Protein AF-0000000066082767 (afdb_homodimer)

GO terms:
  GO:0030170 pyridoxal phosphate binding (F, IDA)
  GO:0008483 transaminase activity (F, IDA)
  GO:0047300 pyridoxamine:pyruvate transaminase activity (F, EXP)

Solvent-accessible surface area (backbone atoms only — not comparable to full-atom values): 37564 Å² total; per-residue (Å²): 131,74,75,33,60,72,63,44,82,66,76,43,71,28,28,78,51,43,23,44,39,31,70,67,19,24,55,28,26,31,46,84,37,57,38,70,80,38,53,32,40,24,50,48,50,29,51,38,41,51,49,48,18,59,74,43,61,48,95,58,76,50,40,75,45,64,20,30,38,68,44,43,52,52,22,48,38,49,26,64,47,42,64,85,38,23,33,38,29,37,19,34,25,59,61,21,45,48,49,44,62,59,43,45,77,39,15,85,42,68,46,71,54,72,52,61,43,40,43,56,67,54,54,66,59,52,50,51,48,47,68,77,37,74,70,46,42,36,37,37,38,39,32,37,25,70,60,26,12,23,32,37,62,46,47,63,40,22,52,52,37,50,74,71,66,26,43,31,38,34,39,28,40,60,32,37,61,27,40,97,65,39,37,67,73,24,51,32,24,35,22,32,19,31,39,20,26,18,42,8,24,59,38,42,33,14,39,30,42,62,30,73,68,45,50,54,51,26,74,69,32,87,75,24,46,62,99,43,92,49,24,61,72,63,39,71,57,38,50,40,66,90,41,69,64,82,58,84,63,35,47,33,57,49,38,16,47,44,40,26,47,48,54,45,60,71,69,28,61,67,55,45,20,47,36,8,36,51,15,33,51,18,34,52,40,14,40,46,55,34,72,45,46,65,41,27,75,43,77,90,33,39,31,34,31,26,49,24,33,44,46,55,88,91,55,57,39,67,60,38,43,51,39,13,24,21,68,65,22,35,40,59,28,65,25,41,78,92,31,44,58,47,24,41,27,40,19,22,33,32,70,45,20,38,55,71,47,28,49,52,46,48,50,30,52,36,51,19,37,37,74,72,70,40,90,54,48,44,65,52,9,48,50,42,16,48,51,50,56,58,71,73,107,132,72,77,34,62,70,62,44,82,66,77,42,71,29,28,80,51,42,23,44,41,31,71,68,18,25,54,27,25,32,46,85,37,57,37,71,83,38,52,31,41,24,51,48,49,28,51,39,42,53,48,48,17,60,75,44,61,47,96,58,76,48,42,75,46,65,20,30,40,67,45,44,53,52,21,48,38,48,26,65,48,43,65,85,37,23,35,37,30,38,19,35,26,59,60,22,45,50,50,43,61,58,41,46,76,40,15,86,42,68,45,72,53,73,51,62,42,39,42,56,68,53,57,65,60,51,48,53,50,47,68,76,37,75,70,47,41,35,34,39,38,40,34,39,26,68,61,26,10,24,32,36,62,46,47,64,41,21,52,52,37,51,73,72,66,27,42,32,38,35,40,29,40,60,32,36,61,25,42,97,66,40,36,66,72,23,50,32,24,36,23,32,20,31,39,18,26,18,42,9,24,60,38,42,33,12,38,30,40,62,30,72,67,44,50,53,49,26,73,68,33,88,74,26,46,63,100,43,90,48,25,61,72,62,41,72,57,38,50,39,66,87,42,68,64,81,59,84,63,34,46,33,57,50,37,16,48,42,40,26,49,48,55,44,61,72,68,29,60,68,56,46,19,49,36,8,35,49,16,34,52,18,34,52,40,14,41,45,54,35,71,46,48,64,44,26,76,43,76,89,33,40,32,35,33,28,48,24,34,43,45,56,88,93,54,57,40,66,60,38,44,51,39,14,24,22,68,63,22,35,38,58,29,66,26,42,78,93,31,46,59,46,26,43,28,40,19,22,34,33,70,45,20,38,54,69,48,29,50,52,47,49,50,29,52,37,51,21,39,37,74,72,70,41,89,51,49,46,66,51,9,46,51,41,18,47,52,50,55,56,66,72,104

Foldseek 3Di:
DQPDDPPDAFPAEFELPLHAFDPLLVVLLVPDQDDCLPLVNLVLLLVLQVLLCVLQVHPDTKFKAWFFQVLVLLLLLQQQAAQQAQEEQEALDDVSVVSQVSNCVHYVRYHYDYDHNLEEDDLVVLLVVCVVCLRHAEYEDEQADQLNQFGYPLLSNLVSCVVSNHAYEYHCAAPRLQADDHCVSSVHQKYWYDCSWQLRANGTMIIIDHDPVSLVSSVVDPRNDDLDSSHPNQRSCVSHSVDDDSDDHPRSRSSSSSSSSCVSPVCDSVNSNVLLQLQQVLLQQLCVQQVWDWSRPDPVGRHSFKTKTFDDPPDFQVQLQVQLCRHQSYHWDARDDVRGRGTIMGGLHHPNSHNVNSLSVLVSNQVSCVVRVDNTPSVSSNVRSVVSVVVVD/DQPDDPPDAFPAEFEQPLHAFDPLLVVLLVPDQDDCLPLVLLVLLLVLQVLVCVLQVHPDTKFKAWFFLVLVLLLLLQQQAAQQAAEEQEALDDVSVVSQVSNCVHYVRYHYDYDHNLEEDDLVVLLVVCVVCLRHAEYEDEQADQLQQFGYPLLSNLVSCVVSNHAYAYHCAAPRLQADDHCVSSVHQKYWYDCSWQLRANGTMIIIDHDPVSLVSSVVDPRNDDLDSSHPNQRSCVSHSVDDDSDDHPRSRSSSSSSSSCVSPVCDSVNSNVLLQLQQVLLQQLCVQQVWHWSRPDPVGRHSFKTKTFDDPPDFQVQLQVQLCRHQSYHWDARDDVRGRGTIMGGLHHPNSHNVNSLSVLVSNQVSCVVRPDNTPSVSSNVRSVVSVVVVD

Structure (mmCIF, N/CA/C/O backbone):
data_AF-0000000066082767-model_v1
#
loop_
_entity.id
_entity.type
_entity.pdbx_description
1 polymer 'Pyridoxamine--pyruvate transaminase'
#
loop_
_atom_site.group_PDB
_atom_site.id
_atom_site.type_symbol
_atom_site.label_atom_id
_atom_site.label_alt_id
_atom_site.label_comp_id
_atom_site.label_asym_id
_atom_site.label_entity_id
_atom_site.label_seq_id
_atom_site.pdbx_PDB_ins_code
_atom_site.Cartn_x
_atom_site.Cartn_y
_atom_site.Cartn_z
_atom_site.occupancy
_atom_site.B_iso_or_equiv
_atom_site.auth_seq_id
_atom_site.auth_comp_id
_atom_site.auth_asym_id
_atom_site.auth_atom_id
_atom_site.pdbx_PDB_model_num
ATOM 1 N N . MET A 1 1 ? -21.656 31.875 -13.93 1 52.97 1 MET A N 1
ATOM 2 C CA . MET A 1 1 ? -21.344 30.609 -14.578 1 52.97 1 MET A CA 1
ATOM 3 C C . MET A 1 1 ? -20.047 30.016 -14.016 1 52.97 1 MET A C 1
ATOM 5 O O . MET A 1 1 ? -19.094 30.734 -13.742 1 52.97 1 MET A O 1
ATOM 9 N N . MET A 1 2 ? -20.094 28.703 -13.422 1 73 2 MET A N 1
ATOM 10 C CA . MET A 1 2 ? -18.938 28.031 -12.844 1 73 2 MET A CA 1
ATOM 11 C C . MET A 1 2 ? -17.875 27.781 -13.906 1 73 2 MET A C 1
ATOM 13 O O . MET A 1 2 ? -18.156 27.188 -14.945 1 73 2 MET A O 1
ATOM 17 N N . ARG A 1 3 ? -16.719 28.469 -13.93 1 83 3 ARG A N 1
ATOM 18 C CA . ARG A 1 3 ? -15.641 28.391 -14.914 1 83 3 ARG A CA 1
ATOM 19 C C . ARG A 1 3 ? -15.086 26.984 -15.016 1 83 3 ARG A C 1
ATOM 21 O O . ARG A 1 3 ? -14.773 26.516 -16.109 1 83 3 ARG A O 1
ATOM 28 N N . TYR A 1 4 ? -14.961 26.359 -13.758 1 90 4 TYR A N 1
ATOM 29 C CA . TYR A 1 4 ? -14.391 25.016 -13.711 1 90 4 TYR A CA 1
ATOM 30 C C . TYR A 1 4 ? -15.398 24.016 -13.156 1 90 4 TYR A C 1
ATOM 32 O O . TYR A 1 4 ? -15.812 24.109 -12 1 90 4 TYR A O 1
ATOM 40 N N . PRO A 1 5 ? -15.719 23.047 -14.086 1 89.06 5 PRO A N 1
ATOM 41 C CA . PRO A 1 5 ? -16.609 22.016 -13.562 1 89.06 5 PRO A CA 1
ATOM 42 C C . PRO A 1 5 ? -16 21.25 -12.391 1 89.06 5 PRO A C 1
ATOM 44 O O . PRO A 1 5 ? -14.781 21.031 -12.352 1 89.06 5 PRO A O 1
ATOM 47 N N . GLU A 1 6 ? -16.859 20.812 -11.484 1 86.06 6 GLU A N 1
ATOM 48 C CA . GLU A 1 6 ? -16.422 20.234 -10.219 1 86.06 6 GLU A CA 1
ATOM 49 C C . GLU A 1 6 ? -15.586 18.969 -10.445 1 86.06 6 GLU A C 1
ATOM 51 O O . GLU A 1 6 ? -14.695 18.656 -9.656 1 86.06 6 GLU A O 1
ATOM 56 N N . HIS A 1 7 ? -15.844 18.266 -11.523 1 90.44 7 HIS A N 1
ATOM 57 C CA . HIS A 1 7 ? -15.195 16.969 -11.711 1 90.44 7 HIS A CA 1
ATOM 58 C C . HIS A 1 7 ? -14.055 17.062 -12.719 1 90.44 7 HIS A C 1
ATOM 60 O O . HIS A 1 7 ? -13.461 16.062 -13.094 1 90.44 7 HIS A O 1
ATOM 66 N N . ALA A 1 8 ? -13.805 18.281 -13.148 1 91.75 8 ALA A N 1
ATOM 67 C CA . ALA A 1 8 ? -12.641 18.484 -14.008 1 91.75 8 ALA A CA 1
ATOM 68 C C . ALA A 1 8 ? -11.359 18.5 -13.188 1 91.75 8 ALA A C 1
ATOM 70 O O . ALA A 1 8 ? -11.391 18.75 -11.977 1 91.75 8 ALA A O 1
ATOM 71 N N . ASP A 1 9 ? -10.242 18.234 -13.836 1 92.62 9 ASP A N 1
ATOM 72 C CA . ASP A 1 9 ? -8.953 18.359 -13.156 1 92.62 9 ASP A CA 1
ATOM 73 C C . ASP A 1 9 ? -8.742 19.781 -12.641 1 92.62 9 ASP A C 1
ATOM 75 O O . ASP A 1 9 ? -9.031 20.75 -13.344 1 92.62 9 ASP A O 1
ATOM 79 N N . PRO A 1 10 ? -8.328 19.906 -11.461 1 94.62 10 PRO A N 1
ATOM 80 C CA . PRO A 1 10 ? -8.031 21.25 -10.953 1 94.62 10 PRO A CA 1
ATOM 81 C C . PRO A 1 10 ? -6.82 21.891 -11.633 1 94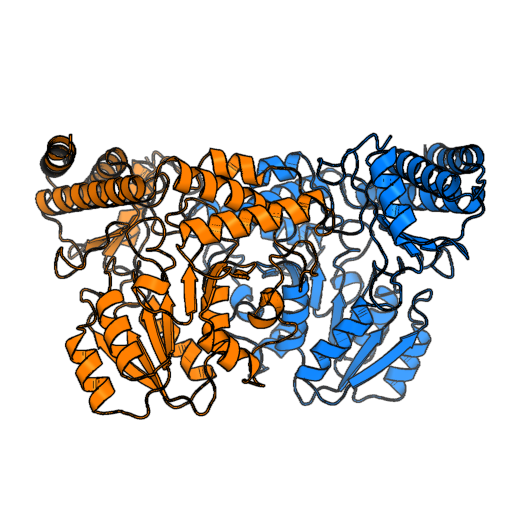.62 10 PRO A C 1
ATOM 83 O O . PRO A 1 10 ? -6 21.172 -12.227 1 94.62 10 PRO A O 1
ATOM 86 N N . VAL A 1 11 ? -6.77 23.219 -11.57 1 94.06 11 VAL A N 1
ATOM 87 C CA . VAL A 1 11 ? -5.621 23.922 -12.117 1 94.06 11 VAL A CA 1
ATOM 88 C C . VAL A 1 11 ? -4.457 23.875 -11.125 1 94.06 11 VAL A C 1
ATOM 90 O O . VAL A 1 11 ? -3.314 23.625 -11.516 1 94.06 11 VAL A O 1
ATOM 93 N N . ILE A 1 12 ? -4.738 24.141 -9.828 1 95.75 12 ILE A N 1
ATOM 94 C CA . ILE A 1 12 ? -3.748 24.125 -8.758 1 95.75 12 ILE A CA 1
ATOM 95 C C . ILE A 1 12 ? -4.332 23.438 -7.523 1 95.75 12 ILE A C 1
ATOM 97 O O . ILE A 1 12 ? -5.457 23.734 -7.117 1 95.75 12 ILE A O 1
ATOM 101 N N . THR A 1 13 ? -3.621 22.453 -7.023 1 97 13 THR A N 1
ATOM 102 C CA . THR A 1 13 ? -4 21.797 -5.773 1 97 13 THR A CA 1
ATOM 103 C C . THR A 1 13 ? -3.092 22.25 -4.633 1 97 13 THR A C 1
ATOM 105 O O . THR A 1 13 ? -1.888 21.984 -4.652 1 97 13 THR A O 1
ATOM 108 N N . LEU A 1 14 ? -3.656 22.969 -3.689 1 98.06 14 LEU A N 1
ATOM 109 C CA . LEU A 1 14 ? -2.936 23.484 -2.527 1 98.06 14 LEU A CA 1
ATOM 110 C C . LEU A 1 14 ? -3.506 22.906 -1.236 1 98.06 14 LEU A C 1
ATOM 112 O O . LEU A 1 14 ? -3.854 23.641 -0.318 1 98.06 14 LEU A O 1
ATOM 116 N N . THR A 1 15 ? -3.531 21.578 -1.198 1 97.06 15 THR A N 1
ATOM 117 C CA . THR A 1 15 ? -4.094 20.859 -0.056 1 97.06 15 THR A CA 1
ATOM 118 C C . THR A 1 15 ? -2.986 20.391 0.88 1 97.06 15 THR A C 1
ATOM 120 O O . THR A 1 15 ? -1.804 20.453 0.539 1 97.06 15 THR A O 1
ATOM 123 N N . ALA A 1 16 ? -3.414 19.953 2.08 1 94.25 16 ALA A N 1
ATOM 124 C CA . ALA A 1 16 ? -2.471 19.484 3.096 1 94.25 16 ALA A CA 1
ATOM 125 C C . ALA A 1 16 ? -2.195 17.984 2.947 1 94.25 16 ALA A C 1
ATOM 127 O O . ALA A 1 16 ? -1.761 17.328 3.898 1 94.25 16 ALA A O 1
ATOM 128 N N . GLY A 1 17 ? -2.51 17.312 1.76 1 87.06 17 GLY A N 1
ATOM 129 C CA . GLY A 1 17 ? -2.133 15.938 1.466 1 87.06 17 GLY A CA 1
ATOM 130 C C . GLY A 1 17 ? -3.322 15.031 1.213 1 87.06 17 GLY A C 1
ATOM 131 O O . GLY A 1 17 ? -4.367 15.18 1.854 1 87.06 17 GLY A O 1
ATOM 132 N N . PRO A 1 18 ? -3.188 14.078 0.307 1 90.94 18 PRO A N 1
ATOM 133 C CA . PRO A 1 18 ? -2.021 14 -0.577 1 90.94 18 PRO A CA 1
ATOM 134 C C . PRO A 1 18 ? -1.831 15.258 -1.422 1 90.94 18 PRO A C 1
ATOM 136 O O . PR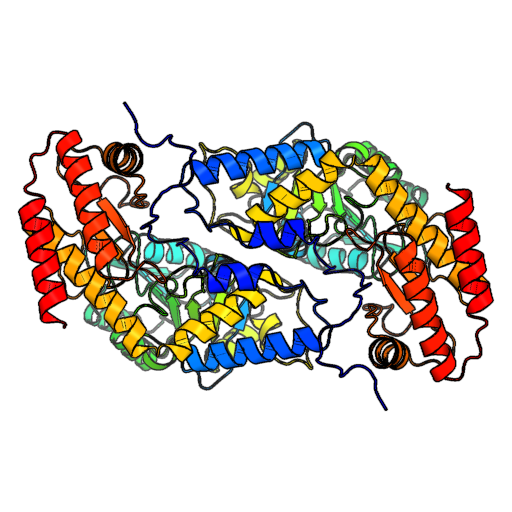O A 1 18 ? -2.795 15.977 -1.69 1 90.94 18 PRO A O 1
ATOM 139 N N . VAL A 1 19 ? -0.592 15.555 -1.691 1 93.25 19 VAL A N 1
ATOM 140 C CA . VAL A 1 19 ? -0.271 16.75 -2.461 1 93.25 19 VAL A CA 1
ATOM 141 C C . VAL A 1 19 ? 0.064 16.359 -3.9 1 93.25 19 VAL A C 1
ATOM 143 O O . VAL A 1 19 ? 0.229 15.18 -4.211 1 93.25 19 VAL A O 1
ATOM 146 N N . ASN A 1 20 ? 0.144 17.375 -4.711 1 91.44 20 ASN A N 1
ATOM 147 C CA . ASN A 1 20 ? 0.684 17.109 -6.039 1 91.44 20 ASN A CA 1
ATOM 148 C C . ASN A 1 20 ? 2.102 16.547 -5.969 1 91.44 20 ASN A C 1
ATOM 150 O O . ASN A 1 20 ? 2.908 16.984 -5.148 1 91.44 20 ASN A O 1
ATOM 154 N N . ALA A 1 21 ? 2.316 15.492 -6.691 1 97 21 ALA A N 1
ATOM 155 C CA . ALA A 1 21 ? 3.678 14.969 -6.773 1 97 21 ALA A CA 1
ATOM 156 C C . ALA A 1 21 ? 4.504 15.758 -7.789 1 97 21 ALA A C 1
ATOM 158 O O . ALA A 1 21 ? 3.953 16.375 -8.695 1 97 21 ALA A O 1
ATOM 159 N N . TYR A 1 22 ? 5.824 15.82 -7.582 1 98.44 22 TYR A N 1
ATOM 160 C CA . TYR A 1 22 ? 6.711 16.391 -8.586 1 98.44 22 TYR A CA 1
ATOM 161 C C . TYR A 1 22 ? 6.547 15.695 -9.93 1 98.44 22 TYR A C 1
ATOM 163 O O . TYR A 1 22 ? 6.391 14.469 -9.984 1 98.44 22 TYR A O 1
ATOM 171 N N . PRO A 1 23 ? 6.609 16.5 -11.031 1 97.94 23 PRO A N 1
ATOM 172 C CA . PRO A 1 23 ? 6.539 15.859 -12.352 1 97.94 23 PRO A CA 1
ATOM 173 C C . PRO A 1 23 ? 7.59 14.766 -12.531 1 97.94 23 PRO A C 1
ATOM 175 O O . PRO A 1 23 ? 7.32 13.75 -13.172 1 97.94 23 PRO A O 1
ATOM 178 N N . GLU A 1 24 ? 8.82 15.031 -12.016 1 98.56 24 GLU A N 1
ATOM 179 C CA . GLU A 1 24 ? 9.883 14.031 -12.094 1 98.56 24 GLU A CA 1
ATOM 180 C C . GLU A 1 24 ? 9.492 12.75 -11.367 1 98.56 24 GLU A C 1
ATOM 182 O O . GLU A 1 24 ? 9.805 11.648 -11.828 1 98.56 24 GLU A O 1
ATOM 187 N N . VAL A 1 25 ? 8.859 12.891 -10.219 1 98.81 25 VAL A N 1
ATOM 188 C CA . VAL A 1 25 ? 8.398 11.742 -9.438 1 98.81 25 VAL A CA 1
ATOM 189 C C . VAL A 1 25 ? 7.336 10.977 -10.227 1 98.81 25 VAL A C 1
ATOM 191 O O . VAL A 1 25 ? 7.355 9.742 -10.273 1 98.81 25 VAL A O 1
ATOM 194 N N . LEU A 1 26 ? 6.371 11.711 -10.867 1 98.56 26 LEU A N 1
ATOM 195 C CA . LEU A 1 26 ? 5.348 11.078 -11.688 1 98.56 26 LEU A CA 1
ATOM 196 C C . LEU A 1 26 ? 5.977 10.227 -12.781 1 98.56 26 LEU A C 1
ATOM 198 O O . LEU A 1 26 ? 5.508 9.125 -13.07 1 98.56 26 LEU A O 1
ATOM 202 N N . ARG A 1 27 ? 7.016 10.711 -13.422 1 98.25 27 ARG A N 1
ATOM 203 C CA . ARG A 1 27 ? 7.734 9.938 -14.43 1 98.25 27 ARG A CA 1
ATOM 204 C C . ARG A 1 27 ? 8.414 8.727 -13.805 1 98.25 27 ARG A C 1
ATOM 206 O O . ARG A 1 27 ? 8.477 7.66 -14.414 1 98.25 27 ARG A O 1
ATOM 213 N N . GLY A 1 28 ? 8.977 8.922 -12.57 1 98.56 28 GLY A N 1
ATOM 214 C CA . GLY A 1 28 ? 9.594 7.82 -11.852 1 98.56 28 GLY A CA 1
ATOM 215 C C . GLY A 1 28 ? 8.625 6.695 -11.539 1 98.56 28 GLY A C 1
ATOM 216 O O . GLY A 1 28 ? 9 5.52 -11.602 1 98.56 28 GLY A O 1
ATOM 217 N N . LEU A 1 29 ? 7.359 7.039 -11.203 1 98.44 29 LEU A N 1
ATOM 218 C CA . LEU A 1 29 ? 6.32 6.051 -10.938 1 98.44 29 LEU A CA 1
ATOM 219 C C . LEU A 1 29 ? 6.082 5.172 -12.156 1 98.44 29 LEU A C 1
ATOM 221 O O . LEU A 1 29 ? 5.707 4.008 -12.031 1 98.44 29 LEU A O 1
ATOM 225 N N . GLY A 1 30 ? 6.297 5.723 -13.328 1 97.75 30 GLY A N 1
ATOM 226 C CA . GLY A 1 30 ? 6.023 5.043 -14.586 1 97.75 30 GLY A CA 1
ATOM 227 C C . GLY A 1 30 ? 7.188 4.203 -15.07 1 97.75 30 GLY A C 1
ATOM 228 O O . GLY A 1 30 ? 7.145 3.652 -16.172 1 97.75 30 GLY A O 1
ATOM 229 N N . ARG A 1 31 ? 8.312 4.098 -14.305 1 97.19 31 ARG A N 1
ATOM 230 C CA . ARG A 1 31 ? 9.391 3.176 -14.656 1 97.19 31 ARG A CA 1
ATOM 231 C C . ARG A 1 31 ? 8.898 1.734 -14.68 1 97.19 31 ARG A C 1
ATOM 233 O O . ARG A 1 31 ? 7.848 1.424 -14.109 1 97.19 31 ARG A O 1
ATOM 240 N N . THR A 1 32 ? 9.633 0.895 -15.375 1 95.75 32 THR A N 1
ATOM 241 C CA . THR A 1 32 ? 9.305 -0.524 -15.469 1 95.75 32 THR A CA 1
ATOM 242 C C . THR A 1 32 ? 9.156 -1.138 -14.078 1 95.75 32 THR A C 1
ATOM 244 O O . THR A 1 32 ? 9.992 -0.912 -13.195 1 95.75 32 THR A O 1
ATOM 247 N N . VAL A 1 33 ? 8.102 -1.85 -13.906 1 96.5 33 VAL A N 1
ATOM 248 C CA . VAL A 1 33 ? 7.914 -2.625 -12.68 1 96.5 33 VAL A CA 1
ATOM 249 C C . VAL A 1 33 ? 8.758 -3.895 -12.742 1 96.5 33 VAL A C 1
ATOM 251 O O . VAL A 1 33 ? 8.445 -4.828 -13.484 1 96.5 33 VAL A O 1
ATOM 254 N N . LEU A 1 34 ? 9.773 -3.936 -11.992 1 95.88 34 LEU A N 1
ATOM 255 C CA . LEU A 1 34 ? 10.703 -5.066 -11.984 1 95.88 34 LEU A CA 1
ATOM 256 C C . LEU A 1 34 ? 10.25 -6.129 -10.984 1 95.88 34 LEU A C 1
ATOM 258 O O . LEU A 1 34 ? 9.555 -5.82 -10.016 1 95.88 34 LEU A O 1
ATOM 262 N N . TYR A 1 35 ? 10.641 -7.383 -11.273 1 95.81 35 TYR A N 1
ATOM 263 C CA . TYR A 1 35 ? 10.492 -8.469 -10.305 1 95.81 35 TYR A CA 1
ATOM 264 C C . TYR A 1 35 ? 11.25 -8.164 -9.023 1 95.81 35 TYR A C 1
ATOM 266 O O . TYR A 1 35 ? 12.391 -7.707 -9.062 1 95.81 35 TYR A O 1
ATOM 274 N N . ASP A 1 36 ? 10.625 -8.367 -7.832 1 95.75 36 ASP A N 1
ATOM 275 C CA . ASP A 1 36 ? 11.148 -7.891 -6.559 1 95.75 36 ASP A CA 1
ATOM 276 C C . ASP A 1 36 ? 12.438 -8.625 -6.188 1 95.75 36 ASP A C 1
ATOM 278 O O . ASP A 1 36 ? 13.242 -8.133 -5.395 1 95.75 36 ASP A O 1
ATOM 282 N N . TYR A 1 37 ? 12.68 -9.836 -6.844 1 94.56 37 TYR A N 1
ATOM 283 C CA . TYR A 1 37 ? 13.906 -10.555 -6.539 1 94.56 37 TYR A CA 1
ATOM 284 C C . TYR A 1 37 ? 14.883 -10.492 -7.711 1 94.56 37 TYR A C 1
ATOM 286 O O . TYR A 1 37 ? 15.883 -11.219 -7.734 1 94.56 37 TYR A O 1
ATOM 294 N N . ASP A 1 38 ? 14.578 -9.75 -8.711 1 95.38 38 ASP A N 1
ATOM 295 C CA . ASP A 1 38 ? 15.609 -9.406 -9.68 1 95.38 38 ASP A CA 1
ATOM 296 C C . ASP A 1 38 ? 16.719 -8.57 -9.031 1 95.38 38 ASP A C 1
ATOM 298 O O . ASP A 1 38 ? 16.438 -7.594 -8.336 1 95.38 38 ASP A O 1
ATOM 302 N N . PRO A 1 39 ? 17.938 -8.938 -9.258 1 95.69 39 PRO A N 1
ATOM 303 C CA . PRO A 1 39 ? 19.047 -8.188 -8.664 1 95.69 39 PRO A CA 1
ATOM 304 C C . PRO A 1 39 ? 18.984 -6.691 -8.977 1 95.69 39 PRO A C 1
ATOM 306 O O . PRO A 1 39 ? 19.391 -5.867 -8.156 1 95.69 39 PRO A O 1
ATOM 309 N N . ALA A 1 40 ? 18.469 -6.371 -10.156 1 96 40 ALA A N 1
ATOM 310 C CA . ALA A 1 40 ? 18.344 -4.961 -10.516 1 96 40 ALA A CA 1
ATOM 311 C C . ALA A 1 40 ? 17.422 -4.227 -9.539 1 96 40 ALA A C 1
ATOM 313 O O . ALA A 1 40 ? 17.75 -3.117 -9.102 1 96 40 ALA A O 1
ATOM 314 N N . PHE A 1 41 ? 16.344 -4.805 -9.164 1 97.56 41 PHE A N 1
ATOM 315 C CA . PHE A 1 41 ? 15.43 -4.168 -8.219 1 97.56 41 PHE A CA 1
ATOM 316 C C . PHE A 1 41 ? 16.016 -4.176 -6.816 1 97.56 41 PHE A C 1
ATOM 318 O O . PHE A 1 41 ? 15.891 -3.197 -6.078 1 97.56 41 PHE A O 1
ATOM 325 N N . GLN A 1 42 ? 16.531 -5.309 -6.453 1 97.38 42 GLN A N 1
ATOM 326 C CA . GLN A 1 42 ? 17.094 -5.414 -5.113 1 97.38 42 GLN A CA 1
ATOM 327 C C . GLN A 1 42 ? 18.172 -4.359 -4.883 1 97.38 42 GLN A C 1
ATOM 329 O O . GLN A 1 42 ? 18.25 -3.768 -3.805 1 97.38 42 GLN A O 1
ATOM 334 N N . LEU A 1 43 ? 19.031 -4.137 -5.898 1 97.75 43 LEU A N 1
ATOM 335 C CA . LEU A 1 43 ? 20.031 -3.086 -5.809 1 97.75 43 LEU A CA 1
ATOM 336 C C . LEU A 1 43 ? 19.375 -1.713 -5.719 1 97.75 43 LEU A C 1
ATOM 338 O O . LEU A 1 43 ? 19.812 -0.864 -4.934 1 97.75 43 LEU A O 1
ATOM 342 N N . LEU A 1 44 ? 18.375 -1.5 -6.539 1 98.19 44 LEU A N 1
ATOM 343 C CA . LEU A 1 44 ? 17.641 -0.242 -6.492 1 98.19 44 LEU A CA 1
ATOM 344 C C . LEU A 1 44 ? 17.062 -0.002 -5.102 1 98.19 44 LEU A C 1
ATOM 346 O O . LEU A 1 44 ? 17.188 1.096 -4.551 1 98.19 44 LEU A O 1
ATOM 350 N N . TYR A 1 45 ? 16.406 -1.004 -4.539 1 98.62 45 TYR A N 1
ATOM 351 C CA . TYR A 1 45 ? 15.789 -0.89 -3.227 1 98.62 45 TYR A CA 1
ATOM 352 C C . TYR A 1 45 ? 16.812 -0.503 -2.17 1 98.62 45 TYR A C 1
ATOM 354 O O . TYR A 1 45 ? 16.562 0.384 -1.349 1 98.62 45 TYR A O 1
ATOM 362 N N . GLU A 1 46 ? 17.953 -1.149 -2.18 1 98.62 46 GLU A N 1
ATOM 363 C CA . GLU A 1 46 ? 19.031 -0.848 -1.254 1 98.62 46 GLU A CA 1
ATOM 364 C C . GLU A 1 46 ? 19.5 0.601 -1.394 1 98.62 46 GLU A C 1
ATOM 366 O O . GLU A 1 46 ? 19.703 1.292 -0.394 1 98.62 46 GLU A O 1
ATOM 371 N N . LYS A 1 47 ? 19.625 1.06 -2.629 1 98.62 47 LYS A N 1
ATOM 372 C CA . LYS A 1 47 ? 20.047 2.434 -2.891 1 98.62 47 LYS A CA 1
ATOM 373 C C . LYS A 1 47 ? 19.016 3.43 -2.385 1 98.62 47 LYS A C 1
ATOM 375 O O . LYS A 1 47 ? 19.359 4.496 -1.878 1 98.62 47 LYS A O 1
ATOM 380 N N . VAL A 1 48 ? 17.766 3.076 -2.568 1 98.88 48 VAL A N 1
ATOM 381 C CA . VAL A 1 48 ? 16.688 3.949 -2.1 1 98.88 48 VAL A CA 1
ATOM 382 C C . VAL A 1 48 ? 16.75 4.066 -0.578 1 98.88 48 VAL A C 1
ATOM 384 O O . VAL A 1 48 ? 16.594 5.16 -0.028 1 98.88 48 VAL A O 1
ATOM 387 N N . VAL A 1 49 ? 16.969 2.951 0.137 1 98.88 49 VAL A N 1
ATOM 388 C CA . VAL A 1 49 ? 17.078 2.977 1.592 1 98.88 49 VAL A CA 1
ATOM 389 C C . VAL A 1 49 ? 18.297 3.803 2.004 1 98.88 49 VAL A C 1
ATOM 391 O O . VAL A 1 49 ? 18.25 4.539 2.992 1 98.88 49 VAL A O 1
ATOM 394 N N . ASP A 1 50 ? 19.422 3.725 1.244 1 98.88 50 ASP A N 1
ATOM 395 C CA . ASP A 1 50 ? 20.594 4.551 1.509 1 98.88 50 ASP A CA 1
ATOM 396 C C . ASP A 1 50 ? 20.25 6.039 1.397 1 98.88 50 ASP A C 1
ATOM 398 O O . ASP A 1 50 ? 20.672 6.84 2.23 1 98.88 50 ASP A O 1
ATOM 402 N N . LYS A 1 51 ? 19.547 6.402 0.377 1 98.88 51 LYS A N 1
ATOM 403 C CA . LYS A 1 51 ? 19.125 7.789 0.199 1 98.88 51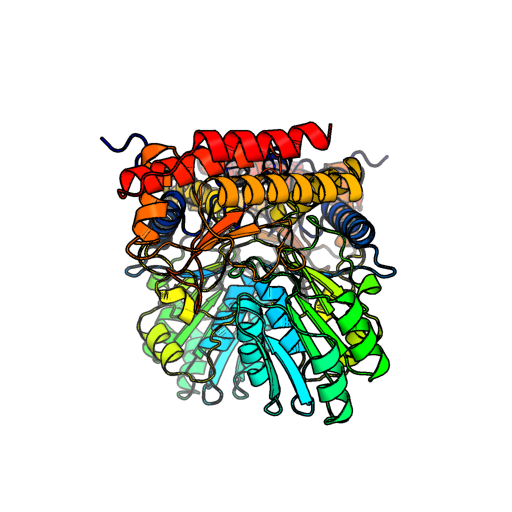 LYS A CA 1
ATOM 404 C C . LYS A 1 51 ? 18.234 8.242 1.349 1 98.88 51 LYS A C 1
ATOM 406 O O . LYS A 1 51 ? 18.359 9.367 1.84 1 98.88 51 LYS A O 1
ATOM 411 N N . ALA A 1 52 ? 17.312 7.367 1.722 1 98.94 52 ALA A N 1
ATOM 412 C CA . ALA A 1 52 ? 16.422 7.68 2.84 1 98.94 52 ALA A CA 1
ATOM 413 C C . ALA A 1 52 ? 17.219 7.875 4.129 1 98.94 52 ALA A C 1
ATOM 415 O O . ALA A 1 52 ? 16.906 8.766 4.93 1 98.94 52 ALA A O 1
ATOM 416 N N . GLN A 1 53 ? 18.172 7.027 4.355 1 98.94 53 GLN A N 1
ATOM 417 C CA . GLN A 1 53 ? 19.031 7.152 5.523 1 98.94 53 GLN A CA 1
ATOM 418 C C . GLN A 1 53 ? 19.719 8.523 5.562 1 98.94 53 GLN A C 1
ATOM 420 O O . GLN A 1 53 ? 19.75 9.172 6.605 1 98.94 53 GLN A O 1
ATOM 425 N N . LYS A 1 54 ? 20.234 8.914 4.438 1 98.88 54 LYS A N 1
ATOM 426 C CA . LYS A 1 54 ? 20.875 10.211 4.324 1 98.88 54 LYS A CA 1
ATOM 427 C C . LYS A 1 54 ? 19.891 11.352 4.559 1 98.88 54 LYS A C 1
ATOM 429 O O . LYS A 1 54 ? 20.172 12.281 5.312 1 98.88 54 LYS A O 1
ATOM 434 N N . ALA A 1 55 ? 18.766 11.258 3.939 1 98.88 55 ALA A N 1
ATOM 435 C CA . ALA A 1 55 ? 17.75 12.297 4.043 1 98.88 55 ALA A CA 1
ATOM 436 C C . ALA A 1 55 ? 17.266 12.453 5.48 1 98.88 55 ALA A C 1
ATOM 438 O O . ALA A 1 55 ? 17.031 13.57 5.945 1 98.88 55 ALA A O 1
ATOM 439 N N . MET A 1 56 ? 17.109 11.336 6.203 1 98.88 56 MET A N 1
ATOM 440 C CA . MET A 1 56 ? 16.578 11.328 7.562 1 98.88 56 MET A CA 1
ATOM 441 C C . MET A 1 56 ? 17.688 11.531 8.586 1 98.88 56 MET A C 1
ATOM 443 O O . MET A 1 56 ? 17.422 11.617 9.789 1 98.88 56 MET A O 1
ATOM 447 N N . ARG A 1 57 ? 18.922 11.57 8.125 1 98.62 57 ARG A N 1
ATOM 448 C CA . ARG A 1 57 ? 20.109 11.758 8.961 1 98.62 57 ARG A CA 1
ATOM 449 C C . ARG A 1 57 ? 20.156 10.711 10.07 1 98.62 57 ARG A C 1
ATOM 451 O O . ARG A 1 57 ? 20.312 11.055 11.25 1 98.62 57 ARG A O 1
ATOM 458 N N . LEU A 1 58 ? 20.016 9.492 9.656 1 98.69 58 LEU A N 1
ATOM 459 C CA . LEU A 1 58 ? 20.016 8.383 10.594 1 98.69 58 LEU A CA 1
ATOM 460 C C . LEU A 1 58 ? 21.375 7.699 10.641 1 98.69 58 LEU A C 1
ATOM 462 O O . LEU A 1 58 ? 22.031 7.551 9.609 1 98.69 58 LEU A O 1
ATOM 466 N N . SER A 1 59 ? 21.781 7.246 11.805 1 98.25 59 SER A N 1
ATOM 467 C CA . SER A 1 59 ? 23 6.461 11.961 1 98.25 59 SER A CA 1
ATOM 468 C C . SER A 1 59 ? 22.781 5.012 11.547 1 98.25 59 SER A C 1
ATOM 470 O O . SER A 1 59 ? 23.719 4.309 11.195 1 98.25 59 SER A O 1
ATOM 472 N N . ASN A 1 60 ? 21.578 4.5 11.672 1 98.12 60 ASN A N 1
ATOM 473 C CA . ASN A 1 60 ? 21.203 3.16 11.227 1 98.12 60 ASN A CA 1
ATOM 474 C C . ASN A 1 60 ? 20.219 3.205 10.07 1 98.12 60 ASN A C 1
ATOM 476 O O . ASN A 1 60 ? 19.828 4.285 9.625 1 98.12 60 ASN A O 1
ATOM 480 N N . LYS A 1 61 ? 19.812 2.076 9.469 1 98.56 61 LYS A N 1
ATOM 481 C CA . LYS A 1 61 ? 18.969 2.01 8.289 1 98.56 61 LYS A CA 1
ATOM 482 C C . LYS A 1 61 ? 17.5 2.27 8.648 1 98.56 61 LYS A C 1
ATOM 484 O O . LYS A 1 61 ? 17 1.747 9.648 1 98.56 61 LYS A O 1
ATOM 489 N N . PRO A 1 62 ? 16.875 3.141 7.926 1 98.75 62 PRO A N 1
ATOM 490 C CA . PRO A 1 62 ? 15.422 3.26 8.102 1 98.75 62 PRO A CA 1
ATOM 491 C C . PRO A 1 62 ? 14.664 2.045 7.578 1 98.75 62 PRO A C 1
ATOM 493 O O . PRO A 1 62 ? 15.234 1.209 6.875 1 98.75 62 PRO A O 1
ATOM 496 N N . VAL A 1 63 ? 13.43 1.969 7.977 1 98.69 63 VAL A N 1
ATOM 497 C CA . VAL A 1 63 ? 12.5 0.956 7.477 1 98.69 63 VAL A CA 1
ATOM 498 C C . VAL A 1 63 ? 11.508 1.597 6.516 1 98.69 63 VAL A C 1
ATOM 500 O O . VAL A 1 63 ? 11.016 2.703 6.762 1 98.69 63 VAL A O 1
ATOM 503 N N . ILE A 1 64 ? 11.289 0.991 5.395 1 98.81 64 ILE A N 1
ATOM 504 C CA . ILE A 1 64 ? 10.203 1.38 4.504 1 98.81 64 ILE A CA 1
ATOM 505 C C . ILE A 1 64 ? 9.062 0.366 4.605 1 98.81 64 ILE A C 1
ATOM 507 O O . ILE A 1 64 ? 9.266 -0.83 4.383 1 98.81 64 ILE A O 1
ATOM 511 N N . LEU A 1 65 ? 7.926 0.801 5.062 1 98.75 65 LEU A N 1
ATOM 512 C CA . LEU A 1 65 ? 6.719 -0.019 5.012 1 98.75 65 LEU A CA 1
ATOM 513 C C . LEU A 1 65 ? 5.879 0.325 3.787 1 98.75 65 LEU A C 1
ATOM 515 O O . LEU A 1 65 ? 5.938 1.448 3.283 1 98.75 65 LEU A O 1
ATOM 519 N N . HIS A 1 66 ? 5.141 -0.602 3.33 1 98.31 66 HIS A N 1
ATOM 520 C CA . HIS A 1 66 ? 4.488 -0.52 2.027 1 98.31 66 HIS A CA 1
ATOM 521 C C . HIS A 1 66 ? 2.994 -0.255 2.172 1 98.31 66 HIS A C 1
ATOM 523 O O . HIS A 1 66 ? 2.172 -1.093 1.796 1 98.31 66 HIS A O 1
ATOM 529 N N . GLY A 1 67 ? 2.623 0.848 2.582 1 97.94 67 GLY A N 1
ATOM 530 C CA . GLY A 1 67 ? 1.358 1.534 2.801 1 97.94 67 GLY A CA 1
ATOM 531 C C . GLY A 1 67 ? 1.529 2.977 3.238 1 97.94 67 GLY A C 1
ATOM 532 O O . GLY A 1 67 ? 2.607 3.369 3.688 1 97.94 67 GLY A O 1
ATOM 533 N N . GLU A 1 68 ? 0.506 3.793 3.061 1 97.81 68 GLU A N 1
ATOM 534 C CA . GLU A 1 68 ? 0.608 5.199 3.445 1 97.81 68 GLU A CA 1
ATOM 535 C C . GLU A 1 68 ? 0.856 5.344 4.945 1 97.81 68 GLU A C 1
ATOM 537 O O . GLU A 1 68 ? 0.71 4.379 5.699 1 97.81 68 GLU A O 1
ATOM 542 N N . PRO A 1 69 ? 1.296 6.453 5.43 1 97.88 69 PRO A N 1
ATOM 543 C CA . PRO A 1 69 ? 1.941 6.605 6.738 1 97.88 69 PRO A CA 1
ATOM 544 C C . PRO A 1 69 ? 1.032 6.207 7.895 1 97.88 69 PRO A C 1
ATOM 546 O O . PRO A 1 69 ? 1.519 5.875 8.977 1 97.88 69 PRO A O 1
ATOM 549 N N . VAL A 1 70 ? -0.261 6.203 7.727 1 97.75 70 VAL A N 1
ATOM 550 C CA . VAL A 1 70 ? -1.128 5.711 8.797 1 97.75 70 VAL A CA 1
ATOM 551 C C . VAL A 1 70 ? -0.781 4.258 9.109 1 97.75 70 VAL A C 1
ATOM 553 O O . VAL A 1 70 ? -0.845 3.838 10.273 1 97.75 70 VAL A O 1
ATOM 556 N N . LEU A 1 71 ? -0.398 3.516 8.102 1 98.31 71 LEU A N 1
ATOM 557 C CA . LEU A 1 71 ? 0.089 2.16 8.336 1 98.31 71 LEU A CA 1
ATOM 558 C C . LEU A 1 71 ? 1.244 2.16 9.328 1 98.31 71 LEU A C 1
ATOM 560 O O . LEU A 1 71 ? 1.27 1.348 10.258 1 98.31 71 LEU A O 1
ATOM 564 N N . GLY A 1 72 ? 2.201 3.039 9.125 1 98.56 72 GLY A N 1
ATOM 565 C CA . GLY A 1 72 ? 3.354 3.135 10.008 1 98.56 72 GLY A CA 1
ATOM 566 C C . GLY A 1 72 ? 2.986 3.525 11.422 1 98.56 72 GLY A C 1
ATOM 567 O O . GLY A 1 72 ? 3.547 2.992 12.383 1 98.56 72 GLY A O 1
ATOM 568 N N . LEU A 1 73 ? 2.08 4.473 11.547 1 98.75 73 LEU A N 1
ATOM 569 C CA . LEU A 1 73 ? 1.654 4.922 12.867 1 98.75 73 LEU A CA 1
ATOM 570 C C . LEU A 1 73 ? 0.954 3.799 13.625 1 98.75 73 LEU A C 1
ATOM 572 O O . LEU A 1 73 ? 1.241 3.561 14.805 1 98.75 73 LEU A O 1
ATOM 576 N N . GLU A 1 74 ? 0.05 3.115 12.945 1 98.38 74 GLU A N 1
ATOM 577 C CA . GLU A 1 74 ? -0.611 1.975 13.57 1 98.38 74 GLU A CA 1
ATOM 578 C C . GLU A 1 74 ? 0.396 0.894 13.953 1 98.38 74 GLU A C 1
ATOM 580 O O . GLU A 1 74 ? 0.323 0.327 15.047 1 98.38 74 GLU A O 1
ATOM 585 N N . ALA A 1 75 ? 1.282 0.575 13.031 1 98.62 75 ALA A N 1
ATOM 586 C CA . ALA A 1 75 ? 2.305 -0.441 13.266 1 98.62 75 ALA A CA 1
ATOM 587 C C . ALA A 1 75 ? 3.168 -0.082 14.477 1 98.62 75 ALA A C 1
ATOM 589 O O . ALA A 1 75 ? 3.533 -0.955 15.266 1 98.62 75 ALA A O 1
ATOM 590 N N . ALA A 1 76 ? 3.529 1.217 14.586 1 98.81 76 ALA A N 1
ATOM 591 C CA . ALA A 1 76 ? 4.332 1.679 15.719 1 98.81 76 ALA A CA 1
ATOM 592 C C . ALA A 1 76 ? 3.627 1.408 17.047 1 98.81 76 ALA A C 1
ATOM 594 O O . ALA A 1 76 ? 4.234 0.888 17.984 1 98.81 76 ALA A O 1
ATOM 595 N N . ALA A 1 77 ? 2.373 1.752 17.094 1 98.75 77 ALA A N 1
ATOM 596 C CA . ALA A 1 77 ? 1.596 1.497 18.312 1 98.75 77 ALA A CA 1
ATOM 597 C C . ALA A 1 77 ? 1.516 0.002 18.594 1 98.75 77 ALA A C 1
ATOM 599 O O . ALA A 1 77 ? 1.783 -0.43 19.719 1 98.75 77 ALA A O 1
ATOM 600 N N . ALA A 1 78 ? 1.213 -0.787 17.578 1 98.25 78 ALA A N 1
ATOM 601 C CA . ALA A 1 78 ? 0.992 -2.225 17.719 1 98.25 78 ALA A CA 1
ATOM 602 C C . ALA A 1 78 ? 2.275 -2.939 18.125 1 98.25 78 ALA A C 1
ATOM 604 O O . ALA A 1 78 ? 2.227 -3.965 18.812 1 98.25 78 ALA A O 1
ATOM 605 N N . SER A 1 79 ? 3.371 -2.443 17.719 1 98.69 79 SER A N 1
ATOM 606 C CA . SER A 1 79 ? 4.637 -3.145 17.922 1 98.69 79 SER A CA 1
ATOM 607 C C . SER A 1 79 ? 5.309 -2.732 19.219 1 98.69 79 SER A C 1
ATOM 609 O O . SER A 1 79 ? 5.875 -3.57 19.922 1 98.69 79 SER A O 1
ATOM 611 N N . LEU A 1 80 ? 5.227 -1.45 19.547 1 98.81 80 LEU A N 1
ATOM 612 C CA . LEU A 1 80 ? 6.023 -0.921 20.656 1 98.81 80 LEU A CA 1
ATOM 613 C C . LEU A 1 80 ? 5.246 -0.991 21.969 1 98.81 80 LEU A C 1
ATOM 615 O O . LEU A 1 80 ? 5.828 -1.248 23.016 1 98.81 80 LEU A O 1
ATOM 619 N N . ILE A 1 81 ? 3.957 -0.704 21.969 1 98.81 81 ILE A N 1
ATOM 620 C CA . ILE A 1 81 ? 3.154 -0.583 23.172 1 98.81 81 ILE A CA 1
ATOM 621 C C . ILE A 1 81 ? 2.682 -1.965 23.625 1 98.81 81 ILE A C 1
ATOM 623 O O . ILE A 1 81 ? 2.121 -2.723 22.828 1 98.81 81 ILE A O 1
ATOM 627 N N . SER A 1 82 ? 2.902 -2.326 24.844 1 98 82 SER A N 1
ATOM 628 C CA . SER A 1 82 ? 2.43 -3.555 25.484 1 98 82 SER A CA 1
ATOM 629 C C . SER A 1 82 ? 1.397 -3.258 26.562 1 98 82 SER A C 1
ATOM 631 O O . SER A 1 82 ? 1.244 -2.109 26.984 1 98 82 SER A O 1
ATOM 633 N N . PRO A 1 83 ? 0.705 -4.266 27 1 97.69 83 PRO A N 1
ATOM 634 C CA . PRO A 1 83 ? -0.36 -4.047 27.984 1 97.69 83 PRO A CA 1
ATOM 635 C C . PRO A 1 83 ? 0.158 -3.459 29.297 1 97.69 83 PRO A C 1
ATOM 637 O O . PRO A 1 83 ? -0.595 -2.809 30.031 1 97.69 83 PRO A O 1
ATOM 640 N N . ASP A 1 84 ? 1.395 -3.613 29.578 1 97.69 84 ASP A N 1
ATOM 641 C CA . ASP A 1 84 ? 1.971 -3.154 30.844 1 97.69 84 ASP A CA 1
ATOM 642 C C . ASP A 1 84 ? 2.49 -1.723 30.719 1 97.69 84 ASP A C 1
ATOM 644 O O . ASP A 1 84 ? 2.812 -1.085 31.719 1 97.69 84 ASP A O 1
ATOM 648 N N . ASP A 1 85 ? 2.484 -1.172 29.531 1 98.75 85 ASP A N 1
ATOM 649 C CA . ASP A 1 85 ? 3 0.178 29.328 1 98.75 85 ASP A CA 1
ATOM 650 C C . ASP A 1 85 ? 2.004 1.228 29.812 1 98.75 85 ASP A C 1
ATOM 652 O O . ASP A 1 85 ? 0.792 1.062 29.656 1 98.75 85 ASP A O 1
ATOM 656 N N . VAL A 1 86 ? 2.512 2.227 30.469 1 98.88 86 VAL A N 1
ATOM 657 C CA . VAL A 1 86 ? 1.758 3.455 30.703 1 98.88 86 VAL A CA 1
ATOM 658 C C . VAL A 1 86 ? 2.098 4.48 29.609 1 98.88 86 VAL A C 1
ATOM 660 O O . VAL A 1 86 ? 3.24 4.934 29.516 1 98.88 86 VAL A O 1
ATOM 663 N N . VAL A 1 87 ? 1.087 4.824 28.828 1 98.94 87 VAL A N 1
ATOM 664 C CA . VAL A 1 87 ? 1.29 5.668 27.656 1 98.94 87 VAL A CA 1
ATOM 665 C C . VAL A 1 87 ? 0.828 7.09 27.953 1 98.94 87 VAL A C 1
ATOM 667 O O . VAL A 1 87 ? -0.271 7.297 28.469 1 98.94 87 VAL A O 1
ATOM 670 N N . LEU A 1 88 ? 1.651 8.062 27.688 1 98.94 88 LEU A N 1
ATOM 671 C CA . LEU A 1 88 ? 1.268 9.469 27.672 1 98.94 88 LEU A CA 1
ATOM 672 C C . LEU A 1 88 ? 1.082 9.961 26.234 1 98.94 88 LEU A C 1
ATOM 674 O O . LEU A 1 88 ? 2.045 10.031 25.469 1 98.94 88 LEU A O 1
ATOM 678 N N . ASN A 1 89 ? -0.113 10.234 25.859 1 98.94 89 ASN A N 1
ATOM 679 C CA . ASN A 1 89 ? -0.417 10.805 24.562 1 98.94 89 ASN A CA 1
ATOM 680 C C . ASN A 1 89 ? -0.488 12.328 24.609 1 98.94 89 ASN A C 1
ATOM 682 O O . ASN A 1 89 ? -1.196 12.891 25.438 1 98.94 89 ASN A O 1
ATOM 686 N N . LEU A 1 90 ? 0.267 13.008 23.781 1 98.94 90 LEU A N 1
ATOM 687 C CA . LEU A 1 90 ? 0.232 14.461 23.656 1 98.94 90 LEU A CA 1
ATOM 688 C C . LEU A 1 90 ? -0.646 14.891 22.484 1 98.94 90 LEU A C 1
ATOM 690 O O . LEU A 1 90 ? -0.287 14.68 21.328 1 98.94 90 LEU A O 1
ATOM 694 N N . ALA A 1 91 ? -1.793 15.492 22.766 1 98.56 91 ALA A N 1
ATOM 695 C CA . ALA A 1 91 ? -2.807 15.805 21.766 1 98.56 91 ALA A CA 1
ATOM 696 C C . ALA A 1 91 ? -2.963 17.312 21.578 1 98.56 91 ALA A C 1
ATOM 698 O O . ALA A 1 91 ? -3.506 18 22.453 1 98.56 91 ALA A O 1
ATOM 699 N N . SER A 1 92 ? -2.455 17.828 20.469 1 98.38 92 SER A N 1
ATOM 700 C CA . SER A 1 92 ? -2.611 19.234 20.141 1 98.38 92 SER A CA 1
ATOM 701 C C . SER A 1 92 ? -3.457 19.422 18.891 1 98.38 92 SER A C 1
ATOM 703 O O . SER A 1 92 ? -3.516 20.531 18.328 1 98.38 92 SER A O 1
ATOM 705 N N . GLY A 1 93 ? -4.066 18.375 18.422 1 98.06 93 GLY A N 1
ATOM 706 C CA . GLY A 1 93 ? -4.898 18.375 17.234 1 98.06 93 GLY A CA 1
ATOM 707 C C . GLY A 1 93 ? -5.547 17.016 16.969 1 98.06 93 GLY A C 1
ATOM 708 O O . GLY A 1 93 ? -5.453 16.109 17.797 1 98.06 93 GLY A O 1
ATOM 709 N N . VAL A 1 94 ? -6.219 16.953 15.828 1 97.94 94 VAL A N 1
ATOM 710 C CA . VAL A 1 94 ? -7.031 15.797 15.453 1 97.94 94 VAL A CA 1
ATOM 711 C C . VAL A 1 94 ? -6.152 14.555 15.383 1 97.94 94 VAL A C 1
ATOM 713 O O . VAL A 1 94 ? -6.523 13.492 15.891 1 97.94 94 VAL A O 1
ATOM 716 N N . TYR A 1 95 ? -4.984 14.641 14.773 1 97.88 95 TYR A N 1
ATOM 717 C CA . TYR A 1 95 ? -4.129 13.484 14.555 1 97.88 95 TYR A CA 1
ATOM 718 C C . TYR A 1 95 ? -3.447 13.055 15.852 1 97.88 95 TYR A C 1
ATOM 720 O O . TYR A 1 95 ? -3.35 11.859 16.141 1 97.88 95 TYR A O 1
ATOM 728 N N . GLY A 1 96 ? -2.992 14.039 16.594 1 98.25 96 GLY A N 1
ATOM 729 C CA . GLY A 1 96 ? -2.469 13.688 17.906 1 98.25 96 GLY A CA 1
ATOM 730 C C . GLY A 1 96 ? -3.484 12.984 18.781 1 98.25 96 GLY A C 1
ATOM 731 O O . GLY A 1 96 ? -3.164 11.984 19.438 1 98.25 96 GLY A O 1
ATOM 732 N N . LYS A 1 97 ? -4.695 13.523 18.828 1 97.94 97 LYS A N 1
ATOM 733 C CA . LYS A 1 97 ? -5.781 12.898 19.578 1 97.94 97 LYS A CA 1
ATOM 734 C C . LYS A 1 97 ? -6.055 11.484 19.078 1 97.94 97 LYS A C 1
ATOM 736 O O . LYS A 1 97 ? -6.246 10.562 19.875 1 97.94 97 LYS A O 1
ATOM 741 N N . GLY A 1 98 ? -6.102 11.359 17.781 1 96.81 98 GLY A N 1
ATOM 742 C CA . GLY A 1 98 ? -6.402 10.086 17.141 1 96.81 98 GLY A CA 1
ATOM 743 C C . GLY A 1 98 ? -5.438 8.984 17.531 1 96.81 98 GLY A C 1
ATOM 744 O O . GLY A 1 98 ? -5.84 7.832 17.703 1 96.81 98 GLY A O 1
ATOM 745 N N . PHE A 1 99 ? -4.148 9.312 17.641 1 98.31 99 PHE A N 1
ATOM 746 C CA . PHE A 1 99 ? -3.168 8.297 18.016 1 98.31 99 PHE A CA 1
ATOM 747 C C . PHE A 1 99 ? -3.5 7.695 19.375 1 98.31 99 PHE A C 1
ATOM 749 O O . PHE A 1 99 ? -3.285 6.504 19.594 1 98.31 99 PHE A O 1
ATOM 756 N N . GLY A 1 100 ? -4.02 8.484 20.281 1 97.06 100 GLY A N 1
ATOM 757 C CA . GLY A 1 100 ? -4.418 7.992 21.578 1 97.06 100 GLY A CA 1
ATOM 758 C C . GLY A 1 100 ? -5.422 6.859 21.516 1 97.06 100 GLY A C 1
ATOM 759 O O . GLY A 1 100 ? -5.344 5.902 22.281 1 97.06 100 GLY A O 1
ATOM 760 N N . TYR A 1 101 ? -6.285 6.945 20.531 1 92.75 101 TYR A N 1
ATOM 761 C CA . TYR A 1 101 ? -7.281 5.895 20.344 1 92.75 101 TYR A CA 1
ATOM 762 C C . TYR A 1 101 ? -6.621 4.578 19.938 1 92.75 101 TYR A C 1
ATOM 764 O O . TYR A 1 101 ? -7.008 3.512 20.422 1 92.75 101 TYR A O 1
ATOM 772 N N . TRP A 1 102 ? -5.547 4.566 19.078 1 92.88 102 TRP A N 1
ATOM 773 C CA . TRP A 1 102 ? -4.797 3.373 18.703 1 92.88 102 TRP A CA 1
ATOM 774 C C . TRP A 1 102 ? -4.016 2.82 19.891 1 92.88 102 TRP A C 1
ATOM 776 O O . TRP A 1 102 ? -3.984 1.606 20.109 1 92.88 102 TRP A O 1
ATOM 786 N N . ALA A 1 103 ? -3.438 3.781 20.594 1 97.25 103 ALA A N 1
ATOM 787 C CA . ALA A 1 103 ? -2.617 3.369 21.734 1 97.25 103 ALA A CA 1
ATOM 788 C C . ALA A 1 103 ? -3.447 2.607 22.75 1 97.25 103 ALA A C 1
ATOM 790 O O . ALA A 1 103 ? -2.971 1.641 23.359 1 97.25 103 ALA A O 1
ATOM 791 N N . LYS A 1 104 ? -4.66 2.988 22.922 1 96.38 104 LYS A N 1
ATOM 792 C CA . LYS A 1 104 ? -5.543 2.402 23.922 1 96.38 104 LYS A CA 1
ATOM 793 C C . LYS A 1 104 ? -5.871 0.951 23.578 1 96.38 104 LYS A C 1
ATOM 795 O O . LYS A 1 104 ? -6.203 0.162 24.469 1 96.38 104 LYS A O 1
ATOM 800 N N . ARG A 1 105 ? -5.762 0.555 22.375 1 95.5 105 ARG A N 1
ATOM 801 C CA . ARG A 1 105 ? -6.004 -0.816 21.938 1 95.5 105 ARG A CA 1
ATOM 802 C C . ARG A 1 105 ? -4.973 -1.771 22.531 1 95.5 105 ARG A C 1
ATOM 804 O O . ARG A 1 105 ? -5.25 -2.959 22.703 1 95.5 105 ARG A O 1
ATOM 811 N N . TYR A 1 106 ? -3.836 -1.189 22.875 1 97.19 106 TYR A N 1
ATOM 812 C CA . TYR A 1 106 ? -2.719 -2.059 23.234 1 97.19 106 TYR A CA 1
ATOM 813 C C . TYR A 1 106 ? -2.387 -1.938 24.703 1 97.19 106 TYR A C 1
ATOM 815 O O . TYR A 1 106 ? -1.782 -2.842 25.297 1 97.19 106 TYR A O 1
ATOM 823 N N . SER A 1 107 ? -2.768 -0.798 25.312 1 97.81 107 SER A N 1
ATOM 824 C CA . SER A 1 107 ? -2.611 -0.612 26.75 1 97.81 107 SER A CA 1
ATOM 825 C C . SER A 1 107 ? -3.797 0.14 27.344 1 97.81 107 SER A C 1
ATOM 827 O O . SER A 1 107 ? -4.172 1.208 26.859 1 97.81 107 SER A O 1
ATOM 829 N N . PRO A 1 108 ? -4.348 -0.399 28.5 1 96.75 108 PRO A N 1
ATOM 830 C CA . PRO A 1 108 ? -5.445 0.323 29.141 1 96.75 108 PRO A CA 1
ATOM 831 C C . PRO A 1 108 ? -4.965 1.525 29.953 1 96.75 108 PRO A C 1
ATOM 833 O O . PRO A 1 108 ? -5.781 2.301 30.453 1 96.75 108 PRO A O 1
ATOM 836 N N . HIS A 1 109 ? -3.656 1.707 30.125 1 98.25 109 HIS A N 1
ATOM 837 C CA . HIS A 1 109 ? -3.082 2.775 30.938 1 98.25 109 HIS A CA 1
ATOM 838 C C . HIS A 1 109 ? -2.68 3.967 30.078 1 98.25 109 HIS A C 1
ATOM 840 O O . HIS A 1 109 ? -1.495 4.164 29.781 1 98.25 109 HIS A O 1
ATOM 846 N N . LEU A 1 110 ? -3.656 4.762 29.75 1 98.38 110 LEU A N 1
ATOM 847 C CA . LEU A 1 110 ? -3.426 5.922 28.891 1 98.38 110 LEU A CA 1
ATOM 848 C C . LEU A 1 110 ? -3.617 7.219 29.656 1 98.38 110 LEU A C 1
ATOM 850 O O . LEU A 1 110 ? -4.648 7.414 30.312 1 98.38 110 LEU A O 1
ATOM 854 N N . LEU A 1 111 ? -2.648 8.047 29.703 1 98.69 111 LEU A N 1
ATOM 855 C CA . LEU A 1 111 ? -2.693 9.438 30.141 1 98.69 111 LEU A CA 1
ATOM 856 C C . LEU A 1 111 ? -2.627 10.383 28.938 1 98.69 111 LEU A C 1
ATOM 858 O O . LEU A 1 111 ? -2.174 10 27.859 1 98.69 111 LEU A O 1
ATOM 862 N N . GLU A 1 112 ? -3.135 11.602 29.156 1 98.69 112 GLU A N 1
ATOM 863 C CA . GLU A 1 112 ? -3.164 12.523 28.016 1 98.69 112 GLU A CA 1
ATOM 864 C C . GLU A 1 112 ? -2.957 13.961 28.484 1 98.69 112 GLU A C 1
ATOM 866 O O . GLU A 1 112 ? -3.479 14.375 29.516 1 98.69 112 GLU A O 1
ATOM 871 N N . ILE A 1 113 ? -2.113 14.664 27.844 1 98.88 113 ILE A N 1
ATOM 872 C CA . ILE A 1 113 ? -2.115 16.125 27.844 1 98.88 113 ILE A CA 1
ATOM 873 C C . ILE A 1 113 ? -2.795 16.625 26.578 1 98.88 113 ILE A C 1
ATOM 875 O O . ILE A 1 113 ? -2.33 16.359 25.469 1 98.88 113 ILE A O 1
ATOM 879 N N . GLU A 1 114 ? -3.904 17.219 26.688 1 98.62 114 GLU A N 1
ATOM 880 C CA . GLU A 1 114 ? -4.621 17.781 25.562 1 98.62 114 GLU A CA 1
ATOM 881 C C . GLU A 1 114 ? -4.707 19.297 25.656 1 98.62 114 GLU A C 1
ATOM 883 O O . GLU A 1 114 ? -4.957 19.844 26.75 1 98.62 114 GLU A O 1
ATOM 888 N N . VAL A 1 115 ? -4.406 20.047 24.625 1 98.62 115 VAL A N 1
ATOM 889 C CA . VAL A 1 115 ? -4.5 21.5 24.578 1 98.62 115 VAL A CA 1
ATOM 890 C C . VAL A 1 115 ? -5.488 21.906 23.484 1 98.62 115 VAL A C 1
ATOM 892 O O . VAL A 1 115 ? -5.875 21.094 22.641 1 98.62 115 VAL A O 1
ATOM 895 N N . PRO A 1 116 ? -5.996 23.172 23.547 1 98.44 116 PRO A N 1
ATOM 896 C CA . PRO A 1 116 ? -6.805 23.625 22.422 1 98.44 116 PRO A CA 1
ATOM 897 C C . PRO A 1 116 ? -6.086 23.484 21.078 1 98.44 116 PRO A C 1
ATOM 899 O O . PRO A 1 116 ? -4.875 23.688 21 1 98.44 116 PRO A O 1
ATOM 902 N N . TYR A 1 117 ? -6.762 23.141 20.016 1 98.44 117 TYR A N 1
ATOM 903 C CA . TYR A 1 117 ? -6.156 22.703 18.766 1 98.44 117 TYR A CA 1
ATOM 904 C C . TYR A 1 117 ? -5.551 23.875 18.016 1 98.44 117 TYR A C 1
ATOM 906 O O . TYR A 1 117 ? -4.902 23.703 16.984 1 98.44 117 TYR A O 1
ATOM 914 N N . ASN A 1 118 ? -5.68 25.109 18.5 1 98.5 118 ASN A N 1
ATOM 915 C CA . ASN A 1 118 ? -4.926 26.219 17.953 1 98.5 118 ASN A CA 1
ATOM 916 C C . ASN A 1 118 ? -3.643 26.469 18.75 1 98.5 118 ASN A C 1
ATOM 918 O O . ASN A 1 118 ? -2.902 27.422 18.453 1 98.5 118 ASN A O 1
ATOM 922 N N . GLU A 1 119 ? -3.375 25.672 19.75 1 98.56 119 GLU A N 1
ATOM 923 C CA . GLU A 1 119 ? -2.189 25.781 20.594 1 98.56 119 GLU A CA 1
ATOM 924 C C . GLU A 1 119 ? -1.25 24.594 20.391 1 98.56 119 GLU A C 1
ATOM 926 O O . GLU A 1 119 ? -1.556 23.688 19.625 1 98.56 119 GLU A O 1
ATOM 931 N N . ALA A 1 120 ? -0.039 24.641 20.984 1 98.62 120 ALA A N 1
ATOM 932 C CA . ALA A 1 120 ? 0.959 23.578 20.953 1 98.62 120 ALA A CA 1
ATOM 933 C C . ALA A 1 120 ? 1.193 23.031 22.359 1 98.62 120 ALA A C 1
ATOM 935 O O . ALA A 1 120 ? 0.845 23.672 23.359 1 98.62 120 ALA A O 1
ATOM 936 N N . ILE A 1 121 ? 1.757 21.859 22.438 1 98.88 121 ILE A N 1
ATOM 937 C CA . ILE A 1 121 ? 2.1 21.234 23.703 1 98.88 121 ILE A CA 1
ATOM 938 C C . ILE A 1 121 ? 3.205 22.031 24.391 1 98.88 121 ILE A C 1
ATOM 940 O O . ILE A 1 121 ? 4.23 22.344 23.781 1 98.88 121 ILE A O 1
ATOM 944 N N . ASP A 1 122 ? 2.967 22.375 25.625 1 98.69 122 ASP A N 1
ATOM 945 C CA . ASP A 1 122 ? 3.988 23.031 26.438 1 98.69 122 ASP A CA 1
ATOM 946 C C . ASP A 1 122 ? 4.973 22 27.016 1 98.69 122 ASP A C 1
ATOM 948 O O . ASP A 1 122 ? 4.59 21.141 27.797 1 98.69 122 ASP A O 1
ATOM 952 N N . PRO A 1 123 ? 6.262 22.125 26.672 1 98.81 123 PRO A N 1
ATOM 953 C CA . PRO A 1 123 ? 7.234 21.172 27.219 1 98.81 123 PRO A CA 1
ATOM 954 C C . PRO A 1 123 ? 7.215 21.125 28.75 1 98.81 123 PRO A C 1
ATOM 956 O O . PRO A 1 123 ? 7.449 20.078 29.344 1 98.81 123 PRO A O 1
ATOM 959 N N . GLN A 1 124 ? 6.918 22.25 29.344 1 98.69 124 GLN A N 1
ATOM 960 C CA . GLN A 1 124 ? 6.863 22.266 30.797 1 98.69 124 GLN A CA 1
ATOM 961 C C . GLN A 1 124 ? 5.738 21.375 31.312 1 98.69 124 GLN A C 1
ATOM 963 O O . GLN A 1 124 ? 5.895 20.703 32.344 1 98.69 124 GLN A O 1
ATOM 968 N N . ALA A 1 125 ? 4.613 21.391 30.656 1 98.88 125 ALA A N 1
ATOM 969 C CA . ALA A 1 125 ? 3.516 20.5 31.031 1 98.88 125 ALA A CA 1
ATOM 970 C C . ALA A 1 125 ? 3.93 19.047 30.922 1 98.88 125 ALA A C 1
ATOM 972 O O . ALA A 1 125 ? 3.525 18.219 31.734 1 98.88 125 ALA A O 1
ATOM 973 N N . VAL A 1 126 ? 4.715 18.703 29.938 1 98.94 126 VAL A N 1
ATOM 974 C CA . VAL A 1 126 ? 5.227 17.359 29.75 1 98.94 126 VAL A CA 1
ATOM 975 C C . VAL A 1 126 ? 6.16 16.984 30.906 1 98.94 126 VAL A C 1
ATOM 977 O O . VAL A 1 126 ? 6.043 15.906 31.484 1 98.94 126 VAL A O 1
ATOM 980 N N . ALA A 1 127 ? 7.07 17.922 31.219 1 98.88 127 ALA A N 1
ATOM 981 C CA . ALA A 1 127 ? 7.996 17.688 32.312 1 98.88 127 ALA A CA 1
ATOM 982 C C . ALA A 1 127 ? 7.242 17.406 33.625 1 98.88 127 ALA A C 1
ATOM 984 O O . ALA A 1 127 ? 7.59 16.484 34.375 1 98.88 127 ALA A O 1
ATOM 985 N N . ASP A 1 128 ? 6.242 18.234 33.875 1 98.88 128 ASP A N 1
ATOM 986 C CA . ASP A 1 128 ? 5.449 18.094 35.094 1 98.88 128 ASP A CA 1
ATOM 987 C C . ASP A 1 128 ? 4.73 16.75 35.125 1 98.88 128 ASP A C 1
ATOM 989 O O . ASP A 1 128 ? 4.68 16.078 36.156 1 98.88 128 ASP A O 1
ATOM 993 N N . MET A 1 129 ? 4.191 16.359 34 1 98.88 129 MET A N 1
ATOM 994 C CA . MET A 1 129 ? 3.482 15.078 33.906 1 98.88 129 MET A CA 1
ATOM 995 C C . MET A 1 129 ? 4.43 13.914 34.156 1 98.88 129 MET A C 1
ATOM 997 O O . MET A 1 129 ? 4.09 12.961 34.844 1 98.88 129 MET A O 1
ATOM 1001 N N . LEU A 1 130 ? 5.594 13.945 33.531 1 98.88 130 LEU A N 1
ATOM 1002 C CA . LEU A 1 130 ? 6.578 12.875 33.688 1 98.88 130 LEU A CA 1
ATOM 1003 C C . LEU A 1 130 ? 7.051 12.766 35.125 1 98.88 130 LEU A C 1
ATOM 1005 O O . LEU A 1 130 ? 7.293 11.664 35.625 1 98.88 130 LEU A O 1
ATOM 1009 N N . LYS A 1 131 ? 7.215 13.875 35.75 1 98.69 131 LYS A N 1
ATOM 1010 C CA . LYS A 1 131 ? 7.605 13.883 37.156 1 98.69 131 LYS A CA 1
ATOM 1011 C C . LYS A 1 131 ? 6.512 13.273 38.031 1 98.69 131 LYS A C 1
ATOM 1013 O O . LYS A 1 131 ? 6.805 12.5 38.938 1 98.69 131 LYS A O 1
ATOM 1018 N N . ALA A 1 132 ? 5.305 13.625 37.781 1 98.75 132 ALA A N 1
ATOM 1019 C CA . ALA A 1 132 ? 4.164 13.172 38.562 1 98.75 132 ALA A CA 1
ATOM 1020 C C . ALA A 1 132 ? 3.871 11.695 38.312 1 98.75 132 ALA A C 1
ATOM 1022 O O . ALA A 1 132 ? 3.301 11.008 39.156 1 98.75 132 ALA A O 1
ATOM 1023 N N . HIS A 1 133 ? 4.285 11.195 37.156 1 98.81 133 HIS A N 1
ATOM 1024 C CA . HIS A 1 133 ? 4.008 9.828 36.719 1 98.81 133 HIS A CA 1
ATOM 1025 C C . HIS A 1 133 ? 5.277 9.117 36.281 1 98.81 133 HIS A C 1
ATOM 1027 O O . HIS A 1 133 ? 5.449 8.852 35.094 1 98.81 133 HIS A O 1
ATOM 1033 N N . PRO A 1 134 ? 6.039 8.703 37.188 1 98.62 134 PRO A N 1
ATOM 1034 C CA . PRO A 1 134 ? 7.309 8.062 36.844 1 98.62 134 PRO A CA 1
ATOM 1035 C C . PRO A 1 134 ? 7.117 6.73 36.125 1 98.62 134 PRO A C 1
ATOM 1037 O O . PRO A 1 134 ? 8.062 6.211 35.531 1 98.62 134 PRO A O 1
ATOM 1040 N N . GLU A 1 135 ? 5.875 6.195 36.125 1 98.62 135 GLU A N 1
ATOM 1041 C CA . GLU A 1 135 ? 5.586 4.895 35.531 1 98.62 135 GLU A CA 1
ATOM 1042 C C . GLU A 1 135 ? 5.371 5.008 34.031 1 98.62 135 GLU A C 1
ATOM 1044 O O . GLU A 1 135 ? 5.25 3.996 33.344 1 98.62 135 GLU A O 1
ATOM 1049 N N . ILE A 1 136 ? 5.34 6.219 33.5 1 98.88 136 ILE A N 1
ATOM 1050 C CA . ILE A 1 136 ? 5.168 6.398 32.062 1 98.88 136 ILE A CA 1
ATOM 1051 C C . ILE A 1 136 ? 6.336 5.754 31.297 1 98.88 136 ILE A C 1
ATOM 1053 O O . ILE A 1 136 ? 7.496 6.035 31.594 1 98.88 136 ILE A O 1
ATOM 1057 N N . THR A 1 137 ? 6.02 4.906 30.312 1 98.94 137 THR A N 1
ATOM 1058 C CA . THR A 1 137 ? 7.078 4.195 29.609 1 98.94 137 THR A CA 1
ATOM 1059 C C . THR A 1 137 ? 7.066 4.543 28.109 1 98.94 137 THR A C 1
ATOM 1061 O O . THR A 1 137 ? 8.039 4.289 27.406 1 98.94 137 THR A O 1
ATOM 1064 N N . VAL A 1 138 ? 5.98 5.043 27.562 1 98.94 138 VAL A N 1
ATOM 1065 C CA . VAL A 1 138 ? 5.855 5.434 26.156 1 98.94 138 VAL A CA 1
ATOM 1066 C C . VAL A 1 138 ? 5.184 6.801 26.062 1 98.94 138 VAL A C 1
ATOM 1068 O O . VAL A 1 138 ? 4.223 7.082 26.781 1 98.94 138 VAL A O 1
ATOM 1071 N N . VAL A 1 139 ? 5.672 7.703 25.266 1 98.94 139 VAL A N 1
ATOM 1072 C CA . VAL A 1 139 ? 5.078 8.992 24.938 1 98.94 139 VAL A CA 1
ATOM 1073 C C . VAL A 1 139 ? 4.871 9.102 23.422 1 98.94 139 VAL A C 1
ATOM 1075 O O . VAL A 1 139 ? 5.711 8.648 22.641 1 98.94 139 VAL A O 1
ATOM 1078 N N . SER A 1 140 ? 3.762 9.594 23 1 98.94 140 SER A N 1
ATOM 1079 C CA . SER A 1 140 ? 3.494 9.828 21.594 1 98.94 140 SER A CA 1
ATOM 1080 C C . SER A 1 140 ? 3.18 11.297 21.328 1 98.94 140 SER A C 1
ATOM 1082 O O . SER A 1 140 ? 2.549 11.961 22.156 1 98.94 140 SER A O 1
ATOM 1084 N N . VAL A 1 141 ? 3.623 11.852 20.188 1 98.94 141 VAL A N 1
ATOM 1085 C CA . VAL A 1 141 ? 3.389 13.25 19.844 1 98.94 141 VAL A CA 1
ATOM 1086 C C . VAL A 1 141 ? 3.344 13.406 18.312 1 98.94 141 VAL A C 1
ATOM 1088 O O . VAL A 1 141 ? 4.082 12.727 17.594 1 98.94 141 VAL A O 1
ATOM 1091 N N . CYS A 1 142 ? 2.441 14.156 17.828 1 98.88 142 CYS A N 1
ATOM 1092 C CA . CYS A 1 142 ? 2.412 14.602 16.438 1 98.88 142 CYS A CA 1
ATOM 1093 C C . CYS A 1 142 ? 3.186 15.906 16.281 1 98.88 142 CYS A C 1
ATOM 1095 O O . CYS A 1 142 ? 2.881 16.906 16.938 1 98.88 142 CYS A O 1
ATOM 1097 N N . HIS A 1 143 ? 4.207 15.906 15.438 1 98.88 143 HIS A N 1
ATOM 1098 C CA . HIS A 1 143 ? 5.02 17.094 15.25 1 98.88 143 HIS A CA 1
ATOM 1099 C C . HIS A 1 143 ? 4.207 18.219 14.617 1 98.88 143 HIS A C 1
ATOM 1101 O O . HIS A 1 143 ? 4.105 19.312 15.172 1 98.88 143 HIS A O 1
ATOM 1107 N N . HIS A 1 144 ? 3.676 17.969 13.469 1 98.69 144 HIS A N 1
ATOM 1108 C CA . HIS A 1 144 ? 2.803 18.891 12.758 1 98.69 144 HIS A CA 1
ATOM 1109 C C . HIS A 1 144 ? 1.399 18.312 12.602 1 98.69 144 HIS A C 1
ATOM 1111 O O . HIS A 1 144 ? 1.199 17.344 11.875 1 98.69 144 HIS A O 1
ATOM 1117 N N . ASP A 1 145 ? 0.455 18.859 13.305 1 98.31 145 ASP A N 1
ATOM 1118 C CA . ASP A 1 145 ? -0.942 18.469 13.125 1 98.31 145 ASP A CA 1
ATOM 1119 C C . ASP A 1 145 ? -1.597 19.281 12.008 1 98.31 145 ASP A C 1
ATOM 1121 O O . ASP A 1 145 ? -2.156 20.359 12.258 1 98.31 145 ASP A O 1
ATOM 1125 N N . THR A 1 146 ? -1.693 18.734 10.844 1 97.19 146 THR A N 1
ATOM 1126 C CA . THR A 1 146 ? -2.059 19.469 9.641 1 97.19 146 THR A CA 1
ATOM 1127 C C . THR A 1 146 ? -3.48 20.016 9.75 1 97.19 146 THR A C 1
ATOM 1129 O O . THR A 1 146 ? -3.783 21.094 9.234 1 97.19 146 THR A O 1
ATOM 1132 N N . PRO A 1 147 ? -4.426 19.344 10.422 1 97.25 147 PRO A N 1
ATOM 1133 C CA . PRO A 1 147 ? -5.766 19.906 10.555 1 97.25 147 PRO A CA 1
ATOM 1134 C C . PRO A 1 147 ? -5.762 21.25 11.281 1 97.25 147 PRO A C 1
ATOM 1136 O O . PRO A 1 147 ? -6.684 22.062 11.109 1 97.25 147 PRO A O 1
ATOM 1139 N N . SER A 1 148 ? -4.738 21.5 12.094 1 97.12 148 SER A N 1
ATOM 1140 C CA . SER A 1 148 ? -4.66 22.734 12.867 1 97.12 148 SER A CA 1
ATOM 1141 C C . SER A 1 148 ? -3.594 23.672 12.305 1 97.12 148 SER A C 1
ATOM 1143 O O . SER A 1 148 ? -3.574 24.859 12.633 1 97.12 148 SER A O 1
ATOM 1145 N N . GLY A 1 149 ? -2.674 23.078 11.453 1 98.19 149 GLY A N 1
ATOM 1146 C CA . GLY A 1 149 ? -1.552 23.875 10.977 1 98.19 149 GLY A CA 1
ATOM 1147 C C . GLY A 1 149 ? -0.592 24.281 12.078 1 98.19 149 GLY A C 1
ATOM 1148 O O . GLY A 1 149 ? 0.06 25.312 11.992 1 98.19 149 GLY A O 1
ATOM 1149 N N . THR A 1 150 ? -0.541 23.516 13.172 1 98.56 150 THR A N 1
ATOM 1150 C CA . THR A 1 150 ? 0.31 23.859 14.305 1 98.56 150 THR A CA 1
ATOM 1151 C C . THR A 1 150 ? 1.44 22.844 14.453 1 98.56 150 THR A C 1
ATOM 1153 O O . THR A 1 150 ? 1.296 21.688 14.055 1 98.56 150 THR A O 1
ATOM 1156 N N . ILE A 1 151 ? 2.576 23.234 15.016 1 98.5 151 ILE A N 1
ATOM 1157 C CA . ILE A 1 151 ? 3.734 22.375 15.242 1 98.5 151 ILE A CA 1
ATOM 1158 C C . ILE A 1 151 ? 4.023 22.266 16.734 1 98.5 151 ILE A C 1
ATOM 1160 O O . ILE A 1 151 ? 3.865 23.25 17.469 1 98.5 151 ILE A O 1
ATOM 1164 N N . ASN A 1 152 ? 4.441 21.141 17.172 1 98.88 152 ASN A N 1
ATOM 1165 C CA . ASN A 1 152 ? 4.902 20.922 18.531 1 98.88 152 ASN A CA 1
ATOM 1166 C C . ASN A 1 152 ? 6.426 20.969 18.625 1 98.88 152 ASN A C 1
ATOM 1168 O O . ASN A 1 152 ? 7.117 20.594 17.688 1 98.88 152 ASN A O 1
ATOM 1172 N N . PRO A 1 153 ? 6.977 21.469 19.719 1 98.69 153 PRO A N 1
ATOM 1173 C CA . PRO A 1 153 ? 8.43 21.5 19.906 1 98.69 153 PRO A CA 1
ATOM 1174 C C . PRO A 1 153 ? 9.008 20.141 20.266 1 98.69 153 PRO A C 1
ATOM 1176 O O . PRO A 1 153 ? 9.469 19.938 21.391 1 98.69 153 PRO A O 1
ATOM 1179 N N . ILE A 1 154 ? 9.172 19.219 19.297 1 98.75 154 ILE A N 1
ATOM 1180 C CA . ILE A 1 154 ? 9.422 17.797 19.547 1 98.75 154 ILE A CA 1
ATOM 1181 C C . ILE A 1 154 ? 10.867 17.609 19.984 1 98.75 154 ILE A C 1
ATOM 1183 O O . ILE A 1 154 ? 11.195 16.609 20.625 1 98.75 154 ILE A O 1
ATOM 1187 N N . ASP A 1 155 ? 11.82 18.531 19.625 1 98.81 155 ASP A N 1
ATOM 1188 C CA . ASP A 1 155 ? 13.18 18.406 20.141 1 98.81 155 ASP A CA 1
ATOM 1189 C C . ASP A 1 155 ? 13.203 18.562 21.656 1 98.81 155 ASP A C 1
ATOM 1191 O O . ASP A 1 155 ? 13.844 17.781 22.359 1 98.81 155 ASP A O 1
ATOM 1195 N N . ALA A 1 156 ? 12.492 19.609 22.141 1 98.81 156 ALA A N 1
ATOM 1196 C CA . ALA A 1 156 ? 12.406 19.844 23.578 1 98.81 156 ALA A CA 1
ATOM 1197 C C . ALA A 1 156 ? 11.672 18.703 24.281 1 98.81 156 ALA A C 1
ATOM 1199 O O . ALA A 1 156 ? 12.102 18.219 25.344 1 98.81 156 ALA A O 1
ATOM 1200 N N . ILE A 1 157 ? 10.57 18.25 23.719 1 98.94 157 ILE A N 1
ATOM 1201 C CA . ILE A 1 157 ? 9.781 17.172 24.281 1 98.94 157 ILE A CA 1
ATOM 1202 C C . ILE A 1 157 ? 10.609 15.883 24.312 1 98.94 157 ILE A C 1
ATOM 1204 O O . ILE A 1 157 ? 10.625 15.172 25.328 1 98.94 157 ILE A O 1
ATOM 1208 N N . GLY A 1 158 ? 11.289 15.602 23.172 1 98.88 158 GLY A N 1
ATOM 1209 C CA . GLY A 1 158 ? 12.117 14.406 23.094 1 98.88 158 GLY A CA 1
ATOM 1210 C C . GLY A 1 158 ? 13.219 14.375 24.141 1 98.88 158 GLY A C 1
ATOM 1211 O O . GLY A 1 158 ? 13.531 13.312 24.688 1 98.88 158 GLY A O 1
ATOM 1212 N N . ALA A 1 159 ? 13.836 15.531 24.422 1 98.88 159 ALA A N 1
ATOM 1213 C CA . ALA A 1 159 ? 14.859 15.617 25.453 1 98.88 159 ALA A CA 1
ATOM 1214 C C . ALA A 1 159 ? 14.297 15.234 26.812 1 98.88 159 ALA A C 1
ATOM 1216 O O . ALA A 1 159 ? 14.945 14.516 27.578 1 98.88 159 ALA A O 1
ATOM 1217 N N . LEU A 1 160 ? 13.094 15.719 27.141 1 98.94 160 LEU A N 1
ATOM 1218 C CA . LEU A 1 160 ? 12.438 15.422 28.422 1 98.94 160 LEU A CA 1
ATOM 1219 C C . LEU A 1 160 ? 12.094 13.945 28.516 1 98.94 160 LEU A C 1
ATOM 1221 O O . LEU A 1 160 ? 12.32 13.32 29.562 1 98.94 160 LEU A O 1
ATOM 1225 N N . VAL A 1 161 ? 11.562 13.359 27.422 1 98.94 161 VAL A N 1
ATOM 1226 C CA . VAL A 1 161 ? 11.141 11.961 27.391 1 98.94 161 VAL A CA 1
ATOM 1227 C C . VAL A 1 161 ? 12.359 11.055 27.547 1 98.94 161 VAL A C 1
ATOM 1229 O O . VAL A 1 161 ? 12.312 10.062 28.266 1 98.94 161 VAL A O 1
ATOM 1232 N N . SER A 1 162 ? 13.422 11.414 26.812 1 98.81 162 SER A N 1
ATOM 1233 C CA . SER A 1 162 ? 14.664 10.656 26.891 1 98.81 162 SER A CA 1
ATOM 1234 C C . SER A 1 162 ? 15.234 10.672 28.312 1 98.81 162 SER A C 1
ATOM 1236 O O . SER A 1 162 ? 15.656 9.633 28.828 1 98.81 162 SER A O 1
ATOM 1238 N N . ALA A 1 163 ? 15.25 11.828 28.922 1 98.69 163 ALA A N 1
ATOM 1239 C CA . ALA A 1 163 ? 15.758 11.953 30.281 1 98.69 163 ALA A CA 1
ATOM 1240 C C . ALA A 1 163 ? 14.93 11.109 31.25 1 98.69 163 ALA A C 1
ATOM 1242 O O . ALA A 1 163 ? 15.461 10.57 32.219 1 98.69 163 ALA A O 1
ATOM 1243 N N . HIS A 1 164 ? 13.672 10.984 31.047 1 98.75 164 HIS A N 1
ATOM 1244 C CA . HIS A 1 164 ? 12.75 10.195 31.859 1 98.75 164 HIS A CA 1
ATOM 1245 C C . HIS A 1 164 ? 12.961 8.703 31.625 1 98.75 164 HIS A C 1
ATOM 1247 O O . HIS A 1 164 ? 12.594 7.883 32.469 1 98.75 164 HIS A O 1
ATOM 1253 N N . GLY A 1 165 ? 13.531 8.352 30.469 1 98.75 165 GLY A N 1
ATOM 1254 C CA . GLY A 1 165 ? 13.781 6.965 30.125 1 98.75 165 GLY A CA 1
ATOM 1255 C C . GLY A 1 165 ? 12.641 6.328 29.344 1 98.75 165 GLY A C 1
ATOM 1256 O O . GLY A 1 165 ? 12.672 5.129 29.062 1 98.75 165 GLY A O 1
ATOM 1257 N N . ALA A 1 166 ? 11.602 7.062 28.984 1 98.94 166 ALA A N 1
ATOM 1258 C CA . ALA A 1 166 ? 10.461 6.555 28.219 1 98.94 166 ALA A CA 1
ATOM 1259 C C . ALA A 1 166 ? 10.781 6.492 26.734 1 98.94 166 ALA A C 1
ATOM 1261 O O . ALA A 1 166 ? 11.742 7.117 26.266 1 98.94 166 ALA A O 1
ATOM 1262 N N . TYR A 1 167 ? 10.07 5.688 25.984 1 98.94 167 TYR A N 1
ATOM 1263 C CA . TYR A 1 167 ? 10.148 5.637 24.531 1 98.94 167 TYR A CA 1
ATOM 1264 C C . TYR A 1 167 ? 9.32 6.75 23.906 1 98.94 167 TYR A C 1
ATOM 1266 O O . TYR A 1 167 ? 8.25 7.09 24.406 1 98.94 167 TYR A O 1
ATOM 1274 N N . LEU A 1 168 ? 9.773 7.312 22.828 1 98.94 168 LEU A N 1
ATOM 1275 C CA . LEU A 1 168 ? 9.062 8.391 22.141 1 98.94 168 LEU A CA 1
ATOM 1276 C C . LEU A 1 168 ? 8.664 7.973 20.734 1 98.94 168 LEU A C 1
ATOM 1278 O O . LEU A 1 168 ? 9.516 7.582 19.938 1 98.94 168 LEU A O 1
ATOM 1282 N N . ILE A 1 169 ? 7.383 7.992 20.422 1 98.94 169 ILE A N 1
ATOM 1283 C CA . ILE A 1 169 ? 6.844 7.84 19.062 1 98.94 169 ILE A CA 1
ATOM 1284 C C . ILE A 1 169 ? 6.496 9.211 18.5 1 98.94 169 ILE A C 1
ATOM 1286 O O . ILE A 1 169 ? 5.727 9.969 19.094 1 98.94 169 ILE A O 1
ATOM 1290 N N . VAL A 1 170 ? 7.035 9.547 17.328 1 98.94 170 VAL A N 1
ATOM 1291 C CA . VAL A 1 170 ? 6.816 10.852 16.703 1 98.94 170 VAL A CA 1
ATOM 1292 C C . VAL A 1 170 ? 6.141 10.68 15.352 1 98.94 170 VAL A C 1
ATOM 1294 O O . VAL A 1 170 ? 6.637 9.945 14.492 1 98.94 170 VAL A O 1
ATOM 1297 N N . ASP A 1 171 ? 4.992 11.281 15.195 1 98.94 171 ASP A N 1
ATOM 1298 C CA . ASP A 1 171 ? 4.359 11.453 13.891 1 98.94 171 ASP A CA 1
ATOM 1299 C C . ASP A 1 171 ? 4.902 12.695 13.172 1 98.94 171 ASP A C 1
ATOM 1301 O O . ASP A 1 171 ? 4.562 13.82 13.531 1 98.94 171 ASP A O 1
ATOM 1305 N N . ALA A 1 172 ? 5.707 12.469 12.195 1 98.88 172 ALA A N 1
ATOM 1306 C CA . ALA A 1 172 ? 6.32 13.555 11.43 1 98.88 172 ALA A CA 1
ATOM 1307 C C . ALA A 1 172 ? 5.914 13.492 9.961 1 98.88 172 ALA A C 1
ATOM 1309 O O . ALA A 1 172 ? 6.664 13.922 9.086 1 98.88 172 ALA A O 1
ATOM 1310 N N . VAL A 1 173 ? 4.773 13.008 9.656 1 98.56 173 VAL A N 1
ATOM 1311 C CA . VAL A 1 173 ? 4.285 12.711 8.312 1 98.56 173 VAL A CA 1
ATOM 1312 C C . VAL A 1 173 ? 4.27 13.992 7.48 1 98.56 173 VAL A C 1
ATOM 1314 O O . VAL A 1 173 ? 4.68 13.984 6.316 1 98.56 173 VAL A O 1
ATOM 1317 N N . SER A 1 174 ? 3.85 15.086 8.055 1 98.19 174 SER A N 1
ATOM 1318 C CA . SER A 1 174 ? 3.646 16.297 7.277 1 98.19 174 SER A CA 1
ATOM 1319 C C . SER A 1 174 ? 4.727 17.344 7.574 1 98.19 174 SER A C 1
ATOM 1321 O O . SER A 1 174 ? 4.648 18.484 7.113 1 98.19 174 SER A O 1
ATOM 1323 N N . SER A 1 175 ? 5.727 17.016 8.438 1 98.44 175 SER A N 1
ATOM 1324 C CA . SER A 1 175 ? 6.789 17.953 8.773 1 98.44 175 SER A CA 1
ATOM 1325 C C . SER A 1 175 ? 8.094 17.594 8.086 1 98.44 175 SER A C 1
ATOM 1327 O O . SER A 1 175 ? 8.789 18.453 7.551 1 98.44 175 SER A O 1
ATOM 1329 N N . PHE A 1 176 ? 8.445 16.312 8.055 1 98.75 176 PHE A N 1
ATOM 1330 C CA . PHE A 1 176 ? 9.688 15.852 7.445 1 98.75 176 PHE A CA 1
ATOM 1331 C C . PHE A 1 176 ? 9.75 16.266 5.98 1 98.75 176 PHE A C 1
ATOM 1333 O O . PHE A 1 176 ? 8.773 16.109 5.246 1 98.75 176 PHE A O 1
ATOM 1340 N N . GLY A 1 177 ? 10.875 16.734 5.57 1 98.56 177 GLY A N 1
ATOM 1341 C CA . GLY A 1 177 ? 11.094 17.156 4.195 1 98.56 177 GLY A CA 1
ATOM 1342 C C . GLY A 1 177 ? 10.758 18.625 3.959 1 98.56 177 GLY A C 1
ATOM 1343 O O . GLY A 1 177 ? 11.219 19.219 2.984 1 98.56 177 GLY A O 1
ATOM 1344 N N . GLY A 1 178 ? 9.844 19.219 4.855 1 98.62 178 GLY A N 1
ATOM 1345 C CA . GLY A 1 178 ? 9.406 20.594 4.656 1 98.62 178 GLY A CA 1
ATOM 1346 C C . GLY A 1 178 ? 9.945 21.547 5.711 1 98.62 178 GLY A C 1
ATOM 1347 O O . GLY A 1 178 ? 9.758 22.766 5.605 1 98.62 178 GLY A O 1
ATOM 1348 N N . MET A 1 179 ? 10.547 21.016 6.777 1 98.62 179 MET A N 1
ATOM 1349 C CA . MET A 1 179 ? 11.188 21.781 7.848 1 98.62 179 MET A CA 1
ATOM 1350 C C . MET A 1 179 ? 12.281 20.953 8.516 1 98.62 179 MET A C 1
ATOM 1352 O O . MET A 1 179 ? 12.422 19.766 8.25 1 98.62 179 MET A O 1
ATOM 1356 N N . LYS A 1 180 ? 13.102 21.656 9.305 1 98.44 180 LYS A N 1
ATOM 1357 C CA . LYS A 1 180 ? 14.18 20.953 10 1 98.44 180 LYS A CA 1
ATOM 1358 C C . LYS A 1 180 ? 13.633 20.031 11.078 1 98.44 180 LYS A C 1
ATOM 1360 O O . LYS A 1 180 ? 13.203 20.484 12.141 1 98.44 180 LYS A O 1
ATOM 1365 N N . THR A 1 181 ? 13.633 18.734 10.852 1 98.69 181 THR A N 1
ATOM 1366 C CA . THR A 1 181 ? 13.281 17.703 11.828 1 98.69 181 THR A CA 1
ATOM 1367 C C . THR A 1 181 ? 13.852 16.344 11.414 1 98.69 181 THR A C 1
ATOM 1369 O O . THR A 1 181 ? 13.812 15.984 10.234 1 98.69 181 THR A O 1
ATOM 1372 N N . HIS A 1 182 ? 14.477 15.672 12.336 1 98.75 182 HIS A N 1
ATOM 1373 C CA . HIS A 1 182 ? 15.055 14.359 12.102 1 98.75 182 HIS A CA 1
ATOM 1374 C C . HIS A 1 182 ? 14.914 13.469 13.328 1 98.75 182 HIS A C 1
ATOM 1376 O O . HIS A 1 182 ? 14.812 13.961 14.453 1 98.75 182 HIS A O 1
ATOM 1382 N N . PRO A 1 183 ? 14.883 12.125 13.078 1 98.81 183 PRO A N 1
ATOM 1383 C CA . PRO A 1 183 ? 14.617 11.195 14.18 1 98.81 183 PRO A CA 1
ATOM 1384 C C . PRO A 1 183 ? 15.594 11.352 15.336 1 98.81 183 PRO A C 1
ATOM 1386 O O . PRO A 1 183 ? 15.18 11.383 16.5 1 98.81 183 PRO A O 1
ATOM 1389 N N . GLU A 1 184 ? 16.844 11.492 15.086 1 98.5 184 GLU A N 1
ATOM 1390 C CA . GLU A 1 184 ? 17.828 11.5 16.156 1 98.5 184 GLU A CA 1
ATOM 1391 C C . GLU A 1 184 ? 17.891 12.867 16.844 1 98.5 184 GLU A C 1
ATOM 1393 O O . GLU A 1 184 ? 18.188 12.961 18.031 1 98.5 184 GLU A O 1
ATOM 1398 N N . ASP A 1 185 ? 17.547 13.992 16.094 1 98.25 185 ASP A N 1
ATOM 1399 C CA . ASP A 1 185 ? 17.484 15.328 16.688 1 98.25 185 ASP A CA 1
ATOM 1400 C C . ASP A 1 185 ? 16.453 15.375 17.812 1 98.25 185 ASP A C 1
ATOM 1402 O O . ASP A 1 185 ? 16.688 15.992 18.859 1 98.25 185 ASP A O 1
ATOM 1406 N N . CYS A 1 186 ? 15.336 14.742 17.656 1 98.75 186 CYS A N 1
ATOM 1407 C CA . CYS A 1 186 ? 14.266 14.773 18.641 1 98.75 186 CYS A CA 1
ATOM 1408 C C . CYS A 1 186 ? 14.289 13.531 19.516 1 98.75 186 CYS A C 1
ATOM 1410 O O . CYS A 1 186 ? 13.359 13.289 20.281 1 98.75 186 CYS A O 1
ATOM 1412 N N . LYS A 1 187 ? 15.289 12.672 19.344 1 98.75 187 LYS A N 1
ATOM 1413 C CA . LYS A 1 187 ? 15.492 11.477 20.156 1 98.75 187 LYS A CA 1
ATOM 1414 C C . LYS A 1 187 ? 14.289 10.539 20.062 1 98.75 187 LYS A C 1
ATOM 1416 O O . LYS A 1 187 ? 13.867 9.961 21.062 1 98.75 187 LYS A O 1
ATOM 1421 N N . ALA A 1 188 ? 13.703 10.484 18.906 1 98.94 188 ALA A N 1
ATOM 1422 C CA . ALA A 1 188 ? 12.578 9.578 18.688 1 98.94 188 ALA A CA 1
ATOM 1423 C C . ALA A 1 188 ? 13.039 8.125 18.719 1 98.94 188 ALA A C 1
ATOM 1425 O O . ALA A 1 188 ? 14.109 7.793 18.219 1 98.94 188 ALA A O 1
ATOM 1426 N N . ASP A 1 189 ? 12.258 7.262 19.344 1 98.94 189 ASP A N 1
ATOM 1427 C CA . ASP A 1 189 ? 12.484 5.824 19.25 1 98.94 189 ASP A CA 1
ATOM 1428 C C . ASP A 1 189 ? 11.836 5.246 18 1 98.94 189 ASP A C 1
ATOM 1430 O O . ASP A 1 189 ? 12.367 4.32 17.375 1 98.94 189 ASP A O 1
ATOM 1434 N N . ILE A 1 190 ? 10.68 5.723 17.703 1 98.94 190 ILE A N 1
ATOM 1435 C CA . ILE A 1 190 ? 10.047 5.477 16.406 1 98.94 190 ILE A CA 1
ATOM 1436 C C . ILE A 1 19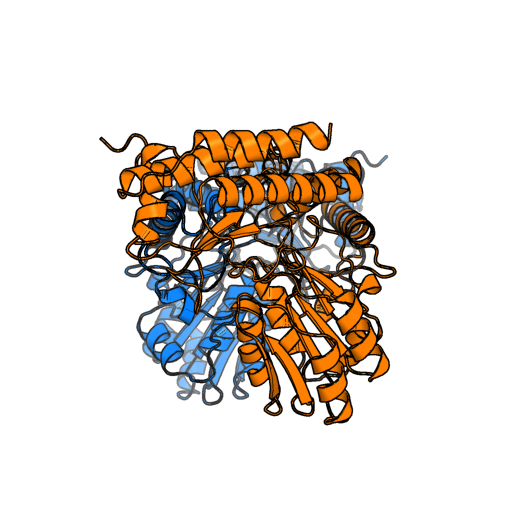0 ? 9.602 6.801 15.797 1 98.94 190 ILE A C 1
ATOM 1438 O O . ILE A 1 190 ? 8.812 7.539 16.391 1 98.94 190 ILE A O 1
ATOM 1442 N N . TYR A 1 191 ? 10.172 7.152 14.688 1 98.94 191 TYR A N 1
ATOM 1443 C CA . TYR A 1 191 ? 9.883 8.336 13.891 1 98.94 191 TYR A CA 1
ATOM 1444 C C . TYR A 1 191 ? 9.172 7.949 12.594 1 98.94 191 TYR A C 1
ATOM 1446 O O . TYR A 1 191 ? 9.75 7.27 11.742 1 98.94 191 TYR A O 1
ATOM 1454 N N . VAL A 1 192 ? 7.895 8.359 12.438 1 98.94 192 VAL A N 1
ATOM 1455 C CA . VAL A 1 192 ? 7.09 7.926 11.297 1 98.94 192 VAL A CA 1
ATOM 1456 C C . VAL A 1 192 ? 6.879 9.094 10.336 1 98.94 192 VAL A C 1
ATOM 1458 O O . VAL A 1 192 ? 6.465 10.18 10.758 1 98.94 192 VAL A O 1
ATOM 1461 N N . THR A 1 193 ? 7.145 8.898 9.117 1 98.81 193 THR A N 1
ATOM 1462 C CA . THR A 1 193 ? 6.844 9.859 8.062 1 98.81 193 THR A CA 1
ATOM 1463 C C . THR A 1 193 ? 6.543 9.148 6.746 1 98.81 193 THR A C 1
ATOM 1465 O O . THR A 1 193 ? 6.211 7.961 6.738 1 98.81 193 THR A O 1
ATOM 1468 N N . GLY A 1 194 ? 6.48 9.836 5.664 1 97.81 194 GLY A N 1
ATOM 1469 C CA . GLY A 1 194 ? 6.211 9.305 4.34 1 97.81 194 GLY A CA 1
ATOM 1470 C C . GLY A 1 194 ? 6.457 10.305 3.227 1 97.81 194 GLY A C 1
ATOM 1471 O O . GLY A 1 194 ? 6.785 11.461 3.488 1 97.81 194 GLY A O 1
ATOM 1472 N N . PRO A 1 195 ? 6.348 9.836 2.066 1 97.56 195 PRO A N 1
ATOM 1473 C CA . PRO A 1 195 ? 6.727 10.688 0.938 1 97.56 195 PRO A CA 1
ATOM 1474 C C . PRO A 1 195 ? 5.566 11.547 0.438 1 97.56 195 PRO A C 1
ATOM 1476 O O . PRO A 1 195 ? 5.77 12.445 -0.388 1 97.56 195 PRO A O 1
ATOM 1479 N N . ASN A 1 196 ? 4.379 11.406 0.881 1 97.31 196 ASN A N 1
ATOM 1480 C CA . ASN A 1 196 ? 3.176 11.883 0.21 1 97.31 196 ASN A CA 1
ATOM 1481 C C . ASN A 1 196 ? 2.834 13.312 0.625 1 97.31 196 ASN A C 1
ATOM 1483 O O . ASN A 1 196 ? 1.732 13.797 0.357 1 97.31 196 ASN A O 1
ATOM 1487 N N . LYS A 1 197 ? 3.691 14 1.341 1 97.88 197 LYS A N 1
ATOM 1488 C CA . LYS A 1 197 ? 3.525 15.398 1.739 1 97.88 197 LYS A CA 1
ATOM 1489 C C . LYS A 1 197 ? 4.668 16.266 1.212 1 97.88 197 LYS A C 1
ATOM 1491 O O . LYS A 1 197 ? 4.773 16.484 0.006 1 97.88 197 LYS A O 1
ATOM 1496 N N . CYS A 1 198 ? 5.645 16.562 2.051 1 98.5 198 CYS A N 1
ATOM 1497 C CA . CYS A 1 198 ? 6.664 17.547 1.711 1 98.5 198 CYS A CA 1
ATOM 1498 C C . CYS A 1 198 ? 7.672 16.969 0.725 1 98.5 198 CYS A C 1
ATOM 1500 O O . CYS A 1 198 ? 8.375 17.719 0.04 1 98.5 198 CYS A O 1
ATOM 1502 N N . LEU A 1 199 ? 7.75 15.625 0.617 1 98.44 199 LEU A N 1
ATOM 1503 C CA . LEU A 1 199 ? 8.664 15.023 -0.348 1 98.44 199 LEU A CA 1
ATOM 1504 C C . LEU A 1 199 ? 8.047 14.992 -1.74 1 98.44 199 LEU A C 1
ATOM 1506 O O . LEU A 1 199 ? 8.727 14.68 -2.721 1 98.44 199 LEU A O 1
ATOM 1510 N N . GLY A 1 200 ? 6.777 15.328 -1.847 1 98.06 200 GLY A N 1
ATOM 1511 C CA . GLY A 1 200 ? 6.133 15.508 -3.137 1 98.06 200 GLY A CA 1
ATOM 1512 C C . GLY A 1 200 ? 6 14.211 -3.922 1 98.06 200 GLY A C 1
ATOM 1513 O O . GLY A 1 200 ? 6.316 14.172 -5.113 1 98.06 200 GLY A O 1
ATOM 1514 N N . ALA A 1 201 ? 5.633 13.172 -3.32 1 98.25 201 ALA A N 1
ATOM 1515 C CA . ALA A 1 201 ? 5.375 11.867 -3.912 1 98.25 201 ALA A CA 1
ATOM 1516 C C . ALA A 1 201 ? 3.996 11.344 -3.51 1 98.25 201 ALA A C 1
ATOM 1518 O O . ALA A 1 201 ? 3.314 11.953 -2.682 1 98.25 201 ALA A O 1
ATOM 1519 N N . PRO A 1 202 ? 3.459 10.328 -4.141 1 97.88 202 PRO A N 1
ATOM 1520 C CA . PRO A 1 202 ? 2.117 9.836 -3.824 1 97.88 202 PRO A CA 1
ATOM 1521 C C . PRO A 1 202 ? 2.059 9.102 -2.488 1 97.88 202 PRO A C 1
ATOM 1523 O O . PRO A 1 202 ? 3.1 8.727 -1.938 1 97.88 202 PRO A O 1
ATOM 1526 N N . PRO A 1 203 ? 0.809 8.984 -1.985 1 97.75 203 PRO A N 1
ATOM 1527 C CA . PRO A 1 203 ? 0.666 8.164 -0.777 1 97.75 203 PRO A CA 1
ATOM 1528 C C . PRO A 1 203 ? 0.769 6.668 -1.062 1 97.75 203 PRO A C 1
ATOM 1530 O O . PRO A 1 203 ? 0.003 6.137 -1.868 1 97.75 203 PRO A O 1
ATOM 1533 N N . GLY A 1 204 ? 1.728 5.984 -0.483 1 97.5 204 GLY A N 1
ATOM 1534 C CA . GLY A 1 204 ? 1.833 4.551 -0.719 1 97.5 204 GLY A CA 1
ATOM 1535 C C . GLY A 1 204 ? 2.922 3.889 0.103 1 97.5 204 GLY A C 1
ATOM 1536 O O . GLY A 1 204 ? 3.047 2.662 0.108 1 97.5 204 GLY A O 1
ATOM 1537 N N . LEU A 1 205 ? 3.705 4.719 0.763 1 98.75 205 LEU A N 1
ATOM 1538 C CA . LEU A 1 205 ? 4.812 4.191 1.555 1 98.75 205 LEU A CA 1
ATOM 1539 C C . LEU A 1 205 ? 4.895 4.891 2.906 1 98.75 205 LEU A C 1
ATOM 1541 O O . LEU A 1 205 ? 4.41 6.016 3.059 1 98.75 205 LEU A O 1
ATOM 1545 N N . THR A 1 206 ? 5.445 4.211 3.859 1 98.81 206 THR A N 1
ATOM 1546 C CA . THR A 1 206 ? 5.898 4.777 5.125 1 98.81 206 THR A CA 1
ATOM 1547 C C . THR A 1 206 ? 7.422 4.742 5.219 1 98.81 206 THR A C 1
ATOM 1549 O O . THR A 1 206 ? 8.047 3.75 4.848 1 98.81 206 THR A O 1
ATOM 1552 N N . MET A 1 207 ? 8.023 5.785 5.574 1 98.88 207 MET A N 1
ATOM 1553 C CA . MET A 1 207 ? 9.414 5.836 6.004 1 98.88 207 MET A CA 1
ATOM 1554 C C . MET A 1 207 ? 9.516 5.938 7.523 1 98.88 207 MET A C 1
ATOM 1556 O O . MET A 1 207 ? 8.789 6.719 8.148 1 98.88 207 MET A O 1
ATOM 1560 N N . MET A 1 208 ? 10.414 5.168 8.07 1 98.81 208 MET A N 1
ATOM 1561 C CA . MET A 1 208 ? 10.422 5.09 9.523 1 98.81 208 MET A CA 1
ATOM 1562 C C . MET A 1 208 ? 11.852 5.008 10.055 1 98.81 208 MET A C 1
ATOM 1564 O O . MET A 1 208 ? 12.664 4.227 9.555 1 98.81 208 MET A O 1
ATOM 1568 N N . GLY A 1 209 ? 12.211 5.918 10.977 1 98.88 209 GLY A N 1
ATOM 1569 C CA . GLY A 1 209 ? 13.383 5.711 11.805 1 98.88 209 GLY A CA 1
ATOM 1570 C C . GLY A 1 209 ? 13.086 4.938 13.07 1 98.88 209 GLY A C 1
ATOM 1571 O O . GLY A 1 209 ? 12.094 5.207 13.75 1 98.88 209 GLY A O 1
ATOM 1572 N N . VAL A 1 210 ? 13.859 3.912 13.383 1 98.94 210 VAL A N 1
ATOM 1573 C CA . VAL A 1 210 ? 13.68 3.09 14.57 1 98.94 210 VAL A CA 1
ATOM 1574 C C . VAL A 1 210 ? 14.984 3.023 15.367 1 98.94 210 VAL A C 1
ATOM 1576 O O . VAL A 1 210 ? 16.016 2.631 14.828 1 98.94 210 VAL A O 1
ATOM 1579 N N . SER A 1 211 ? 14.945 3.459 16.609 1 98.81 211 SER A N 1
ATOM 1580 C CA . SER A 1 211 ? 16.141 3.416 17.453 1 98.81 211 SER A CA 1
ATOM 1581 C C . SER A 1 211 ? 16.516 1.982 17.812 1 98.81 211 SER A C 1
ATOM 1583 O O . SER A 1 211 ? 15.672 1.081 17.734 1 98.81 211 SER A O 1
ATOM 1585 N N . GLU A 1 212 ? 17.75 1.78 18.266 1 98.38 212 GLU A N 1
ATOM 1586 C CA . GLU A 1 212 ? 18.203 0.456 18.672 1 98.38 212 GLU A CA 1
ATOM 1587 C C . GLU A 1 212 ? 17.391 -0.068 19.844 1 98.38 212 GLU A C 1
ATOM 1589 O O . GLU A 1 212 ? 17.047 -1.251 19.891 1 98.38 212 GLU A O 1
ATOM 1594 N N . ARG A 1 213 ? 17.094 0.776 20.812 1 98.5 213 ARG A N 1
ATOM 1595 C CA . ARG A 1 213 ? 16.344 0.318 21.969 1 98.5 213 ARG A CA 1
ATOM 1596 C C . ARG A 1 213 ? 14.898 0.003 21.609 1 98.5 213 ARG A C 1
ATOM 1598 O O . ARG A 1 213 ? 14.281 -0.886 22.203 1 98.5 213 ARG A O 1
ATOM 1605 N N . ALA A 1 214 ? 14.289 0.744 20.641 1 98.88 214 ALA A N 1
ATOM 1606 C CA . ALA A 1 214 ? 12.953 0.405 20.172 1 98.88 214 ALA A CA 1
ATOM 1607 C C . ALA A 1 214 ? 12.938 -0.946 19.469 1 98.88 214 ALA A C 1
ATOM 1609 O O . ALA A 1 214 ? 12.008 -1.736 19.641 1 98.88 214 ALA A O 1
ATOM 1610 N N . TRP A 1 215 ? 13.961 -1.206 18.641 1 98.81 215 TRP A N 1
ATOM 1611 C CA . TRP A 1 215 ? 14.086 -2.523 18.016 1 98.81 215 TRP A CA 1
ATOM 1612 C C . TRP A 1 215 ? 14.07 -3.621 19.078 1 98.81 215 TRP A C 1
ATOM 1614 O O . TRP A 1 215 ? 13.32 -4.594 18.953 1 98.81 215 TRP A O 1
ATOM 1624 N N . ALA A 1 216 ? 14.906 -3.428 20.078 1 98.81 216 ALA A N 1
ATOM 1625 C CA . ALA A 1 216 ? 15.023 -4.422 21.141 1 98.81 216 ALA A CA 1
ATOM 1626 C C . ALA A 1 216 ? 13.68 -4.645 21.828 1 98.81 216 ALA A C 1
ATOM 1628 O O . ALA A 1 216 ? 13.281 -5.785 22.078 1 98.81 216 ALA A O 1
ATOM 1629 N N . LYS A 1 217 ? 13 -3.568 22.125 1 98.81 217 LYS A N 1
ATOM 1630 C CA . LYS A 1 217 ? 11.711 -3.676 22.797 1 98.81 217 LYS A CA 1
ATOM 1631 C C . LYS A 1 217 ? 10.695 -4.398 21.922 1 98.81 217 LYS A C 1
ATOM 1633 O O . LYS A 1 217 ? 9.953 -5.262 22.391 1 98.81 217 LYS A O 1
ATOM 1638 N N . MET A 1 218 ? 10.625 -4.051 20.656 1 98.81 218 MET A N 1
ATOM 1639 C CA . MET A 1 218 ? 9.664 -4.656 19.75 1 98.81 218 MET A CA 1
ATOM 1640 C C . MET A 1 218 ? 9.953 -6.141 19.547 1 98.81 218 MET A C 1
ATOM 1642 O O . MET A 1 218 ? 9.023 -6.957 19.516 1 98.81 218 MET A O 1
ATOM 1646 N N . LYS A 1 219 ? 11.211 -6.492 19.406 1 98.5 219 LYS A N 1
ATOM 1647 C CA . LYS A 1 219 ? 11.594 -7.891 19.234 1 98.5 219 LYS A CA 1
ATOM 1648 C C . LYS A 1 219 ? 11.25 -8.711 20.484 1 98.5 219 LYS A C 1
ATOM 1650 O O . LYS A 1 219 ? 10.898 -9.883 20.375 1 98.5 219 LYS A O 1
ATOM 1655 N N . ALA A 1 220 ? 11.305 -8.062 21.656 1 98.12 220 ALA A N 1
ATOM 1656 C CA . ALA A 1 220 ? 11.023 -8.742 22.922 1 98.12 220 ALA A CA 1
ATOM 1657 C C . ALA A 1 220 ? 9.516 -8.797 23.203 1 98.12 220 ALA A C 1
ATOM 1659 O O . ALA A 1 220 ? 9.062 -9.555 24.047 1 98.12 220 ALA A O 1
ATOM 1660 N N . ASN A 1 221 ? 8.703 -7.969 22.516 1 97.75 221 ASN A N 1
ATOM 1661 C CA . ASN A 1 221 ? 7.254 -7.941 22.672 1 97.75 221 ASN A CA 1
ATOM 1662 C C . ASN A 1 221 ? 6.582 -9.078 21.906 1 97.75 221 ASN A C 1
ATOM 1664 O O . ASN A 1 221 ? 6.484 -9.031 20.688 1 97.75 221 ASN A O 1
ATOM 1668 N N . PRO A 1 222 ? 6.07 -10.109 22.562 1 96.38 222 PRO A N 1
ATOM 1669 C CA . PRO A 1 222 ? 5.465 -11.242 21.859 1 96.38 222 PRO A CA 1
ATOM 1670 C C . PRO A 1 222 ? 4.18 -10.859 21.125 1 96.38 222 PRO A C 1
ATOM 1672 O O . PRO A 1 222 ? 3.732 -11.594 20.234 1 96.38 222 PRO A O 1
ATOM 1675 N N . LEU A 1 223 ? 3.654 -9.695 21.469 1 96.31 223 LEU A N 1
ATOM 1676 C CA . LEU A 1 223 ? 2.402 -9.266 20.859 1 96.31 223 LEU A CA 1
ATOM 1677 C C . LEU A 1 223 ? 2.666 -8.398 19.641 1 96.31 223 LEU A C 1
ATOM 1679 O O . LEU A 1 223 ? 1.742 -8.078 18.891 1 96.31 223 LEU A O 1
ATOM 1683 N N . ALA A 1 224 ? 3.93 -7.977 19.422 1 97.81 224 ALA A N 1
ATOM 1684 C CA . ALA A 1 224 ? 4.254 -7.223 18.219 1 97.81 224 ALA A CA 1
ATOM 1685 C C . ALA A 1 224 ? 3.891 -8.016 16.953 1 97.81 224 ALA A C 1
ATOM 1687 O O . ALA A 1 224 ? 4.176 -9.219 16.875 1 97.81 224 ALA A O 1
ATOM 1688 N N . PRO A 1 225 ? 3.242 -7.352 15.961 1 97.56 225 PRO A N 1
ATOM 1689 C CA . PRO A 1 225 ? 2.824 -8.07 14.75 1 97.56 225 PRO A CA 1
ATOM 1690 C C . PRO A 1 225 ? 3.992 -8.734 14.031 1 97.56 225 PRO A C 1
ATOM 1692 O O . PRO A 1 225 ? 5.043 -8.117 13.844 1 97.56 225 PRO A O 1
ATOM 1695 N N . ARG A 1 226 ? 3.84 -9.969 13.68 1 97.31 226 ARG A N 1
ATOM 1696 C CA . ARG A 1 226 ? 4.719 -10.75 12.82 1 97.31 226 ARG A CA 1
ATOM 1697 C C . ARG A 1 226 ? 3.934 -11.391 11.68 1 97.31 226 ARG A C 1
ATOM 1699 O O . ARG A 1 226 ? 2.736 -11.656 11.82 1 97.31 226 ARG A O 1
ATOM 1706 N N . ALA A 1 227 ? 4.582 -11.648 10.461 1 96.75 227 ALA A N 1
ATOM 1707 C CA . ALA A 1 227 ? 3.881 -12.164 9.281 1 96.75 227 ALA A CA 1
ATOM 1708 C C . ALA A 1 227 ? 2.604 -11.375 9.016 1 96.75 227 ALA A C 1
ATOM 1710 O O . ALA A 1 227 ? 1.534 -11.961 8.82 1 96.75 227 ALA A O 1
ATOM 1711 N N . SER A 1 228 ? 2.738 -10.039 9.156 1 97.94 228 SER A N 1
ATOM 1712 C CA . SER A 1 228 ? 1.626 -9.109 9.023 1 97.94 228 SER A CA 1
ATOM 1713 C C . SER A 1 228 ? 2.037 -7.867 8.234 1 97.94 228 SER A C 1
ATOM 1715 O O . SER A 1 228 ? 3.193 -7.445 8.289 1 97.94 228 SER A O 1
ATOM 1717 N N . MET A 1 229 ? 1.052 -7.344 7.57 1 97.56 229 MET A N 1
ATOM 1718 C CA . MET A 1 229 ? 1.286 -6.074 6.891 1 97.56 229 MET A CA 1
ATOM 1719 C C . MET A 1 229 ? 1.643 -4.98 7.895 1 97.56 229 MET A C 1
ATOM 1721 O O . MET A 1 229 ? 2.225 -3.959 7.523 1 97.56 229 MET A O 1
ATOM 1725 N N . LEU A 1 230 ? 1.344 -5.172 9.18 1 97.94 230 LEU A N 1
ATOM 1726 C CA . LEU A 1 230 ? 1.619 -4.195 10.227 1 97.94 230 LEU A CA 1
ATOM 1727 C C . LEU A 1 230 ? 2.943 -4.496 10.922 1 97.94 230 LEU A C 1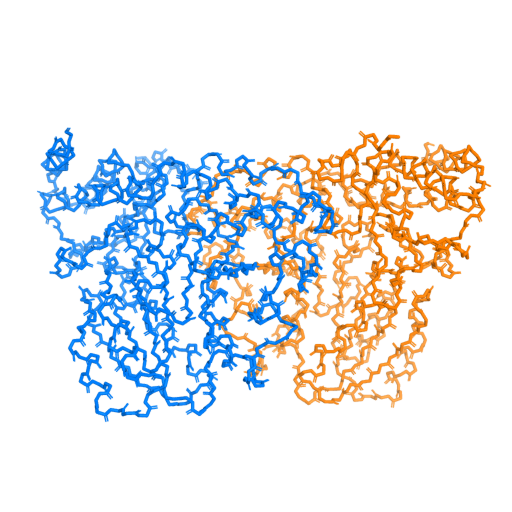
ATOM 1729 O O . LEU A 1 230 ? 3.279 -3.871 11.93 1 97.94 230 LEU A O 1
ATOM 1733 N N . SER A 1 231 ? 3.682 -5.457 10.422 1 98.69 231 SER A N 1
ATOM 1734 C CA . SER A 1 231 ? 4.918 -5.836 11.094 1 98.69 231 SER A CA 1
ATOM 1735 C C . SER A 1 231 ? 6.051 -4.875 10.75 1 98.69 231 SER A C 1
ATOM 1737 O O . SER A 1 231 ? 6.379 -4.688 9.578 1 98.69 231 SER A O 1
ATOM 1739 N N . ILE A 1 232 ? 6.613 -4.297 11.75 1 98.88 232 ILE A N 1
ATOM 1740 C CA . ILE A 1 232 ? 7.84 -3.527 11.57 1 98.88 232 ILE A CA 1
ATOM 1741 C C . ILE A 1 232 ? 9.047 -4.461 11.625 1 98.88 232 ILE A C 1
ATOM 1743 O O . ILE A 1 232 ? 9.938 -4.383 10.781 1 98.88 232 ILE A O 1
ATOM 1747 N N . VAL A 1 233 ? 9.047 -5.422 12.547 1 98.75 233 VAL A N 1
ATOM 1748 C CA . VAL A 1 233 ? 10.203 -6.258 12.859 1 98.75 233 VAL A CA 1
ATOM 1749 C C . VAL A 1 233 ? 10.562 -7.113 11.648 1 98.75 233 VAL A C 1
ATOM 1751 O O . VAL A 1 233 ? 11.742 -7.383 11.398 1 98.75 233 VAL A O 1
ATOM 1754 N N . ASP A 1 234 ? 9.578 -7.574 10.867 1 98.56 234 ASP A N 1
ATOM 1755 C CA . ASP A 1 234 ? 9.844 -8.438 9.719 1 98.56 234 ASP A CA 1
ATOM 1756 C C . ASP A 1 234 ? 10.641 -7.691 8.648 1 98.56 234 ASP A C 1
ATOM 1758 O O . ASP A 1 234 ? 11.305 -8.312 7.82 1 98.56 234 ASP A O 1
ATOM 1762 N N . TRP A 1 235 ? 10.625 -6.348 8.641 1 98.69 235 TRP A N 1
ATOM 1763 C CA . TRP A 1 235 ? 11.234 -5.547 7.582 1 98.69 235 TRP A CA 1
ATOM 1764 C C . TRP A 1 235 ? 12.609 -5.051 7.996 1 98.69 235 TRP A C 1
ATOM 1766 O O . TRP A 1 235 ? 13.273 -4.328 7.246 1 98.69 235 TRP A O 1
ATOM 1776 N N . GLU A 1 236 ? 13.094 -5.418 9.211 1 98.5 236 GLU A N 1
ATOM 1777 C CA . GLU A 1 236 ? 14.32 -4.871 9.789 1 98.5 236 GLU A CA 1
ATOM 1778 C C . GLU A 1 236 ? 15.484 -4.945 8.812 1 98.5 236 GLU A C 1
ATOM 1780 O O . GLU A 1 236 ? 16.234 -3.984 8.656 1 98.5 236 GLU A O 1
ATOM 1785 N N . ASN A 1 237 ? 15.57 -6.082 8.086 1 98.19 237 ASN A N 1
ATOM 1786 C CA . ASN A 1 237 ? 16.734 -6.297 7.242 1 98.19 237 ASN A CA 1
ATOM 1787 C C . ASN A 1 237 ? 16.359 -6.312 5.762 1 98.19 237 ASN A C 1
ATOM 1789 O O . ASN A 1 237 ? 17.188 -6.66 4.914 1 98.19 237 ASN A O 1
ATOM 1793 N N . ALA A 1 238 ? 15.156 -5.914 5.469 1 98 238 ALA A N 1
ATOM 1794 C CA . ALA A 1 238 ? 14.664 -5.992 4.094 1 98 238 ALA A CA 1
ATOM 1795 C C . ALA A 1 238 ? 15.414 -5.027 3.186 1 98 238 ALA A C 1
ATOM 1797 O O . ALA A 1 238 ? 15.352 -5.141 1.96 1 98 238 ALA A O 1
ATOM 1798 N N . TRP A 1 239 ? 16.156 -4.059 3.74 1 98.25 239 TRP A N 1
ATOM 1799 C CA . TRP A 1 239 ? 16.891 -3.08 2.959 1 98.25 239 TRP A CA 1
ATOM 1800 C C . TRP A 1 239 ? 18.047 -3.744 2.219 1 98.25 239 TRP A C 1
ATOM 1802 O O . TRP A 1 239 ? 18.484 -3.258 1.173 1 98.25 239 TRP A O 1
ATOM 1812 N N . SER A 1 240 ? 18.547 -4.875 2.756 1 98.06 240 SER A N 1
ATOM 1813 C CA . SER A 1 240 ? 19.719 -5.551 2.195 1 98.06 240 SER A CA 1
ATOM 1814 C C . SER A 1 240 ? 19.328 -6.402 0.991 1 98.06 240 SER A C 1
ATOM 1816 O O . SER A 1 240 ? 18.406 -7.215 1.068 1 98.06 240 SER A O 1
ATOM 1818 N N . ARG A 1 241 ? 20.047 -6.273 -0.097 1 95.88 241 ARG A N 1
ATOM 1819 C CA . ARG A 1 241 ? 19.766 -7.035 -1.312 1 95.88 241 ARG A CA 1
ATOM 1820 C C . ARG A 1 241 ? 19.969 -8.531 -1.078 1 95.88 241 ARG A C 1
ATOM 1822 O O . ARG A 1 241 ? 19.531 -9.352 -1.881 1 95.88 241 ARG A O 1
ATOM 1829 N N . ASP A 1 242 ? 20.578 -8.883 0.097 1 95.25 242 ASP A N 1
ATOM 1830 C CA . ASP A 1 242 ? 20.859 -10.281 0.39 1 95.25 242 ASP A CA 1
ATOM 1831 C C . ASP A 1 242 ? 19.781 -10.891 1.282 1 95.25 242 ASP A C 1
ATOM 1833 O O . ASP A 1 242 ? 19.891 -12.039 1.705 1 95.25 242 ASP A O 1
ATOM 1837 N N . LYS A 1 243 ? 18.797 -10.148 1.642 1 96.31 243 LYS A N 1
ATOM 1838 C CA . LYS A 1 243 ? 17.734 -10.602 2.527 1 96.31 243 LYS A CA 1
ATOM 1839 C C . LYS A 1 243 ? 16.375 -10.57 1.817 1 96.31 243 LYS A C 1
ATOM 1841 O O . LYS A 1 243 ? 16.172 -9.781 0.893 1 96.31 243 LYS A O 1
ATOM 1846 N N . PRO A 1 244 ? 15.516 -11.477 2.168 1 95.12 244 PRO A N 1
ATOM 1847 C CA . PRO A 1 244 ? 14.195 -11.531 1.532 1 95.12 244 PRO A CA 1
ATOM 1848 C C . PRO A 1 244 ? 13.281 -10.391 1.98 1 95.12 244 PRO A C 1
ATOM 1850 O O . PRO A 1 244 ? 13.484 -9.812 3.053 1 95.12 244 PRO A O 1
ATOM 1853 N N . PHE A 1 245 ? 12.352 -10.047 1.124 1 97.25 245 PHE A N 1
ATOM 1854 C CA . PHE A 1 245 ? 11.234 -9.203 1.53 1 97.25 245 PHE A CA 1
ATOM 1855 C C . PHE A 1 245 ? 10.195 -10.016 2.287 1 97.25 245 PHE A C 1
ATOM 1857 O O . PHE A 1 245 ? 9.93 -11.172 1.947 1 97.25 245 PHE A O 1
ATOM 1864 N N . PRO A 1 246 ? 9.594 -9.398 3.35 1 96.5 246 PRO A N 1
ATOM 1865 C CA . PRO A 1 246 ? 8.492 -10.109 4.016 1 96.5 246 PRO A CA 1
ATOM 1866 C C . PRO A 1 246 ? 7.301 -10.352 3.09 1 96.5 246 PRO A C 1
ATOM 1868 O O . PRO A 1 246 ? 6.652 -11.398 3.172 1 96.5 246 PRO A O 1
ATOM 1871 N N . PHE A 1 247 ? 6.996 -9.398 2.299 1 95.69 247 PHE A N 1
ATOM 1872 C CA . PHE A 1 247 ? 5.949 -9.43 1.285 1 95.69 247 PHE A CA 1
ATOM 1873 C C . PHE A 1 247 ? 6.375 -8.664 0.04 1 95.69 247 PHE A C 1
ATOM 1875 O O . PHE A 1 247 ? 7.449 -8.055 0.018 1 95.69 247 PHE A O 1
ATOM 1882 N N . THR A 1 248 ? 5.559 -8.727 -0.98 1 96.62 248 THR A N 1
ATOM 1883 C CA . THR A 1 248 ? 5.887 -8.039 -2.221 1 96.62 248 THR A CA 1
ATOM 1884 C C . THR A 1 248 ? 5.938 -6.527 -2.002 1 96.62 248 THR A C 1
ATOM 1886 O O . THR A 1 248 ? 4.957 -5.926 -1.556 1 96.62 248 THR A O 1
ATOM 1889 N N . PRO A 1 249 ? 7.074 -5.887 -2.221 1 97.88 249 PRO A N 1
ATOM 1890 C CA . PRO A 1 249 ? 7.152 -4.434 -2.062 1 97.88 249 PRO A CA 1
ATOM 1891 C C . PRO A 1 249 ? 6.367 -3.678 -3.133 1 97.88 249 PRO A C 1
ATOM 1893 O O . PRO A 1 249 ? 6.082 -4.23 -4.199 1 97.88 249 PRO A O 1
ATOM 1896 N N . SER A 1 250 ? 5.988 -2.438 -2.797 1 98.06 250 SER A N 1
ATOM 1897 C CA . SER A 1 250 ? 5.344 -1.537 -3.748 1 98.06 250 SER A CA 1
ATOM 1898 C C . SER A 1 250 ? 6.352 -0.981 -4.75 1 98.06 250 SER A C 1
ATOM 1900 O O . SER A 1 250 ? 6.816 0.152 -4.605 1 98.06 250 SER A O 1
ATOM 1902 N N . VAL A 1 251 ? 6.582 -1.658 -5.812 1 98.19 251 VAL A N 1
ATOM 1903 C CA . VAL A 1 251 ? 7.703 -1.434 -6.719 1 98.19 251 VAL A CA 1
ATOM 1904 C C . VAL A 1 251 ? 7.586 -0.049 -7.355 1 98.19 251 VAL A C 1
ATOM 1906 O O . VAL A 1 251 ? 8.547 0.726 -7.352 1 98.19 251 VAL A O 1
ATOM 1909 N N . SER A 1 252 ? 6.426 0.287 -7.871 1 98.31 252 SER A N 1
ATOM 1910 C CA . SER A 1 252 ? 6.25 1.583 -8.516 1 98.31 252 SER A CA 1
ATOM 1911 C C . SER A 1 252 ? 6.441 2.727 -7.527 1 98.31 252 SER A C 1
ATOM 1913 O O . SER A 1 252 ? 7.043 3.75 -7.859 1 98.31 252 SER A O 1
ATOM 1915 N N . GLU A 1 253 ? 5.902 2.557 -6.324 1 98.62 253 GLU A N 1
ATOM 1916 C CA . GLU A 1 253 ? 6.047 3.58 -5.297 1 98.62 253 GLU A CA 1
ATOM 1917 C C . GLU A 1 253 ? 7.512 3.75 -4.891 1 98.62 253 GLU A C 1
ATOM 1919 O O . GLU A 1 253 ? 7.945 4.859 -4.574 1 98.62 253 GLU A O 1
ATOM 1924 N N . ILE A 1 254 ? 8.242 2.658 -4.871 1 98.81 254 ILE A N 1
ATOM 1925 C CA . ILE A 1 254 ? 9.672 2.725 -4.582 1 98.81 254 ILE A CA 1
ATOM 1926 C C . ILE A 1 254 ? 10.383 3.496 -5.691 1 98.81 254 ILE A C 1
ATOM 1928 O O . ILE A 1 254 ? 11.266 4.312 -5.418 1 98.81 254 ILE A O 1
ATOM 1932 N N . ASN A 1 255 ? 10 3.234 -6.969 1 98.69 255 ASN A N 1
ATOM 1933 C CA . ASN A 1 255 ? 10.539 4.004 -8.086 1 98.69 255 ASN A CA 1
ATOM 1934 C C . ASN A 1 255 ? 10.305 5.5 -7.898 1 98.69 255 ASN A C 1
ATOM 1936 O O . ASN A 1 255 ? 11.203 6.309 -8.133 1 98.69 255 ASN A O 1
ATOM 1940 N N . GLY A 1 256 ? 9.078 5.828 -7.496 1 98.75 256 GLY A N 1
ATOM 1941 C CA . GLY A 1 256 ? 8.766 7.223 -7.23 1 98.75 256 GLY A CA 1
ATOM 1942 C C . GLY A 1 256 ? 9.562 7.805 -6.078 1 98.75 256 GLY A C 1
ATOM 1943 O O . GLY A 1 256 ? 10.039 8.938 -6.16 1 98.75 256 GLY A O 1
ATOM 1944 N N . LEU A 1 257 ? 9.672 7.043 -5 1 98.88 257 LEU A N 1
ATOM 1945 C CA . LEU A 1 257 ? 10.422 7.492 -3.83 1 98.88 257 LEU A CA 1
ATOM 1946 C C . LEU A 1 257 ? 11.883 7.742 -4.18 1 98.88 257 LEU A C 1
ATOM 1948 O O . LEU A 1 257 ? 12.5 8.68 -3.67 1 98.88 257 LEU A O 1
ATOM 1952 N N . ASP A 1 258 ? 12.453 6.879 -5.027 1 98.88 258 ASP A N 1
ATOM 1953 C CA . ASP A 1 258 ? 13.82 7.047 -5.512 1 98.88 258 ASP A CA 1
ATOM 1954 C C . ASP A 1 258 ? 14.039 8.453 -6.059 1 98.88 258 ASP A C 1
ATOM 1956 O O . ASP A 1 258 ? 14.977 9.148 -5.656 1 98.88 258 ASP A O 1
ATOM 1960 N N . VAL A 1 259 ? 13.125 8.898 -6.887 1 98.88 259 VAL A N 1
ATOM 1961 C CA . VAL A 1 259 ? 13.219 10.195 -7.547 1 98.88 259 VAL A CA 1
ATOM 1962 C C . VAL A 1 259 ? 12.977 11.305 -6.535 1 98.88 259 VAL A C 1
ATOM 1964 O O . VAL A 1 259 ? 13.688 12.312 -6.527 1 98.88 259 VAL A O 1
ATOM 1967 N N . ALA A 1 260 ? 12.016 11.148 -5.688 1 98.88 260 ALA A N 1
ATOM 1968 C CA . ALA A 1 260 ? 11.688 12.164 -4.691 1 98.88 260 ALA A CA 1
ATOM 1969 C C . ALA A 1 260 ? 12.891 12.453 -3.789 1 98.88 260 ALA A C 1
ATOM 1971 O O . ALA A 1 260 ? 13.18 13.609 -3.48 1 98.88 260 ALA A O 1
ATOM 1972 N N . LEU A 1 261 ? 13.531 11.383 -3.336 1 98.94 261 LEU A N 1
ATOM 1973 C CA . LEU A 1 261 ? 14.68 11.531 -2.453 1 98.94 261 LEU A CA 1
ATOM 1974 C C . LEU A 1 261 ? 15.844 12.195 -3.182 1 98.94 261 LEU A C 1
ATOM 1976 O O . LEU A 1 261 ? 16.562 13.016 -2.596 1 98.94 261 LEU A O 1
ATOM 1980 N N . ASP A 1 262 ? 16.031 11.859 -4.477 1 98.88 262 ASP A N 1
ATOM 1981 C CA . ASP A 1 262 ? 17.047 12.531 -5.273 1 98.88 262 ASP A CA 1
ATOM 1982 C C . ASP A 1 262 ? 16.766 14.031 -5.352 1 98.88 262 ASP A C 1
ATOM 1984 O O . ASP A 1 262 ? 17.688 14.852 -5.188 1 98.88 262 ASP A O 1
ATOM 1988 N N . LEU A 1 263 ? 15.523 14.414 -5.625 1 98.81 263 LEU A N 1
ATOM 1989 C CA . LEU A 1 263 ? 15.156 15.82 -5.73 1 98.81 263 LEU A CA 1
ATOM 1990 C C . LEU A 1 263 ? 15.453 16.547 -4.422 1 98.81 263 LEU A C 1
ATOM 1992 O O . LEU A 1 263 ? 16.031 17.641 -4.434 1 98.81 263 LEU A O 1
ATOM 1996 N N . TYR A 1 264 ? 15.125 15.977 -3.297 1 98.81 264 TYR A N 1
ATOM 1997 C CA . TYR A 1 264 ? 15.297 16.562 -1.975 1 98.81 264 TYR A CA 1
ATOM 1998 C C . TYR A 1 264 ? 16.781 16.75 -1.65 1 98.81 264 TYR A C 1
ATOM 2000 O O . TYR A 1 264 ? 17.203 17.828 -1.228 1 98.81 264 TYR A O 1
ATOM 2008 N N . LEU A 1 265 ? 17.531 15.695 -1.875 1 98.88 265 LEU A N 1
ATOM 2009 C CA . LEU A 1 265 ? 18.953 15.703 -1.525 1 98.88 265 LEU A CA 1
ATOM 2010 C C . LEU A 1 265 ? 19.75 16.594 -2.475 1 98.88 265 LEU A C 1
ATOM 2012 O O . LEU A 1 265 ? 20.672 17.281 -2.053 1 98.88 265 LEU A O 1
ATOM 2016 N N . ASN A 1 266 ? 19.375 16.625 -3.785 1 98.75 266 ASN A N 1
ATOM 2017 C CA . ASN A 1 266 ? 20.094 17.422 -4.773 1 98.75 266 ASN A CA 1
ATOM 2018 C C . ASN A 1 266 ? 19.875 18.906 -4.562 1 98.75 266 ASN A C 1
ATOM 2020 O O . ASN A 1 266 ? 20.781 19.719 -4.742 1 98.75 266 ASN A O 1
ATOM 2024 N N . GLU A 1 267 ? 18.625 19.266 -4.242 1 98.5 267 GLU A N 1
ATOM 2025 C CA . GLU A 1 267 ? 18.328 20.672 -3.963 1 98.5 267 GLU A CA 1
ATOM 2026 C C . GLU A 1 267 ? 19.016 21.125 -2.678 1 98.5 267 GLU A C 1
ATOM 2028 O O . GLU A 1 267 ? 19.422 22.281 -2.562 1 98.5 267 GLU A O 1
ATOM 2033 N N . GLY A 1 268 ? 19.172 20.188 -1.766 1 98.62 268 GLY A N 1
ATOM 2034 C CA . GLY A 1 268 ? 19.672 20.484 -0.437 1 98.62 268 GLY A CA 1
ATOM 2035 C C . GLY A 1 268 ? 18.578 20.75 0.579 1 98.62 268 GLY A C 1
ATOM 2036 O O . GLY A 1 268 ? 17.781 21.672 0.406 1 98.62 268 GLY A O 1
ATOM 2037 N N . PRO A 1 269 ? 18.547 19.984 1.656 1 98.56 269 PRO A N 1
ATOM 2038 C CA . PRO A 1 269 ? 17.453 20.062 2.635 1 98.56 269 PRO A CA 1
ATOM 2039 C C . PRO A 1 269 ? 17.203 21.484 3.127 1 98.56 269 PRO A C 1
ATOM 2041 O O . PRO A 1 269 ? 16.062 21.922 3.188 1 98.56 269 PRO A O 1
ATOM 2044 N N . GLU A 1 270 ? 18.234 22.219 3.432 1 98.56 270 GLU A N 1
ATOM 2045 C CA . GLU A 1 270 ? 18.078 23.562 3.98 1 98.56 270 GLU A CA 1
ATOM 2046 C C . GLU A 1 270 ? 17.375 24.484 2.99 1 98.56 270 GLU A C 1
ATOM 2048 O O . GLU A 1 270 ? 16.562 25.328 3.385 1 98.56 270 GLU A O 1
ATOM 2053 N N . ALA A 1 271 ? 17.703 24.359 1.715 1 98.69 271 ALA A N 1
ATOM 2054 C CA . ALA A 1 271 ? 17.031 25.141 0.682 1 98.69 271 ALA A CA 1
ATOM 2055 C C . ALA A 1 271 ? 15.562 24.75 0.572 1 98.69 271 ALA A C 1
ATOM 2057 O O . ALA A 1 271 ? 14.703 25.625 0.403 1 98.69 271 ALA A O 1
ATOM 2058 N N . VAL A 1 272 ? 15.305 23.469 0.662 1 98.81 272 VAL A N 1
ATOM 2059 C CA . VAL A 1 272 ? 13.938 22.969 0.605 1 98.81 272 VAL A CA 1
ATOM 2060 C C . VAL A 1 272 ? 13.133 23.516 1.778 1 98.81 272 VAL A C 1
ATOM 2062 O O . VAL A 1 272 ? 12.008 23.984 1.6 1 98.81 272 VAL A O 1
ATOM 2065 N N . TRP A 1 273 ? 13.742 23.547 2.988 1 98.75 273 TRP A N 1
ATOM 2066 C CA . TRP A 1 273 ? 13.07 24.047 4.18 1 98.75 273 TRP A CA 1
ATOM 2067 C C . TRP A 1 273 ? 12.797 25.547 4.055 1 98.75 273 TRP A C 1
ATOM 2069 O O . TRP A 1 273 ? 11.719 26.016 4.422 1 98.75 273 TRP A O 1
ATOM 2079 N N . ALA A 1 274 ? 13.719 26.219 3.512 1 98.56 274 ALA A N 1
ATOM 2080 C CA . ALA A 1 274 ? 13.625 27.672 3.41 1 98.56 274 ALA A CA 1
ATOM 2081 C C . ALA A 1 274 ? 12.477 28.094 2.5 1 98.56 274 ALA A C 1
ATOM 2083 O O . ALA A 1 274 ? 11.75 29.047 2.799 1 98.56 274 ALA A O 1
ATOM 2084 N N . ARG A 1 275 ? 12.312 27.438 1.347 1 98.44 275 ARG A N 1
ATOM 2085 C CA . ARG A 1 275 ? 11.242 27.844 0.445 1 98.44 275 ARG A CA 1
ATOM 2086 C C . ARG A 1 275 ? 9.875 27.484 1.024 1 98.44 275 ARG A C 1
ATOM 2088 O O . ARG A 1 275 ? 8.891 28.188 0.79 1 98.44 275 ARG A O 1
ATOM 2095 N N . HIS A 1 276 ? 9.82 26.344 1.792 1 98.75 276 HIS A N 1
ATOM 2096 C CA . HIS A 1 276 ? 8.578 26.062 2.512 1 98.75 276 HIS A CA 1
ATOM 2097 C C . HIS A 1 276 ? 8.242 27.188 3.492 1 98.75 276 HIS A C 1
ATOM 2099 O O . HIS A 1 276 ? 7.121 27.703 3.492 1 98.75 276 HIS A O 1
ATOM 2105 N N . ALA A 1 277 ? 9.195 27.562 4.273 1 98.62 277 ALA A N 1
ATOM 2106 C CA . ALA A 1 277 ? 9.016 28.594 5.289 1 98.62 277 ALA A CA 1
ATOM 2107 C C . ALA A 1 277 ? 8.625 29.938 4.656 1 98.62 277 ALA A C 1
ATOM 2109 O O . ALA A 1 277 ? 7.734 30.625 5.152 1 98.62 277 ALA A O 1
ATOM 2110 N N . LEU A 1 278 ? 9.281 30.297 3.586 1 98.75 278 LEU A N 1
ATOM 2111 C CA . LEU A 1 278 ? 9.016 31.562 2.91 1 98.75 278 LEU A CA 1
ATOM 2112 C C . LEU A 1 278 ? 7.59 31.594 2.357 1 98.75 278 LEU A C 1
ATOM 2114 O O . LEU A 1 278 ? 6.895 32.594 2.475 1 98.75 278 LEU A O 1
ATOM 2118 N N . THR A 1 279 ? 7.211 30.516 1.736 1 98.81 279 THR A N 1
ATOM 2119 C CA . THR A 1 279 ? 5.879 30.422 1.15 1 98.81 279 THR A CA 1
ATOM 2120 C C . THR A 1 279 ? 4.805 30.578 2.223 1 98.81 279 THR A C 1
ATOM 2122 O O . THR A 1 279 ? 3.846 31.328 2.041 1 98.81 279 THR A O 1
ATOM 2125 N N . ALA A 1 280 ? 5 29.906 3.336 1 98.75 280 ALA A N 1
ATOM 2126 C CA . ALA A 1 280 ? 4.043 29.969 4.438 1 98.75 280 ALA A CA 1
ATOM 2127 C C . ALA A 1 280 ? 4.012 31.359 5.051 1 98.75 280 ALA A C 1
ATOM 2129 O O . ALA A 1 280 ? 2.939 31.875 5.391 1 98.75 280 ALA A O 1
ATOM 2130 N N . LYS A 1 281 ? 5.164 31.953 5.219 1 98.62 281 LYS A N 1
ATOM 2131 C CA . LYS A 1 281 ? 5.258 33.281 5.777 1 98.62 281 LYS A CA 1
ATOM 2132 C C . LYS A 1 281 ? 4.531 34.312 4.895 1 98.62 281 LYS A C 1
ATOM 2134 O O . LYS A 1 281 ? 3.814 35.188 5.398 1 98.62 281 LYS A O 1
ATOM 2139 N N . ALA A 1 282 ? 4.758 34.188 3.6 1 98.81 282 ALA A N 1
ATOM 2140 C CA . ALA A 1 282 ? 4.07 35.031 2.648 1 98.81 282 ALA A CA 1
ATOM 2141 C C . ALA A 1 282 ? 2.559 34.844 2.727 1 98.81 282 ALA A C 1
ATOM 2143 O O . ALA A 1 282 ? 1.804 35.844 2.727 1 98.81 282 ALA A O 1
ATOM 2144 N N . MET A 1 283 ? 2.139 33.625 2.779 1 98.81 283 MET A N 1
ATOM 2145 C CA . MET A 1 283 ? 0.718 33.312 2.879 1 98.81 283 MET A CA 1
ATOM 2146 C C . MET A 1 283 ? 0.102 33.938 4.117 1 98.81 283 MET A C 1
ATOM 2148 O O . MET A 1 283 ? -0.932 34.594 4.031 1 98.81 283 MET A O 1
ATOM 2152 N N . ARG A 1 284 ? 0.726 33.781 5.273 1 98.81 284 ARG A N 1
ATOM 2153 C CA . ARG A 1 284 ? 0.188 34.312 6.527 1 98.81 284 ARG A CA 1
ATOM 2154 C C . ARG A 1 284 ? 0.161 35.844 6.527 1 98.81 284 ARG A C 1
ATOM 2156 O O . ARG A 1 284 ? -0.777 36.438 7.043 1 98.81 284 ARG A O 1
ATOM 2163 N N . ALA A 1 285 ? 1.187 36.438 5.957 1 98.69 285 ALA A N 1
ATOM 2164 C CA . ALA A 1 285 ? 1.201 37.906 5.844 1 98.69 285 ALA A CA 1
ATOM 2165 C C . ALA A 1 285 ? 0.012 38.406 5.027 1 98.69 285 ALA A C 1
ATOM 2167 O O . ALA A 1 285 ? -0.645 39.375 5.402 1 98.69 285 ALA A O 1
ATOM 2168 N N . GLY A 1 286 ? -0.215 37.719 3.9 1 98.81 286 GLY A N 1
ATOM 2169 C CA . GLY A 1 286 ? -1.344 38.094 3.059 1 98.81 286 GLY A CA 1
ATOM 2170 C C . GLY A 1 286 ? -2.684 37.906 3.74 1 98.81 286 GLY A C 1
ATOM 2171 O O . GLY A 1 286 ? -3.574 38.75 3.635 1 98.81 286 GLY A O 1
ATOM 2172 N N . VAL A 1 287 ? -2.854 36.781 4.422 1 98.62 287 VAL A N 1
ATOM 2173 C CA . VAL A 1 287 ? -4.078 36.469 5.148 1 98.62 287 VAL A CA 1
ATOM 2174 C C . VAL A 1 287 ? -4.375 37.562 6.16 1 98.62 287 VAL A C 1
ATOM 2176 O O . VAL A 1 287 ? -5.496 38.094 6.215 1 98.62 287 VAL A O 1
ATOM 2179 N N . THR A 1 288 ? -3.398 37.938 6.914 1 98.12 288 THR A N 1
ATOM 2180 C CA . THR A 1 288 ? -3.545 38.969 7.949 1 98.12 288 THR A CA 1
ATOM 2181 C C . THR A 1 288 ? -3.871 40.312 7.328 1 98.12 288 THR A C 1
ATOM 2183 O O . THR A 1 288 ? -4.758 41.031 7.809 1 98.12 288 THR A O 1
ATOM 2186 N N . ALA A 1 289 ? -3.225 40.625 6.273 1 98.31 289 ALA A N 1
ATOM 2187 C CA . ALA A 1 289 ? -3.418 41.906 5.617 1 98.31 289 ALA A CA 1
ATOM 2188 C C . ALA A 1 289 ? -4.816 42.031 5.016 1 98.31 289 ALA A C 1
ATOM 2190 O O . ALA A 1 289 ? -5.359 43.125 4.879 1 98.31 289 ALA A O 1
ATOM 2191 N N . MET A 1 290 ? -5.395 40.875 4.664 1 97.69 290 MET A N 1
ATOM 2192 C CA . MET A 1 290 ? -6.75 40.875 4.117 1 97.69 290 MET A CA 1
ATOM 2193 C C . MET A 1 290 ? -7.789 40.969 5.227 1 97.69 290 MET A C 1
ATOM 2195 O O . MET A 1 290 ? -8.984 41.062 4.957 1 97.69 290 MET A O 1
ATOM 2199 N N . GLY A 1 291 ? -7.32 40.969 6.461 1 95.94 291 GLY A N 1
ATOM 2200 C CA . GLY A 1 291 ? -8.234 41.062 7.59 1 95.94 291 GLY A CA 1
ATOM 2201 C C . GLY A 1 291 ? -8.703 39.719 8.086 1 95.94 291 GLY A C 1
ATOM 2202 O O . GLY A 1 291 ? -9.664 39.656 8.859 1 95.94 291 GLY A O 1
ATOM 2203 N N . LEU A 1 292 ? -8.094 38.688 7.609 1 97.44 292 LEU A N 1
ATOM 2204 C CA . LEU A 1 292 ? -8.398 37.312 8.078 1 97.44 292 LEU A CA 1
ATOM 2205 C C . LEU A 1 292 ? -7.445 36.906 9.195 1 97.44 292 LEU A C 1
ATOM 2207 O O . LEU A 1 292 ? -6.48 37.625 9.484 1 97.44 292 LEU A O 1
ATOM 2211 N N . SER A 1 293 ? -7.812 35.812 9.812 1 97.5 293 SER A N 1
ATOM 2212 C CA . SER A 1 293 ? -6.992 35.344 10.922 1 97.5 293 SER A CA 1
ATOM 2213 C C . SER A 1 293 ? -6.441 33.938 10.648 1 97.5 293 SER A C 1
ATOM 2215 O O . SER A 1 293 ? -7.125 33.125 10.062 1 97.5 293 SER A O 1
ATOM 2217 N N . VAL A 1 294 ? -5.234 33.75 11.109 1 98.38 294 VAL A N 1
ATOM 2218 C CA . VAL A 1 294 ? -4.613 32.438 11.109 1 98.38 294 VAL A CA 1
ATOM 2219 C C . VAL A 1 294 ? -5.07 31.656 12.336 1 98.38 294 VAL A C 1
ATOM 2221 O O . VAL A 1 294 ? -5.242 32.219 13.422 1 98.38 294 VAL A O 1
ATOM 2224 N N . TRP A 1 295 ? -5.301 30.344 12.195 1 98.5 295 TRP A N 1
ATOM 2225 C CA . TRP A 1 295 ? -5.844 29.5 13.25 1 98.5 295 TRP A CA 1
ATOM 2226 C C . TRP A 1 295 ? -4.867 29.375 14.414 1 98.5 295 TRP A C 1
ATOM 2228 O O . TRP A 1 295 ? -5.262 29.484 15.578 1 98.5 295 TRP A O 1
ATOM 2238 N N . ALA A 1 296 ? -3.564 29.141 14.102 1 98.62 296 ALA A N 1
ATOM 2239 C CA . ALA A 1 296 ? -2.547 29 15.141 1 98.62 296 ALA A CA 1
ATOM 2240 C C . ALA A 1 296 ? -2.533 30.203 16.078 1 98.62 296 ALA A C 1
ATOM 2242 O O . ALA A 1 296 ? -2.6 31.344 15.617 1 98.62 296 ALA A O 1
ATOM 2243 N N . ALA A 1 297 ? -2.424 29.984 17.297 1 98.25 297 ALA A N 1
ATOM 2244 C CA . ALA A 1 297 ? -2.535 31.047 18.312 1 98.25 297 ALA A CA 1
ATOM 2245 C C . ALA A 1 297 ? -1.376 32.031 18.203 1 98.25 297 ALA A C 1
ATOM 2247 O O . ALA A 1 297 ? -1.485 33.188 18.641 1 98.25 297 ALA A O 1
ATOM 2248 N N . SER A 1 298 ? -0.293 31.531 17.672 1 97.56 298 SER A N 1
ATOM 2249 C CA . SER A 1 298 ? 0.867 32.406 17.469 1 97.56 298 SER A CA 1
ATOM 2250 C C . SER A 1 298 ? 1.672 31.969 16.25 1 97.56 298 SER A C 1
ATOM 2252 O O . SER A 1 298 ? 1.584 30.812 15.828 1 97.56 298 SER A O 1
ATOM 2254 N N . ASP A 1 299 ? 2.449 32.844 15.719 1 96.5 299 ASP A N 1
ATOM 2255 C CA . ASP A 1 299 ? 3.293 32.562 14.562 1 96.5 299 ASP A CA 1
ATOM 2256 C C . ASP A 1 299 ? 4.363 31.516 14.906 1 96.5 299 ASP A C 1
ATOM 2258 O O . ASP A 1 299 ? 4.785 30.75 14.039 1 96.5 299 ASP A O 1
ATOM 2262 N N . SER A 1 300 ? 4.73 31.5 16.156 1 97.19 300 SER A N 1
ATOM 2263 C CA . SER A 1 300 ? 5.832 30.641 16.578 1 97.19 300 SER A CA 1
ATOM 2264 C C . SER A 1 300 ? 5.445 29.172 16.5 1 97.19 300 SER A C 1
ATOM 2266 O O . SER A 1 300 ? 6.316 28.297 16.438 1 97.19 300 SER A O 1
ATOM 2268 N N . ILE A 1 301 ? 4.129 28.859 16.469 1 98.44 301 ILE A N 1
ATOM 2269 C CA . ILE A 1 301 ? 3.713 27.469 16.406 1 98.44 301 ILE A CA 1
ATOM 2270 C C . ILE A 1 301 ? 2.986 27.203 15.094 1 98.44 301 ILE A C 1
ATOM 2272 O O . ILE A 1 301 ? 2.428 26.125 14.891 1 98.44 301 ILE A O 1
ATOM 2276 N N . ALA A 1 302 ? 2.934 28.234 14.227 1 98.62 302 ALA A N 1
ATOM 2277 C CA . ALA A 1 302 ? 2.34 28.062 12.898 1 98.62 302 ALA A CA 1
ATOM 2278 C C . ALA A 1 302 ? 3.266 27.266 11.984 1 98.62 302 ALA A C 1
ATOM 2280 O O . ALA A 1 302 ? 4.465 27.547 11.914 1 98.62 302 ALA A O 1
ATOM 2281 N N . SER A 1 303 ? 2.762 26.297 11.344 1 98.5 303 SER A N 1
ATOM 2282 C CA . SER A 1 303 ? 3.531 25.359 10.523 1 98.5 303 SER A CA 1
ATOM 2283 C C . SER A 1 303 ? 4.07 26.031 9.266 1 98.5 303 SER A C 1
ATOM 2285 O O . SER A 1 303 ? 3.371 26.828 8.641 1 98.5 303 SER A O 1
ATOM 2287 N N . PRO A 1 304 ? 5.254 25.734 8.805 1 98.44 304 PRO A N 1
ATOM 2288 C CA . PRO A 1 304 ? 5.77 26.234 7.52 1 98.44 304 PRO A CA 1
ATOM 2289 C C . PRO A 1 304 ? 5.215 25.453 6.328 1 98.44 304 PRO A C 1
ATOM 2291 O O . PRO A 1 304 ? 5.457 25.828 5.176 1 98.44 304 PRO A O 1
ATOM 2294 N N . THR A 1 305 ? 4.422 24.344 6.598 1 98.31 305 THR A N 1
ATOM 2295 C CA . THR A 1 305 ? 4.016 23.516 5.469 1 98.31 305 THR A CA 1
ATOM 2296 C C . THR A 1 305 ? 2.514 23.625 5.227 1 98.31 305 THR A C 1
ATOM 2298 O O . THR A 1 305 ? 2.016 23.219 4.18 1 98.31 305 THR A O 1
ATOM 2301 N N . THR A 1 306 ? 1.797 24.203 6.129 1 98.5 306 THR A N 1
ATOM 2302 C CA . THR A 1 306 ? 0.354 24.375 5.996 1 98.5 306 THR A CA 1
ATOM 2303 C C . THR A 1 306 ? -0.116 25.625 6.746 1 98.5 306 THR A C 1
ATOM 2305 O O . THR A 1 306 ? 0.235 25.828 7.91 1 98.5 306 THR A O 1
ATOM 2308 N N . THR A 1 307 ? -0.862 26.484 6.164 1 98.75 307 THR A N 1
ATOM 2309 C CA . THR A 1 307 ? -1.511 27.609 6.82 1 98.75 307 THR A CA 1
ATOM 2310 C C . THR A 1 307 ? -3.004 27.344 6.992 1 98.75 307 THR A C 1
ATOM 2312 O O . THR A 1 307 ? -3.729 27.172 6.012 1 98.75 307 THR A O 1
ATOM 2315 N N . ALA A 1 308 ? -3.432 27.25 8.203 1 98.75 308 ALA A N 1
ATOM 2316 C CA . ALA A 1 308 ? -4.855 27.109 8.516 1 98.75 308 ALA A CA 1
ATOM 2317 C C . ALA A 1 308 ? -5.496 28.469 8.75 1 98.75 308 ALA A C 1
ATOM 2319 O O . ALA A 1 308 ? -5.121 29.188 9.68 1 98.75 308 ALA A O 1
ATOM 2320 N N . VAL A 1 309 ? -6.43 28.891 7.879 1 98.69 309 VAL A N 1
ATOM 2321 C CA . VAL A 1 309 ? -7.09 30.188 7.957 1 98.69 309 VAL A CA 1
ATOM 2322 C C . VAL A 1 309 ? -8.461 30.031 8.617 1 98.69 309 VAL A C 1
ATOM 2324 O O . VAL A 1 309 ? -9.297 29.25 8.156 1 98.69 309 VAL A O 1
ATOM 2327 N N . ARG A 1 310 ? -8.734 30.781 9.641 1 98 310 ARG A N 1
ATOM 2328 C CA . ARG A 1 310 ? -10.016 30.734 10.344 1 98 310 ARG A CA 1
ATOM 2329 C C . ARG A 1 310 ? -11.164 31.125 9.422 1 98 310 ARG A C 1
ATOM 2331 O O . ARG A 1 310 ? -11.062 32.125 8.688 1 98 310 ARG A O 1
ATOM 2338 N N . THR A 1 311 ? -12.195 30.359 9.484 1 96.75 311 THR A N 1
ATOM 2339 C CA . THR A 1 311 ? -13.398 30.734 8.766 1 96.75 311 THR A CA 1
ATOM 2340 C C . THR A 1 311 ? -14.125 31.875 9.477 1 96.75 311 THR A C 1
ATOM 2342 O O . THR A 1 311 ? -14.5 31.75 10.641 1 96.75 311 THR A O 1
ATOM 2345 N N . PRO A 1 312 ? -14.344 32.969 8.82 1 95.38 312 PRO A N 1
ATOM 2346 C CA . PRO A 1 312 ? -15.062 34.062 9.469 1 95.38 312 PRO A CA 1
ATOM 2347 C C . PRO A 1 312 ? -16.5 33.688 9.836 1 95.38 312 PRO A C 1
ATOM 2349 O O . PRO A 1 312 ? -17.094 32.812 9.203 1 95.38 312 PRO A O 1
ATOM 2352 N N . ASP A 1 313 ? -17.047 34.406 10.805 1 93.12 313 ASP A N 1
ATOM 2353 C CA . ASP A 1 313 ? -18.438 34.188 11.203 1 93.12 313 ASP A CA 1
ATOM 2354 C C . ASP A 1 313 ? -19.375 34.375 10.023 1 93.12 313 ASP A C 1
ATOM 2356 O O . ASP A 1 313 ? -19.203 35.312 9.227 1 93.12 313 ASP A O 1
ATOM 2360 N N . GLY A 1 314 ? -20.266 33.469 9.953 1 92.56 314 GLY A N 1
ATOM 2361 C CA . GLY A 1 314 ? -21.297 33.594 8.93 1 92.56 314 GLY A CA 1
ATOM 2362 C C . GLY A 1 314 ? -20.891 33 7.598 1 92.56 314 GLY A C 1
ATOM 2363 O O . GLY A 1 314 ? -21.703 32.906 6.68 1 92.56 314 GLY A O 1
ATOM 2364 N N . VAL A 1 315 ? -19.656 32.656 7.449 1 95.25 315 VAL A N 1
ATOM 2365 C CA . VAL A 1 315 ? -19.172 32.062 6.207 1 95.25 315 VAL A CA 1
ATOM 2366 C C . VAL A 1 315 ? -19.25 30.547 6.297 1 95.25 315 VAL A C 1
ATOM 2368 O O . VAL A 1 315 ? -18.859 29.953 7.305 1 95.25 315 VAL A O 1
ATOM 2371 N N . ASP A 1 316 ? -19.906 29.891 5.332 1 96.88 316 ASP A N 1
ATOM 2372 C CA . ASP A 1 316 ? -19.891 28.438 5.207 1 96.88 316 ASP A CA 1
ATOM 2373 C C . ASP A 1 316 ? -18.578 27.953 4.598 1 96.88 316 ASP A C 1
ATOM 2375 O O . ASP A 1 316 ? -18.312 28.172 3.41 1 96.88 316 ASP A O 1
ATOM 2379 N N . GLU A 1 317 ? -17.781 27.297 5.363 1 97.75 317 GLU A N 1
ATOM 2380 C CA . GLU A 1 317 ? -16.422 26.906 4.969 1 97.75 317 GLU A CA 1
ATOM 2381 C C . GLU A 1 317 ? -16.453 26 3.738 1 97.75 317 GLU A C 1
ATOM 2383 O O . GLU A 1 317 ? -15.625 26.156 2.836 1 97.75 317 GLU A O 1
ATOM 2388 N N . LYS A 1 318 ? -17.297 25.016 3.697 1 96.81 318 LYS A N 1
ATOM 2389 C CA . LYS A 1 318 ? -17.422 24.125 2.543 1 96.81 318 LYS A CA 1
ATOM 2390 C C . LYS A 1 318 ? -17.75 24.922 1.278 1 96.81 318 LYS A C 1
ATOM 2392 O O . LYS A 1 318 ? -17.141 24.703 0.228 1 96.81 318 LYS A O 1
ATOM 2397 N N . ALA A 1 319 ? -18.703 25.797 1.361 1 96.62 319 ALA A N 1
ATOM 2398 C CA . ALA A 1 319 ? -19.094 26.641 0.23 1 96.62 319 ALA A CA 1
ATOM 2399 C C . ALA A 1 319 ? -17.922 27.516 -0.232 1 96.62 319 ALA A C 1
ATOM 2401 O O . ALA A 1 319 ? -17.766 27.766 -1.428 1 96.62 319 ALA A O 1
ATOM 2402 N N . LEU A 1 320 ? -17.172 27.969 0.73 1 97.25 320 LEU A N 1
ATOM 2403 C CA . LEU A 1 320 ? -15.992 28.781 0.428 1 97.25 320 LEU A CA 1
ATOM 2404 C C . LEU A 1 320 ? -15.016 28 -0.439 1 97.25 320 LEU A C 1
ATOM 2406 O O . LEU A 1 320 ? -14.555 28.5 -1.466 1 97.25 320 LEU A O 1
ATOM 2410 N N . ARG A 1 321 ? -14.656 26.781 -0.061 1 96.94 321 ARG A N 1
ATOM 2411 C CA . ARG A 1 321 ? -13.742 25.953 -0.825 1 96.94 321 ARG A CA 1
ATOM 2412 C C . ARG A 1 321 ? -14.305 25.625 -2.203 1 96.94 321 ARG A C 1
ATOM 2414 O O . ARG A 1 321 ? -13.578 25.609 -3.195 1 96.94 321 ARG A O 1
ATOM 2421 N N . GLN A 1 322 ? -15.594 25.344 -2.248 1 95.94 322 GLN A N 1
ATOM 2422 C CA . GLN A 1 322 ? -16.25 25.047 -3.521 1 95.94 322 GLN A CA 1
ATOM 2423 C C . GLN A 1 322 ? -16.172 26.25 -4.465 1 95.94 322 GLN A C 1
ATOM 2425 O O . GLN A 1 322 ? -15.961 26.078 -5.672 1 95.94 322 GLN A O 1
ATOM 2430 N N . ALA A 1 323 ? -16.344 27.438 -3.934 1 96.25 323 ALA A N 1
ATOM 2431 C CA . ALA A 1 323 ? -16.266 28.656 -4.738 1 96.25 323 ALA A CA 1
ATOM 2432 C C . ALA A 1 323 ? -14.844 28.859 -5.273 1 96.25 323 ALA A C 1
ATOM 2434 O O . ALA A 1 323 ? -14.664 29.25 -6.426 1 96.25 323 ALA A O 1
ATOM 2435 N N . ALA A 1 324 ? -13.852 28.656 -4.402 1 97.25 324 ALA A N 1
ATOM 2436 C CA . ALA A 1 324 ? -12.461 28.781 -4.84 1 97.25 324 ALA A CA 1
ATOM 2437 C C . ALA A 1 324 ? -12.172 27.844 -6.012 1 97.25 324 ALA A C 1
ATOM 2439 O O . ALA A 1 324 ? -11.531 28.25 -6.988 1 97.25 324 ALA A O 1
ATOM 2440 N N . ARG A 1 325 ? -12.633 26.609 -5.852 1 96.62 325 ARG A N 1
ATOM 2441 C CA . ARG A 1 325 ? -12.438 25.625 -6.902 1 96.62 325 ARG A CA 1
ATOM 2442 C C . ARG A 1 325 ? -13.203 25.984 -8.164 1 96.62 325 ARG A C 1
ATOM 2444 O O . ARG A 1 325 ? -12.656 25.953 -9.266 1 96.62 325 ARG A O 1
ATOM 2451 N N . ALA A 1 326 ? -14.43 26.344 -8.078 1 95.69 326 ALA A N 1
ATOM 2452 C CA . ALA A 1 326 ? -15.32 26.609 -9.203 1 95.69 326 ALA A CA 1
ATOM 2453 C C . ALA A 1 326 ? -14.898 27.859 -9.961 1 95.69 326 ALA A C 1
ATOM 2455 O O . ALA A 1 326 ? -15.047 27.938 -11.18 1 95.69 326 ALA A O 1
ATOM 2456 N N . ARG A 1 327 ? -14.398 28.844 -9.273 1 95.5 327 ARG A N 1
ATOM 2457 C CA . ARG A 1 327 ? -14.117 30.141 -9.875 1 95.5 327 ARG A CA 1
ATOM 2458 C C . ARG A 1 327 ? -12.672 30.203 -10.367 1 95.5 327 ARG A C 1
ATOM 2460 O O . ARG A 1 327 ? -12.398 30.844 -11.383 1 95.5 327 ARG A O 1
ATOM 2467 N N . TYR A 1 328 ? -11.773 29.594 -9.664 1 96.19 328 TYR A N 1
ATOM 2468 C CA . TYR A 1 328 ? -10.359 29.844 -9.938 1 96.19 328 TYR A CA 1
ATOM 2469 C C . TYR A 1 328 ? -9.625 28.547 -10.234 1 96.19 328 TYR A C 1
ATOM 2471 O O . TYR A 1 328 ? -8.453 28.562 -10.617 1 96.19 328 TYR A O 1
ATOM 2479 N N . GLY A 1 329 ? -10.258 27.359 -10.023 1 96.38 329 GLY A N 1
ATOM 2480 C CA . GLY A 1 329 ? -9.617 26.062 -10.242 1 96.38 329 GLY A CA 1
ATOM 2481 C C . GLY A 1 329 ? -8.648 25.688 -9.141 1 96.38 329 GLY A C 1
ATOM 2482 O O . GLY A 1 329 ? -7.75 24.875 -9.352 1 96.38 329 GLY A O 1
ATOM 2483 N N . VAL A 1 330 ? -8.727 26.375 -7.977 1 97.25 330 VAL A N 1
ATOM 2484 C CA . VAL A 1 330 ? -7.809 26.141 -6.871 1 97.25 330 VAL A CA 1
ATOM 2485 C C . VAL A 1 330 ? -8.484 25.281 -5.801 1 97.25 330 VAL A C 1
ATOM 2487 O O . VAL A 1 330 ? -9.609 25.578 -5.387 1 97.25 330 VAL A O 1
ATOM 2490 N N . VAL A 1 331 ? -7.801 24.219 -5.367 1 97.75 331 VAL A N 1
ATOM 2491 C CA . VAL A 1 331 ? -8.359 23.281 -4.398 1 97.75 331 VAL A CA 1
ATOM 2492 C C . VAL A 1 331 ? -7.664 23.453 -3.049 1 97.75 331 VAL A C 1
ATOM 2494 O O . VAL A 1 331 ? -6.434 23.438 -2.967 1 97.75 331 VAL A O 1
ATOM 2497 N N . PHE A 1 332 ? -8.438 23.734 -2.023 1 97.75 332 PHE A N 1
ATOM 2498 C CA . PHE A 1 332 ? -7.984 23.781 -0.639 1 97.75 332 PHE A CA 1
ATOM 2499 C C . PHE A 1 332 ? -8.516 22.594 0.146 1 97.75 332 PHE A C 1
ATOM 2501 O O . PHE A 1 332 ? -9.398 21.875 -0.326 1 97.75 332 PHE A O 1
ATOM 2508 N N . SER A 1 333 ? -7.98 22.297 1.317 1 96.88 333 SER A N 1
ATOM 2509 C CA . SER A 1 333 ? -8.484 21.234 2.18 1 96.88 333 SER A CA 1
ATOM 2510 C C . SER A 1 333 ? -9.266 21.812 3.357 1 96.88 333 SER A C 1
ATOM 2512 O O . SER A 1 333 ? -9.008 22.922 3.803 1 96.88 333 SER A O 1
ATOM 2514 N N . SER A 1 334 ? -10.172 21.062 3.826 1 95.81 334 SER A N 1
ATOM 2515 C CA . SER A 1 334 ? -10.992 21.438 4.98 1 95.81 334 SER A CA 1
ATOM 2516 C C . SER A 1 334 ? -10.312 21.047 6.285 1 95.81 334 SER A C 1
ATOM 2518 O O . SER A 1 334 ? -9.289 20.344 6.277 1 95.81 334 SER A O 1
ATOM 2520 N N . GLY A 1 335 ? -10.852 21.609 7.359 1 96 335 GLY A N 1
ATOM 2521 C CA . GLY A 1 335 ? -10.5 21.047 8.656 1 96 335 GLY A CA 1
ATOM 2522 C C . GLY A 1 335 ? -10.961 19.625 8.836 1 96 335 GLY A C 1
ATOM 2523 O O . GLY A 1 335 ? -11.625 19.062 7.961 1 96 335 GLY A O 1
ATOM 2524 N N . ARG A 1 336 ? -10.562 19.031 9.938 1 95.12 336 ARG A N 1
ATOM 2525 C CA . ARG A 1 336 ? -10.938 17.672 10.305 1 95.12 336 ARG A CA 1
ATOM 2526 C C . ARG A 1 336 ? -11.398 17.609 11.758 1 95.12 336 ARG A C 1
ATOM 2528 O O . ARG A 1 336 ? -10.922 18.359 12.602 1 95.12 336 ARG A O 1
ATOM 2535 N N . GLY A 1 337 ? -12.352 16.641 12 1 94.19 337 GLY A N 1
ATOM 2536 C CA . GLY A 1 337 ? -12.789 16.453 13.375 1 94.19 337 GLY A CA 1
ATOM 2537 C C . GLY A 1 337 ? -13.25 17.734 14.039 1 94.19 337 GLY A C 1
ATOM 2538 O O . GLY A 1 337 ? -14.109 18.438 13.5 1 94.19 337 GLY A O 1
ATOM 2539 N N . GLU A 1 338 ? -12.539 18.172 15.055 1 93.81 338 GLU A N 1
ATOM 2540 C CA . GLU A 1 338 ? -12.875 19.328 15.867 1 93.81 338 GLU A CA 1
ATOM 2541 C C . GLU A 1 338 ? -12.727 20.625 15.062 1 93.81 338 GLU A C 1
ATOM 2543 O O . GLU A 1 338 ? -13.328 21.641 15.406 1 93.81 338 GLU A O 1
ATOM 2548 N N . THR A 1 339 ? -11.977 20.547 13.984 1 96.81 339 THR A N 1
ATOM 2549 C CA . THR A 1 339 ? -11.688 21.766 13.219 1 96.81 339 THR A CA 1
ATOM 2550 C C . THR A 1 339 ? -12.539 21.812 11.953 1 96.81 339 THR A C 1
ATOM 2552 O O . THR A 1 339 ? -12.484 22.781 11.195 1 96.81 339 THR A O 1
ATOM 2555 N N . LEU A 1 340 ? -13.344 20.797 11.742 1 96.19 340 LEU A N 1
ATOM 2556 C CA . LEU A 1 340 ? -14.164 20.719 10.531 1 96.19 340 LEU A CA 1
ATOM 2557 C C . LEU A 1 340 ? -15.109 21.906 10.438 1 96.19 340 LEU A C 1
ATOM 2559 O O . LEU A 1 340 ? -15.82 22.219 11.398 1 96.19 340 LEU A O 1
ATOM 2563 N N . GLY A 1 341 ? -15.039 22.609 9.32 1 96.62 341 GLY A N 1
ATOM 2564 C CA . GLY A 1 341 ? -15.914 23.734 9.062 1 96.62 341 GLY A CA 1
ATOM 2565 C C . GLY A 1 341 ? -15.438 25.031 9.695 1 96.62 341 GLY A C 1
ATOM 2566 O O . GLY A 1 341 ? -15.984 26.109 9.43 1 96.62 341 GLY A O 1
ATOM 2567 N N . LYS A 1 342 ? -14.367 24.969 10.492 1 97.69 342 LYS A N 1
ATOM 2568 C CA . LYS A 1 342 ? -13.945 26.125 11.273 1 97.69 342 LYS A CA 1
ATOM 2569 C C . LYS A 1 342 ? -12.742 26.812 10.641 1 97.69 342 LYS A C 1
ATOM 2571 O O . LYS A 1 342 ? -12.414 27.953 10.984 1 97.69 342 LYS A O 1
ATOM 2576 N N . LEU A 1 343 ? -12.141 26.172 9.742 1 98.44 343 LEU A N 1
ATOM 2577 C CA . LEU A 1 343 ? -10.961 26.719 9.086 1 98.44 343 LEU A CA 1
ATOM 2578 C C . LEU A 1 343 ? -10.773 26.094 7.703 1 98.44 343 LEU A C 1
ATOM 2580 O O . LEU A 1 343 ? -11.398 25.078 7.379 1 98.44 343 LEU A O 1
ATOM 2584 N N . THR A 1 344 ? -10.031 26.75 6.871 1 98.44 344 THR A N 1
ATOM 2585 C CA . THR A 1 344 ? -9.57 26.266 5.574 1 98.44 344 THR A CA 1
ATOM 2586 C C . THR A 1 344 ? -8.055 26.094 5.574 1 98.44 344 THR A C 1
ATOM 2588 O O . THR A 1 344 ? -7.32 27 5.973 1 98.44 344 THR A O 1
ATOM 2591 N N . ARG A 1 345 ? -7.609 24.906 5.148 1 98.5 345 ARG A N 1
ATOM 2592 C CA . ARG A 1 345 ? -6.176 24.625 5.148 1 98.5 345 ARG A CA 1
ATOM 2593 C C . ARG A 1 345 ? -5.57 24.859 3.77 1 98.5 345 ARG A C 1
ATOM 2595 O O . ARG A 1 345 ? -6.039 24.312 2.773 1 98.5 345 ARG A O 1
ATOM 2602 N N . ILE A 1 346 ? -4.547 25.656 3.771 1 98.62 346 ILE A N 1
ATOM 2603 C CA . ILE A 1 346 ? -3.762 25.906 2.566 1 98.62 346 ILE A CA 1
ATOM 2604 C C . ILE A 1 346 ? -2.414 25.188 2.68 1 98.62 346 ILE A C 1
ATOM 2606 O O . ILE A 1 346 ? -1.6 25.531 3.543 1 98.62 346 ILE A O 1
ATOM 2610 N N . GLY A 1 347 ? -2.23 24.203 1.823 1 97.81 347 GLY A N 1
ATOM 2611 C CA . GLY A 1 347 ? -0.989 23.438 1.843 1 97.81 347 GLY A CA 1
ATOM 2612 C C . GLY A 1 347 ? 0.132 24.125 1.074 1 97.81 347 GLY A C 1
ATOM 2613 O O . GLY A 1 347 ? -0.096 24.688 0.006 1 97.81 347 GLY A O 1
ATOM 2614 N N . HIS A 1 348 ? 1.322 24.172 1.636 1 96.69 348 HIS A N 1
ATOM 2615 C CA . HIS A 1 348 ? 2.6 24.562 1.057 1 96.69 348 HIS A CA 1
ATOM 2616 C C . HIS A 1 348 ? 3.629 23.453 1.157 1 96.69 348 HIS A C 1
ATOM 2618 O O . HIS A 1 348 ? 4.598 23.562 1.915 1 96.69 348 HIS A O 1
ATOM 2624 N N . MET A 1 349 ? 3.373 22.406 0.439 1 97.94 349 MET A N 1
ATOM 2625 C CA . MET A 1 349 ? 4.211 21.219 0.598 1 97.94 349 MET A CA 1
ATOM 2626 C C . MET A 1 349 ? 4.801 20.781 -0.74 1 97.94 349 MET A C 1
ATOM 2628 O O . MET A 1 349 ? 4.109 20.797 -1.762 1 97.94 349 MET A O 1
ATOM 2632 N N . GLY A 1 350 ? 6.043 20.375 -0.714 1 97 350 GLY A N 1
ATOM 2633 C CA . GLY A 1 350 ? 6.676 19.812 -1.901 1 97 350 GLY A CA 1
ATOM 2634 C C . GLY A 1 350 ? 6.668 20.766 -3.08 1 97 350 GLY A C 1
ATOM 2635 O O . GLY A 1 350 ? 7.109 21.922 -2.961 1 97 350 GLY A O 1
ATOM 2636 N N . PRO A 1 351 ? 6.082 20.344 -4.195 1 96.75 351 PRO A N 1
ATOM 2637 C CA . PRO A 1 351 ? 6.129 21.172 -5.406 1 96.75 351 PRO A CA 1
ATOM 2638 C C . PRO A 1 351 ? 5.375 22.484 -5.254 1 96.75 351 PRO A C 1
ATOM 2640 O O . PRO A 1 351 ? 5.637 23.438 -5.988 1 96.75 351 PRO A O 1
ATOM 2643 N N . THR A 1 352 ? 4.508 22.578 -4.266 1 97.25 352 THR A N 1
ATOM 2644 C CA . THR A 1 352 ? 3.691 23.781 -4.145 1 97.25 352 THR A CA 1
ATOM 2645 C C . THR A 1 352 ? 4.23 24.688 -3.047 1 97.25 352 THR A C 1
ATOM 2647 O O . THR A 1 352 ? 3.617 25.703 -2.719 1 97.25 352 THR A O 1
ATOM 2650 N N . ALA A 1 353 ? 5.336 24.312 -2.49 1 98.25 353 ALA A N 1
ATOM 2651 C CA . ALA A 1 353 ? 6.023 25.188 -1.543 1 98.25 353 ALA A CA 1
ATOM 2652 C C . ALA A 1 353 ? 6.918 26.188 -2.27 1 98.25 353 ALA A C 1
ATOM 2654 O O . ALA A 1 353 ? 8.133 26.219 -2.053 1 98.25 353 ALA A O 1
ATOM 2655 N N . GLN A 1 354 ? 6.363 26.922 -3.17 1 97.88 354 GLN A N 1
ATOM 2656 C CA . GLN A 1 354 ? 6.934 28.047 -3.904 1 97.88 354 GLN A CA 1
ATOM 2657 C C . GLN A 1 354 ? 6.113 29.312 -3.691 1 97.88 354 GLN A C 1
ATOM 2659 O O . GLN A 1 354 ? 4.887 29.297 -3.793 1 97.88 354 GLN A O 1
ATOM 2664 N N . PRO A 1 355 ? 6.727 30.438 -3.438 1 97.88 355 PRO A N 1
ATOM 2665 C CA . PRO A 1 355 ? 6.035 31.656 -3.006 1 97.88 355 PRO A CA 1
ATOM 2666 C C . PRO A 1 355 ? 4.922 32.062 -3.963 1 97.88 355 PRO A C 1
ATOM 2668 O O . PRO A 1 355 ? 3.91 32.625 -3.531 1 97.88 355 PRO A O 1
ATOM 2671 N N . ILE A 1 356 ? 5.055 31.766 -5.254 1 98.06 356 ILE A N 1
ATOM 2672 C CA . ILE A 1 356 ? 4.055 32.188 -6.234 1 98.06 356 ILE A CA 1
ATOM 2673 C C . ILE A 1 356 ? 2.723 31.5 -5.918 1 98.06 356 ILE A C 1
ATOM 2675 O O . ILE A 1 356 ? 1.656 32.031 -6.223 1 98.06 356 ILE A O 1
ATOM 2679 N N . TYR A 1 357 ? 2.781 30.359 -5.289 1 98.31 357 TYR A N 1
ATOM 2680 C CA . TYR A 1 357 ? 1.551 29.656 -4.961 1 98.31 357 TYR A CA 1
ATOM 2681 C C . TYR A 1 357 ? 0.836 30.312 -3.787 1 98.31 357 TYR A C 1
ATOM 2683 O O . TYR A 1 357 ? -0.378 30.172 -3.629 1 98.31 357 TYR A O 1
ATOM 2691 N N . ALA A 1 358 ? 1.574 31.047 -2.91 1 98.62 358 ALA A N 1
ATOM 2692 C CA . ALA A 1 358 ? 0.912 31.859 -1.894 1 98.62 358 ALA A CA 1
ATOM 2693 C C . ALA A 1 358 ? 0.037 32.938 -2.533 1 98.62 358 ALA A C 1
ATOM 2695 O O . ALA A 1 358 ? -1.075 33.188 -2.068 1 98.62 358 ALA A O 1
ATOM 2696 N N . ILE A 1 359 ? 0.525 33.5 -3.605 1 98.44 359 ILE A N 1
ATOM 2697 C CA . ILE A 1 359 ? -0.211 34.531 -4.324 1 98.44 359 ILE A CA 1
ATOM 2698 C C . ILE A 1 359 ? -1.478 33.906 -4.934 1 98.44 359 ILE A C 1
ATOM 2700 O O . ILE A 1 359 ? -2.561 34.5 -4.824 1 98.44 359 ILE A O 1
ATOM 2704 N N . ALA A 1 360 ? -1.319 32.781 -5.539 1 98.25 360 ALA A N 1
ATOM 2705 C CA . ALA A 1 360 ? -2.467 32.094 -6.121 1 98.25 360 ALA A CA 1
ATOM 2706 C C . ALA A 1 360 ? -3.504 31.766 -5.051 1 98.25 360 ALA A C 1
ATOM 2708 O O . ALA A 1 360 ? -4.707 31.922 -5.273 1 98.25 360 ALA A O 1
ATOM 2709 N N . ALA A 1 361 ? -3.025 31.328 -3.916 1 98.69 361 ALA A N 1
ATOM 2710 C CA . ALA A 1 361 ? -3.908 30.953 -2.82 1 98.69 361 ALA A CA 1
ATOM 2711 C C . ALA A 1 361 ? -4.668 32.156 -2.273 1 98.69 361 ALA A C 1
ATOM 2713 O O . ALA A 1 361 ? -5.879 32.094 -2.051 1 98.69 361 ALA A O 1
ATOM 2714 N N . LEU A 1 362 ? -3.934 33.219 -2.08 1 98.69 362 LEU A N 1
ATOM 2715 C CA . LEU A 1 362 ? -4.551 34.438 -1.566 1 98.69 362 LEU A CA 1
ATOM 2716 C C . LEU A 1 362 ? -5.617 34.969 -2.525 1 98.69 362 LEU A C 1
ATOM 2718 O O . LEU A 1 362 ? -6.688 35.406 -2.094 1 98.69 362 LEU A O 1
ATOM 2722 N N . THR A 1 363 ? -5.312 34.906 -3.797 1 98.25 363 THR A N 1
ATOM 2723 C CA . THR A 1 363 ? -6.242 35.344 -4.824 1 98.25 363 THR A CA 1
ATOM 2724 C C . THR A 1 363 ? -7.52 34.531 -4.805 1 98.25 363 THR A C 1
ATOM 2726 O O . THR A 1 363 ? -8.625 35.062 -4.777 1 98.25 363 THR A O 1
ATOM 2729 N N . ALA A 1 364 ? -7.348 33.219 -4.785 1 98.06 364 ALA A N 1
ATOM 2730 C CA . ALA A 1 364 ? -8.5 32.312 -4.82 1 98.06 364 ALA A CA 1
ATOM 2731 C C . ALA A 1 364 ? -9.312 32.406 -3.533 1 98.06 364 ALA A C 1
ATOM 2733 O O . ALA A 1 364 ? -10.539 32.438 -3.57 1 98.06 364 ALA A O 1
ATOM 2734 N N . LEU A 1 365 ? -8.617 32.469 -2.379 1 98.25 365 LEU A N 1
ATOM 2735 C CA . LEU A 1 365 ? -9.273 32.562 -1.081 1 98.25 365 LEU A CA 1
ATOM 2736 C C . LEU A 1 365 ? -10.047 33.875 -0.973 1 98.25 365 LEU A C 1
ATOM 2738 O O . LEU A 1 365 ? -11.219 33.875 -0.593 1 98.25 365 LEU A O 1
ATOM 2742 N N . GLY A 1 366 ? -9.391 35 -1.271 1 97.75 366 GLY A N 1
ATOM 2743 C CA . GLY A 1 366 ? -10.031 36.312 -1.228 1 97.75 366 GLY A CA 1
ATOM 2744 C C . GLY A 1 366 ? -11.203 36.438 -2.182 1 97.75 366 GLY A C 1
ATOM 2745 O O . GLY A 1 366 ? -12.25 36.969 -1.824 1 97.75 366 GLY A O 1
ATOM 2746 N N . GLY A 1 367 ? -10.984 35.938 -3.43 1 96.38 367 GLY A N 1
ATOM 2747 C CA . GLY A 1 367 ? -12.062 35.969 -4.402 1 96.38 367 GLY A CA 1
ATOM 2748 C C . GLY A 1 367 ? -13.281 35.156 -3.957 1 96.38 367 GLY A C 1
ATOM 2749 O O . GLY A 1 367 ? -14.414 35.594 -4.156 1 96.38 367 GLY A O 1
ATOM 2750 N N . ALA A 1 368 ? -13.031 34 -3.408 1 96.38 368 ALA A N 1
ATOM 2751 C CA . ALA A 1 368 ? -14.117 33.188 -2.9 1 96.38 368 ALA A CA 1
ATOM 2752 C C . ALA A 1 368 ? -14.836 33.875 -1.741 1 96.38 368 ALA A C 1
ATOM 2754 O O . ALA A 1 368 ? -16.062 33.812 -1.638 1 96.38 368 ALA A O 1
ATOM 2755 N N . MET A 1 369 ? -14.094 34.5 -0.89 1 96.19 369 MET A N 1
ATOM 2756 C CA . MET A 1 369 ? -14.672 35.219 0.23 1 96.19 369 MET A CA 1
ATOM 2757 C C . MET A 1 369 ? -15.531 36.375 -0.267 1 96.19 369 MET A C 1
ATOM 2759 O O . MET A 1 369 ? -16.625 36.625 0.25 1 96.19 369 MET A O 1
ATOM 2763 N N . ASN A 1 370 ? -15.016 37.031 -1.24 1 93.81 370 ASN A N 1
ATOM 2764 C CA . ASN A 1 370 ? -15.781 38.125 -1.835 1 93.81 370 ASN A CA 1
ATOM 2765 C C . ASN A 1 370 ? -17.094 37.625 -2.439 1 93.81 370 ASN A C 1
ATOM 2767 O O . ASN A 1 370 ? -18.125 38.281 -2.305 1 93.81 370 ASN A O 1
ATOM 2771 N N . ALA A 1 371 ? -16.984 36.531 -3.08 1 90.69 371 ALA A N 1
ATOM 2772 C CA . ALA A 1 371 ? -18.172 35.938 -3.674 1 90.69 371 ALA A CA 1
ATOM 2773 C C . ALA A 1 371 ? -19.188 35.531 -2.602 1 90.69 371 ALA A C 1
ATOM 2775 O O . ALA A 1 371 ? -20.391 35.5 -2.857 1 90.69 371 ALA A O 1
ATOM 2776 N N . ALA A 1 372 ? -18.703 35.281 -1.435 1 89.81 372 ALA A N 1
ATOM 2777 C CA . ALA A 1 372 ? -19.562 34.906 -0.308 1 89.81 372 ALA A CA 1
ATOM 2778 C C . ALA A 1 372 ? -20.062 36.156 0.416 1 89.81 372 ALA A C 1
ATOM 2780 O O . ALA A 1 372 ? -20.75 36.062 1.433 1 89.81 372 ALA A O 1
ATOM 2781 N N . GLY A 1 373 ? -19.703 37.312 -0.036 1 89.31 373 GLY A N 1
ATOM 2782 C CA . GLY A 1 373 ? -20.25 38.562 0.489 1 89.31 373 GLY A CA 1
ATOM 2783 C C . GLY A 1 373 ? -19.312 39.25 1.461 1 89.31 373 GLY A C 1
ATOM 2784 O O . GLY A 1 373 ? -19.703 40.25 2.092 1 89.31 373 GLY A O 1
ATOM 2785 N N . ARG A 1 374 ? -18.141 38.719 1.573 1 89.38 374 ARG A N 1
ATOM 2786 C CA . ARG A 1 374 ? -17.156 39.375 2.428 1 89.38 374 ARG A CA 1
ATOM 2787 C C . ARG A 1 374 ? -16.234 40.281 1.613 1 89.38 374 ARG A C 1
ATOM 2789 O O . ARG A 1 374 ? -15.562 39.812 0.689 1 89.38 374 ARG A O 1
ATOM 2796 N N . LYS A 1 375 ? -16.312 41.5 1.848 1 90.12 375 LYS A N 1
ATOM 2797 C CA . LYS A 1 375 ? -15.492 42.406 1.074 1 90.12 375 LYS A CA 1
ATOM 2798 C C . LYS A 1 375 ? -14.07 42.5 1.626 1 90.12 375 LYS A C 1
ATOM 2800 O O . LYS A 1 375 ? -13.797 43.25 2.568 1 90.12 375 LYS A O 1
ATOM 2805 N N . LEU A 1 376 ? -13.18 41.719 1.028 1 93.81 376 LEU A N 1
ATOM 2806 C CA . LEU A 1 376 ? -11.781 41.688 1.443 1 93.81 376 LEU A CA 1
ATOM 2807 C C . LEU A 1 376 ? -10.922 42.531 0.494 1 93.81 376 LEU A C 1
ATOM 2809 O O . LEU A 1 376 ? -11.227 42.625 -0.697 1 93.81 376 LEU A O 1
ATOM 2813 N N . ALA A 1 377 ? -9.961 43.156 1.057 1 94.75 377 ALA A N 1
ATOM 2814 C CA . ALA A 1 377 ? -8.969 43.844 0.245 1 94.75 377 ALA A CA 1
ATOM 2815 C C . ALA A 1 377 ? -7.891 42.875 -0.253 1 94.75 377 ALA A C 1
ATOM 2817 O O . ALA A 1 377 ? -6.762 42.906 0.243 1 94.75 377 ALA A O 1
ATOM 2818 N N . ILE A 1 378 ? -8.141 42.188 -1.26 1 97.12 378 ILE A N 1
ATOM 2819 C CA . ILE A 1 378 ? -7.266 41.156 -1.786 1 97.12 378 ILE A CA 1
ATOM 2820 C C . ILE A 1 378 ? -5.922 41.75 -2.18 1 97.12 378 ILE A C 1
ATOM 2822 O O . ILE A 1 378 ? -4.867 41.188 -1.922 1 97.12 378 ILE A O 1
ATOM 2826 N N . GLY A 1 379 ? -5.977 42.875 -2.844 1 97.19 379 GLY A N 1
ATOM 2827 C CA . GLY A 1 379 ? -4.758 43.562 -3.246 1 97.19 379 GLY A CA 1
ATOM 2828 C C . GLY A 1 379 ? -3.811 43.844 -2.092 1 97.19 379 GLY A C 1
ATOM 2829 O O . GLY A 1 379 ? -2.594 43.688 -2.238 1 97.19 379 GLY A O 1
ATOM 2830 N N . LYS A 1 380 ? -4.367 44.25 -0.975 1 97.88 380 LYS A N 1
ATOM 2831 C CA . LYS A 1 380 ? -3.547 44.5 0.213 1 97.88 380 LYS A CA 1
ATOM 2832 C C . LYS A 1 380 ? -2.877 43.188 0.667 1 97.88 380 LYS A C 1
ATOM 2834 O O . LYS A 1 380 ? -1.727 43.219 1.111 1 97.88 380 LYS A O 1
ATOM 2839 N N . GLY A 1 381 ? -3.637 42.125 0.643 1 98.38 381 GLY A N 1
ATOM 2840 C CA . GLY A 1 381 ? -3.068 40.812 0.976 1 98.38 381 GLY A CA 1
ATOM 2841 C C . GLY A 1 381 ? -1.92 40.406 0.069 1 98.38 381 GLY A C 1
ATOM 2842 O O . GLY A 1 381 ? -0.877 39.969 0.543 1 98.38 381 GLY A O 1
ATOM 2843 N N . ILE A 1 382 ? -2.121 40.562 -1.241 1 98.38 382 ILE A N 1
ATOM 2844 C CA . ILE A 1 382 ? -1.108 40.219 -2.23 1 98.38 382 ILE A CA 1
ATOM 2845 C C . ILE A 1 382 ? 0.134 41.094 -2.023 1 98.38 382 ILE A C 1
ATOM 2847 O O . ILE A 1 382 ? 1.26 40.594 -2.057 1 98.38 382 ILE A O 1
ATOM 2851 N N . GLU A 1 383 ? -0.049 42.375 -1.763 1 98.62 383 GLU A N 1
ATOM 2852 C CA . GLU A 1 383 ? 1.07 43.281 -1.522 1 98.62 383 GLU A CA 1
ATOM 2853 C C . GLU A 1 383 ? 1.865 42.844 -0.289 1 98.62 383 GLU A C 1
ATOM 2855 O O . GLU A 1 383 ? 3.098 42.875 -0.298 1 98.62 383 GLU A O 1
ATOM 2860 N N . ALA A 1 384 ? 1.157 42.531 0.751 1 98.75 384 ALA A N 1
ATOM 2861 C CA . ALA A 1 384 ? 1.819 42.062 1.974 1 98.75 384 ALA A CA 1
ATOM 2862 C C . ALA A 1 384 ? 2.631 40.812 1.725 1 98.75 384 ALA A C 1
ATOM 2864 O O . ALA A 1 384 ? 3.75 40.688 2.229 1 98.75 384 ALA A O 1
ATOM 2865 N N . ALA A 1 385 ? 2.072 39.875 0.993 1 98.75 385 ALA A N 1
ATOM 2866 C CA . ALA A 1 385 ? 2.777 38.625 0.644 1 98.75 385 ALA A CA 1
ATOM 2867 C C . ALA A 1 385 ? 4.023 38.938 -0.187 1 98.75 385 ALA A C 1
ATOM 2869 O O . ALA A 1 385 ? 5.094 38.375 0.063 1 98.75 385 ALA A O 1
ATOM 2870 N N . LEU A 1 386 ? 3.871 39.781 -1.203 1 98.5 386 LEU A N 1
ATOM 2871 C CA . LEU A 1 386 ? 4.984 40.156 -2.072 1 98.5 386 LEU A CA 1
ATOM 2872 C C . LEU A 1 386 ? 6.098 40.844 -1.277 1 98.5 386 LEU A C 1
ATOM 2874 O O . LEU A 1 386 ? 7.281 40.625 -1.562 1 98.5 386 LEU A O 1
ATOM 2878 N N . ALA A 1 387 ? 5.727 41.625 -0.318 1 98.69 387 ALA A N 1
ATOM 2879 C CA . ALA A 1 387 ? 6.723 42.281 0.526 1 98.69 387 ALA A CA 1
ATOM 2880 C C . ALA A 1 387 ? 7.586 41.25 1.252 1 98.69 387 ALA A C 1
ATOM 2882 O O . ALA A 1 387 ? 8.805 41.438 1.37 1 98.69 387 ALA A O 1
ATOM 2883 N N . VAL A 1 388 ? 6.961 40.219 1.745 1 98.5 388 VAL A N 1
ATOM 2884 C CA . VAL A 1 388 ? 7.672 39.156 2.418 1 98.5 388 VAL A CA 1
ATOM 2885 C C . VAL A 1 388 ? 8.602 38.438 1.43 1 98.5 388 VAL A C 1
ATOM 2887 O O . VAL A 1 388 ? 9.766 38.188 1.738 1 98.5 388 VAL A O 1
ATOM 2890 N N . ILE A 1 389 ? 8.094 38.094 0.242 1 98.25 389 ILE A N 1
ATOM 2891 C CA . ILE A 1 389 ? 8.852 37.375 -0.779 1 98.25 389 ILE A CA 1
ATOM 2892 C C . ILE A 1 389 ? 10.047 38.219 -1.22 1 98.25 389 ILE A C 1
ATOM 2894 O O . ILE A 1 389 ? 11.172 37.719 -1.296 1 98.25 389 ILE A O 1
ATOM 2898 N N . ASP A 1 390 ? 9.82 39.5 -1.41 1 97.75 390 ASP A N 1
ATOM 2899 C CA . ASP A 1 390 ? 10.859 40.375 -1.929 1 97.75 390 ASP A CA 1
ATOM 2900 C C . ASP A 1 390 ? 11.922 40.656 -0.871 1 97.75 390 ASP A C 1
ATOM 2902 O O . ASP A 1 390 ? 13.086 40.875 -1.201 1 97.75 390 ASP A O 1
ATOM 2906 N N . ALA A 1 391 ? 11.57 40.625 0.357 1 97 391 ALA A N 1
ATOM 2907 C CA . ALA A 1 391 ? 12.516 40.844 1.444 1 97 391 ALA A CA 1
ATOM 2908 C C . ALA A 1 391 ? 13.484 39.656 1.571 1 97 391 ALA A C 1
ATOM 2910 O O . ALA A 1 391 ? 14.578 39.812 2.115 1 97 391 ALA A O 1
ATOM 2911 N N . ASP A 1 392 ? 13.094 38.531 1.168 1 92.69 392 ASP A N 1
ATOM 2912 C CA . ASP A 1 392 ? 13.914 37.312 1.219 1 92.69 392 ASP A CA 1
ATOM 2913 C C . ASP A 1 392 ? 14.891 37.281 0.044 1 92.69 392 ASP A C 1
ATOM 2915 O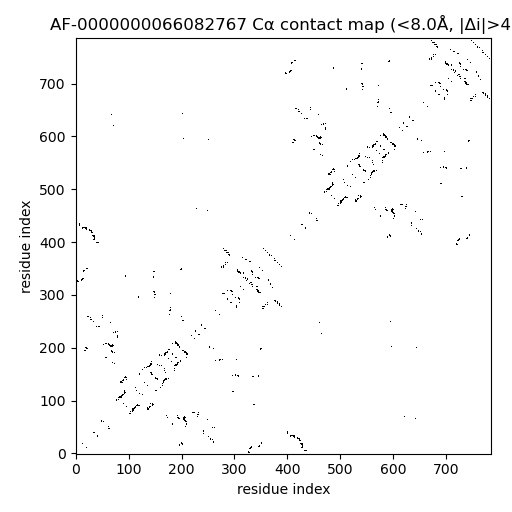 O . ASP A 1 392 ? 15.805 36.469 0.023 1 92.69 392 ASP A O 1
ATOM 2919 N N . ALA A 1 393 ? 14.688 38.031 -1.059 1 83.31 393 ALA A N 1
ATOM 2920 C CA . ALA A 1 393 ? 15.539 38.062 -2.24 1 83.31 393 ALA A CA 1
ATOM 2921 C C . ALA A 1 393 ? 16.828 38.812 -1.968 1 83.31 393 ALA A C 1
ATOM 2923 O O . ALA A 1 393 ? 17.891 38.469 -2.488 1 83.31 393 ALA A O 1
ATOM 2924 N N . MET B 1 1 ? 32 -14.344 -21.266 1 52.28 1 MET B N 1
ATOM 2925 C CA . MET B 1 1 ? 31.703 -12.992 -20.812 1 52.28 1 MET B CA 1
ATOM 2926 C C . MET B 1 1 ? 30.188 -12.797 -20.672 1 52.28 1 MET B C 1
ATOM 2928 O O . MET B 1 1 ? 29.422 -13.281 -21.484 1 52.28 1 MET B O 1
ATOM 2932 N N . MET B 1 2 ? 29.672 -12.414 -19.391 1 72.31 2 MET B N 1
ATOM 2933 C CA . MET B 1 2 ? 28.25 -12.227 -19.141 1 72.31 2 MET B CA 1
ATOM 2934 C C . MET B 1 2 ? 27.688 -11.07 -19.969 1 72.31 2 MET B C 1
ATOM 2936 O O . MET B 1 2 ? 28.234 -9.961 -19.938 1 72.31 2 MET B O 1
ATOM 2940 N N . ARG B 1 3 ? 26.844 -11.289 -20.984 1 82 3 ARG B N 1
ATOM 2941 C CA . ARG B 1 3 ? 26.281 -10.312 -21.906 1 82 3 ARG B CA 1
ATOM 2942 C C . ARG B 1 3 ? 25.531 -9.219 -21.172 1 82 3 ARG B C 1
ATOM 2944 O O . ARG B 1 3 ? 25.625 -8.039 -21.531 1 82 3 ARG B O 1
ATOM 2951 N N . TYR B 1 4 ? 24.766 -9.711 -20.094 1 89.69 4 TYR B N 1
ATOM 2952 C CA . TYR B 1 4 ? 23.953 -8.773 -19.328 1 89.69 4 TYR B CA 1
ATOM 2953 C C . TYR B 1 4 ? 24.391 -8.734 -17.875 1 89.69 4 TYR B C 1
ATOM 2955 O O . TYR B 1 4 ? 24.281 -9.742 -17.156 1 89.69 4 TYR B O 1
ATOM 2963 N N . PRO B 1 5 ? 24.875 -7.5 -17.516 1 88.81 5 PRO B N 1
ATOM 2964 C CA . PRO B 1 5 ? 25.219 -7.391 -16.094 1 88.81 5 PRO B CA 1
ATOM 2965 C C . PRO B 1 5 ? 24.016 -7.652 -15.18 1 88.81 5 PRO B C 1
ATOM 2967 O O . PRO B 1 5 ? 22.891 -7.301 -15.516 1 88.81 5 PRO B O 1
ATOM 2970 N N . GLU B 1 6 ? 24.297 -8.211 -14.016 1 85.81 6 GLU B N 1
ATOM 2971 C CA . GLU B 1 6 ? 23.266 -8.695 -13.102 1 85.81 6 GLU B CA 1
ATOM 2972 C C . GLU B 1 6 ? 22.359 -7.551 -12.648 1 85.81 6 GLU B C 1
ATOM 2974 O O . GLU B 1 6 ? 21.172 -7.762 -12.383 1 85.81 6 GLU B O 1
ATOM 2979 N N . HIS B 1 7 ? 22.891 -6.352 -12.594 1 90.12 7 HIS B N 1
ATOM 2980 C CA . HIS B 1 7 ? 22.125 -5.254 -12.023 1 90.12 7 HIS B CA 1
ATOM 2981 C C . HIS B 1 7 ? 21.578 -4.344 -13.117 1 90.12 7 HIS B C 1
ATOM 2983 O O . HIS B 1 7 ? 20.984 -3.299 -12.82 1 90.12 7 HIS B O 1
ATOM 2989 N N . ALA B 1 8 ? 21.797 -4.754 -14.336 1 91.69 8 ALA B N 1
ATOM 2990 C CA . ALA B 1 8 ? 21.172 -4.016 -15.43 1 91.69 8 ALA B CA 1
ATOM 2991 C C . ALA B 1 8 ? 19.703 -4.375 -15.57 1 91.69 8 ALA B C 1
ATOM 2993 O O . ALA B 1 8 ? 19.266 -5.43 -15.109 1 91.69 8 ALA B O 1
ATOM 2994 N N . ASP B 1 9 ? 18.938 -3.484 -16.172 1 92.62 9 ASP B N 1
ATOM 2995 C CA . ASP B 1 9 ? 17.547 -3.801 -16.469 1 92.62 9 ASP B CA 1
ATOM 2996 C C . ASP B 1 9 ? 17.438 -5.047 -17.344 1 92.62 9 ASP B C 1
ATOM 2998 O O . ASP B 1 9 ? 18.188 -5.203 -18.297 1 92.62 9 ASP B O 1
ATOM 3002 N N . PRO B 1 10 ? 16.594 -5.922 -16.984 1 94.56 10 PRO B N 1
ATOM 3003 C CA . PRO B 1 10 ? 16.406 -7.098 -17.844 1 94.56 10 PRO B CA 1
ATOM 3004 C C . PRO B 1 10 ? 15.758 -6.75 -19.188 1 94.56 10 PRO B C 1
ATOM 3006 O O . PRO B 1 10 ? 15.133 -5.695 -19.312 1 94.56 10 PRO B O 1
ATOM 3009 N N . VAL B 1 11 ? 15.969 -7.637 -20.156 1 94 11 VAL B N 1
ATOM 3010 C CA . VAL B 1 11 ? 15.336 -7.461 -21.469 1 94 11 VAL B CA 1
ATOM 3011 C C . VAL B 1 11 ? 13.883 -7.914 -21.406 1 94 11 VAL B C 1
ATOM 3013 O O . VAL B 1 11 ? 12.992 -7.23 -21.906 1 94 11 VAL B O 1
ATOM 3016 N N . ILE B 1 12 ? 13.641 -9.102 -20.797 1 95.62 12 ILE B N 1
ATOM 3017 C CA . ILE B 1 12 ? 12.305 -9.68 -20.656 1 95.62 12 ILE B CA 1
ATOM 3018 C C . ILE B 1 12 ? 12.148 -10.273 -19.266 1 95.62 12 ILE B C 1
ATOM 3020 O O . ILE B 1 12 ? 13.031 -10.984 -18.781 1 95.62 12 ILE B O 1
ATOM 3024 N N . THR B 1 13 ? 11.102 -9.852 -18.578 1 96.94 13 THR B N 1
ATOM 3025 C CA . THR B 1 13 ? 10.766 -10.438 -17.281 1 96.94 13 THR B CA 1
ATOM 3026 C C . THR B 1 13 ? 9.57 -11.375 -17.406 1 96.94 13 THR B C 1
ATOM 3028 O O . THR B 1 13 ? 8.469 -10.938 -17.734 1 96.94 13 THR B O 1
ATOM 3031 N N . LEU B 1 14 ? 9.805 -12.648 -17.203 1 98.06 14 LEU B N 1
ATOM 3032 C CA . LEU B 1 14 ? 8.781 -13.68 -17.281 1 98.06 14 LEU B CA 1
ATOM 3033 C C . LEU B 1 14 ? 8.609 -14.375 -15.93 1 98.06 14 LEU B C 1
ATOM 3035 O O . LEU B 1 14 ? 8.672 -15.609 -15.852 1 98.06 14 LEU B O 1
ATOM 3039 N N . THR B 1 15 ? 8.352 -13.562 -14.93 1 97.06 15 THR B N 1
ATOM 3040 C CA . THR B 1 15 ? 8.211 -14.07 -13.57 1 97.06 15 THR B CA 1
ATOM 3041 C C . THR B 1 15 ? 6.738 -14.219 -13.195 1 97.06 15 THR B C 1
ATOM 3043 O O . THR B 1 15 ? 5.859 -13.773 -13.938 1 97.06 15 THR B O 1
ATOM 3046 N N . ALA B 1 16 ? 6.5 -14.906 -12.062 1 94.06 16 ALA B N 1
ATOM 3047 C CA . ALA B 1 16 ? 5.145 -15.164 -11.594 1 94.06 16 ALA B CA 1
ATOM 3048 C C . ALA B 1 16 ? 4.664 -14.047 -10.664 1 94.06 16 ALA B C 1
ATOM 3050 O O . ALA B 1 16 ? 3.752 -14.258 -9.859 1 94.06 16 ALA B O 1
ATOM 3051 N N . GLY B 1 17 ? 5.305 -12.773 -10.656 1 86.75 17 GLY B N 1
ATOM 3052 C CA . GLY B 1 17 ? 4.812 -11.609 -9.938 1 86.75 17 GLY B CA 1
ATOM 3053 C C . GLY B 1 17 ? 5.785 -11.094 -8.891 1 86.75 17 GLY B C 1
ATOM 3054 O O . GLY B 1 17 ? 6.469 -11.883 -8.234 1 86.75 17 GLY B O 1
ATOM 3055 N N . PRO B 1 18 ? 5.863 -9.781 -8.734 1 90.94 18 PRO B N 1
ATOM 3056 C CA . PRO B 1 18 ? 5.195 -8.836 -9.625 1 90.94 18 PRO B CA 1
ATOM 3057 C C . PRO B 1 18 ? 5.637 -8.984 -11.078 1 90.94 18 PRO B C 1
ATOM 3059 O O . PRO B 1 18 ? 6.754 -9.43 -11.344 1 90.94 18 PRO B O 1
ATOM 3062 N N . VAL B 1 19 ? 4.715 -8.734 -11.953 1 93.38 19 VAL B N 1
ATOM 3063 C CA . VAL B 1 19 ? 5 -8.883 -13.375 1 93.38 19 VAL B CA 1
ATOM 3064 C C . VAL B 1 19 ? 5.238 -7.512 -14.008 1 93.38 19 VAL B C 1
ATOM 3066 O O . VAL B 1 19 ? 5 -6.48 -13.367 1 93.38 19 VAL B O 1
ATOM 3069 N N . ASN B 1 20 ? 5.707 -7.555 -15.211 1 91.94 20 ASN B N 1
ATOM 3070 C CA . ASN B 1 20 ? 5.742 -6.301 -15.961 1 91.94 20 ASN B CA 1
ATOM 3071 C C . ASN B 1 20 ? 4.348 -5.691 -16.094 1 91.94 20 ASN B C 1
ATOM 3073 O O . ASN B 1 20 ? 3.369 -6.41 -16.297 1 91.94 20 ASN B O 1
ATOM 3077 N N . ALA B 1 21 ? 4.277 -4.422 -15.812 1 97.12 21 ALA B N 1
ATOM 3078 C CA . ALA B 1 21 ? 3.014 -3.732 -16.047 1 97.12 21 ALA B CA 1
ATOM 3079 C C . ALA B 1 21 ? 2.881 -3.318 -17.516 1 97.12 21 ALA B C 1
ATOM 3081 O O . ALA B 1 21 ? 3.883 -3.164 -18.219 1 97.12 21 ALA B O 1
ATOM 3082 N N . TYR B 1 22 ? 1.644 -3.221 -18 1 98.5 22 TYR B N 1
ATOM 3083 C CA . TYR B 1 22 ? 1.412 -2.666 -19.344 1 98.5 22 TYR B CA 1
ATOM 3084 C C . TYR B 1 22 ? 1.987 -1.259 -19.453 1 98.5 22 TYR B C 1
ATOM 3086 O O . TYR B 1 22 ? 1.898 -0.468 -18.5 1 98.5 22 TYR B O 1
ATOM 3094 N N . PRO B 1 23 ? 2.564 -0.946 -20.656 1 98 23 PRO B N 1
ATOM 3095 C CA . PRO B 1 23 ? 3.059 0.42 -20.828 1 98 23 PRO B CA 1
ATOM 3096 C C . PRO B 1 23 ? 1.987 1.476 -20.562 1 98 23 PRO B C 1
ATOM 3098 O O . PRO B 1 23 ? 2.289 2.547 -20.031 1 98 23 PRO B O 1
ATOM 3101 N N . GLU B 1 24 ? 0.732 1.185 -21.016 1 98.56 24 GLU B N 1
ATOM 3102 C CA . GLU B 1 24 ? -0.374 2.107 -20.781 1 98.56 24 GLU B CA 1
ATOM 3103 C C . GLU B 1 24 ? -0.606 2.311 -19.281 1 98.56 24 GLU B C 1
ATOM 3105 O O . GLU B 1 24 ? -0.906 3.422 -18.844 1 98.56 24 GLU B O 1
ATOM 3110 N N . VAL B 1 25 ? -0.503 1.234 -18.516 1 98.81 25 VAL B N 1
ATOM 3111 C CA . VAL B 1 25 ? -0.667 1.302 -17.062 1 98.81 25 VAL B CA 1
ATOM 3112 C C . VAL B 1 25 ? 0.446 2.152 -16.453 1 98.81 25 VAL B C 1
ATOM 3114 O O . VAL B 1 25 ? 0.195 2.977 -15.578 1 98.81 25 VAL B O 1
ATOM 3117 N N . LEU B 1 26 ? 1.722 1.946 -16.922 1 98.56 26 LEU B N 1
ATOM 3118 C CA . LEU B 1 26 ? 2.844 2.746 -16.438 1 98.56 26 LEU B CA 1
ATOM 3119 C C . LEU B 1 26 ? 2.58 4.234 -16.656 1 98.56 26 LEU B C 1
ATOM 3121 O O . LEU B 1 26 ? 2.887 5.055 -15.789 1 98.56 26 LEU B O 1
ATOM 3125 N N . ARG B 1 27 ? 2.033 4.602 -17.797 1 98.25 27 ARG B N 1
ATOM 3126 C CA . ARG B 1 27 ? 1.67 5.992 -18.047 1 98.25 27 ARG B CA 1
ATOM 3127 C C . ARG B 1 27 ? 0.55 6.449 -17.125 1 98.25 27 ARG B C 1
ATOM 3129 O O . ARG B 1 27 ? 0.534 7.598 -16.672 1 98.25 27 ARG B O 1
ATOM 3136 N N . GLY B 1 28 ? -0.42 5.535 -16.859 1 98.56 28 GLY B N 1
ATOM 3137 C CA . GLY B 1 28 ? -1.498 5.836 -15.93 1 98.56 28 GLY B CA 1
ATOM 3138 C C . GLY B 1 28 ? -1.01 6.133 -14.523 1 98.56 28 GLY B C 1
ATOM 3139 O O . GLY B 1 28 ? -1.553 7.004 -13.844 1 98.56 28 GLY B O 1
ATOM 3140 N N . LEU B 1 29 ? 0.03 5.398 -14.062 1 98.38 29 LEU B N 1
ATOM 3141 C CA . LEU B 1 29 ? 0.627 5.621 -12.75 1 98.38 29 LEU B CA 1
ATOM 3142 C C . LEU B 1 29 ? 1.178 7.039 -12.641 1 98.38 29 LEU B C 1
ATOM 3144 O O . LEU B 1 29 ? 1.215 7.613 -11.547 1 98.38 29 LEU B O 1
ATOM 3148 N N . GLY B 1 30 ? 1.602 7.598 -13.742 1 97.69 30 GLY B N 1
ATOM 3149 C CA . GLY B 1 30 ? 2.238 8.906 -13.781 1 97.69 30 GLY B CA 1
ATOM 3150 C C . GLY B 1 30 ? 1.247 10.047 -13.914 1 97.69 30 GLY B C 1
ATOM 3151 O O . GLY B 1 30 ? 1.644 11.203 -14.078 1 97.69 30 GLY B O 1
ATOM 3152 N N . ARG B 1 31 ? -0.093 9.781 -13.922 1 97.19 31 ARG B N 1
ATOM 3153 C CA . ARG B 1 31 ? -1.083 10.852 -13.883 1 97.19 31 ARG B CA 1
ATOM 3154 C C . ARG B 1 31 ? -0.936 11.688 -12.625 1 97.19 31 ARG B C 1
ATOM 3156 O O . ARG B 1 31 ? -0.326 11.25 -11.648 1 97.19 31 ARG B O 1
ATOM 3163 N N . THR B 1 32 ? -1.464 12.898 -12.68 1 95.81 32 THR B N 1
ATOM 3164 C CA . THR B 1 32 ? -1.428 13.805 -11.539 1 95.81 32 THR B CA 1
ATOM 3165 C C . THR B 1 32 ? -2.02 13.148 -10.297 1 95.81 32 THR B C 1
ATOM 3167 O O . THR B 1 32 ? -3.086 12.531 -10.367 1 95.81 32 THR B O 1
ATOM 3170 N N . VAL B 1 33 ? -1.317 13.25 -9.219 1 96.62 33 VAL B N 1
ATOM 3171 C CA . VAL B 1 33 ? -1.837 12.805 -7.934 1 96.62 33 VAL B CA 1
ATOM 3172 C C . VAL B 1 33 ? -2.812 13.844 -7.383 1 96.62 33 VAL B C 1
ATOM 3174 O O . VAL B 1 33 ? -2.402 14.922 -6.938 1 96.62 33 VAL B O 1
ATOM 3177 N N . LEU B 1 34 ? -4.031 13.539 -7.387 1 95.81 34 LEU B N 1
ATOM 3178 C CA . LEU B 1 34 ? -5.074 14.453 -6.941 1 95.81 34 LEU B CA 1
ATOM 3179 C C . LEU B 1 34 ? -5.324 14.305 -5.445 1 95.81 34 LEU B C 1
ATOM 3181 O O . LEU B 1 34 ? -5.059 13.25 -4.871 1 95.81 34 LEU B O 1
ATOM 3185 N N . TYR B 1 35 ? -5.82 15.391 -4.844 1 95.75 35 TYR B N 1
ATOM 3186 C CA . TYR B 1 35 ? -6.324 15.344 -3.475 1 95.75 35 TYR B CA 1
ATOM 3187 C C . TYR B 1 35 ? -7.48 14.352 -3.354 1 95.75 35 TYR B C 1
ATOM 3189 O O . TYR B 1 35 ? -8.375 14.328 -4.199 1 95.75 35 TYR B O 1
ATOM 3197 N N . ASP B 1 36 ? -7.48 13.477 -2.309 1 95.81 36 ASP B N 1
ATOM 3198 C CA . ASP B 1 36 ? -8.391 12.344 -2.215 1 95.81 36 ASP B CA 1
ATOM 3199 C C . ASP B 1 36 ? -9.836 12.812 -2.031 1 95.81 36 ASP B C 1
ATOM 3201 O O . ASP B 1 36 ? -10.773 12.07 -2.324 1 95.81 36 ASP B O 1
ATOM 3205 N N . TYR B 1 37 ? -10.016 14.125 -1.588 1 94.62 37 TYR B N 1
ATOM 3206 C CA . TYR B 1 37 ? -11.375 14.609 -1.426 1 94.62 37 TYR B CA 1
ATOM 3207 C C . TYR B 1 37 ? -11.719 15.641 -2.498 1 94.62 37 TYR B C 1
ATOM 3209 O O . TYR B 1 37 ? -12.734 16.328 -2.398 1 94.62 37 TYR B O 1
ATOM 3217 N N . ASP B 1 38 ? -10.875 15.828 -3.447 1 95.44 38 ASP B N 1
ATOM 3218 C CA . ASP B 1 38 ? -11.289 16.547 -4.652 1 95.44 38 ASP B CA 1
ATOM 3219 C C . ASP B 1 38 ? -12.367 15.766 -5.402 1 95.44 38 ASP B C 1
ATOM 3221 O O . ASP B 1 38 ? -12.219 14.562 -5.648 1 95.44 38 ASP B O 1
ATOM 3225 N N . PRO B 1 39 ? -13.43 16.422 -5.77 1 95.75 39 PRO B N 1
ATOM 3226 C CA . PRO B 1 39 ? -14.5 15.727 -6.484 1 95.75 39 PRO B CA 1
ATOM 3227 C C . PRO B 1 39 ? -14 14.984 -7.727 1 95.75 39 PRO B C 1
ATOM 3229 O O . PRO B 1 39 ? -14.539 13.93 -8.078 1 95.75 39 PRO B O 1
ATOM 3232 N N . ALA B 1 40 ? -12.992 15.539 -8.367 1 95.94 40 ALA B N 1
ATOM 3233 C CA . ALA B 1 40 ? -12.43 14.883 -9.539 1 95.94 40 ALA B CA 1
ATOM 3234 C C . ALA B 1 40 ? -11.891 13.5 -9.188 1 95.94 40 ALA B C 1
ATOM 3236 O O . ALA B 1 40 ? -12.125 12.523 -9.906 1 95.94 40 ALA B O 1
ATOM 3237 N N . PHE B 1 41 ? -11.195 13.383 -8.094 1 97.5 41 PHE B N 1
ATOM 3238 C CA . PHE B 1 41 ? -10.664 12.086 -7.688 1 97.5 41 PHE B CA 1
ATOM 3239 C C . PHE B 1 41 ? -11.781 11.172 -7.195 1 97.5 41 PHE B C 1
ATOM 3241 O O . PHE B 1 41 ? -11.781 9.977 -7.477 1 97.5 41 PHE B O 1
ATOM 3248 N N . GLN B 1 42 ? -12.625 11.734 -6.398 1 97.44 42 GLN B N 1
ATOM 3249 C CA . GLN B 1 42 ? -13.719 10.93 -5.855 1 97.44 42 GLN B CA 1
ATOM 3250 C C . GLN B 1 42 ? -14.547 10.305 -6.977 1 97.44 42 GLN B C 1
ATOM 3252 O O . GLN B 1 42 ? -14.953 9.141 -6.879 1 97.44 42 GLN B O 1
ATOM 3257 N N . LEU B 1 43 ? -14.82 11.078 -8.016 1 97.81 43 LEU B N 1
ATOM 3258 C CA . LEU B 1 43 ? -15.523 10.547 -9.172 1 97.81 43 LEU B CA 1
ATOM 3259 C C . LEU B 1 43 ? -14.703 9.461 -9.859 1 97.81 43 LEU B C 1
ATOM 3261 O O . LEU B 1 43 ? -15.242 8.43 -10.266 1 97.81 43 LEU B O 1
ATOM 3265 N N . LEU B 1 44 ? -13.43 9.727 -10.023 1 98.19 44 LEU B N 1
ATOM 3266 C CA . LEU B 1 44 ? -12.539 8.734 -10.617 1 98.19 44 LEU B CA 1
ATOM 3267 C C . LEU B 1 44 ? -12.578 7.43 -9.82 1 98.19 44 LEU B C 1
ATOM 3269 O O . LEU B 1 44 ? -12.688 6.348 -10.398 1 98.19 44 LEU B O 1
ATOM 3273 N N . TYR B 1 45 ? -12.445 7.523 -8.516 1 98.62 45 TYR B N 1
ATOM 3274 C CA . TYR B 1 45 ? -12.43 6.352 -7.645 1 98.62 45 TYR B CA 1
ATOM 3275 C C . TYR B 1 45 ? -13.703 5.535 -7.816 1 98.62 45 TYR B C 1
ATOM 3277 O O . TYR B 1 45 ? -13.656 4.309 -7.938 1 98.62 45 TYR B O 1
ATOM 3285 N N . GLU B 1 46 ? -14.836 6.195 -7.832 1 98.62 46 GLU B N 1
ATOM 3286 C CA . GLU B 1 46 ? -16.125 5.543 -8.031 1 98.62 46 GLU B CA 1
ATOM 3287 C C . GLU B 1 46 ? -16.172 4.812 -9.375 1 98.62 46 GLU B C 1
ATOM 3289 O O . GLU B 1 46 ? -16.625 3.672 -9.453 1 98.62 46 GLU B O 1
ATOM 3294 N N . LYS B 1 47 ? -15.672 5.457 -10.414 1 98.69 47 LYS B N 1
ATOM 3295 C CA . LYS B 1 47 ? -15.641 4.852 -11.742 1 98.69 47 LYS B CA 1
ATOM 3296 C C . LYS B 1 47 ? -14.734 3.625 -11.773 1 98.69 47 LYS B C 1
ATOM 3298 O O . LYS B 1 47 ? -15.039 2.639 -12.445 1 98.69 47 LYS B O 1
ATOM 3303 N N . VAL B 1 48 ? -13.633 3.73 -11.07 1 98.88 48 VAL B N 1
ATOM 3304 C CA . VAL B 1 48 ? -12.711 2.602 -11.008 1 98.88 48 VAL B CA 1
ATOM 3305 C C . VAL B 1 48 ? -13.391 1.414 -10.328 1 98.88 48 VAL B C 1
ATOM 3307 O O . VAL B 1 48 ? -13.258 0.275 -10.781 1 98.88 48 VAL B O 1
ATOM 3310 N N . VAL B 1 49 ? -14.117 1.65 -9.234 1 98.88 49 VAL B N 1
ATOM 3311 C CA . VAL B 1 49 ? -14.828 0.582 -8.539 1 98.88 49 VAL B CA 1
ATOM 3312 C C . VAL B 1 49 ? -15.906 -0 -9.453 1 98.88 49 VAL B C 1
ATOM 3314 O O . VAL B 1 49 ? -16.125 -1.212 -9.461 1 98.88 49 VAL B O 1
ATOM 3317 N N . ASP B 1 50 ? -16.578 0.841 -10.273 1 98.88 50 ASP B N 1
ATOM 3318 C CA . ASP B 1 50 ? -17.562 0.359 -11.25 1 98.88 50 ASP B CA 1
ATOM 3319 C C . ASP B 1 50 ? -16.906 -0.582 -12.258 1 98.88 50 ASP B C 1
ATOM 3321 O O . ASP B 1 50 ? -17.469 -1.623 -12.594 1 98.88 50 ASP B O 1
ATOM 3325 N N . LYS B 1 51 ? -15.781 -0.21 -12.758 1 98.88 51 LYS B N 1
ATOM 3326 C CA . LYS B 1 51 ? -15.047 -1.056 -13.695 1 98.88 51 LYS B CA 1
ATOM 3327 C C . LYS B 1 51 ? -14.656 -2.381 -13.047 1 98.88 51 LYS B C 1
ATOM 3329 O O . LYS B 1 51 ? -14.75 -3.438 -13.68 1 98.88 51 LYS B O 1
ATOM 3334 N N . ALA B 1 52 ? -14.18 -2.293 -11.812 1 98.94 52 ALA B N 1
ATOM 3335 C CA . ALA B 1 52 ? -13.812 -3.504 -11.086 1 98.94 52 ALA B CA 1
ATOM 3336 C C . ALA B 1 52 ? -15.016 -4.418 -10.898 1 98.94 52 ALA B C 1
ATOM 3338 O O . ALA B 1 52 ? -14.898 -5.641 -11 1 98.94 52 ALA B O 1
ATOM 3339 N N . GLN B 1 53 ? -16.141 -3.832 -10.562 1 98.94 53 GLN B N 1
ATOM 3340 C CA . GLN B 1 53 ? -17.375 -4.594 -10.414 1 98.94 53 GLN B CA 1
ATOM 3341 C C . GLN B 1 53 ? -17.703 -5.359 -11.695 1 98.94 53 GLN B C 1
ATOM 3343 O O . GLN B 1 53 ? -18.031 -6.543 -11.648 1 98.94 53 GLN B O 1
ATOM 3348 N N . LYS B 1 54 ? -17.594 -4.672 -12.789 1 98.88 54 LYS B N 1
ATOM 3349 C CA . LYS B 1 54 ? -17.859 -5.289 -14.086 1 98.88 54 LYS B CA 1
ATOM 3350 C C . LYS B 1 54 ? -16.844 -6.395 -14.375 1 98.88 54 LYS B C 1
ATOM 3352 O O . LYS B 1 54 ? -17.219 -7.492 -14.797 1 98.88 54 LYS B O 1
ATOM 3357 N N . ALA B 1 55 ? -15.617 -6.121 -14.156 1 98.88 55 ALA B N 1
ATOM 3358 C CA . ALA B 1 55 ? -14.547 -7.078 -14.438 1 98.88 55 ALA B CA 1
ATOM 3359 C C . ALA B 1 55 ? -14.703 -8.336 -13.586 1 98.88 55 ALA B C 1
ATOM 3361 O O . ALA B 1 55 ? -14.469 -9.445 -14.07 1 98.88 55 ALA B O 1
ATOM 3362 N N . MET B 1 56 ? -15.109 -8.18 -12.32 1 98.88 56 MET B N 1
ATOM 3363 C CA . MET B 1 56 ? -15.219 -9.289 -11.375 1 98.88 56 MET B CA 1
ATOM 3364 C C . MET B 1 56 ? -16.594 -9.945 -11.469 1 98.88 56 MET B C 1
ATOM 3366 O O . MET B 1 56 ? -16.859 -10.938 -10.789 1 98.88 56 MET B O 1
ATOM 3370 N N . ARG B 1 57 ? -17.484 -9.375 -12.258 1 98.62 57 ARG B N 1
ATOM 3371 C CA . ARG B 1 57 ? -18.844 -9.859 -12.461 1 98.62 57 ARG B CA 1
ATOM 3372 C C . ARG B 1 57 ? -19.578 -10 -11.133 1 98.62 57 ARG B C 1
ATOM 3374 O O . ARG B 1 57 ? -20.156 -11.047 -10.836 1 98.62 57 ARG B O 1
ATOM 3381 N N . LEU B 1 58 ? -19.516 -8.945 -10.391 1 98.69 58 LEU B N 1
ATOM 3382 C CA . LEU B 1 58 ? -20.156 -8.93 -9.07 1 98.69 58 LEU B CA 1
ATOM 3383 C C . LEU B 1 58 ? -21.516 -8.234 -9.133 1 98.69 58 LEU B C 1
ATOM 3385 O O . LEU B 1 58 ? -21.672 -7.246 -9.844 1 98.69 58 LEU B O 1
ATOM 3389 N N . SER B 1 59 ? -22.453 -8.719 -8.352 1 98.19 59 SER B N 1
ATOM 3390 C CA . SER B 1 59 ? -23.75 -8.07 -8.211 1 98.19 59 SER B CA 1
ATOM 3391 C C . SER B 1 59 ? -23.672 -6.875 -7.262 1 98.19 59 SER B C 1
ATOM 3393 O O . SER B 1 59 ? -24.5 -5.965 -7.336 1 98.19 59 SER B O 1
ATOM 3395 N N . ASN B 1 60 ? -22.781 -6.895 -6.305 1 98.06 60 ASN B N 1
ATOM 3396 C CA . ASN B 1 60 ? -22.531 -5.789 -5.387 1 98.06 60 ASN B CA 1
ATOM 3397 C C . ASN B 1 60 ? -21.156 -5.172 -5.609 1 98.06 60 ASN B C 1
ATOM 3399 O O . ASN B 1 60 ? -20.406 -5.621 -6.473 1 98.06 60 ASN B O 1
ATOM 3403 N N . LYS B 1 61 ? -20.797 -4.082 -4.926 1 98.56 61 LYS B N 1
ATOM 3404 C CA . LYS B 1 61 ? -19.547 -3.348 -5.133 1 98.56 61 LYS B CA 1
ATOM 3405 C C . LYS B 1 61 ? -18.359 -4.082 -4.516 1 98.56 61 LYS B C 1
ATOM 3407 O O . LYS B 1 61 ? -18.453 -4.59 -3.393 1 98.56 61 LYS B O 1
ATOM 3412 N N . PRO B 1 62 ? -17.328 -4.25 -5.273 1 98.75 62 PRO B N 1
ATOM 3413 C CA . PRO B 1 62 ? -16.094 -4.758 -4.648 1 98.75 62 PRO B CA 1
ATOM 3414 C C . PRO B 1 62 ? -15.453 -3.746 -3.699 1 98.75 62 PRO B C 1
ATOM 3416 O O . PRO B 1 62 ? -15.828 -2.57 -3.699 1 98.75 62 PRO B O 1
ATOM 3419 N N . VAL B 1 63 ? -14.555 -4.246 -2.902 1 98.69 63 VAL B N 1
ATOM 3420 C CA . VAL B 1 63 ? -13.734 -3.418 -2.023 1 98.69 63 VAL B CA 1
ATOM 3421 C C . VAL B 1 63 ? -12.312 -3.326 -2.574 1 98.69 63 VAL B C 1
ATOM 3423 O O . VAL B 1 63 ? -11.766 -4.316 -3.059 1 98.69 63 VAL B O 1
ATOM 3426 N N . ILE B 1 64 ? -11.773 -2.156 -2.613 1 98.81 64 ILE B N 1
ATOM 3427 C CA . ILE B 1 64 ? -10.352 -1.976 -2.9 1 98.81 64 ILE B CA 1
ATOM 3428 C C . ILE B 1 64 ? -9.602 -1.636 -1.614 1 98.81 64 ILE B C 1
ATOM 3430 O O . ILE B 1 64 ? -9.922 -0.65 -0.944 1 98.81 64 ILE B O 1
ATOM 3434 N N . LEU B 1 65 ? -8.711 -2.49 -1.207 1 98.75 65 LEU B N 1
ATOM 3435 C CA . LEU B 1 65 ? -7.801 -2.18 -0.115 1 98.75 65 LEU B CA 1
ATOM 3436 C C . LEU B 1 65 ? -6.465 -1.669 -0.652 1 98.75 65 LEU B C 1
ATOM 3438 O O . LEU B 1 65 ? -6.074 -2.006 -1.771 1 98.75 65 LEU B O 1
ATOM 3442 N N . HIS B 1 66 ? -5.816 -0.887 0.11 1 98.31 66 HIS B N 1
ATOM 3443 C CA . HIS B 1 66 ? -4.668 -0.118 -0.35 1 98.31 66 HIS B CA 1
ATOM 3444 C C . HIS B 1 66 ? -3.361 -0.712 0.17 1 98.31 66 HIS B C 1
ATOM 3446 O O . HIS B 1 66 ? -2.654 -0.077 0.955 1 98.31 66 HIS B O 1
ATOM 3452 N N . GLY B 1 67 ? -2.967 -1.782 -0.301 1 97.94 67 GLY B N 1
ATOM 3453 C CA . GLY B 1 67 ? -1.807 -2.646 -0.147 1 97.94 67 GLY B CA 1
ATOM 3454 C C . GLY B 1 67 ? -1.846 -3.865 -1.051 1 97.94 67 GLY B C 1
ATOM 3455 O O . GLY B 1 67 ? -2.904 -4.227 -1.568 1 97.94 67 GLY B O 1
ATOM 3456 N N . GLU B 1 68 ? -0.708 -4.477 -1.295 1 97.81 68 GLU B N 1
ATOM 3457 C CA . GLU B 1 68 ? -0.668 -5.641 -2.176 1 97.81 68 GLU B CA 1
ATOM 3458 C C . GLU B 1 68 ? -1.502 -6.789 -1.611 1 97.81 68 GLU B C 1
ATOM 3460 O O . GLU B 1 68 ? -1.897 -6.762 -0.445 1 97.81 68 GLU B O 1
ATOM 3465 N N . PRO B 1 69 ? -1.866 -7.77 -2.367 1 97.88 69 PRO B N 1
ATOM 3466 C CA . PRO B 1 69 ? -2.959 -8.703 -2.08 1 97.88 69 PRO B CA 1
ATOM 3467 C C . PRO B 1 69 ? -2.738 -9.484 -0.79 1 97.88 69 PRO B C 1
ATOM 3469 O O . PRO B 1 69 ? -3.699 -9.969 -0.182 1 97.88 69 PRO B O 1
ATOM 3472 N N . VAL B 1 70 ? -1.53 -9.625 -0.317 1 97.75 70 VAL B N 1
ATOM 3473 C CA . VAL B 1 70 ? -1.323 -10.281 0.972 1 97.75 70 VAL B CA 1
ATOM 3474 C C . VAL B 1 70 ? -2.066 -9.516 2.064 1 97.75 70 VAL B C 1
ATOM 3476 O O . VAL B 1 70 ? -2.592 -10.109 3.006 1 97.75 70 VAL B O 1
ATOM 3479 N N . LEU B 1 71 ? -2.125 -8.203 1.92 1 98.25 71 LEU B N 1
ATOM 3480 C CA . LEU B 1 71 ? -2.934 -7.402 2.834 1 98.25 71 LEU B CA 1
ATOM 3481 C C . LEU B 1 71 ? -4.375 -7.902 2.859 1 98.25 71 LEU B C 1
ATOM 3483 O O . LEU B 1 71 ? -4.961 -8.062 3.934 1 98.25 71 LEU B O 1
ATOM 3487 N N . GLY B 1 72 ? -4.945 -8.117 1.697 1 98.5 72 GLY B N 1
ATOM 3488 C CA . GLY B 1 72 ? -6.316 -8.586 1.595 1 98.5 72 GLY B CA 1
ATOM 3489 C C . GLY B 1 72 ? -6.52 -9.961 2.201 1 98.5 72 GLY B C 1
ATOM 3490 O O . GLY B 1 72 ? -7.535 -10.211 2.855 1 98.5 72 GLY B O 1
ATOM 3491 N N . LEU B 1 73 ? -5.582 -10.852 1.953 1 98.75 73 LEU B N 1
ATOM 3492 C CA . LEU B 1 73 ? -5.676 -12.203 2.492 1 98.75 73 LEU B CA 1
ATOM 3493 C C . LEU B 1 73 ? -5.613 -12.188 4.016 1 98.75 73 LEU B C 1
ATOM 3495 O O . LEU B 1 73 ? -6.422 -12.836 4.68 1 98.75 73 LEU B O 1
ATOM 3499 N N . GLU B 1 74 ? -4.668 -11.438 4.551 1 98.38 74 GLU B N 1
ATOM 3500 C CA . GLU B 1 74 ? -4.59 -11.305 6.004 1 98.38 74 GLU B CA 1
ATOM 3501 C C . GLU B 1 74 ? -5.863 -10.688 6.57 1 98.38 74 GLU B C 1
ATOM 3503 O O . GLU B 1 74 ? -6.383 -11.148 7.59 1 98.38 74 GLU B O 1
ATOM 3508 N N . ALA B 1 75 ? -6.316 -9.617 5.941 1 98.62 75 ALA B N 1
ATOM 3509 C CA . ALA B 1 75 ? -7.527 -8.93 6.383 1 98.62 75 ALA B CA 1
ATOM 3510 C C . ALA B 1 75 ? -8.727 -9.867 6.375 1 98.62 75 ALA B C 1
ATOM 3512 O O . ALA B 1 75 ? -9.57 -9.812 7.273 1 98.62 75 ALA B O 1
ATOM 3513 N N . ALA B 1 76 ? -8.82 -10.711 5.328 1 98.81 76 ALA B N 1
ATOM 3514 C CA . ALA B 1 76 ? -9.914 -11.672 5.234 1 98.81 76 ALA B CA 1
ATOM 3515 C C . ALA B 1 76 ? -9.922 -12.625 6.43 1 98.81 76 ALA B C 1
ATOM 3517 O O . ALA B 1 76 ? -10.961 -12.859 7.043 1 98.81 76 ALA B O 1
ATOM 3518 N N . ALA B 1 77 ? -8.766 -13.148 6.742 1 98.75 77 ALA B N 1
ATOM 3519 C CA . ALA B 1 77 ? -8.656 -14.031 7.898 1 98.75 77 ALA B CA 1
ATOM 3520 C C . ALA B 1 77 ? -9.023 -13.305 9.188 1 98.75 77 ALA B C 1
ATOM 3522 O O . ALA B 1 77 ? -9.828 -13.805 9.977 1 98.75 77 ALA B O 1
ATOM 3523 N N . ALA B 1 78 ? -8.484 -12.109 9.359 1 98.19 78 ALA B N 1
ATOM 3524 C CA . ALA B 1 78 ? -8.648 -11.328 10.586 1 98.19 78 ALA B CA 1
ATOM 3525 C C . ALA B 1 78 ? -10.102 -10.914 10.781 1 98.19 78 ALA B C 1
ATOM 3527 O O . ALA B 1 78 ? -10.562 -10.766 11.914 1 98.19 78 ALA B O 1
ATOM 3528 N N . SER B 1 79 ? -10.789 -10.703 9.734 1 98.69 79 SER B N 1
ATOM 3529 C CA . SER B 1 79 ? -12.125 -10.125 9.805 1 98.69 79 SER B CA 1
ATOM 3530 C C . SER B 1 79 ? -13.188 -11.219 9.898 1 98.69 79 SER B C 1
ATOM 3532 O O . SER B 1 79 ? -14.164 -11.078 10.641 1 98.69 79 SER B O 1
ATOM 3534 N N . LEU B 1 80 ? -13 -12.297 9.164 1 98.81 80 LEU B N 1
ATOM 3535 C CA . LEU B 1 80 ? -14.062 -13.289 9.008 1 98.81 80 LEU B CA 1
ATOM 3536 C C . LEU B 1 80 ? -13.953 -14.367 10.078 1 98.81 80 LEU B C 1
ATOM 3538 O O . LEU B 1 80 ? -14.969 -14.859 10.57 1 98.81 80 LEU B O 1
ATOM 3542 N N . ILE B 1 81 ? -12.766 -14.828 10.414 1 98.81 81 ILE B N 1
ATOM 3543 C CA . ILE B 1 81 ? -12.555 -15.969 11.297 1 98.81 81 ILE B CA 1
ATOM 3544 C C . ILE B 1 81 ? -12.625 -15.516 12.758 1 98.81 81 ILE B C 1
ATOM 3546 O O . ILE B 1 81 ? -11.953 -14.555 13.141 1 98.81 81 ILE B O 1
ATOM 3550 N N . SER B 1 82 ? -13.414 -16.141 13.57 1 98 82 SER B N 1
ATOM 3551 C CA . SER B 1 82 ? -13.523 -15.906 15.008 1 98 82 SER B CA 1
ATOM 3552 C C . SER B 1 82 ? -13.008 -17.109 15.789 1 98 82 SER B C 1
ATOM 3554 O O . SER B 1 82 ? -12.812 -18.188 15.227 1 98 82 SER B O 1
ATOM 3556 N N . PRO B 1 83 ? -12.797 -16.953 17.062 1 97.69 83 PRO B N 1
ATOM 3557 C CA . PRO B 1 83 ? -12.242 -18.031 17.859 1 97.69 83 PRO B CA 1
ATOM 3558 C C . PRO B 1 83 ? -13.141 -19.266 17.891 1 97.69 83 PRO B C 1
ATOM 3560 O O . PRO B 1 83 ? -12.656 -20.391 18.109 1 97.69 83 PRO B O 1
ATOM 3563 N N . ASP B 1 84 ? -14.383 -19.109 17.609 1 97.75 84 ASP B N 1
ATOM 3564 C CA . ASP B 1 84 ? -15.336 -20.219 17.688 1 97.75 84 ASP B CA 1
ATOM 3565 C C . ASP B 1 84 ? -15.438 -20.938 16.344 1 97.75 84 ASP B C 1
ATOM 3567 O O . ASP B 1 84 ? -16.016 -22.031 16.266 1 97.75 84 ASP B O 1
ATOM 3571 N N . ASP B 1 85 ? -14.812 -20.438 15.336 1 98.75 85 ASP B N 1
ATOM 3572 C CA . ASP B 1 85 ? -14.891 -21.047 14.008 1 98.75 85 ASP B CA 1
ATOM 3573 C C . ASP B 1 85 ? -14 -22.281 13.914 1 98.75 85 ASP B C 1
ATOM 3575 O O . ASP B 1 85 ? -12.906 -22.312 14.477 1 98.75 85 ASP B O 1
ATOM 3579 N N . VAL B 1 86 ? -14.516 -23.297 13.297 1 98.88 86 VAL B N 1
ATOM 3580 C CA . VAL B 1 86 ? -13.688 -24.406 12.828 1 98.88 86 VAL B CA 1
ATOM 3581 C C . VAL B 1 86 ? -13.32 -24.203 11.367 1 98.88 86 VAL B C 1
ATOM 3583 O O . VAL B 1 86 ? -14.188 -24.188 10.492 1 98.88 86 VAL B O 1
ATOM 3586 N N . VAL B 1 87 ? -12.023 -24.031 11.133 1 98.94 87 VAL B N 1
ATOM 3587 C CA . VAL B 1 87 ? -11.523 -23.672 9.812 1 98.94 87 VAL B CA 1
ATOM 3588 C C . VAL B 1 87 ? -10.953 -24.891 9.109 1 98.94 87 VAL B C 1
ATOM 3590 O O . VAL B 1 87 ? -10.156 -25.641 9.695 1 98.94 87 VAL B O 1
ATOM 3593 N N . LEU B 1 88 ? -11.367 -25.156 7.906 1 98.94 88 LEU B N 1
ATOM 3594 C CA . LEU B 1 88 ? -10.727 -26.125 7.023 1 98.94 88 LEU B CA 1
ATOM 3595 C C . LEU B 1 88 ? -9.852 -25.422 5.992 1 98.94 88 LEU B C 1
ATOM 3597 O O . LEU B 1 88 ? -10.359 -24.703 5.129 1 98.94 88 LEU B O 1
ATOM 3601 N N . ASN B 1 89 ? -8.578 -25.562 6.109 1 98.94 89 ASN B N 1
ATOM 3602 C CA . ASN B 1 89 ? -7.637 -25.031 5.137 1 98.94 89 ASN B CA 1
ATOM 3603 C C . ASN B 1 89 ? -7.281 -26.062 4.066 1 98.94 89 ASN B C 1
ATOM 3605 O O . ASN B 1 89 ? -6.898 -27.188 4.391 1 98.94 89 ASN B O 1
ATOM 3609 N N . LEU B 1 90 ? -7.453 -25.719 2.812 1 98.94 90 LEU B N 1
ATOM 3610 C CA . LEU B 1 90 ? -7.07 -26.578 1.69 1 98.94 90 LEU B CA 1
ATOM 3611 C C . LEU B 1 90 ? -5.711 -26.156 1.137 1 98.94 90 LEU B C 1
ATOM 3613 O O . LEU B 1 90 ? -5.574 -25.094 0.537 1 98.94 90 LEU B O 1
ATOM 3617 N N . ALA B 1 91 ? -4.699 -27 1.322 1 98.56 91 ALA B N 1
ATOM 3618 C CA . ALA B 1 91 ? -3.314 -26.656 1.001 1 98.56 91 ALA B CA 1
ATOM 3619 C C . ALA B 1 91 ? -2.787 -27.531 -0.136 1 98.56 91 ALA B C 1
ATOM 3621 O O . ALA B 1 91 ? -2.539 -28.719 0.052 1 98.56 91 ALA B O 1
ATOM 3622 N N . SER B 1 92 ? -2.65 -26.938 -1.312 1 98.38 92 SER B N 1
ATOM 3623 C CA . SER B 1 92 ? -2.076 -27.641 -2.455 1 98.38 92 SER B CA 1
ATOM 3624 C C . SER B 1 92 ? -0.758 -27 -2.887 1 98.38 92 SER B C 1
ATOM 3626 O O . SER B 1 92 ? -0.244 -27.312 -3.967 1 98.38 92 SER B O 1
ATOM 3628 N N . GLY B 1 93 ? -0.242 -26.125 -2.088 1 98.06 93 GLY B N 1
ATOM 3629 C CA . GLY B 1 93 ? 0.997 -25.406 -2.348 1 98.06 93 GLY B CA 1
ATOM 3630 C C . GLY B 1 93 ? 1.397 -24.469 -1.22 1 98.06 93 GLY B C 1
ATOM 3631 O O . GLY B 1 93 ? 0.776 -24.484 -0.155 1 98.06 93 GLY B O 1
ATOM 3632 N N . VAL B 1 94 ? 2.463 -23.734 -1.475 1 97.88 94 VAL B N 1
ATOM 3633 C CA . VAL B 1 94 ? 3.1 -22.875 -0.476 1 97.88 94 VAL B CA 1
ATOM 3634 C C . VAL B 1 94 ? 2.1 -21.844 0.031 1 97.88 94 VAL B C 1
ATOM 3636 O O . VAL B 1 94 ? 1.997 -21.609 1.237 1 97.88 94 VAL B O 1
ATOM 3639 N N . TYR B 1 95 ? 1.346 -21.219 -0.862 1 97.81 95 TYR B N 1
ATOM 3640 C CA . TYR B 1 95 ? 0.449 -20.125 -0.483 1 97.81 95 TYR B CA 1
ATOM 3641 C C . TYR B 1 95 ? -0.794 -20.672 0.216 1 97.81 95 TYR B C 1
ATOM 3643 O O . TYR B 1 95 ? -1.253 -20.094 1.207 1 97.81 95 TYR B O 1
ATOM 3651 N N . GLY B 1 96 ? -1.307 -21.75 -0.303 1 98.25 96 GLY B N 1
ATOM 3652 C CA . GLY B 1 96 ? -2.398 -22.391 0.42 1 98.25 96 GLY B CA 1
ATOM 3653 C C . GLY B 1 96 ? -2.023 -22.797 1.834 1 98.25 96 GLY B C 1
ATOM 3654 O O . GLY B 1 96 ? -2.787 -22.562 2.773 1 98.25 96 GLY B O 1
ATOM 3655 N N . LYS B 1 97 ? -0.871 -23.422 1.976 1 97.94 97 LYS B N 1
ATOM 3656 C CA . LYS B 1 97 ? -0.363 -23.797 3.293 1 97.94 97 LYS B CA 1
ATOM 3657 C C . LYS B 1 97 ? -0.199 -22.578 4.188 1 97.94 97 LYS B C 1
ATOM 3659 O O . LYS B 1 97 ? -0.561 -22.609 5.367 1 97.94 97 LYS B O 1
ATOM 3664 N N . GLY B 1 98 ? 0.367 -21.547 3.619 1 96.81 98 GLY B N 1
ATOM 3665 C CA . GLY B 1 98 ? 0.64 -20.312 4.344 1 96.81 98 GLY B CA 1
ATOM 3666 C C . GLY B 1 98 ? -0.604 -19.688 4.949 1 96.81 98 GLY B C 1
ATOM 3667 O O . GLY B 1 98 ? -0.561 -19.156 6.062 1 96.81 98 GLY B O 1
ATOM 3668 N N . PHE B 1 99 ? -1.722 -19.719 4.215 1 98.31 99 PHE B N 1
ATOM 3669 C CA . PHE B 1 99 ? -2.955 -19.141 4.734 1 98.31 99 PHE B CA 1
ATOM 3670 C C . PHE B 1 99 ? -3.367 -19.828 6.031 1 98.31 99 PHE B C 1
ATOM 3672 O O . PHE B 1 99 ? -3.9 -19.188 6.938 1 98.31 99 PHE B O 1
ATOM 3679 N N . GLY B 1 100 ? -3.123 -21.109 6.145 1 97 100 GLY B N 1
ATOM 3680 C CA . GLY B 1 100 ? -3.432 -21.844 7.363 1 97 100 GLY B CA 1
ATOM 3681 C C . GLY B 1 100 ? -2.752 -21.266 8.594 1 97 100 GLY B C 1
ATOM 3682 O O . GLY B 1 100 ? -3.35 -21.219 9.672 1 97 100 GLY B O 1
ATOM 3683 N N . TYR B 1 101 ? -1.566 -20.766 8.383 1 92.56 101 TYR B N 1
ATOM 3684 C CA . TYR B 1 101 ? -0.832 -20.156 9.484 1 92.56 101 TYR B CA 1
ATOM 3685 C C . TYR B 1 101 ? -1.516 -18.891 9.969 1 92.56 101 TYR B C 1
ATOM 3687 O O . TYR B 1 101 ? -1.604 -18.641 11.172 1 92.56 101 TYR B O 1
ATOM 3695 N N . TRP B 1 102 ? -2.105 -18 9.062 1 92.88 102 TRP B N 1
ATOM 3696 C CA . TRP B 1 102 ? -2.861 -16.812 9.43 1 92.88 102 TRP B CA 1
ATOM 3697 C C . TRP B 1 102 ? -4.164 -17.188 10.133 1 92.88 102 TRP B C 1
ATOM 3699 O O . TRP B 1 102 ? -4.539 -16.578 11.133 1 92.88 102 TRP B O 1
ATOM 3709 N N . ALA B 1 103 ? -4.762 -18.203 9.547 1 97.25 103 ALA B N 1
ATOM 3710 C CA . ALA B 1 103 ? -6.051 -18.625 10.094 1 97.25 103 ALA B CA 1
ATOM 3711 C C . ALA B 1 103 ? -5.91 -19.078 11.547 1 97.25 103 ALA B C 1
ATOM 3713 O O . ALA B 1 103 ? -6.785 -18.797 12.367 1 97.25 103 ALA B O 1
ATOM 3714 N N . LYS B 1 104 ? -4.828 -19.688 11.859 1 96.38 104 LYS B N 1
ATOM 3715 C CA . LYS B 1 104 ? -4.594 -20.234 13.195 1 96.38 104 LYS B CA 1
ATOM 3716 C C . LYS B 1 104 ? -4.469 -19.125 14.234 1 96.38 104 LYS B C 1
ATOM 3718 O O . LYS B 1 104 ? -4.719 -19.344 15.422 1 96.38 104 LYS B O 1
ATOM 3723 N N . ARG B 1 105 ? -4.133 -17.938 13.844 1 95.56 105 ARG B N 1
ATOM 3724 C CA . ARG B 1 105 ? -4.02 -16.781 14.734 1 95.56 105 ARG B CA 1
ATOM 3725 C C . ARG B 1 105 ? -5.383 -16.406 15.312 1 95.56 105 ARG B C 1
ATOM 3727 O O . ARG B 1 105 ? -5.461 -15.836 16.391 1 95.56 105 ARG B O 1
ATOM 3734 N N . TYR B 1 106 ? -6.402 -16.797 14.57 1 97.19 106 TYR B N 1
ATOM 3735 C CA . TYR B 1 106 ? -7.719 -16.281 14.922 1 97.19 106 TYR B CA 1
ATOM 3736 C C . TYR B 1 106 ? -8.617 -17.391 15.461 1 97.19 106 TYR B C 1
ATOM 3738 O O . TYR B 1 106 ? -9.586 -17.109 16.172 1 97.19 106 TYR B O 1
ATOM 3746 N N . SER B 1 107 ? -8.305 -18.641 15.109 1 97.81 107 SER B N 1
ATOM 3747 C CA . SER B 1 107 ? -9.016 -19.781 15.648 1 97.81 107 SER B CA 1
ATOM 3748 C C . SER B 1 107 ? -8.07 -20.953 15.914 1 97.81 107 SER B C 1
ATOM 3750 O O . SER B 1 107 ? -7.305 -21.344 15.039 1 97.81 107 SER B O 1
ATOM 3752 N N . PRO B 1 108 ? -8.195 -21.562 17.141 1 96.75 108 PRO B N 1
ATOM 3753 C CA . PRO B 1 108 ? -7.359 -22.734 17.422 1 96.75 108 PRO B CA 1
ATOM 3754 C C . PRO B 1 108 ? -7.875 -24 16.75 1 96.75 108 PRO B C 1
ATOM 3756 O O . PRO B 1 108 ? -7.207 -25.047 16.797 1 96.75 108 PRO B O 1
ATOM 3759 N N . HIS B 1 109 ? -9.055 -23.969 16.141 1 98.25 109 HIS B N 1
ATOM 3760 C CA . HIS B 1 109 ? -9.68 -25.141 15.531 1 98.25 109 HIS B CA 1
ATOM 3761 C C . HIS B 1 109 ? -9.414 -25.188 14.031 1 98.25 109 HIS B C 1
ATOM 3763 O O . HIS B 1 109 ? -10.289 -24.844 13.234 1 98.25 109 HIS B O 1
ATOM 3769 N N . LEU B 1 110 ? -8.258 -25.672 13.688 1 98.38 110 LEU B N 1
ATOM 3770 C CA . LEU B 1 110 ? -7.852 -25.734 12.289 1 98.38 110 LEU B CA 1
ATOM 3771 C C . LEU B 1 110 ? -7.746 -27.172 11.82 1 98.38 110 LEU B C 1
ATOM 3773 O O . LEU B 1 110 ? -7.078 -27.984 12.453 1 98.38 110 LEU B O 1
ATOM 3777 N N . LEU B 1 111 ? -8.438 -27.531 10.805 1 98.69 111 LEU B N 1
ATOM 3778 C CA . LEU B 1 111 ? -8.297 -28.75 10.023 1 98.69 111 LEU B CA 1
ATOM 3779 C C . LEU B 1 111 ? -7.648 -28.469 8.672 1 98.69 111 LEU B C 1
ATOM 3781 O O . LEU B 1 111 ? -7.672 -27.328 8.203 1 98.69 111 LEU B O 1
ATOM 3785 N N . GLU B 1 112 ? -7.047 -29.5 8.109 1 98.69 112 GLU B N 1
ATOM 3786 C CA . GLU B 1 112 ? -6.348 -29.25 6.848 1 98.69 112 GLU B CA 1
ATOM 3787 C C . GLU B 1 112 ? -6.422 -30.469 5.934 1 98.69 112 GLU B C 1
ATOM 3789 O O . GLU B 1 112 ? -6.32 -31.609 6.395 1 98.69 112 GLU B O 1
ATOM 3794 N N . ILE B 1 113 ? -6.75 -30.297 4.727 1 98.88 113 ILE B N 1
ATOM 3795 C CA . ILE B 1 113 ? -6.438 -31.219 3.646 1 98.88 113 ILE B CA 1
ATOM 3796 C C . ILE B 1 113 ? -5.191 -30.75 2.902 1 98.88 113 ILE B C 1
ATOM 3798 O O . ILE B 1 113 ? -5.184 -29.656 2.322 1 98.88 113 ILE B O 1
ATOM 3802 N N . GLU B 1 114 ? -4.152 -31.438 3.008 1 98.62 114 GLU B N 1
ATOM 3803 C CA . GLU B 1 114 ? -2.916 -31.109 2.301 1 98.62 114 GLU B CA 1
ATOM 3804 C C . GLU B 1 114 ? -2.568 -32.188 1.273 1 98.62 114 GLU B C 1
ATOM 3806 O O . GLU B 1 114 ? -2.697 -33.375 1.548 1 98.62 114 GLU B O 1
ATOM 3811 N N . VAL B 1 115 ? -2.24 -31.844 0.054 1 98.62 115 VAL B N 1
ATOM 3812 C CA . VAL B 1 115 ? -1.827 -32.75 -1.011 1 98.62 115 VAL B CA 1
ATOM 3813 C C . VAL B 1 115 ? -0.41 -32.406 -1.463 1 98.62 115 VAL B C 1
ATOM 3815 O O . VAL B 1 115 ? 0.115 -31.344 -1.129 1 98.62 115 VAL B O 1
ATOM 3818 N N . PRO B 1 116 ? 0.261 -33.375 -2.146 1 98.44 116 PRO B N 1
ATOM 3819 C CA . PRO B 1 116 ? 1.554 -33 -2.725 1 98.44 116 PRO B CA 1
ATOM 3820 C C . PRO B 1 116 ? 1.462 -31.766 -3.619 1 98.44 116 PRO B C 1
ATOM 3822 O O . PRO B 1 116 ? 0.473 -31.594 -4.336 1 98.44 116 PRO B O 1
ATOM 3825 N N . TYR B 1 117 ? 2.445 -30.906 -3.629 1 98.44 117 TYR B N 1
ATOM 3826 C CA . TYR B 1 117 ? 2.357 -29.578 -4.223 1 98.44 117 TYR B CA 1
ATOM 3827 C C . TYR B 1 117 ? 2.389 -29.656 -5.742 1 98.44 117 TYR B C 1
ATOM 3829 O O . TYR B 1 117 ? 2.225 -28.641 -6.426 1 98.44 117 TYR B O 1
ATOM 3837 N N . ASN B 1 118 ? 2.541 -30.828 -6.332 1 98.5 118 ASN B N 1
ATOM 3838 C CA . ASN B 1 118 ? 2.346 -30.984 -7.77 1 98.5 118 ASN B CA 1
ATOM 3839 C C . ASN B 1 118 ? 0.933 -31.453 -8.094 1 98.5 118 ASN B C 1
ATOM 3841 O O . ASN B 1 118 ? 0.604 -31.688 -9.258 1 98.5 118 ASN B O 1
ATOM 3845 N N . GLU B 1 119 ? 0.101 -31.641 -7.086 1 98.56 119 GLU B N 1
ATOM 3846 C CA . GLU B 1 119 ? -1.28 -32.094 -7.23 1 98.56 119 GLU B CA 1
ATOM 3847 C C . GLU B 1 119 ? -2.264 -30.984 -6.867 1 98.56 119 GLU B C 1
ATOM 3849 O O . GLU B 1 119 ? -1.854 -29.891 -6.465 1 98.56 119 GLU B O 1
ATOM 3854 N N . ALA B 1 120 ? -3.576 -31.188 -7.113 1 98.62 120 ALA B N 1
ATOM 3855 C CA . ALA B 1 120 ? -4.668 -30.281 -6.762 1 98.62 120 ALA B CA 1
ATOM 3856 C C . ALA B 1 120 ? -5.59 -30.922 -5.723 1 98.62 120 ALA B C 1
ATOM 3858 O O . ALA B 1 120 ? -5.574 -32.125 -5.527 1 98.62 120 ALA B O 1
ATOM 3859 N N . ILE B 1 121 ? -6.359 -30.109 -5.051 1 98.88 121 ILE B N 1
ATOM 3860 C CA . ILE B 1 121 ? -7.336 -30.578 -4.078 1 98.88 121 ILE B CA 1
ATOM 3861 C C . ILE B 1 121 ? -8.43 -31.359 -4.785 1 98.88 121 ILE B C 1
ATOM 3863 O O . ILE B 1 121 ? -9.008 -30.891 -5.77 1 98.88 121 ILE B O 1
ATOM 3867 N N . ASP B 1 122 ? -8.68 -32.531 -4.305 1 98.69 122 ASP B N 1
ATOM 3868 C CA . ASP B 1 122 ? -9.789 -33.344 -4.805 1 98.69 122 ASP B CA 1
ATOM 3869 C C . ASP B 1 122 ? -11.109 -32.906 -4.172 1 98.69 122 ASP B C 1
ATOM 3871 O O . ASP B 1 122 ? -11.289 -33.031 -2.957 1 98.69 122 ASP B O 1
ATOM 3875 N N . PRO B 1 123 ? -12.07 -32.469 -4.984 1 98.81 123 PRO B N 1
ATOM 3876 C CA . PRO B 1 123 ? -13.359 -32.062 -4.414 1 98.81 123 PRO B CA 1
ATOM 3877 C C . PRO B 1 123 ? -14 -33.156 -3.574 1 98.81 123 PRO B C 1
ATOM 3879 O O . PRO B 1 123 ? -14.68 -32.875 -2.586 1 98.81 123 PRO B O 1
ATOM 3882 N N . GLN B 1 124 ? -13.766 -34.406 -3.959 1 98.69 124 GLN B N 1
ATOM 3883 C CA . GLN B 1 124 ? -14.336 -35.5 -3.184 1 98.69 124 GLN B CA 1
ATOM 3884 C C . GLN B 1 124 ? -13.75 -35.531 -1.774 1 98.69 124 GLN B C 1
ATOM 3886 O O . GLN B 1 124 ? -14.461 -35.812 -0.811 1 98.69 124 GLN B O 1
ATOM 3891 N N . ALA B 1 125 ? -12.484 -35.281 -1.657 1 98.88 125 ALA B N 1
ATOM 3892 C CA . ALA B 1 125 ? -11.859 -35.219 -0.337 1 98.88 125 ALA B CA 1
ATOM 3893 C C . ALA B 1 125 ? -12.477 -34.125 0.51 1 98.88 125 ALA B C 1
ATOM 3895 O O . ALA B 1 125 ? -12.641 -34.281 1.723 1 98.88 125 ALA B O 1
ATOM 3896 N N . VAL B 1 126 ? -12.812 -33 -0.093 1 98.94 126 VAL B N 1
ATOM 3897 C CA . VAL B 1 126 ? -13.461 -31.906 0.59 1 98.94 126 VAL B CA 1
ATOM 3898 C C . VAL B 1 126 ? -14.852 -32.312 1.062 1 98.94 126 VAL B C 1
ATOM 3900 O O . VAL B 1 126 ? -15.219 -32.094 2.213 1 98.94 126 VAL B O 1
ATOM 3903 N N . ALA B 1 127 ? -15.594 -32.969 0.154 1 98.88 127 ALA B N 1
ATOM 3904 C CA . ALA B 1 127 ? -16.938 -33.438 0.503 1 98.88 127 ALA B CA 1
ATOM 3905 C C . ALA B 1 127 ? -16.875 -34.375 1.711 1 98.88 127 ALA B C 1
ATOM 3907 O O . ALA B 1 127 ? -17.688 -34.25 2.629 1 98.88 127 ALA B O 1
ATOM 3908 N N . ASP B 1 128 ? -15.945 -35.312 1.66 1 98.88 128 ASP B N 1
ATOM 3909 C CA . ASP B 1 128 ? -15.797 -36.281 2.742 1 98.88 128 ASP B CA 1
ATOM 3910 C C . ASP B 1 128 ? -15.453 -35.594 4.059 1 98.88 128 ASP B C 1
ATOM 3912 O O . ASP B 1 128 ? -15.992 -35.938 5.109 1 98.88 128 ASP B O 1
ATOM 3916 N N . MET B 1 129 ? -14.578 -34.625 3.994 1 98.88 129 MET B N 1
ATOM 3917 C CA . MET B 1 129 ? -14.172 -33.875 5.184 1 98.88 129 MET B CA 1
ATOM 3918 C C . MET B 1 129 ? -15.352 -33.094 5.766 1 98.88 129 MET B C 1
ATOM 3920 O O . MET B 1 129 ? -15.555 -33.094 6.98 1 98.88 129 MET B O 1
ATOM 3924 N N . LEU B 1 130 ? -16.109 -32.438 4.914 1 98.88 130 LEU B N 1
ATOM 3925 C CA . LEU B 1 130 ? -17.25 -31.656 5.359 1 98.88 130 LEU B CA 1
ATOM 3926 C C . LEU B 1 130 ? -18.312 -32.562 5.988 1 98.88 130 LEU B C 1
ATOM 3928 O O . LEU B 1 130 ? -18.969 -32.156 6.957 1 98.88 130 LEU B O 1
ATOM 3932 N N . LYS B 1 131 ? -18.5 -33.688 5.438 1 98.69 131 LYS B N 1
ATOM 3933 C CA . LYS B 1 131 ? -19.438 -34.656 5.996 1 98.69 131 LYS B CA 1
ATOM 3934 C C . LYS B 1 131 ? -18.984 -35.156 7.371 1 98.69 131 LYS B C 1
ATOM 3936 O O . LYS B 1 131 ? -19.781 -35.25 8.297 1 98.69 131 LYS B O 1
ATOM 3941 N N . ALA B 1 132 ? -17.734 -35.438 7.496 1 98.75 132 ALA B N 1
ATOM 3942 C CA . ALA B 1 132 ? -17.156 -35.938 8.727 1 98.75 132 ALA B CA 1
ATOM 3943 C C . ALA B 1 132 ? -17.094 -34.875 9.812 1 98.75 132 ALA B C 1
ATOM 3945 O O . ALA B 1 132 ? -17.109 -35.188 11 1 98.75 132 ALA B O 1
ATOM 3946 N N . HIS B 1 133 ? -17.062 -33.625 9.391 1 98.81 133 HIS B N 1
ATOM 3947 C CA . HIS B 1 133 ? -16.922 -32.5 10.312 1 98.81 133 HIS B CA 1
ATOM 3948 C C . HIS B 1 133 ? -18 -31.438 10.047 1 98.81 133 HIS B C 1
ATOM 3950 O O . HIS B 1 133 ? -17.688 -30.359 9.555 1 98.81 133 HIS B O 1
ATOM 3956 N N . PRO B 1 134 ? -19.156 -31.703 10.516 1 98.62 134 PRO B N 1
ATOM 3957 C CA . PRO B 1 134 ? -20.25 -30.766 10.258 1 98.62 134 PRO B CA 1
ATOM 3958 C C . PRO B 1 134 ? -20.047 -29.422 10.953 1 98.62 134 PRO B C 1
ATOM 3960 O O . PRO B 1 134 ? -20.734 -28.438 10.617 1 98.62 134 PRO B O 1
ATOM 3963 N N . GLU B 1 135 ? -19.062 -29.328 11.867 1 98.62 135 GLU B N 1
ATOM 3964 C CA . GLU B 1 135 ? -18.828 -28.109 12.648 1 98.62 135 GLU B CA 1
ATOM 3965 C C . GLU B 1 135 ? -17.969 -27.125 11.867 1 98.62 135 GLU B C 1
ATOM 3967 O O . GLU B 1 135 ? -17.781 -25.984 12.305 1 98.62 135 GLU B O 1
ATOM 3972 N N . ILE B 1 136 ? -17.453 -27.5 10.711 1 98.88 136 ILE B N 1
ATOM 3973 C CA . ILE B 1 136 ? -16.656 -26.594 9.898 1 98.88 136 ILE B CA 1
ATOM 3974 C C . ILE B 1 136 ? -17.5 -25.391 9.492 1 98.88 136 ILE B C 1
ATOM 3976 O O . ILE B 1 136 ? -18.594 -25.547 8.938 1 98.88 136 ILE B O 1
ATOM 3980 N N . THR B 1 137 ? -16.984 -24.172 9.734 1 98.94 137 THR B N 1
ATOM 3981 C CA . THR B 1 137 ? -17.766 -22.969 9.438 1 98.94 137 THR B CA 1
ATOM 3982 C C . THR B 1 137 ? -17.047 -22.109 8.414 1 98.94 137 THR B C 1
ATOM 3984 O O . THR B 1 137 ? -17.656 -21.219 7.812 1 98.94 137 THR B O 1
ATOM 3987 N N . VAL B 1 138 ? -15.742 -22.234 8.219 1 98.94 138 VAL B N 1
ATOM 3988 C CA . VAL B 1 138 ? -14.953 -21.484 7.254 1 98.94 138 VAL B CA 1
ATOM 3989 C C . VAL B 1 138 ? -14.039 -22.422 6.48 1 98.94 138 VAL B C 1
ATOM 3991 O O . VAL B 1 138 ? -13.445 -23.344 7.062 1 98.94 138 VAL B O 1
ATOM 3994 N N . VAL B 1 139 ? -13.945 -22.297 5.188 1 98.94 139 VAL B N 1
ATOM 3995 C CA . VAL B 1 139 ? -13.016 -23.016 4.32 1 98.94 139 VAL B CA 1
ATOM 3996 C C . VAL B 1 139 ? -12.164 -22.016 3.541 1 98.94 139 VAL B C 1
ATOM 3998 O O . VAL B 1 139 ? -12.656 -20.969 3.109 1 98.94 139 VAL B O 1
ATOM 4001 N N . SER B 1 140 ? -10.906 -22.234 3.434 1 98.94 140 SER B N 1
ATOM 4002 C CA . SER B 1 140 ? -10.016 -21.406 2.633 1 98.94 140 SER B CA 1
ATOM 4003 C C . SER B 1 140 ? -9.32 -22.219 1.547 1 98.94 140 SER B C 1
ATOM 4005 O O . SER B 1 140 ? -8.984 -23.391 1.759 1 98.94 140 SER B O 1
ATOM 4007 N N . VAL B 1 141 ? -9.117 -21.641 0.351 1 98.94 141 VAL B N 1
ATOM 4008 C CA . VAL B 1 141 ? -8.469 -22.328 -0.762 1 98.94 141 VAL B CA 1
ATOM 4009 C C . VAL B 1 141 ? -7.75 -21.312 -1.65 1 98.94 141 VAL B C 1
ATOM 4011 O O . VAL B 1 141 ? -8.234 -20.188 -1.842 1 98.94 141 VAL B O 1
ATOM 4014 N N . CYS B 1 142 ? -6.59 -21.625 -2.074 1 98.88 142 CYS B N 1
ATOM 4015 C CA . CYS B 1 142 ? -5.883 -20.891 -3.119 1 98.88 142 CYS B CA 1
ATOM 4016 C C . CYS B 1 142 ? -6.223 -21.438 -4.5 1 98.88 142 CYS B C 1
ATOM 4018 O O . CYS B 1 142 ? -6.035 -22.641 -4.758 1 98.88 142 CYS B O 1
ATOM 4020 N N . HIS B 1 143 ? -6.758 -20.594 -5.371 1 98.88 143 HIS B N 1
ATOM 4021 C CA . HIS B 1 143 ? -7.145 -21.062 -6.703 1 98.88 143 HIS B CA 1
ATOM 4022 C C . HIS B 1 143 ? -5.922 -21.484 -7.516 1 98.88 143 HIS B C 1
ATOM 4024 O O . HIS B 1 143 ? -5.848 -22.625 -7.988 1 98.88 143 HIS B O 1
ATOM 4030 N N . HIS B 1 144 ? -5.012 -20.594 -7.688 1 98.69 144 HIS B N 1
ATOM 4031 C CA . HIS B 1 144 ? -3.748 -20.844 -8.367 1 98.69 144 HIS B CA 1
ATOM 4032 C C . HIS B 1 144 ? -2.566 -20.656 -7.426 1 98.69 144 HIS B C 1
ATOM 4034 O O . HIS B 1 144 ? -2.275 -19.531 -7 1 98.69 144 HIS B O 1
ATOM 4040 N N . ASP B 1 145 ? -1.923 -21.719 -7.051 1 98.31 145 ASP B N 1
ATOM 4041 C CA . ASP B 1 145 ? -0.693 -21.625 -6.27 1 98.31 145 ASP B CA 1
ATOM 4042 C C . ASP B 1 145 ? 0.523 -21.453 -7.176 1 98.31 145 ASP B C 1
ATOM 4044 O O . ASP B 1 145 ? 1.13 -22.438 -7.602 1 98.31 145 ASP B O 1
ATOM 4048 N N . THR B 1 146 ? 0.99 -20.25 -7.34 1 97.12 146 THR B N 1
ATOM 4049 C CA . THR B 1 146 ? 1.977 -19.922 -8.359 1 97.12 146 THR B CA 1
ATOM 4050 C C . THR B 1 146 ? 3.297 -20.641 -8.094 1 97.12 146 THR B C 1
ATOM 4052 O O . THR B 1 146 ? 4.008 -21 -9.039 1 97.12 146 THR B O 1
ATOM 4055 N N . PRO B 1 147 ? 3.691 -20.891 -6.84 1 97.19 147 PRO B N 1
ATOM 4056 C CA . PRO B 1 147 ? 4.938 -21.641 -6.621 1 97.19 147 PRO B CA 1
ATOM 4057 C C . PRO B 1 147 ? 4.914 -23.031 -7.242 1 97.19 147 PRO B C 1
ATOM 4059 O O . PRO B 1 147 ? 5.969 -23.594 -7.535 1 97.19 147 PRO B O 1
ATOM 4062 N N . SER B 1 148 ? 3.717 -23.578 -7.449 1 97.12 148 SER B N 1
ATOM 4063 C CA . SER B 1 148 ? 3.582 -24.922 -7.988 1 97.12 148 SER B CA 1
ATOM 4064 C C . SER B 1 148 ? 3.074 -24.891 -9.43 1 97.12 148 SER B C 1
ATOM 4066 O O . SER B 1 148 ? 3.166 -25.891 -10.141 1 97.12 148 SER B O 1
ATOM 4068 N N . GLY B 1 149 ? 2.508 -23.688 -9.82 1 98.19 149 GLY B N 1
ATOM 4069 C CA . GLY B 1 149 ? 1.886 -23.609 -11.133 1 98.19 149 GLY B CA 1
ATOM 4070 C C . GLY B 1 149 ? 0.653 -24.484 -11.266 1 98.19 149 GLY B C 1
ATOM 4071 O O . GLY B 1 149 ? 0.334 -24.969 -12.352 1 98.19 149 GLY B O 1
ATOM 4072 N N . THR B 1 150 ? -0.016 -24.797 -10.156 1 98.56 150 THR B N 1
ATOM 4073 C CA . THR B 1 150 ? -1.182 -25.672 -10.172 1 98.56 150 THR B CA 1
ATOM 4074 C C . THR B 1 150 ? -2.447 -24.906 -9.828 1 98.56 150 THR B C 1
ATOM 4076 O O . THR B 1 150 ? -2.391 -23.891 -9.117 1 98.56 150 THR B O 1
ATOM 4079 N N . ILE B 1 151 ? -3.609 -25.328 -10.305 1 98.5 151 ILE B N 1
ATOM 4080 C CA . ILE B 1 151 ? -4.898 -24.703 -10.039 1 98.5 151 ILE B CA 1
ATOM 4081 C C . ILE B 1 151 ? -5.812 -25.688 -9.312 1 98.5 151 ILE B C 1
ATOM 4083 O O . ILE B 1 151 ? -5.777 -26.891 -9.57 1 98.5 151 ILE B O 1
ATOM 4087 N N . ASN B 1 152 ? -6.609 -25.203 -8.43 1 98.88 152 ASN B N 1
ATOM 4088 C CA . ASN B 1 152 ? -7.645 -25.969 -7.754 1 98.88 152 ASN B CA 1
ATOM 4089 C C . ASN B 1 152 ? -9.016 -25.75 -8.391 1 98.88 152 ASN B C 1
ATOM 4091 O O . ASN B 1 152 ? -9.297 -24.672 -8.898 1 98.88 152 ASN B O 1
ATOM 4095 N N . PRO B 1 153 ? -9.859 -26.766 -8.43 1 98.69 153 PRO B N 1
ATOM 4096 C CA . PRO B 1 153 ? -11.211 -26.625 -8.977 1 98.69 153 PRO B CA 1
ATOM 4097 C C . PRO B 1 153 ? -12.156 -25.891 -8.023 1 98.69 153 PRO B C 1
ATOM 4099 O O . PRO B 1 153 ? -13.086 -26.5 -7.48 1 98.69 153 PRO B O 1
ATOM 4102 N N . ILE B 1 154 ? -12.078 -24.547 -7.93 1 98.75 154 ILE B N 1
ATOM 4103 C CA . ILE B 1 154 ? -12.695 -23.766 -6.859 1 98.75 154 ILE B CA 1
ATOM 4104 C C . ILE B 1 154 ? -14.203 -23.672 -7.098 1 98.75 154 ILE B C 1
ATOM 4106 O O . ILE B 1 154 ? -14.969 -23.453 -6.16 1 98.75 154 ILE B O 1
ATOM 4110 N N . ASP B 1 155 ? -14.688 -23.797 -8.383 1 98.81 155 ASP B N 1
ATOM 4111 C CA . ASP B 1 155 ? -16.125 -23.812 -8.602 1 98.81 155 ASP B CA 1
ATOM 4112 C C . ASP B 1 155 ? -16.766 -25.047 -7.938 1 98.81 155 ASP B C 1
ATOM 4114 O O . ASP B 1 155 ? -17.797 -24.922 -7.266 1 98.81 155 ASP B O 1
ATOM 4118 N N . ALA B 1 156 ? -16.125 -26.219 -8.141 1 98.81 156 ALA B N 1
ATOM 4119 C CA . ALA B 1 156 ? -16.625 -27.453 -7.531 1 98.81 156 ALA B CA 1
ATOM 4120 C C . ALA B 1 156 ? -16.516 -27.391 -6.008 1 98.81 156 ALA B C 1
ATOM 4122 O O . ALA B 1 156 ? -17.438 -27.781 -5.297 1 98.81 156 ALA B O 1
ATOM 4123 N N . ILE B 1 157 ? -15.398 -26.906 -5.504 1 98.94 157 ILE B N 1
ATOM 4124 C CA . ILE B 1 157 ? -15.164 -26.797 -4.07 1 98.94 157 ILE B CA 1
ATOM 4125 C C . ILE B 1 157 ? -16.172 -25.828 -3.461 1 98.94 157 ILE B C 1
ATOM 4127 O O . ILE B 1 157 ? -16.766 -26.109 -2.418 1 98.94 157 ILE B O 1
ATOM 4131 N N . GLY B 1 158 ? -16.344 -24.672 -4.141 1 98.88 158 GLY B N 1
ATOM 4132 C CA . GLY B 1 158 ? -17.297 -23.672 -3.648 1 98.88 158 GLY B CA 1
ATOM 4133 C C . GLY B 1 158 ? -18.719 -24.188 -3.551 1 98.88 158 GLY B C 1
ATOM 4134 O O . GLY B 1 158 ? -19.438 -23.844 -2.617 1 98.88 158 GLY B O 1
ATOM 4135 N N . ALA B 1 159 ? -19.141 -25 -4.523 1 98.88 159 ALA B N 1
ATOM 4136 C CA . ALA B 1 159 ? -20.469 -25.609 -4.488 1 98.88 159 ALA B CA 1
ATOM 4137 C C . ALA B 1 159 ? -20.625 -26.484 -3.252 1 98.88 159 ALA B C 1
ATOM 4139 O O . ALA B 1 159 ? -21.672 -26.453 -2.596 1 98.88 159 ALA B O 1
ATOM 4140 N N . LEU B 1 160 ? -19.609 -27.297 -2.924 1 98.94 160 LEU B N 1
ATOM 4141 C CA . LEU B 1 160 ? -19.641 -28.188 -1.764 1 98.94 160 LEU B CA 1
ATOM 4142 C C . LEU B 1 160 ? -19.688 -27.375 -0.468 1 98.94 160 LEU B C 1
ATOM 4144 O O . LEU B 1 160 ? -20.469 -27.703 0.435 1 98.94 160 LEU B O 1
ATOM 4148 N N . VAL B 1 161 ? -18.875 -26.312 -0.38 1 98.94 161 VAL B N 1
ATOM 4149 C CA . VAL B 1 161 ? -18.781 -25.484 0.814 1 98.94 161 VAL B CA 1
ATOM 4150 C C . VAL B 1 161 ? -20.094 -24.75 1.044 1 98.94 161 VAL B C 1
ATOM 4152 O O . VAL B 1 161 ? -20.578 -24.672 2.176 1 98.94 161 VAL B O 1
ATOM 4155 N N . SER B 1 162 ? -20.641 -24.219 -0.065 1 98.81 162 SER B N 1
ATOM 4156 C CA . SER B 1 162 ? -21.922 -23.531 0.005 1 98.81 162 SER B CA 1
ATOM 4157 C C . SER B 1 162 ? -23.031 -24.469 0.489 1 98.81 162 SER B C 1
ATOM 4159 O O . SER B 1 162 ? -23.844 -24.109 1.341 1 98.81 162 SER B O 1
ATOM 4161 N N . ALA B 1 163 ? -23.078 -25.656 -0.046 1 98.69 163 ALA B N 1
ATOM 4162 C CA . ALA B 1 163 ? -24.078 -26.641 0.358 1 98.69 163 ALA B CA 1
ATOM 4163 C C . ALA B 1 163 ? -23.938 -26.984 1.838 1 98.69 163 ALA B C 1
ATOM 4165 O O . ALA B 1 163 ? -24.938 -27.25 2.518 1 98.69 163 ALA B O 1
ATOM 4166 N N . HIS B 1 164 ? -22.766 -27.016 2.363 1 98.75 164 HIS B N 1
ATOM 4167 C CA . HIS B 1 164 ? -22.469 -27.297 3.764 1 98.75 164 HIS B CA 1
ATOM 4168 C C . HIS B 1 164 ? -22.859 -26.125 4.656 1 98.75 164 HIS B C 1
ATOM 4170 O O . HIS B 1 164 ? -23.062 -26.312 5.863 1 98.75 164 HIS B O 1
ATOM 4176 N N . GLY B 1 165 ? -22.953 -24.922 4.059 1 98.75 165 GLY B N 1
ATOM 4177 C CA . GLY B 1 165 ? -23.312 -23.734 4.797 1 98.75 165 GLY B CA 1
ATOM 4178 C C . GLY B 1 165 ? -22.109 -22.984 5.355 1 98.75 165 GLY B C 1
ATOM 4179 O O . GLY B 1 165 ? -22.266 -22.016 6.09 1 98.75 165 GLY B O 1
ATOM 4180 N N . ALA B 1 166 ? -20.875 -23.406 5.062 1 98.94 166 ALA B N 1
ATOM 4181 C CA . ALA B 1 166 ? -19.656 -22.75 5.531 1 98.94 166 ALA B CA 1
ATOM 4182 C C . ALA B 1 166 ? -19.312 -21.547 4.664 1 98.94 166 ALA B C 1
ATOM 4184 O O . ALA B 1 166 ? -19.828 -21.406 3.551 1 98.94 166 ALA B O 1
ATOM 4185 N N . TYR B 1 167 ? -18.547 -20.625 5.176 1 98.94 167 TYR B N 1
ATOM 4186 C CA . TYR B 1 167 ? -18 -19.5 4.422 1 98.94 167 TYR B CA 1
ATOM 4187 C C . TYR B 1 167 ? -16.766 -19.9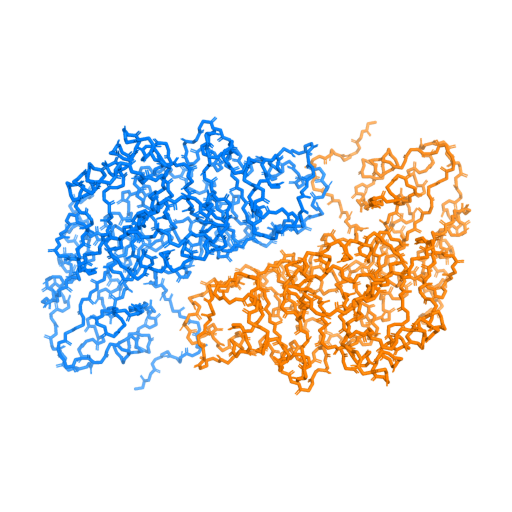22 3.627 1 98.94 167 TYR B C 1
ATOM 4189 O O . TYR B 1 167 ? -15.969 -20.75 4.094 1 98.94 167 TYR B O 1
ATOM 4197 N N . LEU B 1 168 ? -16.594 -19.391 2.459 1 98.94 168 LEU B N 1
ATOM 4198 C CA . LEU B 1 168 ? -15.453 -19.734 1.61 1 98.94 168 LEU B CA 1
ATOM 4199 C C . LEU B 1 168 ? -14.578 -18.516 1.35 1 98.94 168 LEU B C 1
ATOM 4201 O O . LEU B 1 168 ? -15.07 -17.484 0.859 1 98.94 168 LEU B O 1
ATOM 4205 N N . ILE B 1 169 ? -13.312 -18.547 1.721 1 98.94 169 ILE B N 1
ATOM 4206 C CA . ILE B 1 169 ? -12.297 -17.562 1.359 1 98.94 169 ILE B CA 1
ATOM 4207 C C . ILE B 1 169 ? -11.461 -18.094 0.197 1 98.94 169 ILE B C 1
ATOM 4209 O O . ILE B 1 169 ? -10.883 -19.188 0.284 1 98.94 169 ILE B O 1
ATOM 4213 N N . VAL B 1 170 ? -11.367 -17.328 -0.897 1 98.94 170 VAL B N 1
ATOM 4214 C CA . VAL B 1 170 ? -10.641 -17.766 -2.088 1 98.94 170 VAL B CA 1
ATOM 4215 C C . VAL B 1 170 ? -9.5 -16.797 -2.377 1 98.94 170 VAL B C 1
ATOM 4217 O O . VAL B 1 170 ? -9.727 -15.586 -2.496 1 98.94 170 VAL B O 1
ATOM 4220 N N . ASP B 1 171 ? -8.297 -17.297 -2.418 1 98.94 171 ASP B N 1
ATOM 4221 C CA . ASP B 1 171 ? -7.148 -16.578 -2.955 1 98.94 171 ASP B CA 1
ATOM 4222 C C . ASP B 1 171 ? -7.062 -16.734 -4.473 1 98.94 171 ASP B C 1
ATOM 4224 O O . ASP B 1 171 ? -6.676 -17.797 -4.973 1 98.94 171 ASP B O 1
ATOM 4228 N N . ALA B 1 172 ? -7.41 -15.703 -5.164 1 98.88 172 ALA B N 1
ATOM 4229 C CA . ALA B 1 172 ? -7.402 -15.703 -6.621 1 98.88 172 ALA B CA 1
ATOM 4230 C C . ALA B 1 172 ? -6.426 -14.664 -7.168 1 98.88 172 ALA B C 1
ATOM 4232 O O . ALA B 1 172 ? -6.621 -14.141 -8.266 1 98.88 172 ALA B O 1
ATOM 4233 N N . VAL B 1 173 ? -5.383 -14.367 -6.484 1 98.56 173 VAL B N 1
ATOM 4234 C CA . VAL B 1 173 ? -4.441 -13.289 -6.758 1 98.56 173 VAL B CA 1
ATOM 4235 C C . VAL B 1 173 ? -3.805 -13.5 -8.133 1 98.56 173 VAL B C 1
ATOM 4237 O O . VAL B 1 173 ? -3.672 -12.555 -8.914 1 98.56 173 VAL B O 1
ATOM 4240 N N . SER B 1 174 ? -3.455 -14.711 -8.461 1 98.12 174 SER B N 1
ATOM 4241 C CA . SER B 1 174 ? -2.691 -14.961 -9.688 1 98.12 174 SER B CA 1
ATOM 4242 C C . SER B 1 174 ? -3.555 -15.617 -10.758 1 98.12 174 SER B C 1
ATOM 4244 O O . SER B 1 174 ? -3.051 -16.016 -11.805 1 98.12 174 SER B O 1
ATOM 4246 N N . SER B 1 175 ? -4.867 -15.852 -10.492 1 98.44 175 SER B N 1
ATOM 4247 C CA . SER B 1 175 ? -5.754 -16.484 -11.469 1 98.44 175 SER B CA 1
ATOM 4248 C C . SER B 1 175 ? -6.688 -15.461 -12.109 1 98.44 175 SER B C 1
ATOM 4250 O O . SER B 1 175 ? -6.879 -15.477 -13.328 1 98.44 175 SER B O 1
ATOM 4252 N N . PHE B 1 176 ? -7.254 -14.547 -11.328 1 98.75 176 PHE B N 1
ATOM 4253 C CA . PHE B 1 176 ? -8.18 -13.547 -11.852 1 98.75 176 PHE B CA 1
ATOM 4254 C C . PHE B 1 176 ? -7.516 -12.711 -12.938 1 98.75 176 PHE B C 1
ATOM 4256 O O . PHE B 1 176 ? -6.375 -12.273 -12.781 1 98.75 176 PHE B O 1
ATOM 4263 N N . GLY B 1 177 ? -8.227 -12.477 -13.977 1 98.62 177 GLY B N 1
ATOM 4264 C CA . GLY B 1 177 ? -7.742 -11.68 -15.102 1 98.62 177 GLY B CA 1
ATOM 4265 C C . GLY B 1 177 ? -7.043 -12.516 -16.156 1 98.62 177 GLY B C 1
ATOM 4266 O O . GLY B 1 177 ? -6.914 -12.078 -17.312 1 98.62 177 GLY B O 1
ATOM 4267 N N . GLY B 1 178 ? -6.5 -13.75 -15.75 1 98.62 178 GLY B N 1
ATOM 4268 C CA . GLY B 1 178 ? -5.75 -14.57 -16.688 1 98.62 178 GLY B CA 1
ATOM 4269 C C . GLY B 1 178 ? -6.469 -15.852 -17.062 1 98.62 178 GLY B C 1
ATOM 4270 O O . GLY B 1 178 ? -6.016 -16.594 -17.938 1 98.62 178 GLY B O 1
ATOM 4271 N N . MET B 1 179 ? -7.562 -16.172 -16.359 1 98.62 179 MET B N 1
ATOM 4272 C CA . MET B 1 179 ? -8.422 -17.328 -16.641 1 98.62 179 MET B CA 1
ATOM 4273 C C . MET B 1 179 ? -9.844 -17.062 -16.141 1 98.62 179 MET B C 1
ATOM 4275 O O . MET B 1 179 ? -10.102 -16.078 -15.469 1 98.62 179 MET B O 1
ATOM 4279 N N . LYS B 1 180 ? -10.758 -17.922 -16.609 1 98.38 180 LYS B N 1
ATOM 4280 C CA . LYS B 1 180 ? -12.148 -17.75 -16.188 1 98.38 180 LYS B CA 1
ATOM 4281 C C . LYS B 1 180 ? -12.312 -18.062 -14.703 1 98.38 180 LYS B C 1
ATOM 4283 O O . LYS B 1 180 ? -12.312 -19.234 -14.305 1 98.38 180 LYS B O 1
ATOM 4288 N N . THR B 1 181 ? -12.492 -17.078 -13.859 1 98.69 181 THR B N 1
ATOM 4289 C CA . THR B 1 181 ? -12.82 -17.219 -12.445 1 98.69 181 THR B CA 1
ATOM 4290 C C . THR B 1 181 ? -13.43 -15.922 -11.906 1 98.69 181 THR B C 1
ATOM 4292 O O . THR B 1 181 ? -12.969 -14.828 -12.234 1 98.69 181 THR B O 1
ATOM 4295 N N . HIS B 1 182 ? -14.508 -16.047 -11.203 1 98.75 182 HIS B N 1
ATOM 4296 C CA . HIS B 1 182 ? -15.203 -14.906 -10.609 1 98.75 182 HIS B CA 1
ATOM 4297 C C . HIS B 1 182 ? -15.789 -15.273 -9.25 1 98.75 182 HIS B C 1
ATOM 4299 O O . HIS B 1 182 ? -16.078 -16.438 -8.984 1 98.75 182 HIS B O 1
ATOM 4305 N N . PRO B 1 183 ? -15.922 -14.242 -8.367 1 98.81 183 PRO B N 1
ATOM 4306 C CA . PRO B 1 183 ? -16.344 -14.508 -6.992 1 98.81 183 PRO B CA 1
ATOM 4307 C C . PRO B 1 183 ? -17.672 -15.258 -6.918 1 98.81 183 PRO B C 1
ATOM 4309 O O . PRO B 1 183 ? -17.797 -16.219 -6.164 1 98.81 183 PRO B O 1
ATOM 4312 N N . GLU B 1 184 ? -18.641 -14.891 -7.688 1 98.5 184 GLU B N 1
ATOM 4313 C CA . GLU B 1 184 ? -19.969 -15.484 -7.562 1 98.5 184 GLU B CA 1
ATOM 4314 C C . GLU B 1 184 ? -20.031 -16.859 -8.242 1 98.5 184 GLU B C 1
ATOM 4316 O O . GLU B 1 184 ? -20.766 -17.734 -7.805 1 98.5 184 GLU B O 1
ATOM 4321 N N . ASP B 1 185 ? -19.188 -17.109 -9.312 1 98.25 185 ASP B N 1
ATOM 4322 C CA . ASP B 1 185 ? -19.109 -18.406 -9.961 1 98.25 185 ASP B CA 1
ATOM 4323 C C . ASP B 1 185 ? -18.656 -19.484 -8.969 1 98.25 185 ASP B C 1
ATOM 4325 O O . ASP B 1 185 ? -19.188 -20.594 -8.977 1 98.25 185 ASP B O 1
ATOM 4329 N N . CYS B 1 186 ? -17.734 -19.203 -8.109 1 98.69 186 CYS B N 1
ATOM 4330 C CA . CYS B 1 186 ? -17.203 -20.172 -7.16 1 98.69 186 CYS B CA 1
ATOM 4331 C C . CYS B 1 186 ? -17.859 -20.016 -5.789 1 98.69 186 CYS B C 1
ATOM 4333 O O . CYS B 1 186 ? -17.406 -20.625 -4.816 1 98.69 186 CYS B O 1
ATOM 4335 N N . LYS B 1 187 ? -18.844 -19.125 -5.676 1 98.75 187 LYS B N 1
ATOM 4336 C CA . LYS B 1 187 ? -19.609 -18.922 -4.453 1 98.75 187 LYS B CA 1
ATOM 4337 C C . LYS B 1 187 ? -18.703 -18.484 -3.301 1 98.75 187 LYS B C 1
ATOM 4339 O O . LYS B 1 187 ? -18.875 -18.953 -2.168 1 98.75 187 LYS B O 1
ATOM 4344 N N . ALA B 1 188 ? -17.719 -17.734 -3.611 1 98.94 188 ALA B N 1
ATOM 4345 C CA . ALA B 1 188 ? -16.812 -17.219 -2.578 1 98.94 188 ALA B CA 1
ATOM 4346 C C . ALA B 1 188 ? -17.531 -16.203 -1.682 1 98.94 188 ALA B C 1
ATOM 4348 O O . ALA B 1 188 ? -18.328 -15.398 -2.162 1 98.94 188 ALA B O 1
ATOM 4349 N N . ASP B 1 189 ? -17.297 -16.266 -0.393 1 98.94 189 ASP B N 1
ATOM 4350 C CA . ASP B 1 189 ? -17.75 -15.227 0.523 1 98.94 189 ASP B CA 1
ATOM 4351 C C . ASP B 1 189 ? -16.766 -14.07 0.58 1 98.94 189 ASP B C 1
ATOM 4353 O O . ASP B 1 189 ? -17.156 -12.906 0.715 1 98.94 189 ASP B O 1
ATOM 4357 N N . ILE B 1 190 ? -15.523 -14.406 0.562 1 98.94 190 ILE B N 1
ATOM 4358 C CA . ILE B 1 190 ? -14.461 -13.422 0.341 1 98.94 190 ILE B CA 1
ATOM 4359 C C . ILE B 1 190 ? -13.531 -13.914 -0.768 1 98.94 190 ILE B C 1
ATOM 4361 O O . ILE B 1 190 ? -12.953 -15 -0.667 1 98.94 190 ILE B O 1
ATOM 4365 N N . TYR B 1 191 ? -13.5 -13.203 -1.846 1 98.94 191 TYR B N 1
ATOM 4366 C CA . TYR B 1 191 ? -12.648 -13.43 -3.014 1 98.94 191 TYR B CA 1
ATOM 4367 C C . TYR B 1 191 ? -11.555 -12.375 -3.102 1 98.94 191 TYR B C 1
ATOM 4369 O O . TYR B 1 191 ? -11.836 -11.188 -3.293 1 98.94 191 TYR B O 1
ATOM 4377 N N . VAL B 1 192 ? -10.281 -12.781 -2.945 1 98.94 192 VAL B N 1
ATOM 4378 C CA . VAL B 1 192 ? -9.172 -11.828 -2.875 1 98.94 192 VAL B CA 1
ATOM 4379 C C . VAL B 1 192 ? -8.336 -11.914 -4.148 1 98.94 192 VAL B C 1
ATOM 4381 O O . VAL B 1 192 ? -7.926 -13.008 -4.559 1 98.94 192 VAL B O 1
ATOM 4384 N N . THR B 1 193 ? -8.086 -10.836 -4.758 1 98.81 193 THR B N 1
ATOM 4385 C CA . THR B 1 193 ? -7.172 -10.742 -5.891 1 98.81 193 THR B CA 1
ATOM 4386 C C . THR B 1 193 ? -6.492 -9.375 -5.926 1 98.81 193 THR B C 1
ATOM 4388 O O . THR B 1 193 ? -6.438 -8.68 -4.91 1 98.81 193 THR B O 1
ATOM 4391 N N . GLY B 1 194 ? -5.84 -9.023 -6.973 1 97.81 194 GLY B N 1
ATOM 4392 C CA . GLY B 1 194 ? -5.148 -7.758 -7.152 1 97.81 194 GLY B CA 1
ATOM 4393 C C . GLY B 1 194 ? -4.68 -7.527 -8.578 1 97.81 194 GLY B C 1
ATOM 4394 O O . GLY B 1 194 ? -4.844 -8.398 -9.438 1 97.81 194 GLY B O 1
ATOM 4395 N N . PRO B 1 195 ? -4.188 -6.395 -8.781 1 97.56 195 PRO B N 1
ATOM 4396 C CA . PRO B 1 195 ? -3.857 -6.031 -10.164 1 97.56 195 PRO B CA 1
ATOM 4397 C C . PRO B 1 195 ? -2.445 -6.457 -10.562 1 97.56 195 PRO B C 1
ATOM 4399 O O . PRO B 1 195 ? -2.084 -6.379 -11.742 1 97.56 195 PRO B O 1
ATOM 4402 N N . ASN B 1 196 ? -1.617 -6.941 -9.727 1 97.25 196 ASN B N 1
ATOM 4403 C CA . ASN B 1 196 ? -0.172 -7.004 -9.914 1 97.25 196 ASN B CA 1
ATOM 4404 C C . ASN B 1 196 ? 0.248 -8.297 -10.609 1 97.25 196 ASN B C 1
ATOM 4406 O O . ASN B 1 196 ? 1.434 -8.633 -10.633 1 97.25 196 ASN B O 1
ATOM 4410 N N . LYS B 1 197 ? -0.672 -9.086 -11.109 1 97.88 197 LYS B N 1
ATOM 4411 C CA . LYS B 1 197 ? -0.405 -10.312 -11.852 1 97.88 197 LYS B CA 1
ATOM 4412 C C . LYS B 1 197 ? -1.005 -10.242 -13.258 1 97.88 197 LYS B C 1
ATOM 4414 O O . LYS B 1 197 ? -0.534 -9.477 -14.102 1 97.88 197 LYS B O 1
ATOM 4419 N N . CYS B 1 198 ? -2.154 -10.844 -13.461 1 98.5 198 CYS B N 1
ATOM 4420 C CA . CYS B 1 198 ? -2.701 -11.016 -14.797 1 98.5 198 CYS B CA 1
ATOM 4421 C C . CYS B 1 198 ? -3.287 -9.703 -15.32 1 98.5 198 CYS B C 1
ATOM 4423 O O . CYS B 1 198 ? -3.457 -9.531 -16.531 1 98.5 198 CYS B O 1
ATOM 4425 N N . LEU B 1 199 ? -3.594 -8.742 -14.422 1 98.44 199 LEU B N 1
ATOM 4426 C CA . LEU B 1 199 ? -4.113 -7.461 -14.875 1 98.44 199 LEU B CA 1
ATOM 4427 C C . LEU B 1 199 ? -2.977 -6.539 -15.312 1 98.44 199 LEU B C 1
ATOM 4429 O O . LEU B 1 199 ? -3.221 -5.469 -15.875 1 98.44 199 LEU B O 1
ATOM 4433 N N . GLY B 1 200 ? -1.742 -6.941 -15.062 1 98.06 200 GLY B N 1
ATOM 4434 C CA . GLY B 1 200 ? -0.587 -6.234 -15.594 1 98.06 200 GLY B CA 1
ATOM 4435 C C . GLY B 1 200 ? -0.402 -4.855 -14.992 1 98.06 200 GLY B C 1
ATOM 4436 O O . GLY B 1 200 ? -0.201 -3.879 -15.711 1 98.06 200 GLY B O 1
ATOM 4437 N N . ALA B 1 201 ? -0.544 -4.719 -13.742 1 98.25 201 ALA B N 1
ATOM 4438 C CA . ALA B 1 201 ? -0.339 -3.496 -12.977 1 98.25 201 ALA B CA 1
ATOM 4439 C C . ALA B 1 201 ? 0.591 -3.74 -11.789 1 98.25 201 ALA B C 1
ATOM 4441 O O . ALA B 1 201 ? 0.973 -4.879 -11.523 1 98.25 201 ALA B O 1
ATOM 4442 N N . PRO B 1 202 ? 1.117 -2.729 -11.133 1 97.81 202 PRO B N 1
ATOM 4443 C CA . PRO B 1 202 ? 2.061 -2.918 -10.031 1 97.81 202 PRO B CA 1
ATOM 4444 C C . PRO B 1 202 ? 1.388 -3.453 -8.766 1 97.81 202 PRO B C 1
ATOM 4446 O O . PRO B 1 202 ? 0.159 -3.428 -8.656 1 97.81 202 PRO B O 1
ATOM 4449 N N . PRO B 1 203 ? 2.264 -3.992 -7.875 1 97.62 203 PRO B N 1
ATOM 4450 C CA . PRO B 1 203 ? 1.703 -4.426 -6.594 1 97.62 203 PRO B CA 1
ATOM 4451 C C . PRO B 1 203 ? 1.414 -3.26 -5.648 1 97.62 203 PRO B C 1
ATOM 4453 O O . PRO B 1 203 ? 2.336 -2.555 -5.234 1 97.62 203 PRO B O 1
ATOM 4456 N N . GLY B 1 204 ? 0.153 -2.961 -5.34 1 97.38 204 GLY B N 1
ATOM 4457 C CA . GLY B 1 204 ? -0.134 -1.864 -4.434 1 97.38 204 GLY B CA 1
ATOM 4458 C C . GLY B 1 204 ? -1.578 -1.835 -3.969 1 97.38 204 GLY B C 1
ATOM 4459 O O . GLY B 1 204 ? -1.942 -1.034 -3.105 1 97.38 204 GLY B O 1
ATOM 4460 N N . LEU B 1 205 ? -2.355 -2.703 -4.57 1 98.75 205 LEU B N 1
ATOM 4461 C CA . LEU B 1 205 ? -3.775 -2.721 -4.234 1 98.75 205 LEU B CA 1
ATOM 4462 C C . LEU B 1 205 ? -4.281 -4.152 -4.082 1 98.75 205 LEU B C 1
ATOM 4464 O O . LEU B 1 205 ? -3.688 -5.086 -4.633 1 98.75 205 LEU B O 1
ATOM 4468 N N . THR B 1 206 ? -5.309 -4.305 -3.309 1 98.81 206 THR B N 1
ATOM 4469 C CA . THR B 1 206 ? -6.133 -5.504 -3.256 1 98.81 206 THR B CA 1
ATOM 4470 C C . THR B 1 206 ? -7.52 -5.234 -3.828 1 98.81 206 THR B C 1
ATOM 4472 O O . THR B 1 206 ? -8.117 -4.191 -3.553 1 98.81 206 THR B O 1
ATOM 4475 N N . MET B 1 207 ? -7.988 -6.039 -4.676 1 98.88 207 MET B N 1
ATOM 4476 C CA . MET B 1 207 ? -9.391 -6.098 -5.078 1 98.88 207 MET B CA 1
ATOM 4477 C C . MET B 1 207 ? -10.102 -7.266 -4.406 1 98.88 207 MET B C 1
ATOM 4479 O O . MET B 1 207 ? -9.57 -8.375 -4.348 1 98.88 207 MET B O 1
ATOM 4483 N N . MET B 1 208 ? -11.289 -6.992 -3.936 1 98.81 208 MET B N 1
ATOM 4484 C CA . MET B 1 208 ? -11.938 -8.016 -3.121 1 98.81 208 MET B CA 1
ATOM 4485 C C . MET B 1 208 ? -13.438 -8.062 -3.393 1 98.81 208 MET B C 1
ATOM 4487 O O . MET B 1 208 ? -14.094 -7.023 -3.42 1 98.81 208 MET B O 1
ATOM 4491 N N . GLY B 1 209 ? -13.953 -9.242 -3.742 1 98.88 209 GLY B N 1
ATOM 4492 C CA . GLY B 1 209 ? -15.391 -9.477 -3.658 1 98.88 209 GLY B CA 1
ATOM 4493 C C . GLY B 1 209 ? -15.828 -9.984 -2.297 1 98.88 209 GLY B C 1
ATOM 4494 O O . GLY B 1 209 ? -15.188 -10.859 -1.718 1 98.88 209 GLY B O 1
ATOM 4495 N N . VAL B 1 210 ? -16.844 -9.391 -1.709 1 98.94 210 VAL B N 1
ATOM 4496 C CA . VAL B 1 210 ? -17.359 -9.781 -0.403 1 98.94 210 VAL B CA 1
ATOM 4497 C C . VAL B 1 210 ? -18.859 -10.055 -0.503 1 98.94 210 VAL B C 1
ATOM 4499 O O . VAL B 1 210 ? -19.625 -9.188 -0.937 1 98.94 210 VAL B O 1
ATOM 4502 N N . SER B 1 211 ? -19.266 -11.266 -0.152 1 98.81 211 SER B N 1
ATOM 4503 C CA . SER B 1 211 ? -20.688 -11.602 -0.2 1 98.81 211 SER B CA 1
ATOM 4504 C C . SER B 1 211 ? -21.469 -10.875 0.894 1 98.81 211 SER B C 1
ATOM 4506 O O . SER B 1 211 ? -20.891 -10.414 1.872 1 98.81 211 SER B O 1
ATOM 4508 N N . GLU B 1 212 ? -22.797 -10.812 0.741 1 98.38 212 GLU B N 1
ATOM 4509 C CA . GLU B 1 212 ? -23.641 -10.172 1.74 1 98.38 212 GLU B CA 1
ATOM 4510 C C . GLU B 1 212 ? -23.547 -10.875 3.09 1 98.38 212 GLU B C 1
ATOM 4512 O O . GLU B 1 212 ? -23.5 -10.227 4.133 1 98.38 212 GLU B O 1
ATOM 4517 N N . ARG B 1 213 ? -23.516 -12.188 3.09 1 98.5 213 ARG B N 1
ATOM 4518 C CA . ARG B 1 213 ? -23.453 -12.914 4.355 1 98.5 213 ARG B CA 1
ATOM 4519 C C . ARG B 1 213 ? -22.094 -12.742 5.016 1 98.5 213 ARG B C 1
ATOM 4521 O O . ARG B 1 213 ? -21.984 -12.734 6.246 1 98.5 213 ARG B O 1
ATOM 4528 N N . ALA B 1 214 ? -20.984 -12.633 4.23 1 98.88 214 ALA B N 1
ATOM 4529 C CA . ALA B 1 214 ? -19.672 -12.352 4.812 1 98.88 214 ALA B CA 1
ATOM 4530 C C . ALA B 1 214 ? -19.641 -10.961 5.445 1 98.88 214 ALA B C 1
ATOM 4532 O O . ALA B 1 214 ? -19.062 -10.773 6.516 1 98.88 214 ALA B O 1
ATOM 4533 N N . TRP B 1 215 ? -20.234 -9.969 4.773 1 98.81 215 TRP B N 1
ATOM 4534 C CA . TRP B 1 215 ? -20.359 -8.641 5.371 1 98.81 215 TRP B CA 1
ATOM 4535 C C . TRP B 1 215 ? -21.031 -8.727 6.742 1 98.81 215 TRP B C 1
ATOM 4537 O O . TRP B 1 215 ? -20.516 -8.172 7.719 1 98.81 215 TRP B O 1
ATOM 4547 N N . ALA B 1 216 ? -22.156 -9.406 6.754 1 98.81 216 ALA B N 1
ATOM 4548 C CA . ALA B 1 216 ? -22.906 -9.531 7.992 1 98.81 216 ALA B CA 1
ATOM 4549 C C . ALA B 1 216 ? -22.078 -10.18 9.094 1 98.81 216 ALA B C 1
ATOM 4551 O O . ALA B 1 216 ? -22.062 -9.719 10.234 1 98.81 216 ALA B O 1
ATOM 4552 N N . LYS B 1 217 ? -21.391 -11.227 8.742 1 98.81 217 LYS B N 1
ATOM 4553 C CA . LYS B 1 217 ? -20.562 -11.922 9.727 1 98.81 217 LYS B CA 1
ATOM 4554 C C . LYS B 1 217 ? -19.438 -11.031 10.234 1 98.81 217 LYS B C 1
ATOM 4556 O O . LYS B 1 217 ? -19.172 -10.984 11.438 1 98.81 217 LYS B O 1
ATOM 4561 N N . MET B 1 218 ? -18.766 -10.328 9.344 1 98.81 218 MET B N 1
ATOM 4562 C CA . MET B 1 218 ? -17.641 -9.469 9.734 1 98.81 218 MET B CA 1
ATOM 4563 C C . MET B 1 218 ? -18.125 -8.32 10.609 1 98.81 218 MET B C 1
ATOM 4565 O O . MET B 1 218 ? -17.469 -7.961 11.586 1 98.81 218 MET B O 1
ATOM 4569 N N . LYS B 1 219 ? -19.234 -7.723 10.258 1 98.56 219 LYS B N 1
ATOM 4570 C CA . LYS B 1 219 ? -19.797 -6.621 11.039 1 98.56 219 LYS B CA 1
ATOM 4571 C C . LYS B 1 219 ? -20.188 -7.09 12.438 1 98.56 219 LYS B C 1
ATOM 4573 O O . LYS B 1 219 ? -20.078 -6.336 13.406 1 98.56 219 LYS B O 1
ATOM 4578 N N . ALA B 1 220 ? -20.609 -8.367 12.547 1 98.12 220 ALA B N 1
ATOM 4579 C CA . ALA B 1 220 ? -21.047 -8.93 13.828 1 98.12 220 ALA B CA 1
ATOM 4580 C C . ALA B 1 220 ? -19.859 -9.406 14.648 1 98.12 220 ALA B C 1
ATOM 4582 O O . ALA B 1 220 ? -19.984 -9.641 15.852 1 98.12 220 ALA B O 1
ATOM 4583 N N . ASN B 1 221 ? -18.688 -9.602 14.031 1 97.75 221 ASN B N 1
ATOM 4584 C CA . ASN B 1 221 ? -17.469 -10.039 14.711 1 97.75 221 ASN B CA 1
ATOM 4585 C C . ASN B 1 221 ? -16.781 -8.883 15.438 1 97.75 221 ASN B C 1
ATOM 4587 O O . ASN B 1 221 ? -16.156 -8.031 14.805 1 97.75 221 ASN B O 1
ATOM 4591 N N . PRO B 1 222 ? -16.828 -8.812 16.75 1 96.38 222 PRO B N 1
ATOM 4592 C CA . PRO B 1 222 ? -16.234 -7.688 17.484 1 96.38 222 PRO B CA 1
ATOM 4593 C C . PRO B 1 222 ? -14.703 -7.66 17.375 1 96.38 222 PRO B C 1
ATOM 4595 O O . PRO B 1 222 ? -14.078 -6.629 17.641 1 96.38 222 PRO B O 1
ATOM 4598 N N . LEU B 1 223 ? -14.156 -8.781 16.922 1 96.25 223 LEU B N 1
ATOM 4599 C CA . LEU B 1 223 ? -12.703 -8.867 16.812 1 96.25 223 LEU B CA 1
ATOM 4600 C C . LEU B 1 223 ? -12.227 -8.461 15.43 1 96.25 223 LEU B C 1
ATOM 4602 O O . LEU B 1 223 ? -11.023 -8.297 15.203 1 96.25 223 LEU B O 1
ATOM 4606 N N . ALA B 1 224 ? -13.156 -8.312 14.477 1 97.81 224 ALA B N 1
ATOM 4607 C CA . ALA B 1 224 ? -12.766 -7.828 13.148 1 97.81 224 ALA B CA 1
ATOM 4608 C C . ALA B 1 224 ? -12.078 -6.469 13.242 1 97.81 224 ALA B C 1
ATOM 4610 O O . ALA B 1 224 ? -12.539 -5.582 13.961 1 97.81 224 ALA B O 1
ATOM 4611 N N . PRO B 1 225 ? -10.953 -6.285 12.5 1 97.56 225 PRO B N 1
ATOM 4612 C CA . PRO B 1 225 ? -10.219 -5.02 12.586 1 97.56 225 PRO B CA 1
ATOM 4613 C C . PRO B 1 225 ? -11.078 -3.812 12.203 1 97.56 225 PRO B C 1
ATOM 4615 O O . PRO B 1 225 ? -11.789 -3.855 11.195 1 97.56 225 PRO B O 1
ATOM 4618 N N . ARG B 1 226 ? -11.047 -2.807 12.992 1 97.31 226 ARG B N 1
ATOM 4619 C CA . ARG B 1 226 ? -11.609 -1.482 12.75 1 97.31 226 ARG B CA 1
ATOM 4620 C C . ARG B 1 226 ? -10.57 -0.393 12.961 1 97.31 226 ARG B C 1
ATOM 4622 O O . ARG B 1 226 ? -9.625 -0.573 13.734 1 97.31 226 ARG B O 1
ATOM 4629 N N . ALA B 1 227 ? -10.672 0.812 12.234 1 96.69 227 ALA B N 1
ATOM 4630 C CA . ALA B 1 227 ? -9.664 1.865 12.305 1 96.69 227 ALA B CA 1
ATOM 4631 C C . ALA B 1 227 ? -8.258 1.293 12.133 1 96.69 227 ALA B C 1
ATOM 4633 O O . ALA B 1 227 ? -7.359 1.584 12.922 1 96.69 227 ALA B O 1
ATOM 4634 N N . SER B 1 228 ? -8.156 0.357 11.156 1 97.94 228 SER B N 1
ATOM 4635 C CA . SER B 1 228 ? -6.926 -0.375 10.875 1 97.94 228 SER B CA 1
ATOM 4636 C C . SER B 1 228 ? -6.691 -0.502 9.375 1 97.94 228 SER B C 1
ATOM 4638 O O . SER B 1 228 ? -7.645 -0.573 8.594 1 97.94 228 SER B O 1
ATOM 4640 N N . MET B 1 229 ? -5.43 -0.556 9.062 1 97.56 229 MET B N 1
ATOM 4641 C CA . MET B 1 229 ? -5.082 -0.824 7.672 1 97.56 229 MET B CA 1
ATOM 4642 C C . MET B 1 229 ? -5.598 -2.191 7.238 1 97.56 229 MET B C 1
ATOM 4644 O O . MET B 1 229 ? -5.738 -2.453 6.043 1 97.56 229 MET B O 1
ATOM 4648 N N . LEU B 1 230 ? -5.922 -3.078 8.18 1 97.94 230 LEU B N 1
ATOM 4649 C CA . LEU B 1 230 ? -6.41 -4.422 7.883 1 97.94 230 LEU B CA 1
ATOM 4650 C C . LEU B 1 230 ? -7.934 -4.465 7.898 1 97.94 230 LEU B C 1
ATOM 4652 O O . LEU B 1 230 ? -8.531 -5.543 7.82 1 97.94 230 LEU B O 1
ATOM 4656 N N . SER B 1 231 ? -8.562 -3.328 8.031 1 98.69 231 SER B N 1
ATOM 4657 C CA . SER B 1 231 ? -10.023 -3.328 8.125 1 98.69 231 SER B CA 1
ATOM 4658 C C . SER B 1 231 ? -10.664 -3.453 6.75 1 98.69 231 SER B C 1
ATOM 4660 O O . SER B 1 231 ? -10.414 -2.637 5.863 1 98.69 231 SER B O 1
ATOM 4662 N N . ILE B 1 232 ? -11.477 -4.441 6.605 1 98.88 232 ILE B N 1
ATOM 4663 C CA . ILE B 1 232 ? -12.32 -4.547 5.418 1 98.88 232 ILE B CA 1
ATOM 4664 C C . ILE B 1 232 ? -13.602 -3.734 5.617 1 98.88 232 ILE B C 1
ATOM 4666 O O . ILE B 1 232 ? -14 -2.975 4.734 1 98.88 232 ILE B O 1
ATOM 4670 N N . VAL B 1 233 ? -14.188 -3.801 6.809 1 98.75 233 VAL B N 1
ATOM 4671 C CA . VAL B 1 233 ? -15.508 -3.258 7.094 1 98.75 233 VAL B CA 1
ATOM 4672 C C . VAL B 1 233 ? -15.492 -1.738 6.938 1 98.75 233 VAL B C 1
ATOM 4674 O O . VAL B 1 233 ? -16.469 -1.139 6.504 1 98.75 233 VAL B O 1
ATOM 4677 N N . ASP B 1 234 ? -14.391 -1.074 7.301 1 98.56 234 ASP B N 1
ATOM 4678 C CA . ASP B 1 234 ? -14.312 0.382 7.227 1 98.56 234 ASP B CA 1
ATOM 4679 C C . ASP B 1 234 ? -14.391 0.861 5.777 1 98.56 234 ASP B C 1
ATOM 4681 O O . ASP B 1 234 ? -14.75 2.01 5.52 1 98.56 234 ASP B O 1
ATOM 4685 N N . TRP B 1 235 ? -14.094 0.012 4.781 1 98.69 235 TRP B N 1
ATOM 4686 C CA . TRP B 1 235 ? -14.008 0.406 3.381 1 98.69 235 TRP B CA 1
ATOM 4687 C C . TRP B 1 235 ? -15.297 0.065 2.639 1 98.69 235 TRP B C 1
ATOM 4689 O O . TRP B 1 235 ? -15.406 0.295 1.432 1 98.69 235 TRP B O 1
ATOM 4699 N N . GLU B 1 236 ? -16.312 -0.499 3.334 1 98.5 236 GLU B N 1
ATOM 4700 C CA . GLU B 1 236 ? -17.531 -1.028 2.711 1 98.5 236 GLU B CA 1
ATOM 4701 C C . GLU B 1 236 ? -18.141 -0.013 1.755 1 98.5 236 GLU B C 1
ATOM 4703 O O . GLU B 1 236 ? -18.531 -0.363 0.641 1 98.5 236 GLU B O 1
ATOM 4708 N N . ASN B 1 237 ? -18.156 1.262 2.176 1 98.19 237 ASN B N 1
ATOM 4709 C CA . ASN B 1 237 ? -18.859 2.266 1.392 1 98.19 237 ASN B CA 1
ATOM 4710 C C . ASN B 1 237 ? -17.906 3.295 0.797 1 98.19 237 ASN B C 1
ATOM 4712 O O . ASN B 1 237 ? -18.344 4.316 0.261 1 98.19 237 ASN B O 1
ATOM 4716 N N . ALA B 1 238 ? -16.625 3.006 0.874 1 98 238 ALA B N 1
ATOM 4717 C CA . ALA B 1 238 ? -15.625 3.969 0.429 1 98 238 ALA B CA 1
ATOM 4718 C C . ALA B 1 238 ? -15.703 4.184 -1.08 1 98 238 ALA B C 1
ATOM 4720 O O . ALA B 1 238 ? -15.148 5.152 -1.604 1 98 238 ALA B O 1
ATOM 4721 N N . TRP B 1 239 ? -16.375 3.307 -1.82 1 98.25 239 TRP B N 1
ATOM 4722 C CA . TRP B 1 239 ? -16.5 3.414 -3.271 1 98.25 239 TRP B CA 1
ATOM 4723 C C . TRP B 1 239 ? -17.344 4.625 -3.658 1 98.25 239 TRP B C 1
ATOM 4725 O O . TRP B 1 239 ? -17.172 5.18 -4.75 1 98.25 239 TRP B O 1
ATOM 4735 N N . SER B 1 240 ? -18.25 5.055 -2.754 1 98.06 240 SER B N 1
ATOM 4736 C CA . SER B 1 240 ? -19.172 6.141 -3.041 1 98.06 240 SER B CA 1
ATOM 4737 C C . SER B 1 240 ? -18.5 7.5 -2.871 1 98.06 240 SER B C 1
ATOM 4739 O O . SER B 1 240 ? -17.891 7.77 -1.833 1 98.06 240 SER B O 1
ATOM 4741 N N . ARG B 1 241 ? -18.641 8.375 -3.842 1 95.88 241 ARG B N 1
ATOM 4742 C CA . ARG B 1 241 ? -18.031 9.703 -3.791 1 95.88 241 ARG B CA 1
ATOM 4743 C C . ARG B 1 241 ? -18.625 10.531 -2.65 1 95.88 241 ARG B C 1
ATOM 4745 O O . ARG B 1 241 ? -18.078 11.555 -2.266 1 95.88 241 ARG B O 1
ATOM 4752 N N . ASP B 1 242 ? -19.734 10.008 -2.031 1 95.19 242 ASP B N 1
ATOM 4753 C CA . ASP B 1 242 ? -20.406 10.742 -0.965 1 95.19 242 ASP B CA 1
ATOM 4754 C C . ASP B 1 242 ? -19.969 10.25 0.409 1 95.19 242 ASP B C 1
ATOM 4756 O O . ASP B 1 242 ? -20.484 10.695 1.434 1 95.19 242 ASP B O 1
ATOM 4760 N N . LYS B 1 243 ? -19.094 9.305 0.458 1 96.31 243 LYS B N 1
ATOM 4761 C CA . LYS B 1 243 ? -18.625 8.727 1.71 1 96.31 243 LYS B CA 1
ATOM 4762 C C . LYS B 1 243 ? -17.125 8.953 1.895 1 96.31 243 LYS B C 1
ATOM 4764 O O . LYS B 1 243 ? -16.391 9.086 0.916 1 96.31 243 LYS B O 1
ATOM 4769 N N . PRO B 1 244 ? -16.703 9.094 3.117 1 95.12 244 PRO B N 1
ATOM 4770 C CA . PRO B 1 244 ? -15.281 9.328 3.383 1 95.12 244 PRO B CA 1
ATOM 4771 C C . PRO B 1 244 ? -14.43 8.078 3.168 1 95.12 244 PRO B C 1
ATOM 4773 O O . PRO B 1 244 ? -14.938 6.961 3.227 1 95.12 244 PRO B O 1
ATOM 4776 N N . PHE B 1 245 ? -13.172 8.289 2.855 1 97.25 245 PHE B N 1
ATOM 4777 C CA . PHE B 1 245 ? -12.188 7.223 2.922 1 97.25 245 PHE B CA 1
ATOM 4778 C C . PHE B 1 245 ? -11.766 6.965 4.363 1 97.25 245 PHE B C 1
ATOM 4780 O O . PHE B 1 245 ? -11.633 7.902 5.156 1 97.25 245 PHE B O 1
ATOM 4787 N N . PRO B 1 246 ? -11.562 5.66 4.719 1 96.5 246 PRO B N 1
ATOM 4788 C CA . PRO B 1 246 ? -11.031 5.395 6.055 1 96.5 246 PRO B CA 1
ATOM 4789 C C . PRO B 1 246 ? -9.633 5.977 6.258 1 96.5 246 PRO B C 1
ATOM 4791 O O . PRO B 1 246 ? -9.312 6.449 7.352 1 96.5 246 PRO B O 1
ATOM 4794 N N . PHE B 1 247 ? -8.836 5.887 5.27 1 95.62 247 PHE B N 1
ATOM 4795 C CA . PHE B 1 247 ? -7.48 6.43 5.215 1 95.62 247 PHE B CA 1
ATOM 4796 C C . PHE B 1 247 ? -7.164 6.949 3.816 1 95.62 247 PHE B C 1
ATOM 4798 O O . PHE B 1 247 ? -7.969 6.797 2.895 1 95.62 247 PHE B O 1
ATOM 4805 N N . THR B 1 248 ? -6.023 7.59 3.695 1 96.44 248 THR B N 1
ATOM 4806 C CA . THR B 1 248 ? -5.637 8.133 2.398 1 96.44 248 THR B CA 1
ATOM 4807 C C . THR B 1 248 ? -5.461 7.016 1.375 1 96.44 248 THR B C 1
ATOM 4809 O O . THR B 1 248 ? -4.672 6.094 1.586 1 96.44 248 THR B O 1
ATOM 4812 N N . PRO B 1 249 ? -6.223 7.012 0.294 1 97.81 249 PRO B N 1
ATOM 4813 C CA . PRO B 1 249 ? -6.062 5.98 -0.733 1 97.81 249 PRO B CA 1
ATOM 4814 C C . PRO B 1 249 ? -4.754 6.121 -1.508 1 97.81 249 PRO B C 1
ATOM 4816 O O . PRO B 1 249 ? -4.164 7.203 -1.539 1 97.81 249 PRO B O 1
ATOM 4819 N N . SER B 1 250 ? -4.305 4.996 -2.08 1 98.06 250 SER B N 1
ATOM 4820 C CA . SER B 1 250 ? -3.15 4.988 -2.973 1 98.06 250 SER B CA 1
ATOM 4821 C C . SER B 1 250 ? -3.5 5.578 -4.336 1 98.06 250 SER B C 1
ATOM 4823 O O . SER B 1 250 ? -3.74 4.84 -5.293 1 98.06 250 SER B O 1
ATOM 4825 N N . VAL B 1 251 ? -3.387 6.848 -4.5 1 98.19 251 VAL B N 1
ATOM 4826 C CA . VAL B 1 251 ? -3.943 7.602 -5.617 1 98.19 251 VAL B CA 1
ATOM 4827 C C . VAL B 1 251 ? -3.281 7.156 -6.922 1 98.19 251 VAL B C 1
ATOM 4829 O O . VAL B 1 251 ? -3.965 6.855 -7.902 1 98.19 251 VAL B O 1
ATOM 4832 N N . SER B 1 252 ? -1.965 7.082 -6.941 1 98.31 252 SER B N 1
ATOM 4833 C CA . SER B 1 252 ? -1.266 6.691 -8.164 1 98.31 252 SER B CA 1
ATOM 4834 C C . SER B 1 252 ? -1.623 5.266 -8.57 1 98.31 252 SER B C 1
ATOM 4836 O O . SER B 1 252 ? -1.8 4.98 -9.758 1 98.31 252 SER B O 1
ATOM 4838 N N . GLU B 1 253 ? -1.699 4.371 -7.586 1 98.62 253 GLU B N 1
ATOM 4839 C CA . GLU B 1 253 ? -2.061 2.984 -7.867 1 98.62 253 GLU B CA 1
ATOM 4840 C C . GLU B 1 253 ? -3.484 2.885 -8.406 1 98.62 253 GLU B C 1
ATOM 4842 O O . GLU B 1 253 ? -3.775 2.031 -9.25 1 98.62 253 GLU B O 1
ATOM 4847 N N . ILE B 1 254 ? -4.363 3.725 -7.902 1 98.81 254 ILE B N 1
ATOM 4848 C CA . ILE B 1 254 ? -5.73 3.766 -8.406 1 98.81 254 ILE B CA 1
ATOM 4849 C C . ILE B 1 254 ? -5.73 4.238 -9.859 1 98.81 254 ILE B C 1
ATOM 4851 O O . ILE B 1 254 ? -6.457 3.699 -10.695 1 98.81 254 ILE B O 1
ATOM 4855 N N . ASN B 1 255 ? -4.895 5.27 -10.164 1 98.69 255 ASN B N 1
ATOM 4856 C CA . ASN B 1 255 ? -4.738 5.711 -11.547 1 98.69 255 ASN B CA 1
ATOM 4857 C C . ASN B 1 255 ? -4.301 4.57 -12.453 1 98.69 255 ASN B C 1
ATOM 4859 O O . ASN B 1 255 ? -4.824 4.414 -13.562 1 98.69 255 ASN B O 1
ATOM 4863 N N . GLY B 1 256 ? -3.328 3.809 -11.969 1 98.75 256 GLY B N 1
ATOM 4864 C CA . GLY B 1 256 ? -2.877 2.654 -12.734 1 98.75 256 GLY B CA 1
ATOM 4865 C C . GLY B 1 256 ? -3.947 1.595 -12.898 1 98.75 256 GLY B C 1
ATOM 4866 O O . GLY B 1 256 ? -4.102 1.027 -13.984 1 98.75 256 GLY B O 1
ATOM 4867 N N . LEU B 1 257 ? -4.664 1.311 -11.828 1 98.88 257 LEU B N 1
ATOM 4868 C CA . LEU B 1 257 ? -5.727 0.311 -11.867 1 98.88 257 LEU B CA 1
ATOM 4869 C C . LEU B 1 257 ? -6.812 0.715 -12.859 1 98.88 257 LEU B C 1
ATOM 4871 O O . LEU B 1 257 ? -7.375 -0.136 -13.547 1 98.88 257 LEU B O 1
ATOM 4875 N N . ASP B 1 258 ? -7.133 2.016 -12.906 1 98.88 258 ASP B N 1
ATOM 4876 C CA . ASP B 1 258 ? -8.094 2.547 -13.867 1 98.88 258 ASP B CA 1
ATOM 4877 C C . ASP B 1 258 ? -7.758 2.094 -15.281 1 98.88 258 ASP B C 1
ATOM 4879 O O . ASP B 1 258 ? -8.617 1.549 -15.984 1 98.88 258 ASP B O 1
ATOM 4883 N N . VAL B 1 259 ? -6.516 2.232 -15.648 1 98.88 259 VAL B N 1
ATOM 4884 C CA . VAL B 1 259 ? -6.047 1.907 -17 1 98.88 259 VAL B CA 1
ATOM 4885 C C . VAL B 1 259 ? -6.035 0.392 -17.188 1 98.88 259 VAL B C 1
ATOM 4887 O O . VAL B 1 259 ? -6.457 -0.111 -18.234 1 98.88 259 VAL B O 1
ATOM 4890 N N . ALA B 1 260 ? -5.578 -0.331 -16.219 1 98.88 260 ALA B N 1
ATOM 4891 C CA . ALA B 1 260 ? -5.508 -1.787 -16.312 1 98.88 260 ALA B CA 1
ATOM 4892 C C . ALA B 1 260 ? -6.887 -2.391 -16.562 1 98.88 260 ALA B C 1
ATOM 4894 O O . ALA B 1 260 ? -7.031 -3.301 -17.375 1 98.88 260 ALA B O 1
ATOM 4895 N N . LEU B 1 261 ? -7.867 -1.903 -15.805 1 98.94 261 LEU B N 1
ATOM 4896 C CA . LEU B 1 261 ? -9.227 -2.416 -15.945 1 98.94 261 LEU B CA 1
ATOM 4897 C C . LEU B 1 261 ? -9.797 -2.066 -17.312 1 98.94 261 LEU B C 1
ATOM 4899 O O . LEU B 1 261 ? -10.508 -2.873 -17.922 1 98.94 261 LEU B O 1
ATOM 4903 N N . ASP B 1 262 ? -9.484 -0.853 -17.812 1 98.88 262 ASP B N 1
ATOM 4904 C CA . ASP B 1 262 ? -9.898 -0.49 -19.172 1 98.88 262 ASP B CA 1
ATOM 4905 C C . ASP B 1 262 ? -9.312 -1.449 -20.203 1 98.88 262 ASP B C 1
ATOM 4907 O O . ASP B 1 262 ? -10.016 -1.905 -21.109 1 98.88 262 ASP B O 1
ATOM 4911 N N . LEU B 1 263 ? -8.023 -1.744 -20.094 1 98.81 263 LEU B N 1
ATOM 4912 C CA . LEU B 1 263 ? -7.359 -2.648 -21.031 1 98.81 263 LEU B CA 1
ATOM 4913 C C . LEU B 1 263 ? -8.023 -4.023 -21.016 1 98.81 263 LEU B C 1
ATOM 4915 O O . LEU B 1 263 ? -8.305 -4.594 -22.062 1 98.81 263 LEU B O 1
ATOM 4919 N N . TYR B 1 264 ? -8.328 -4.551 -19.859 1 98.81 264 TYR B N 1
ATOM 4920 C CA . TYR B 1 264 ? -8.93 -5.871 -19.688 1 98.81 264 TYR B CA 1
ATOM 4921 C C . TYR B 1 264 ? -10.328 -5.922 -20.281 1 98.81 264 TYR B C 1
ATOM 4923 O O . TYR B 1 264 ? -10.656 -6.836 -21.031 1 98.81 264 TYR B O 1
ATOM 4931 N N . LEU B 1 265 ? -11.117 -4.922 -19.938 1 98.88 265 LEU B N 1
ATOM 4932 C CA . LEU B 1 265 ? -12.508 -4.891 -20.375 1 98.88 265 LEU B CA 1
ATOM 4933 C C . LEU B 1 265 ? -12.617 -4.602 -21.859 1 98.88 265 LEU B C 1
ATOM 4935 O O . LEU B 1 265 ? -13.477 -5.16 -22.547 1 98.88 265 LEU B O 1
ATOM 4939 N N . ASN B 1 266 ? -11.734 -3.729 -22.406 1 98.75 266 ASN B N 1
ATOM 4940 C CA . ASN B 1 266 ? -11.789 -3.359 -23.812 1 98.75 266 ASN B CA 1
ATOM 4941 C C . ASN B 1 266 ? -11.367 -4.52 -24.719 1 98.75 266 ASN B C 1
ATOM 4943 O O . ASN B 1 266 ? -11.93 -4.715 -25.797 1 98.75 266 ASN B O 1
ATOM 4947 N N . GLU B 1 267 ? -10.328 -5.25 -24.281 1 98.5 267 GLU B N 1
ATOM 4948 C CA . GLU B 1 267 ? -9.906 -6.418 -25.047 1 98.5 267 GLU B CA 1
ATOM 4949 C C . GLU B 1 267 ? -10.961 -7.52 -25 1 98.5 267 GLU B C 1
ATOM 4951 O O . GLU B 1 267 ? -11.125 -8.266 -25.969 1 98.5 267 GLU B O 1
ATOM 4956 N N . GLY B 1 268 ? -11.68 -7.547 -23.891 1 98.62 268 GLY B N 1
ATOM 4957 C CA . GLY B 1 268 ? -12.633 -8.609 -23.641 1 98.62 268 GLY B CA 1
ATOM 4958 C C . GLY B 1 268 ? -12.047 -9.758 -22.844 1 98.62 268 GLY B C 1
ATOM 4959 O O . GLY B 1 268 ? -11.078 -10.391 -23.266 1 98.62 268 GLY B O 1
ATOM 4960 N N . PRO B 1 269 ? -12.633 -10.07 -21.688 1 98.56 269 PRO B N 1
ATOM 4961 C CA . PRO B 1 269 ? -12.07 -11.07 -20.766 1 98.56 269 PRO B CA 1
ATOM 4962 C C . PRO B 1 269 ? -11.773 -12.398 -21.453 1 98.56 269 PRO B C 1
ATOM 4964 O O . PRO B 1 269 ? -10.695 -12.969 -21.266 1 98.56 269 PRO B O 1
ATOM 4967 N N . GLU B 1 270 ? -12.656 -12.883 -22.281 1 98.56 270 GLU B N 1
ATOM 4968 C CA . GLU B 1 270 ? -12.484 -14.18 -22.938 1 98.56 270 GLU B CA 1
ATOM 4969 C C . GLU B 1 270 ? -11.25 -14.195 -23.828 1 98.56 270 GLU B C 1
ATOM 4971 O O . GLU B 1 270 ? -10.523 -15.188 -23.891 1 98.56 270 GLU B O 1
ATOM 4976 N N . ALA B 1 271 ? -11.016 -13.102 -24.547 1 98.69 271 ALA B N 1
ATOM 4977 C CA . ALA B 1 271 ? -9.82 -12.984 -25.375 1 98.69 271 ALA B CA 1
ATOM 4978 C C . ALA B 1 271 ? -8.555 -12.961 -24.516 1 98.69 271 ALA B C 1
ATOM 4980 O O . ALA B 1 271 ? -7.547 -13.57 -24.875 1 98.69 271 ALA B O 1
ATOM 4981 N N . VAL B 1 272 ? -8.633 -12.25 -23.406 1 98.81 272 VAL B N 1
ATOM 4982 C CA . VAL B 1 272 ? -7.512 -12.172 -22.484 1 98.81 272 VAL B CA 1
ATOM 4983 C C . VAL B 1 272 ? -7.191 -13.562 -21.938 1 98.81 272 VAL B C 1
ATOM 4985 O O . VAL B 1 272 ? -6.027 -13.969 -21.891 1 98.81 272 VAL B O 1
ATOM 4988 N N . TRP B 1 273 ? -8.242 -14.344 -21.578 1 98.69 273 TRP B N 1
ATOM 4989 C CA . TRP B 1 273 ? -8.055 -15.688 -21.047 1 98.69 273 TRP B CA 1
ATOM 4990 C C . TRP B 1 273 ? -7.449 -16.609 -22.094 1 98.69 273 TRP B C 1
ATOM 4992 O O . TRP B 1 273 ? -6.559 -17.406 -21.797 1 98.69 273 TRP B O 1
ATOM 5002 N N . ALA B 1 274 ? -7.883 -16.453 -23.266 1 98.56 274 ALA B N 1
ATOM 5003 C CA . ALA B 1 274 ? -7.465 -17.328 -24.359 1 98.56 274 ALA B CA 1
ATOM 5004 C C . ALA B 1 274 ? -5.977 -17.156 -24.656 1 98.56 274 ALA B C 1
ATOM 5006 O O . ALA B 1 274 ? -5.273 -18.141 -24.891 1 98.56 274 ALA B O 1
ATOM 5007 N N . ARG B 1 275 ? -5.48 -15.93 -24.703 1 98.44 275 ARG B N 1
ATOM 5008 C CA . ARG B 1 275 ? -4.066 -15.742 -25.016 1 98.44 275 ARG B CA 1
ATOM 5009 C C . ARG B 1 275 ? -3.186 -16.219 -23.859 1 98.44 275 ARG B C 1
ATOM 5011 O O . ARG B 1 275 ? -2.074 -16.703 -24.078 1 98.44 275 ARG B O 1
ATOM 5018 N N . HIS B 1 276 ? -3.695 -16.078 -22.594 1 98.75 276 HIS B N 1
ATOM 5019 C CA . HIS B 1 276 ? -2.969 -16.672 -21.484 1 98.75 276 HIS B CA 1
ATOM 5020 C C . HIS B 1 276 ? -2.861 -18.188 -21.656 1 98.75 276 HIS B C 1
ATOM 5022 O O . HIS B 1 276 ? -1.77 -18.75 -21.547 1 98.75 276 HIS B O 1
ATOM 5028 N N . ALA B 1 277 ? -3.951 -18.812 -21.938 1 98.62 277 ALA B N 1
ATOM 5029 C CA . ALA B 1 277 ? -4.02 -20.266 -22.094 1 98.62 277 ALA B CA 1
ATOM 5030 C C . ALA B 1 277 ? -3.127 -20.734 -23.234 1 98.62 277 ALA B C 1
ATOM 5032 O O . ALA B 1 277 ? -2.412 -21.734 -23.109 1 98.62 277 ALA B O 1
ATOM 5033 N N . LEU B 1 278 ? -3.178 -20.047 -24.344 1 98.75 278 LEU B N 1
ATOM 5034 C CA . LEU B 1 278 ? -2.391 -20.406 -25.516 1 98.75 278 LEU B CA 1
ATOM 5035 C C . LEU B 1 278 ? -0.898 -20.312 -25.219 1 98.75 278 LEU B C 1
ATOM 5037 O O . LEU B 1 278 ? -0.126 -21.188 -25.609 1 98.75 278 LEU B O 1
ATOM 5041 N N . THR B 1 279 ? -0.517 -19.234 -24.594 1 98.81 279 THR B N 1
ATOM 5042 C CA . THR B 1 279 ? 0.889 -19.031 -24.266 1 98.81 279 THR B CA 1
ATOM 5043 C C . THR B 1 279 ? 1.41 -20.141 -23.359 1 98.81 279 THR B C 1
ATOM 5045 O O . THR B 1 279 ? 2.488 -20.688 -23.609 1 98.81 279 THR B O 1
ATOM 5048 N N . ALA B 1 280 ? 0.623 -20.484 -22.359 1 98.75 280 ALA B N 1
ATOM 5049 C CA . ALA B 1 280 ? 1.013 -21.547 -21.422 1 98.75 280 ALA B CA 1
ATOM 5050 C C . ALA B 1 280 ? 1.071 -22.906 -22.125 1 98.75 280 ALA B C 1
ATOM 5052 O O . ALA B 1 280 ? 1.975 -23.703 -21.875 1 98.75 280 ALA B O 1
ATOM 5053 N N . LYS B 1 281 ? 0.098 -23.156 -22.953 1 98.56 281 LYS B N 1
ATOM 5054 C CA . LYS B 1 281 ? 0.056 -24.406 -23.703 1 98.56 281 LYS B CA 1
ATOM 5055 C C . LYS B 1 281 ? 1.279 -24.562 -24.594 1 98.56 281 LYS B C 1
ATOM 5057 O O . LYS B 1 281 ? 1.877 -25.641 -24.672 1 98.56 281 LYS B O 1
ATOM 5062 N N . ALA B 1 282 ? 1.611 -23.484 -25.266 1 98.81 282 ALA B N 1
ATOM 5063 C CA . ALA B 1 282 ? 2.801 -23.469 -26.125 1 98.81 282 ALA B CA 1
ATOM 5064 C C . ALA B 1 282 ? 4.062 -23.719 -25.297 1 98.81 282 ALA B C 1
ATOM 5066 O O . ALA B 1 282 ? 4.926 -24.5 -25.688 1 98.81 282 ALA B O 1
ATOM 5067 N N . MET B 1 283 ? 4.148 -23.062 -24.172 1 98.81 283 MET B N 1
ATOM 5068 C CA . MET B 1 283 ? 5.293 -23.219 -23.281 1 98.81 283 MET B CA 1
ATOM 5069 C C . MET B 1 283 ? 5.438 -24.672 -22.844 1 98.81 283 MET B C 1
ATOM 5071 O O . MET B 1 283 ? 6.523 -25.25 -22.938 1 98.81 283 MET B O 1
ATOM 5075 N N . ARG B 1 284 ? 4.367 -25.297 -22.391 1 98.75 284 ARG B N 1
ATOM 5076 C CA . ARG B 1 284 ? 4.41 -26.672 -21.891 1 98.75 284 ARG B CA 1
ATOM 5077 C C . ARG B 1 284 ? 4.75 -27.656 -23 1 98.75 284 ARG B C 1
ATOM 5079 O O . ARG B 1 284 ? 5.484 -28.625 -22.781 1 98.75 284 ARG B O 1
ATOM 5086 N N . ALA B 1 285 ? 4.215 -27.406 -24.188 1 98.69 285 ALA B N 1
ATOM 5087 C CA . ALA B 1 285 ? 4.555 -28.25 -25.328 1 98.69 285 ALA B CA 1
ATOM 5088 C C . ALA B 1 285 ? 6.055 -28.219 -25.625 1 98.69 285 ALA B C 1
ATOM 5090 O O . ALA B 1 285 ? 6.676 -29.25 -25.859 1 98.69 285 ALA B O 1
ATOM 5091 N N . GLY B 1 286 ? 6.594 -27 -25.609 1 98.81 286 GLY B N 1
ATOM 5092 C CA . GLY B 1 286 ? 8.023 -26.859 -25.844 1 98.81 286 GLY B CA 1
ATOM 5093 C C . GLY B 1 286 ? 8.867 -27.5 -24.766 1 98.81 286 GLY B C 1
ATOM 5094 O O . GLY B 1 286 ? 9.867 -28.156 -25.062 1 98.81 286 GLY B O 1
ATOM 5095 N N . VAL B 1 287 ? 8.5 -27.328 -23.516 1 98.62 287 VAL B N 1
ATOM 5096 C CA . VAL B 1 287 ? 9.195 -27.922 -22.375 1 98.62 287 VAL B CA 1
ATOM 5097 C C . VAL B 1 287 ? 9.258 -29.438 -22.531 1 98.62 287 VAL B C 1
ATOM 5099 O O . VAL B 1 287 ? 10.328 -30.031 -22.406 1 98.62 287 VAL B O 1
ATOM 5102 N N . THR B 1 288 ? 8.148 -30.016 -22.844 1 98.12 288 THR B N 1
ATOM 5103 C CA . THR B 1 288 ? 8.047 -31.469 -23 1 98.12 288 THR B CA 1
ATOM 5104 C C . THR B 1 288 ? 8.883 -31.938 -24.172 1 98.12 288 THR B C 1
ATOM 5106 O O . THR B 1 288 ? 9.609 -32.938 -24.078 1 98.12 288 THR B O 1
ATOM 5109 N N . ALA B 1 289 ? 8.836 -31.234 -25.234 1 98.31 289 ALA B N 1
ATOM 5110 C CA . ALA B 1 289 ? 9.555 -31.609 -26.453 1 98.31 289 ALA B CA 1
ATOM 5111 C C . ALA B 1 289 ? 11.062 -31.531 -26.234 1 98.31 289 ALA B C 1
ATOM 5113 O O . ALA B 1 289 ? 11.828 -32.25 -26.891 1 98.31 289 ALA B O 1
ATOM 5114 N N . MET B 1 290 ? 11.492 -30.672 -25.328 1 97.75 290 MET B N 1
ATOM 5115 C CA . MET B 1 290 ? 12.906 -30.531 -25.016 1 97.75 290 MET B CA 1
ATOM 5116 C C . MET B 1 290 ? 13.367 -31.641 -24.078 1 97.75 290 MET B C 1
ATOM 5118 O O . MET B 1 290 ? 14.555 -31.75 -23.781 1 97.75 290 MET B O 1
ATOM 5122 N N . GLY B 1 291 ? 12.43 -32.469 -23.641 1 96.06 291 GLY B N 1
ATOM 5123 C CA . GLY B 1 291 ? 12.766 -33.531 -22.734 1 96.06 291 GLY B CA 1
ATOM 5124 C C . GLY B 1 291 ? 12.688 -33.156 -21.281 1 96.06 291 GLY B C 1
ATOM 5125 O O . GLY B 1 291 ? 13.18 -33.875 -20.406 1 96.06 291 GLY B O 1
ATOM 5126 N N . LEU B 1 292 ? 12.141 -31.984 -21.016 1 97.44 292 LEU B N 1
ATOM 5127 C CA . LEU B 1 292 ? 11.93 -31.531 -19.641 1 97.44 292 LEU B CA 1
ATOM 5128 C C . LEU B 1 292 ? 10.523 -31.891 -19.172 1 97.44 292 LEU B C 1
ATOM 5130 O O . LEU B 1 292 ? 9.703 -32.375 -19.953 1 97.44 292 LEU B O 1
ATOM 5134 N N . SER B 1 293 ? 10.359 -31.719 -17.875 1 97.5 293 SER B N 1
ATOM 5135 C CA . SER B 1 293 ? 9.062 -32.062 -17.312 1 97.5 293 SER B CA 1
ATOM 5136 C C . SER B 1 293 ? 8.406 -30.844 -16.656 1 97.5 293 SER B C 1
ATOM 5138 O O . SER B 1 293 ? 9.086 -30.016 -16.047 1 97.5 293 SER B O 1
ATOM 5140 N N . VAL B 1 294 ? 7.102 -30.812 -16.781 1 98.31 294 VAL B N 1
ATOM 5141 C CA . VAL B 1 294 ? 6.281 -29.844 -16.062 1 98.31 294 VAL B CA 1
ATOM 5142 C C . VAL B 1 294 ? 6.008 -30.344 -14.648 1 98.31 294 VAL B C 1
ATOM 5144 O O . VAL B 1 294 ? 5.816 -31.547 -14.43 1 98.31 294 VAL B O 1
ATOM 5147 N N . TRP B 1 295 ? 6.004 -29.453 -13.656 1 98.5 295 TRP B N 1
ATOM 5148 C CA . TRP B 1 295 ? 5.859 -29.797 -12.25 1 98.5 295 TRP B CA 1
ATOM 5149 C C . TRP B 1 295 ? 4.48 -30.375 -11.969 1 98.5 295 TRP B C 1
ATOM 5151 O O . TRP B 1 295 ? 4.355 -31.391 -11.273 1 98.5 295 TRP B O 1
ATOM 5161 N N . ALA B 1 296 ? 3.414 -29.734 -12.523 1 98.62 296 ALA B N 1
ATOM 5162 C CA . ALA B 1 296 ? 2.047 -30.188 -12.305 1 98.62 296 ALA B CA 1
ATOM 5163 C C . ALA B 1 296 ? 1.887 -31.656 -12.711 1 98.62 296 ALA B C 1
ATOM 5165 O O . ALA B 1 296 ? 2.377 -32.062 -13.758 1 98.62 296 ALA B O 1
ATOM 5166 N N . ALA B 1 297 ? 1.222 -32.406 -11.953 1 98.25 297 ALA B N 1
ATOM 5167 C CA . ALA B 1 297 ? 1.106 -33.844 -12.148 1 98.25 297 ALA B CA 1
ATOM 5168 C C . ALA B 1 297 ? 0.337 -34.156 -13.43 1 98.25 297 ALA B C 1
ATOM 5170 O O . ALA B 1 297 ? 0.479 -35.25 -14 1 98.25 297 ALA B O 1
ATOM 5171 N N . SER B 1 298 ? -0.496 -33.219 -13.812 1 97.5 298 SER B N 1
ATOM 5172 C CA . SER B 1 298 ? -1.253 -33.406 -15.047 1 97.5 298 SER B CA 1
ATOM 5173 C C . SER B 1 298 ? -1.528 -32.062 -15.711 1 97.5 298 SER B C 1
ATOM 5175 O O . SER B 1 298 ? -1.504 -31.016 -15.047 1 97.5 298 SER B O 1
ATOM 5177 N N . ASP B 1 299 ? -1.804 -32.062 -16.969 1 96.5 299 ASP B N 1
ATOM 5178 C CA . ASP B 1 299 ? -2.107 -30.859 -17.719 1 96.5 299 ASP B CA 1
ATOM 5179 C C . ASP B 1 299 ? -3.408 -30.219 -17.25 1 96.5 299 ASP B C 1
ATOM 5181 O O . ASP B 1 299 ? -3.568 -29 -17.312 1 96.5 299 ASP B O 1
ATOM 5185 N N . SER B 1 300 ? -4.273 -31.047 -16.734 1 97.12 300 SER B N 1
ATOM 5186 C CA . SER B 1 300 ? -5.602 -30.578 -16.344 1 97.12 300 SER B CA 1
ATOM 5187 C C . SER B 1 300 ? -5.531 -29.641 -15.141 1 97.12 300 SER B C 1
ATOM 5189 O O . SER B 1 300 ? -6.457 -28.859 -14.898 1 97.12 300 SER B O 1
ATOM 5191 N N . ILE B 1 301 ? -4.43 -29.703 -14.367 1 98.44 301 ILE B N 1
ATOM 5192 C CA . ILE B 1 301 ? -4.328 -28.844 -13.195 1 98.44 301 ILE B CA 1
ATOM 5193 C C . ILE B 1 301 ? -3.184 -27.844 -13.375 1 98.44 301 ILE B C 1
ATOM 5195 O O . ILE B 1 301 ? -2.834 -27.109 -12.445 1 98.44 301 ILE B O 1
ATOM 5199 N N . ALA B 1 302 ? -2.549 -27.891 -14.57 1 98.56 302 ALA B N 1
ATOM 5200 C CA . ALA B 1 302 ? -1.496 -26.938 -14.875 1 98.56 302 ALA B CA 1
ATOM 5201 C C . ALA B 1 302 ? -2.082 -25.547 -15.172 1 98.56 302 ALA B C 1
ATOM 5203 O O . ALA B 1 302 ? -3.053 -25.438 -15.922 1 98.56 302 ALA B O 1
ATOM 5204 N N . SER B 1 303 ? -1.569 -24.547 -14.57 1 98.5 303 SER B N 1
ATOM 5205 C CA . SER B 1 303 ? -2.092 -23.188 -14.633 1 98.5 303 SER B CA 1
ATOM 5206 C C . SER B 1 303 ? -1.891 -22.578 -16.016 1 98.5 303 SER B C 1
ATOM 5208 O O . SER B 1 303 ? -0.846 -22.781 -16.641 1 98.5 303 SER B O 1
ATOM 5210 N N . PRO B 1 304 ? -2.795 -21.812 -16.547 1 98.38 304 PRO B N 1
ATOM 5211 C CA . PRO B 1 304 ? -2.605 -21.062 -17.797 1 98.38 304 PRO B CA 1
ATOM 5212 C C . PRO B 1 304 ? -1.766 -19.797 -17.609 1 98.38 304 PRO B C 1
ATOM 5214 O O . PRO B 1 304 ? -1.415 -19.141 -18.594 1 98.38 304 PRO B O 1
ATOM 5217 N N . THR B 1 305 ? -1.405 -19.469 -16.328 1 98.25 305 THR B N 1
ATOM 5218 C CA . THR B 1 305 ? -0.736 -18.172 -16.141 1 98.25 305 THR B CA 1
ATOM 5219 C C . THR B 1 305 ? 0.71 -18.391 -15.695 1 98.25 305 THR B C 1
ATOM 5221 O O . THR B 1 305 ? 1.51 -17.453 -15.711 1 98.25 305 THR B O 1
ATOM 5224 N N . THR B 1 306 ? 1.077 -19.578 -15.336 1 98.5 306 THR B N 1
ATOM 5225 C CA . THR B 1 306 ? 2.438 -19.891 -14.906 1 98.5 306 THR B CA 1
ATOM 5226 C C . THR B 1 306 ? 2.789 -21.344 -15.242 1 98.5 306 THR B C 1
ATOM 5228 O O . THR B 1 306 ? 2.023 -22.25 -14.938 1 98.5 306 THR B O 1
ATOM 5231 N N . THR B 1 307 ? 3.873 -21.594 -15.867 1 98.69 307 THR B N 1
ATOM 5232 C CA . THR B 1 307 ? 4.398 -22.938 -16.078 1 98.69 307 THR B CA 1
ATOM 5233 C C . THR B 1 307 ? 5.582 -23.219 -15.164 1 98.69 307 THR B C 1
ATOM 5235 O O . THR B 1 307 ? 6.605 -22.531 -15.234 1 98.69 307 THR B O 1
ATOM 5238 N N . ALA B 1 308 ? 5.414 -24.141 -14.273 1 98.75 308 ALA B N 1
ATOM 5239 C CA . ALA B 1 308 ? 6.504 -24.562 -13.398 1 98.75 308 ALA B CA 1
ATOM 5240 C C . ALA B 1 308 ? 7.25 -25.75 -14 1 98.75 308 ALA B C 1
ATOM 5242 O O . ALA B 1 308 ? 6.672 -26.828 -14.203 1 98.75 308 ALA B O 1
ATOM 5243 N N . VAL B 1 309 ? 8.531 -25.562 -14.359 1 98.69 309 VAL B N 1
ATOM 5244 C CA . VAL B 1 309 ? 9.352 -26.594 -15 1 98.69 309 VAL B CA 1
ATOM 5245 C C . VAL B 1 309 ? 10.242 -27.266 -13.953 1 98.69 309 VAL B C 1
ATOM 5247 O O . VAL B 1 309 ? 11.008 -26.594 -13.258 1 98.69 309 VAL B O 1
ATOM 5250 N N . ARG B 1 310 ? 10.203 -28.578 -13.859 1 98 310 ARG B N 1
ATOM 5251 C CA . ARG B 1 310 ? 11.016 -29.328 -12.906 1 98 310 ARG B CA 1
ATOM 5252 C C . ARG B 1 310 ? 12.508 -29.141 -13.188 1 98 310 ARG B C 1
ATOM 5254 O O . ARG B 1 310 ? 12.938 -29.188 -14.344 1 98 310 ARG B O 1
ATOM 5261 N N . THR B 1 311 ? 13.219 -28.891 -12.148 1 96.81 311 THR B N 1
ATOM 5262 C CA . THR B 1 311 ? 14.672 -28.859 -12.289 1 96.81 311 THR B CA 1
ATOM 5263 C C . THR B 1 311 ? 15.242 -30.266 -12.445 1 96.81 311 THR B C 1
ATOM 5265 O O . THR B 1 311 ? 15.047 -31.109 -11.578 1 96.81 311 THR B O 1
ATOM 5268 N N . PRO B 1 312 ? 15.938 -30.516 -13.492 1 95.44 312 PRO B N 1
ATOM 5269 C CA . PRO B 1 312 ? 16.516 -31.859 -13.656 1 95.44 312 PRO B CA 1
ATOM 5270 C C . PRO B 1 312 ? 17.547 -32.188 -12.578 1 95.44 312 PRO B C 1
ATOM 5272 O O . PRO B 1 312 ? 18.156 -31.281 -12.008 1 95.44 312 PRO B O 1
ATOM 5275 N N . ASP B 1 313 ? 17.75 -33.469 -12.352 1 93.12 313 ASP B N 1
ATOM 5276 C CA . ASP B 1 313 ? 18.766 -33.938 -11.398 1 93.12 313 ASP B CA 1
ATOM 5277 C C . ASP B 1 313 ? 20.141 -33.375 -11.75 1 93.12 313 ASP B C 1
ATOM 5279 O O . ASP B 1 313 ? 20.531 -33.344 -12.922 1 93.12 313 ASP B O 1
ATOM 5283 N N . GLY B 1 314 ? 20.766 -32.938 -10.734 1 92.69 314 GLY B N 1
ATOM 5284 C CA . GLY B 1 314 ? 22.125 -32.469 -10.922 1 92.69 314 GLY B CA 1
ATOM 5285 C C . GLY B 1 314 ? 22.219 -31.016 -11.359 1 92.69 314 GLY B C 1
ATOM 5286 O O . GLY B 1 314 ? 23.312 -30.438 -11.414 1 92.69 314 GLY B O 1
ATOM 5287 N N . VAL B 1 315 ? 21.125 -30.422 -11.711 1 95.31 315 VAL B N 1
ATOM 5288 C CA . VAL B 1 315 ? 21.109 -29.031 -12.125 1 95.31 315 VAL B CA 1
ATOM 5289 C C . VAL B 1 315 ? 20.828 -28.141 -10.914 1 95.31 315 VAL B C 1
ATOM 5291 O O . VAL B 1 315 ? 19.922 -28.406 -10.133 1 95.31 315 VAL B O 1
ATOM 5294 N N . ASP B 1 316 ? 21.672 -27.141 -10.672 1 96.88 316 ASP B N 1
ATOM 5295 C CA . ASP B 1 316 ? 21.422 -26.109 -9.664 1 96.88 316 ASP B CA 1
ATOM 5296 C C . ASP B 1 316 ? 20.422 -25.078 -10.188 1 96.88 316 ASP B C 1
ATOM 5298 O O . ASP B 1 316 ? 20.75 -24.281 -11.078 1 96.88 316 ASP B O 1
ATOM 5302 N N . GLU B 1 317 ? 19.25 -25.047 -9.641 1 97.75 317 GLU B N 1
ATOM 5303 C CA . GLU B 1 317 ? 18.156 -24.234 -10.133 1 97.75 317 GLU B CA 1
ATOM 5304 C C . GLU B 1 317 ? 18.516 -22.75 -10.094 1 97.75 317 GLU B C 1
ATOM 5306 O O . GLU B 1 317 ? 18.203 -22 -11.031 1 97.75 317 GLU B O 1
ATOM 5311 N N . LYS B 1 318 ? 19.078 -22.25 -9.023 1 96.75 318 LYS B N 1
ATOM 5312 C CA . LYS B 1 318 ? 19.484 -20.859 -8.922 1 96.75 318 LYS B CA 1
ATOM 5313 C C . LYS B 1 318 ? 20.484 -20.5 -10.023 1 96.75 318 LYS B C 1
ATOM 5315 O O . LYS B 1 318 ? 20.359 -19.453 -10.664 1 96.75 318 LYS B O 1
ATOM 5320 N N . ALA B 1 319 ? 21.469 -21.328 -10.227 1 96.62 319 ALA B N 1
ATOM 5321 C CA . ALA B 1 319 ? 22.469 -21.109 -11.273 1 96.62 319 ALA B CA 1
ATOM 5322 C C . ALA B 1 319 ? 21.812 -21.078 -12.648 1 96.62 319 ALA B C 1
ATOM 5324 O O . ALA B 1 319 ? 22.25 -20.328 -13.531 1 96.62 319 ALA B O 1
ATOM 5325 N N . LEU B 1 320 ? 20.844 -21.938 -12.812 1 97.31 320 LEU B N 1
ATOM 5326 C CA . LEU B 1 320 ? 20.109 -21.984 -14.07 1 97.31 320 LEU B CA 1
ATOM 5327 C C . LEU B 1 320 ? 19.453 -20.641 -14.359 1 97.31 320 LEU B C 1
ATOM 5329 O O . LEU B 1 320 ? 19.594 -20.109 -15.469 1 97.31 320 LEU B O 1
ATOM 5333 N N . ARG B 1 321 ? 18.734 -20.062 -13.422 1 96.88 321 ARG B N 1
ATOM 5334 C CA . ARG B 1 321 ? 18.078 -18.766 -13.594 1 96.88 321 ARG B CA 1
ATOM 5335 C C . ARG B 1 321 ? 19.094 -17.656 -13.836 1 96.88 321 ARG B C 1
ATOM 5337 O O . ARG B 1 321 ? 18.875 -16.766 -14.656 1 96.88 321 ARG B O 1
ATOM 5344 N N . GLN B 1 322 ? 20.188 -17.719 -13.102 1 95.94 322 GLN B N 1
ATOM 5345 C CA . GLN B 1 322 ? 21.25 -16.719 -13.266 1 95.94 322 GLN B CA 1
ATOM 5346 C C . GLN B 1 322 ? 21.828 -16.781 -14.68 1 95.94 322 GLN B C 1
ATOM 5348 O O . GLN B 1 322 ? 22.125 -15.734 -15.273 1 95.94 322 GLN B O 1
ATOM 5353 N N . ALA B 1 323 ? 22 -17.969 -15.203 1 96.31 323 ALA B N 1
ATOM 5354 C CA . ALA B 1 323 ? 22.516 -18.141 -16.562 1 96.31 323 ALA B CA 1
ATOM 5355 C C . ALA B 1 323 ? 21.547 -17.578 -17.594 1 96.31 323 ALA B C 1
ATOM 5357 O O . ALA B 1 323 ? 21.969 -16.938 -18.562 1 96.31 323 ALA B O 1
ATOM 5358 N N . ALA B 1 324 ? 20.25 -17.891 -17.406 1 97.25 324 ALA B N 1
ATOM 5359 C CA . ALA B 1 324 ? 19.25 -17.359 -18.328 1 97.25 324 ALA B CA 1
ATOM 5360 C C . ALA B 1 324 ? 19.297 -15.836 -18.375 1 97.25 324 ALA B C 1
ATOM 5362 O O . ALA B 1 324 ? 19.234 -15.234 -19.438 1 97.25 324 ALA B O 1
ATOM 5363 N N . ARG B 1 325 ? 19.375 -15.258 -17.172 1 96.62 325 ARG B N 1
ATOM 5364 C CA . ARG B 1 325 ? 19.438 -13.805 -17.078 1 96.62 325 ARG B CA 1
ATOM 5365 C C . ARG B 1 325 ? 20.734 -13.266 -17.688 1 96.62 325 ARG B C 1
ATOM 5367 O O . ARG B 1 325 ? 20.719 -12.32 -18.469 1 96.62 325 ARG B O 1
ATOM 5374 N N . ALA B 1 326 ? 21.859 -13.812 -17.391 1 95.62 326 ALA B N 1
ATOM 5375 C CA . ALA B 1 326 ? 23.188 -13.328 -17.781 1 95.62 326 ALA B CA 1
ATOM 5376 C C . ALA B 1 326 ? 23.391 -13.492 -19.281 1 95.62 326 ALA B C 1
ATOM 5378 O O . ALA B 1 326 ? 24.062 -12.672 -19.922 1 95.62 326 ALA B O 1
ATOM 5379 N N . ARG B 1 327 ? 22.859 -14.523 -19.859 1 95.5 327 ARG B N 1
ATOM 5380 C CA . ARG B 1 327 ? 23.141 -14.859 -21.25 1 95.5 327 ARG B CA 1
ATOM 5381 C C . ARG B 1 327 ? 22.094 -14.242 -22.172 1 95.5 327 ARG B C 1
ATOM 5383 O O . ARG B 1 327 ? 22.422 -13.844 -23.297 1 95.5 327 ARG B O 1
ATOM 5390 N N . TYR B 1 328 ? 20.875 -14.188 -21.734 1 96.12 328 TYR B N 1
ATOM 5391 C CA . TYR B 1 328 ? 19.797 -13.852 -22.672 1 96.12 328 TYR B CA 1
ATOM 5392 C C . TYR B 1 328 ? 19.016 -12.648 -22.172 1 96.12 328 TYR B C 1
ATOM 5394 O O . TYR B 1 328 ? 18.141 -12.133 -22.891 1 96.12 328 TYR B O 1
ATOM 5402 N N . GLY B 1 329 ? 19.234 -12.164 -20.922 1 96.31 329 GLY B N 1
ATOM 5403 C CA . GLY B 1 329 ? 18.5 -11.047 -20.359 1 96.31 329 GLY B CA 1
ATOM 5404 C C . GLY B 1 329 ? 17.094 -11.414 -19.922 1 96.31 329 GLY B C 1
ATOM 5405 O O . GLY B 1 329 ? 16.219 -10.547 -19.812 1 96.31 329 GLY B O 1
ATOM 5406 N N . VAL B 1 330 ? 16.812 -12.727 -19.781 1 97.25 330 VAL B N 1
ATOM 5407 C CA . VAL B 1 330 ? 15.477 -13.203 -19.422 1 97.25 330 VAL B CA 1
ATOM 5408 C C . VAL B 1 330 ? 15.438 -13.586 -17.953 1 97.25 330 VAL B C 1
ATOM 5410 O O . VAL B 1 330 ? 16.312 -14.305 -17.469 1 97.25 330 VAL B O 1
ATOM 5413 N N . VAL B 1 331 ? 14.43 -13.078 -17.219 1 97.69 331 VAL B N 1
ATOM 5414 C CA . VAL B 1 331 ? 14.312 -13.305 -15.789 1 97.69 331 VAL B CA 1
ATOM 5415 C C . VAL B 1 331 ? 13.164 -14.273 -15.508 1 97.69 331 VAL B C 1
ATOM 5417 O O . VAL B 1 331 ? 12.039 -14.062 -15.977 1 97.69 331 VAL B O 1
ATOM 5420 N N . PHE B 1 332 ? 13.461 -15.359 -14.844 1 97.75 332 PHE B N 1
ATOM 5421 C CA . PHE B 1 332 ? 12.477 -16.328 -14.352 1 97.75 332 PHE B CA 1
ATOM 5422 C C . PHE B 1 332 ? 12.359 -16.25 -12.836 1 97.75 332 PHE B C 1
ATOM 5424 O O . PHE B 1 332 ? 13.188 -15.617 -12.172 1 97.75 332 PHE B O 1
ATOM 5431 N N . SER B 1 333 ? 11.32 -16.844 -12.258 1 96.88 333 SER B N 1
ATOM 5432 C CA . SER B 1 333 ? 11.172 -16.922 -10.805 1 96.88 333 SER B CA 1
ATOM 5433 C C . SER B 1 333 ? 11.492 -18.312 -10.289 1 96.88 333 SER B C 1
ATOM 5435 O O . SER B 1 333 ? 11.32 -19.297 -11 1 96.88 333 SER B O 1
ATOM 5437 N N . SER B 1 334 ? 11.938 -18.359 -9.102 1 95.81 334 SER B N 1
ATOM 5438 C CA . SER B 1 334 ? 12.234 -19.625 -8.43 1 95.81 334 SER B CA 1
ATOM 5439 C C . SER B 1 334 ? 11 -20.188 -7.742 1 95.81 334 SER B C 1
ATOM 5441 O O . SER B 1 334 ? 9.961 -19.531 -7.68 1 95.81 334 SER B O 1
ATOM 5443 N N . GLY B 1 335 ? 11.125 -21.453 -7.359 1 95.88 335 GLY B N 1
ATOM 5444 C CA . GLY B 1 335 ? 10.141 -21.969 -6.422 1 95.88 335 GLY B CA 1
ATOM 5445 C C . GLY B 1 335 ? 10.18 -21.266 -5.074 1 95.88 335 GLY B C 1
ATOM 5446 O O . GLY B 1 335 ? 11.016 -20.391 -4.844 1 95.88 335 GLY B O 1
ATOM 5447 N N . ARG B 1 336 ? 9.234 -21.609 -4.238 1 95.06 336 ARG B N 1
ATOM 5448 C CA . ARG B 1 336 ? 9.125 -21.078 -2.879 1 95.06 336 ARG B CA 1
ATOM 5449 C C . ARG B 1 336 ? 8.891 -22.203 -1.874 1 95.06 336 ARG B C 1
ATOM 5451 O O . ARG B 1 336 ? 8.273 -23.219 -2.199 1 95.06 336 ARG B O 1
ATOM 5458 N N . GLY B 1 337 ? 9.414 -21.953 -0.63 1 94.12 337 GLY B N 1
ATOM 5459 C CA . GLY B 1 337 ? 9.164 -22.938 0.411 1 94.12 337 GLY B CA 1
ATOM 5460 C C . GLY B 1 337 ? 9.562 -24.359 0.011 1 94.12 337 GLY B C 1
ATOM 5461 O O . GLY B 1 337 ? 10.695 -24.578 -0.411 1 94.12 337 GLY B O 1
ATOM 5462 N N . GLU B 1 338 ? 8.586 -25.234 -0.091 1 93.69 338 GLU B N 1
ATOM 5463 C CA . GLU B 1 338 ? 8.789 -26.656 -0.379 1 93.69 338 GLU B CA 1
ATOM 5464 C C . GLU B 1 338 ? 9.266 -26.859 -1.812 1 93.69 338 GLU B C 1
ATOM 5466 O O . GLU B 1 338 ? 9.859 -27.891 -2.131 1 93.69 338 GLU B O 1
ATOM 5471 N N . THR B 1 339 ? 9.055 -25.875 -2.646 1 96.75 339 THR B N 1
ATOM 5472 C CA . THR B 1 339 ? 9.383 -26.016 -4.059 1 96.75 339 THR B CA 1
ATOM 5473 C C . THR B 1 339 ? 10.688 -25.297 -4.391 1 96.75 339 THR B C 1
ATOM 5475 O O . THR B 1 339 ? 11.164 -25.344 -5.527 1 96.75 339 THR B O 1
ATOM 5478 N N . LEU B 1 340 ? 11.266 -24.656 -3.404 1 96.06 340 LEU B N 1
ATOM 5479 C CA . LEU B 1 340 ? 12.484 -23.875 -3.629 1 96.06 340 LEU B CA 1
ATOM 5480 C C . LEU B 1 340 ? 13.602 -24.766 -4.152 1 96.06 340 LEU B C 1
ATOM 5482 O O . LEU B 1 340 ? 13.891 -25.828 -3.578 1 96.06 340 LEU B O 1
ATOM 5486 N N . GLY B 1 341 ? 14.172 -24.359 -5.285 1 96.5 341 GLY B N 1
ATOM 5487 C CA . GLY B 1 341 ? 15.297 -25.078 -5.875 1 96.5 341 GLY B CA 1
ATOM 5488 C C . GLY B 1 341 ? 14.875 -26.281 -6.695 1 96.5 341 GLY B C 1
ATOM 5489 O O . GLY B 1 341 ? 15.703 -26.891 -7.375 1 96.5 341 GLY B O 1
ATOM 5490 N N . LYS B 1 342 ? 13.578 -26.609 -6.715 1 97.69 342 LYS B N 1
ATOM 5491 C CA . LYS B 1 342 ? 13.117 -27.844 -7.336 1 97.69 342 LYS B CA 1
ATOM 5492 C C . LYS B 1 342 ? 12.477 -27.578 -8.695 1 97.69 342 LYS B C 1
ATOM 5494 O O . LYS B 1 342 ? 12.289 -28.5 -9.492 1 97.69 342 LYS B O 1
ATOM 5499 N N . LEU B 1 343 ? 12.195 -26.375 -8.945 1 98.38 343 LEU B N 1
ATOM 5500 C CA . LEU B 1 343 ? 11.555 -26 -10.195 1 98.38 343 LEU B CA 1
ATOM 5501 C C . LEU B 1 343 ? 11.852 -24.547 -10.547 1 98.38 343 LEU B C 1
ATOM 5503 O O . LEU B 1 343 ? 12.32 -23.781 -9.703 1 98.38 343 LEU B O 1
ATOM 5507 N N . THR B 1 344 ? 11.68 -24.203 -11.766 1 98.44 344 THR B N 1
ATOM 5508 C CA . THR B 1 344 ? 11.727 -22.828 -12.281 1 98.44 344 THR B CA 1
ATOM 5509 C C . THR B 1 344 ? 10.359 -22.406 -12.812 1 98.44 344 THR B C 1
ATOM 5511 O O . THR B 1 344 ? 9.734 -23.141 -13.586 1 98.44 344 THR B O 1
ATOM 5514 N N . ARG B 1 345 ? 9.906 -21.25 -12.344 1 98.44 345 ARG B N 1
ATOM 5515 C CA . ARG B 1 345 ? 8.594 -20.766 -12.75 1 98.44 345 ARG B CA 1
ATOM 5516 C C . ARG B 1 345 ? 8.703 -19.766 -13.898 1 98.44 345 ARG B C 1
ATOM 5518 O O . ARG B 1 345 ? 9.422 -18.781 -13.805 1 98.44 345 ARG B O 1
ATOM 5525 N N . ILE B 1 346 ? 7.957 -20.062 -14.93 1 98.62 346 ILE B N 1
ATOM 5526 C CA . ILE B 1 346 ? 7.832 -19.172 -16.062 1 98.62 346 ILE B CA 1
ATOM 5527 C C . ILE B 1 346 ? 6.449 -18.516 -16.062 1 98.62 346 ILE B C 1
ATOM 5529 O O . ILE B 1 346 ? 5.434 -19.203 -16.203 1 98.62 346 ILE B O 1
ATOM 5533 N N . GLY B 1 347 ? 6.453 -17.219 -15.852 1 97.75 347 GLY B N 1
ATOM 5534 C CA . GLY B 1 347 ? 5.195 -16.484 -15.812 1 97.75 347 GLY B CA 1
ATOM 5535 C C . GLY B 1 347 ? 4.68 -16.125 -17.188 1 97.75 347 GLY B C 1
ATOM 5536 O O . GLY B 1 347 ? 5.457 -15.734 -18.062 1 97.75 347 GLY B O 1
ATOM 5537 N N . HIS B 1 348 ? 3.398 -16.312 -17.453 1 96.56 348 HIS B N 1
ATOM 5538 C CA . HIS B 1 348 ? 2.604 -15.875 -18.594 1 96.56 348 HIS B CA 1
ATOM 5539 C C . HIS B 1 348 ? 1.424 -15.016 -18.156 1 96.56 348 HIS B C 1
ATOM 5541 O O . HIS B 1 348 ? 0.271 -15.445 -18.25 1 96.56 348 HIS B O 1
ATOM 5547 N N . MET B 1 349 ? 1.739 -13.867 -17.656 1 97.94 349 MET B N 1
ATOM 5548 C CA . MET B 1 349 ? 0.689 -13.055 -17.047 1 97.94 349 MET B CA 1
ATOM 5549 C C . MET B 1 349 ? 0.653 -11.664 -17.672 1 97.94 349 MET B C 1
ATOM 5551 O O . MET B 1 349 ? 1.699 -11.062 -17.922 1 97.94 349 MET B O 1
ATOM 5555 N N . GLY B 1 350 ? -0.539 -11.156 -17.891 1 97 350 GLY B N 1
ATOM 5556 C CA . GLY B 1 350 ? -0.702 -9.797 -18.375 1 97 350 GLY B CA 1
ATOM 5557 C C . GLY B 1 350 ? 0.007 -9.539 -19.688 1 97 350 GLY B C 1
ATOM 5558 O O . GLY B 1 350 ? -0.195 -10.266 -20.656 1 97 350 GLY B O 1
ATOM 5559 N N . PRO B 1 351 ? 0.908 -8.57 -19.703 1 96.69 351 PRO B N 1
ATOM 5560 C CA . PRO B 1 351 ? 1.549 -8.195 -20.969 1 96.69 351 PRO B CA 1
ATOM 5561 C C . PRO B 1 351 ? 2.424 -9.305 -21.547 1 96.69 351 PRO B C 1
ATOM 5563 O O . PRO B 1 351 ? 2.697 -9.32 -22.75 1 96.69 351 PRO B O 1
ATOM 5566 N N . THR B 1 352 ? 2.795 -10.266 -20.719 1 97.25 352 THR B N 1
ATOM 5567 C CA . THR B 1 352 ? 3.711 -11.297 -21.203 1 97.25 352 THR B CA 1
ATOM 5568 C C . THR B 1 352 ? 2.955 -12.586 -21.516 1 97.25 352 THR B C 1
ATOM 5570 O O . THR B 1 352 ? 3.566 -13.609 -21.844 1 97.25 352 THR B O 1
ATOM 5573 N N . ALA B 1 353 ? 1.663 -12.531 -21.422 1 98.19 353 ALA B N 1
ATOM 5574 C CA . ALA B 1 353 ? 0.836 -13.648 -21.875 1 98.19 353 ALA B CA 1
ATOM 5575 C C . ALA B 1 353 ? 0.565 -13.57 -23.375 1 98.19 353 ALA B C 1
ATOM 5577 O O . ALA B 1 353 ? -0.59 -13.492 -23.797 1 98.19 353 ALA B O 1
ATOM 5578 N N . GLN B 1 354 ? 1.589 -13.484 -24.156 1 97.88 354 GLN B N 1
ATOM 5579 C CA . GLN B 1 354 ? 1.636 -13.547 -25.609 1 97.88 354 GLN B CA 1
ATOM 5580 C C . GLN B 1 354 ? 2.531 -14.688 -26.078 1 97.88 354 GLN B C 1
ATOM 5582 O O . GLN B 1 354 ? 3.648 -14.852 -25.594 1 97.88 354 GLN B O 1
ATOM 5587 N N . PRO B 1 355 ? 2.113 -15.477 -27.031 1 97.88 355 PRO B N 1
ATOM 5588 C CA . PRO B 1 355 ? 2.789 -16.719 -27.406 1 97.88 355 PRO B CA 1
ATOM 5589 C C . PRO B 1 355 ? 4.266 -16.516 -27.734 1 97.88 355 PRO B C 1
ATOM 5591 O O . PRO B 1 355 ? 5.086 -17.391 -27.484 1 97.88 355 PRO B O 1
ATOM 5594 N N . ILE B 1 356 ? 4.641 -15.344 -28.25 1 98.12 356 ILE B N 1
ATOM 5595 C CA . ILE B 1 356 ? 6.023 -15.078 -28.625 1 98.12 356 ILE B CA 1
ATOM 5596 C C . ILE B 1 356 ? 6.922 -15.156 -27.391 1 98.12 356 ILE B C 1
ATOM 5598 O O . ILE B 1 356 ? 8.102 -15.492 -27.5 1 98.12 356 ILE B O 1
ATOM 5602 N N . TYR B 1 357 ? 6.359 -14.875 -26.25 1 98.31 357 TYR B N 1
ATOM 5603 C CA . TYR B 1 357 ? 7.156 -14.914 -25.031 1 98.31 357 TYR B CA 1
ATOM 5604 C C . TYR B 1 357 ? 7.422 -16.359 -24.609 1 98.31 357 TYR B C 1
ATOM 5606 O O . TYR B 1 357 ? 8.391 -16.625 -23.891 1 98.31 357 TYR B O 1
ATOM 5614 N N . ALA B 1 358 ? 6.551 -17.312 -25 1 98.62 358 ALA B N 1
ATOM 5615 C CA . ALA B 1 358 ? 6.871 -18.719 -24.781 1 98.62 358 ALA B CA 1
ATOM 5616 C C . ALA B 1 358 ? 8.141 -19.125 -25.531 1 98.62 358 ALA B C 1
ATOM 5618 O O . ALA B 1 358 ? 8.969 -19.859 -25 1 98.62 358 ALA B O 1
ATOM 5619 N N . ILE B 1 359 ? 8.281 -18.594 -26.719 1 98.44 359 ILE B N 1
ATOM 5620 C CA . ILE B 1 359 ? 9.453 -18.875 -27.531 1 98.44 359 ILE B CA 1
ATOM 5621 C C . ILE B 1 359 ? 10.703 -18.297 -26.875 1 98.44 359 ILE B C 1
ATOM 5623 O O . ILE B 1 359 ? 11.727 -18.984 -26.781 1 98.44 359 ILE B O 1
ATOM 5627 N N . ALA B 1 360 ? 10.586 -17.094 -26.406 1 98.25 360 ALA B N 1
ATOM 5628 C CA . ALA B 1 360 ? 11.695 -16.453 -25.719 1 98.25 360 ALA B CA 1
ATOM 5629 C C . ALA B 1 360 ? 12.086 -17.25 -24.469 1 98.25 360 ALA B C 1
ATOM 5631 O O . ALA B 1 360 ? 13.266 -17.438 -24.188 1 98.25 360 ALA B O 1
ATOM 5632 N N . ALA B 1 361 ? 11.094 -17.703 -23.766 1 98.69 361 ALA B N 1
ATOM 5633 C CA . ALA B 1 361 ? 11.32 -18.453 -22.531 1 98.69 361 ALA B CA 1
ATOM 5634 C C . ALA B 1 361 ? 12 -19.781 -22.812 1 98.69 361 ALA B C 1
ATOM 5636 O O . ALA B 1 361 ? 12.961 -20.156 -22.125 1 98.69 361 ALA B O 1
ATOM 5637 N N . LEU B 1 362 ? 11.5 -20.469 -23.812 1 98.75 362 LEU B N 1
ATOM 5638 C CA . LEU B 1 362 ? 12.078 -21.766 -24.188 1 98.75 362 LEU B CA 1
ATOM 5639 C C . LEU B 1 362 ? 13.531 -21.609 -24.609 1 98.75 362 LEU B C 1
ATOM 5641 O O . LEU B 1 362 ? 14.383 -22.422 -24.234 1 98.75 362 LEU B O 1
ATOM 5645 N N . THR B 1 363 ? 13.797 -20.562 -25.359 1 98.25 363 THR B N 1
ATOM 5646 C CA . THR B 1 363 ? 15.148 -20.281 -25.828 1 98.25 363 THR B CA 1
ATOM 5647 C C . THR B 1 363 ? 16.094 -20.031 -24.641 1 98.25 363 THR B C 1
ATOM 5649 O O . THR B 1 363 ? 17.156 -20.625 -24.562 1 98.25 363 THR B O 1
ATOM 5652 N N . ALA B 1 364 ? 15.664 -19.172 -23.766 1 98.06 364 ALA B N 1
ATOM 5653 C CA . ALA B 1 364 ? 16.5 -18.812 -22.625 1 98.06 364 ALA B CA 1
ATOM 5654 C C . ALA B 1 364 ? 16.688 -19.984 -21.672 1 98.06 364 ALA B C 1
ATOM 5656 O O . ALA B 1 364 ? 17.781 -20.234 -21.172 1 98.06 364 ALA B O 1
ATOM 5657 N N . LEU B 1 365 ? 15.594 -20.719 -21.391 1 98.31 365 LEU B N 1
ATOM 5658 C CA . LEU B 1 365 ? 15.633 -21.891 -20.516 1 98.31 365 LEU B CA 1
ATOM 5659 C C . LEU B 1 365 ? 16.531 -22.969 -21.094 1 98.31 365 LEU B C 1
ATOM 5661 O O . LEU B 1 365 ? 17.406 -23.5 -20.406 1 98.31 365 LEU B O 1
ATOM 5665 N N . GLY B 1 366 ? 16.312 -23.328 -22.375 1 97.81 366 GLY B N 1
ATOM 5666 C CA . GLY B 1 366 ? 17.125 -24.344 -23.031 1 97.81 366 GLY B CA 1
ATOM 5667 C C . GLY B 1 366 ? 18.594 -23.953 -23.125 1 97.81 366 GLY B C 1
ATOM 5668 O O . GLY B 1 366 ? 19.469 -24.797 -22.906 1 97.81 366 GLY B O 1
ATOM 5669 N N . GLY B 1 367 ? 18.828 -22.672 -23.516 1 96.5 367 GLY B N 1
ATOM 5670 C CA . GLY B 1 367 ? 20.188 -22.203 -23.578 1 96.5 367 GLY B CA 1
ATOM 5671 C C . GLY B 1 367 ? 20.922 -22.266 -22.234 1 96.5 367 GLY B C 1
ATOM 5672 O O . GLY B 1 367 ? 22.094 -22.641 -22.188 1 96.5 367 GLY B O 1
ATOM 5673 N N . ALA B 1 368 ? 20.219 -21.891 -21.203 1 96.44 368 ALA B N 1
ATOM 5674 C CA . ALA B 1 368 ? 20.797 -21.953 -19.859 1 96.44 368 ALA B CA 1
ATOM 5675 C C . ALA B 1 368 ? 21.078 -23.406 -19.453 1 96.44 368 ALA B C 1
ATOM 5677 O O . ALA B 1 368 ? 22.094 -23.703 -18.828 1 96.44 368 ALA B O 1
ATOM 5678 N N . MET B 1 369 ? 20.188 -24.281 -19.797 1 96.38 369 MET B N 1
ATOM 5679 C CA . MET B 1 369 ? 20.359 -25.703 -19.5 1 96.38 369 MET B CA 1
ATOM 5680 C C . MET B 1 369 ? 21.578 -26.25 -20.25 1 96.38 369 MET B C 1
ATOM 5682 O O . MET B 1 369 ? 22.375 -27 -19.688 1 96.38 369 MET B O 1
ATOM 5686 N N . ASN B 1 370 ? 21.656 -25.844 -21.469 1 94.06 370 ASN B N 1
ATOM 5687 C CA . ASN B 1 370 ? 22.812 -26.266 -22.266 1 94.06 370 ASN B CA 1
ATOM 5688 C C . ASN B 1 370 ? 24.125 -25.766 -21.656 1 94.06 370 ASN B C 1
ATOM 5690 O O . ASN B 1 370 ? 25.109 -26.5 -21.625 1 94.06 370 ASN B O 1
ATOM 5694 N N . ALA B 1 371 ? 24.078 -24.578 -21.234 1 90.81 371 ALA B N 1
AT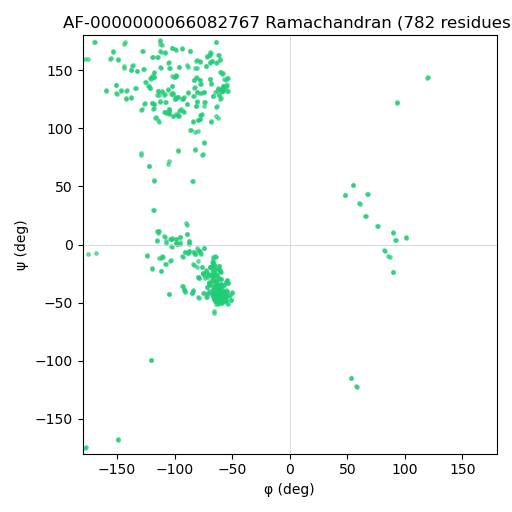OM 5695 C CA . ALA B 1 371 ? 25.266 -24 -20.594 1 90.81 371 ALA B CA 1
ATOM 5696 C C . ALA B 1 371 ? 25.625 -24.734 -19.312 1 90.81 371 ALA B C 1
ATOM 5698 O O . ALA B 1 371 ? 26.781 -24.781 -18.922 1 90.81 371 ALA B O 1
ATOM 5699 N N . ALA B 1 372 ? 24.656 -25.328 -18.703 1 89.94 372 ALA B N 1
ATOM 5700 C CA . ALA B 1 372 ? 24.859 -26.094 -17.484 1 89.94 372 ALA B CA 1
ATOM 5701 C C . ALA B 1 372 ? 25.234 -27.531 -17.812 1 89.94 372 ALA B C 1
ATOM 5703 O O . ALA B 1 372 ? 25.391 -28.359 -16.906 1 89.94 372 ALA B O 1
ATOM 5704 N N . GLY B 1 373 ? 25.344 -27.875 -19.047 1 89.69 373 GLY B N 1
ATOM 5705 C CA . GLY B 1 373 ? 25.844 -29.172 -19.453 1 89.69 373 GLY B CA 1
ATOM 5706 C C . GLY B 1 373 ? 24.75 -30.141 -19.859 1 89.69 373 GLY B C 1
ATOM 5707 O O . GLY B 1 373 ? 25.016 -31.328 -20.094 1 89.69 373 GLY B O 1
ATOM 5708 N N . ARG B 1 374 ? 23.562 -29.672 -19.906 1 89.75 374 ARG B N 1
ATOM 5709 C CA . ARG B 1 374 ? 22.453 -30.5 -20.344 1 89.75 374 ARG B CA 1
ATOM 5710 C C . ARG B 1 374 ? 22.156 -30.281 -21.828 1 89.75 374 ARG B C 1
ATOM 5712 O O . ARG B 1 374 ? 21.797 -29.172 -22.234 1 89.75 374 ARG B O 1
ATOM 5719 N N . LYS B 1 375 ? 22.422 -31.219 -22.562 1 90.38 375 LYS B N 1
ATOM 5720 C CA . LYS B 1 375 ? 22.219 -31.062 -24 1 90.38 375 LYS B CA 1
ATOM 5721 C C . LYS B 1 375 ? 20.75 -31.234 -24.375 1 90.38 375 LYS B C 1
ATOM 5723 O O . LYS B 1 375 ? 20.266 -32.344 -24.547 1 90.38 375 LYS B O 1
ATOM 5728 N N . LEU B 1 376 ? 20.047 -30.109 -24.516 1 94 376 LEU B N 1
ATOM 5729 C CA . LEU B 1 376 ? 18.641 -30.125 -24.891 1 94 376 LEU B CA 1
ATOM 5730 C C . LEU B 1 376 ? 18.469 -29.766 -26.359 1 94 376 LEU B C 1
ATOM 5732 O O . LEU B 1 376 ? 19.266 -29 -26.922 1 94 376 LEU B O 1
ATOM 5736 N N . ALA B 1 377 ? 17.531 -30.375 -26.953 1 94.75 377 ALA B N 1
ATOM 5737 C CA . ALA B 1 377 ? 17.156 -30.016 -28.312 1 94.75 377 ALA B CA 1
ATOM 5738 C C . ALA B 1 377 ? 16.219 -28.812 -28.328 1 94.75 377 ALA B C 1
ATOM 5740 O O . ALA B 1 377 ? 15.008 -28.953 -28.547 1 94.75 377 ALA B O 1
ATOM 5741 N N . ILE B 1 378 ? 16.719 -27.672 -28.234 1 97.19 378 ILE B N 1
ATOM 5742 C CA . ILE B 1 378 ? 15.953 -26.438 -28.109 1 97.19 378 ILE B CA 1
ATOM 5743 C C . ILE B 1 378 ? 15.062 -26.25 -29.344 1 97.19 378 ILE B C 1
ATOM 5745 O O . ILE B 1 378 ? 13.898 -25.859 -29.219 1 97.19 378 ILE B O 1
ATOM 5749 N N . GLY B 1 379 ? 15.625 -26.5 -30.484 1 97.19 379 GLY B N 1
ATOM 5750 C CA . GLY B 1 379 ? 14.867 -26.391 -31.719 1 97.19 379 GLY B CA 1
ATOM 5751 C C . GLY B 1 379 ? 13.594 -27.219 -31.703 1 97.19 379 GLY B C 1
ATOM 5752 O O . GLY B 1 379 ? 12.562 -26.766 -32.219 1 97.19 379 GLY B O 1
ATOM 5753 N N . LYS B 1 380 ? 13.703 -28.438 -31.203 1 97.94 380 LYS B N 1
ATOM 5754 C CA . LYS B 1 380 ? 12.516 -29.281 -31.109 1 97.94 380 LYS B CA 1
ATOM 5755 C C . LYS B 1 380 ? 11.469 -28.656 -30.203 1 97.94 380 LYS B C 1
ATOM 5757 O O . LYS B 1 380 ? 10.266 -28.75 -30.469 1 97.94 380 LYS B O 1
ATOM 5762 N N . GLY B 1 381 ? 11.922 -28.094 -29.094 1 98.38 381 GLY B N 1
ATOM 5763 C CA . GLY B 1 381 ? 11.008 -27.406 -28.203 1 98.38 381 GLY B CA 1
ATOM 5764 C C . GLY B 1 381 ? 10.305 -26.234 -28.859 1 98.38 381 GLY B C 1
ATOM 5765 O O . GLY B 1 381 ? 9.086 -26.078 -28.719 1 98.38 381 GLY B O 1
ATOM 5766 N N . ILE B 1 382 ? 11.062 -25.406 -29.578 1 98.38 382 ILE B N 1
ATOM 5767 C CA . ILE B 1 382 ? 10.523 -24.25 -30.266 1 98.38 382 ILE B CA 1
ATOM 5768 C C . ILE B 1 382 ? 9.516 -24.703 -31.328 1 98.38 382 ILE B C 1
ATOM 5770 O O . ILE B 1 382 ? 8.438 -24.109 -31.453 1 98.38 382 ILE B O 1
ATOM 5774 N N . GLU B 1 383 ? 9.836 -25.734 -32.062 1 98.62 383 GLU B N 1
ATOM 5775 C CA . GLU B 1 383 ? 8.938 -26.266 -33.094 1 98.62 383 GLU B CA 1
ATOM 5776 C C . GLU B 1 383 ? 7.621 -26.75 -32.469 1 98.62 383 GLU B C 1
ATOM 5778 O O . GLU B 1 383 ? 6.547 -26.516 -33.031 1 98.62 383 GLU B O 1
ATOM 5783 N N . ALA B 1 384 ? 7.734 -27.453 -31.391 1 98.75 384 ALA B N 1
ATOM 5784 C CA . ALA B 1 384 ? 6.539 -27.938 -30.703 1 98.75 384 ALA B CA 1
ATOM 5785 C C . ALA B 1 384 ? 5.664 -26.781 -30.234 1 98.75 384 ALA B C 1
ATOM 5787 O O . ALA B 1 384 ? 4.438 -26.828 -30.359 1 98.75 384 ALA B O 1
ATOM 5788 N N . ALA B 1 385 ? 6.277 -25.75 -29.688 1 98.69 385 ALA B N 1
ATOM 5789 C CA . ALA B 1 385 ? 5.547 -24.562 -29.266 1 98.69 385 ALA B CA 1
ATOM 5790 C C . ALA B 1 385 ? 4.867 -23.875 -30.453 1 98.69 385 ALA B C 1
ATOM 5792 O O . ALA B 1 385 ? 3.699 -23.484 -30.375 1 98.69 385 ALA B O 1
ATOM 5793 N N . LEU B 1 386 ? 5.605 -23.703 -31.562 1 98.56 386 LEU B N 1
ATOM 5794 C CA . LEU B 1 386 ? 5.07 -23.062 -32.75 1 98.56 386 LEU B CA 1
ATOM 5795 C C . LEU B 1 386 ? 3.895 -23.859 -33.312 1 98.56 386 LEU B C 1
ATOM 5797 O O . LEU B 1 386 ? 2.932 -23.281 -33.812 1 98.56 386 LEU B O 1
ATOM 5801 N N . ALA B 1 387 ? 3.99 -25.156 -33.25 1 98.69 387 ALA B N 1
ATOM 5802 C CA . ALA B 1 387 ? 2.889 -26 -33.719 1 98.69 387 ALA B CA 1
ATOM 5803 C C . ALA B 1 387 ? 1.606 -25.703 -32.938 1 98.69 387 ALA B C 1
ATOM 5805 O O . ALA B 1 387 ? 0.522 -25.641 -33.531 1 98.69 387 ALA B O 1
ATOM 5806 N N . VAL B 1 388 ? 1.727 -25.531 -31.656 1 98.5 388 VAL B N 1
ATOM 5807 C CA . VAL B 1 388 ? 0.587 -25.188 -30.812 1 98.5 388 VAL B CA 1
ATOM 5808 C C . VAL B 1 388 ? 0.047 -23.812 -31.203 1 98.5 388 VAL B C 1
ATOM 5810 O O . VAL B 1 388 ? -1.165 -23.641 -31.344 1 98.5 388 VAL B O 1
ATOM 5813 N N . ILE B 1 389 ? 0.929 -22.828 -31.359 1 98.25 389 ILE B N 1
ATOM 5814 C CA . ILE B 1 389 ? 0.551 -21.453 -31.672 1 98.25 389 ILE B CA 1
ATOM 5815 C C . ILE B 1 389 ? -0.143 -21.422 -33.031 1 98.25 389 ILE B C 1
ATOM 5817 O O . ILE B 1 389 ? -1.204 -20.812 -33.188 1 98.25 389 ILE B O 1
ATOM 5821 N N . ASP B 1 390 ? 0.401 -22.141 -34 1 97.75 390 ASP B N 1
ATOM 5822 C CA . ASP B 1 390 ? -0.104 -22.109 -35.344 1 97.75 390 ASP B CA 1
ATOM 5823 C C . ASP B 1 390 ? -1.435 -22.859 -35.469 1 97.75 390 ASP B C 1
ATOM 5825 O O . ASP B 1 390 ? -2.27 -22.516 -36.312 1 97.75 390 ASP B O 1
ATOM 5829 N N . ALA B 1 391 ? -1.655 -23.812 -34.625 1 97.06 391 ALA B N 1
ATOM 5830 C CA . ALA B 1 391 ? -2.91 -24.562 -34.625 1 97.06 391 ALA B CA 1
ATOM 5831 C C . ALA B 1 391 ? -4.059 -23.703 -34.125 1 97.06 391 ALA B C 1
ATOM 5833 O O . ALA B 1 391 ? -5.227 -23.984 -34.406 1 97.06 391 ALA B O 1
ATOM 5834 N N . ASP B 1 392 ? -3.752 -22.766 -33.312 1 92.75 392 ASP B N 1
ATOM 5835 C CA . ASP B 1 392 ? -4.75 -21.859 -32.75 1 92.75 392 ASP B CA 1
ATOM 5836 C C . ASP B 1 392 ? -5.117 -20.766 -33.75 1 92.75 392 ASP B C 1
ATOM 5838 O O . ASP B 1 392 ? -6.09 -20.047 -33.562 1 92.75 392 ASP B O 1
ATOM 5842 N N . ALA B 1 393 ? -4.352 -20.5 -34.906 1 85.88 393 ALA B N 1
ATOM 5843 C CA . ALA B 1 393 ? -4.59 -19.469 -35.906 1 85.88 393 ALA B CA 1
ATOM 5844 C C . ALA B 1 393 ? -5.711 -19.859 -36.844 1 85.88 393 ALA B C 1
ATOM 5846 O O . ALA B 1 393 ? -5.918 -21.062 -37.094 1 85.88 393 ALA B O 1
#

Sequence (786 aa):
MMRYPEHADPVITLTAGPVNAYPEVLRGLGRTVLYDYDPAFQLLYEKVVDKAQKAMRLSNKPVILHGEPVLGLEAAAASLISPDDVVLNLASGVYGKGFGYWAKRYSPHLLEIEVPYNEAIDPQAVADMLKAHPEITVVSVCHHDTPSGTINPIDAIGALVSAHGAYLIVDAVSSFGGMKTHPEDCKADIYVTGPNKCLGAPPGLTMMGVSERAWAKMKANPLAPRASMLSIVDWENAWSRDKPFPFTPSVSEINGLDVALDLYLNEGPEAVWARHALTAKAMRAGVTAMGLSVWAASDSIASPTTTAVRTPDGVDEKALRQAARARYGVVFSSGRGETLGKLTRIGHMGPTAQPIYAIAALTALGGAMNAAGRKLAIGKGIEAALAVIDADAMMRYPEHADPVITLTAGPVNAYPEVLRGLGRTVLYDYDPAFQLLYEKVVDKAQKAMRLSNKPVILHGEPVLGLEAAAASLISPDDVVLNLASGVYGKGFGYWAKRYSPHLLEIEVPYNEAIDPQAVADMLKAHPEITVVSVCHHDTPSGTINPIDAIGALVSAHGAYLIVDAVSSFGGMKTHPEDCKADIYVTGPNKCLGAPPGLTMMGVSERAWAKMKANPLAPRASMLSIVDWENAWSRDKPFPFTPSVSEINGLDVALDLYLNEGPEAVWARHALTAKAMRAGVTAMGLSVWAASDSIASPTTTAVRTPDGVDEKALRQAARARYGVVFSSGRGETLGKLTRIGHMGPTAQPIYAIAALTALGGAMNAAGRKLAIGKGIEAALAVIDADA

Nearest PDB structures (foldseek):
  2z9u-assembly1_A  TM=9.989E-01  e=1.438E-71  Mesorhizobium loti
  6pk3-assembly1_B  TM=9.289E-01  e=2.920E-31  Arabidopsis thaliana
  3kgx-assembly1_A  TM=9.382E-01  e=1.815E-29  Mus musculus
  7e7g-assembly1_A-2  TM=9.110E-01  e=2.122E-26  Pseudomonas aeruginosa PAO1
  1m32-assembly3_E  TM=9.108E-01  e=3.148E-24  Salmonella enterica subsp. enterica serovar Typhimurium

Secondary structure (DSSP, 8-state):
--SS-TTSPPSEE--SSSPPPPHHHHHHHTS----TTSHHHHHHHHHHHHHHHHHHT-SS--EEESS-HHHHHHHHHHHH--TTPEEEEEESSHHHHHHHHHHHTT-SEEEEEE--TTS---HHHHHHHHHH-TTEEEEEEESEETTTTEE--HHHHHHHHHHHT-EEEEE-TTTBTTBS--TTTTT-SEEEE-SSSTT---S--EEEEE-HHHHHHHHH-TTS--SSTT-SGGGTTTTSTTS--SS---HHHHHHHHHHHHHHHHH-HHHHHHHHHHHHHHHHHHHHHTT--BSSSSGGGB-SSEEEEEPPTT--HHHHHHHHHHHH-EE-EE--GGGTTTEEEEE--GGG-SHHHHHHHHHHHHHHHHHTT----HHHHHHHHHHHHHHT-/--SS-TTSPPSEE--SSSPPPPHHHHHHHTS----TTSHHHHHHHHHHHHHHHHHHT-SS--EEESS-HHHHHHHHHHHH--TT-EEEEEESSHHHHHHHHHHHTT-SEEEEEE--TTS---HHHHHHHHHH-TTEEEEEEESEETTTTEE--HHHHHHHHHHHT-EEEEE-TTTBTTBS--TTTTT-SEEEE-SSSTT---S--EEEEE-HHHHHHHHH-TTS--SSTT-SGGGTTTTSTTS--SS---HHHHHHHHHHHHHHHHH-HHHHHHHHHHHHHHHHHHHHHTT--BSSSSGGGB-SSEEEEEPPTT--HHHHHHHHHHHH-EE-EE--GGGTTTEEEEE--GGG-SHHHHHHHHHHHHHHHHHTT----HHHHHHHHHHHHHHT-

pLDDT: mean 97.37, std 3.4, range [52.28, 98.94]

Organism: Mesorhizobium japonicum (strain LMG 29417 / CECT 9101 / MAFF 303099) (NCBI:txid266835)

InterPro domains:
  IPR000192 Aminotransferase class V domain [PF00266] (108-335)
  IPR015421 Pyridoxal phosphate-dependent transferase, major domain [G3DSA:3.40.640.10] (22-267)
  IPR015422 Pyridoxal phosphate-dependent transferase, small domain [G3DSA:3.90.1150.10] (17-385)
  IPR015424 Pyridoxal phosphate-dependent transferase [SSF53383] (3-364)
  IPR024169 Serine-pyruvate aminotransferase/2-aminoethylphosphonate-pyruvate transaminase [PIRSF000524] (14-388)

Radius of gyration: 27.33 Å; Cα contacts (8 Å, |Δi|>4): 1947; chains: 2; bounding box: 56×81×74 Å